Protein AF-A0A4D9DVD3-F1 (afdb_monomer_lite)

Organism: NCBI:txid55544

Secondary structure (DSSP, 8-state):
-PPPPHHHHHT-EEEEEE----BTTTTT-TTTTTHHHHHHHHHHHHHHHTT-SEEEE-S-SBSSSS--HHHHHHHHHHHHHHHBSSSPP--EE-S-HHHHHTTSSS-S-GGG-TT--BSS-EEE---SSS--BTTTTB-HHHHHHHTTS-EE------SS-EEE--EEEEETTEEEEEEEE----HHHHHHHHHTT-EEE---SS-TTTSEEEEEE-S--S-SSSSSS--GGGS-TT-SEEEE-S--S-EEEEEEPTTT--EEEE---SS--S-SGGGGSPPEEEEEEEETTEEEEEEEE-SSSPPEEEEEEEGGG-TTT--TT-TTHHHHHHHHHHHHHHHHHHHHHHHHHH-TTS-SS-EEEEEEE-TTT-----HHHHHHHHTTT-S-GGGSEEEE---------SS---HHHHT---TT------HHHHHHHHHHHS-TTTS-SSS-HHHHHHHHHHHHHS--TTHHHHHHHHHHHHHHHHHHHHT--S-HHHHHHHHHHHHHHHHH-HHHHHHHHHHHHHHHHHHHHHHHHHTT-----------------------------------------------------------------------------------S-TTS-------------------------------------------------------------------------------------------------HHHHHHHHHHS--------HHHHHHHHHHHHHHHHHHHHHHHHHHHHHHH-GGG-SHHHHHHHHHHHHHHHHHHHTHHHHHHHHHHSS--SHHHHHHHHHHHHHHHHHHHHHHHHHHHHHHHHHHH-TTSPPPPHHHHHHHHHHHHHHHHHHHHHHHHTEEEEEEEEETTEEEEEEEE-PPSSHHHHHHHHHHHHHIIIIIHHHHHHHHHHHHHHHHHHHTTSS----HHHHHHHHHHHHHHHHHHHHHHHHHHHHHHHHHHHHHHHHTT-S---HHHHHHHHHHHHHHHHHHHHHHHHH-HHHHHHHHHHHHHTS-PPPPP-------------S---------------------------------------

Structure (mmCIF, N/CA/C/O backbone):
data_AF-A0A4D9DVD3-F1
#
_entry.id   AF-A0A4D9DVD3-F1
#
loop_
_atom_site.group_PDB
_atom_site.id
_atom_site.type_symbol
_atom_site.label_atom_id
_atom_site.label_alt_id
_atom_site.label_comp_id
_atom_site.label_asym_id
_atom_site.label_entity_id
_atom_site.label_seq_id
_atom_site.pdbx_PDB_ins_code
_atom_site.Cartn_x
_atom_site.Cartn_y
_atom_site.Cartn_z
_atom_site.occupancy
_atom_site.B_iso_or_equiv
_atom_site.auth_seq_id
_atom_site.auth_comp_id
_atom_site.auth_asym_id
_atom_site.auth_atom_id
_atom_site.pdbx_PDB_model_num
ATOM 1 N N . MET A 1 1 ? -18.225 -0.131 46.230 1.00 34.81 1 MET A N 1
ATOM 2 C CA . MET A 1 1 ? -19.579 0.162 45.700 1.00 34.81 1 MET A CA 1
ATOM 3 C C . MET A 1 1 ? -20.496 -1.024 45.983 1.00 34.81 1 MET A C 1
ATOM 5 O O . MET A 1 1 ? -20.026 -1.999 46.560 1.00 34.81 1 MET A O 1
ATOM 9 N N . SER A 1 2 ? -21.792 -0.905 45.693 1.00 34.25 2 SER A N 1
ATOM 10 C CA . SER A 1 2 ? -22.817 -1.918 45.984 1.00 34.25 2 SER A CA 1
ATOM 11 C C . SER A 1 2 ? -22.519 -3.276 45.342 1.00 34.25 2 SER A C 1
ATOM 13 O O . SER A 1 2 ? -22.059 -3.328 44.204 1.00 34.25 2 SER A O 1
ATOM 15 N N . ARG A 1 3 ? -22.850 -4.369 46.045 1.00 33.22 3 ARG A N 1
ATOM 16 C CA . ARG A 1 3 ? -22.986 -5.690 45.416 1.00 33.22 3 ARG A CA 1
ATOM 17 C C . ARG A 1 3 ? -24.113 -5.613 44.385 1.00 33.22 3 ARG A C 1
ATOM 19 O O . ARG A 1 3 ? -25.241 -5.298 44.757 1.00 33.22 3 ARG A O 1
ATOM 26 N N . ILE A 1 4 ? -23.795 -5.877 43.124 1.00 37.59 4 ILE A N 1
ATOM 27 C CA . ILE A 1 4 ? -24.787 -6.195 42.093 1.00 37.59 4 ILE A CA 1
ATOM 28 C C . ILE A 1 4 ? -25.322 -7.605 42.409 1.00 37.59 4 ILE A C 1
ATOM 30 O O . ILE A 1 4 ? -24.587 -8.428 42.962 1.00 37.59 4 ILE A O 1
ATOM 34 N N . ASN A 1 5 ? -26.603 -7.876 42.143 1.00 40.97 5 ASN A N 1
ATOM 35 C CA . ASN A 1 5 ? -27.156 -9.223 42.323 1.00 40.97 5 ASN A CA 1
ATOM 36 C C . ASN A 1 5 ? -26.512 -10.183 41.314 1.00 40.97 5 ASN A C 1
ATOM 38 O O . ASN A 1 5 ? -26.332 -9.814 40.159 1.00 40.97 5 ASN A O 1
ATOM 42 N N . SER A 1 6 ? -26.215 -11.425 41.705 1.00 49.19 6 SER A N 1
ATOM 43 C CA . SER A 1 6 ? -25.571 -12.397 40.802 1.00 49.19 6 SER A CA 1
ATOM 44 C C . SER A 1 6 ? -26.369 -12.631 39.511 1.00 49.19 6 SER A C 1
ATOM 46 O O . SER A 1 6 ? -25.794 -12.634 38.428 1.00 49.19 6 SER A O 1
ATOM 48 N N . GLY A 1 7 ? -27.701 -12.694 39.609 1.00 52.88 7 GLY A N 1
ATOM 49 C CA . GLY A 1 7 ? -28.594 -12.823 38.451 1.00 52.88 7 GLY A CA 1
ATOM 50 C C . GLY A 1 7 ? -28.648 -11.602 37.517 1.00 52.88 7 GLY A C 1
ATOM 51 O O . GLY A 1 7 ? -29.248 -11.691 36.453 1.00 52.88 7 GLY A O 1
ATOM 52 N N . ASP A 1 8 ? -28.035 -10.460 37.861 1.00 65.00 8 ASP A N 1
ATOM 53 C CA . ASP A 1 8 ? -27.917 -9.345 36.910 1.00 65.00 8 ASP A CA 1
ATOM 54 C C . ASP A 1 8 ? -26.782 -9.559 35.891 1.00 65.00 8 ASP A C 1
ATOM 56 O O . ASP A 1 8 ? -26.890 -9.069 34.761 1.00 65.00 8 ASP A O 1
ATOM 60 N N . GLU A 1 9 ? -25.728 -10.299 36.262 1.00 77.56 9 GLU A N 1
ATOM 61 C CA . GLU A 1 9 ? -24.559 -10.559 35.406 1.00 77.56 9 GLU A CA 1
ATOM 62 C C . GLU A 1 9 ? -24.768 -11.720 34.423 1.00 77.56 9 GLU A C 1
ATOM 64 O O . GLU A 1 9 ? -24.217 -11.685 33.323 1.00 77.56 9 GLU A O 1
ATOM 69 N N . GLU A 1 10 ? -25.599 -12.708 34.774 1.00 86.12 10 GLU A N 1
ATOM 70 C CA . GLU A 1 10 ? -25.973 -13.830 33.893 1.00 86.12 10 GLU A CA 1
ATOM 71 C C . GLU A 1 10 ? -26.637 -13.340 32.591 1.00 86.12 10 GLU A C 1
ATOM 73 O O . GLU A 1 10 ? -26.386 -13.884 31.522 1.00 86.12 10 GLU A O 1
ATOM 78 N N . ASP A 1 11 ? -27.401 -12.248 32.662 1.00 93.12 11 ASP A N 1
ATOM 79 C CA . ASP A 1 11 ? -28.028 -11.566 31.519 1.00 93.12 11 ASP A CA 1
ATOM 80 C C . ASP A 1 11 ? -27.108 -10.584 30.768 1.00 93.12 11 ASP A C 1
ATOM 82 O O . ASP A 1 11 ? -27.521 -10.021 29.752 1.00 93.12 11 ASP A O 1
ATOM 86 N N . THR A 1 12 ? -25.913 -10.279 31.283 1.00 95.44 12 THR A N 1
ATOM 87 C CA . THR A 1 12 ? -25.084 -9.172 30.777 1.00 95.44 12 THR A CA 1
ATOM 88 C C . THR A 1 12 ? -23.885 -9.700 29.999 1.00 95.44 12 THR A C 1
ATOM 90 O O . THR A 1 12 ? -23.028 -10.378 30.563 1.00 95.44 12 THR A O 1
ATOM 93 N N . PHE A 1 13 ? -23.767 -9.338 28.721 1.00 97.56 13 PHE A N 1
ATOM 94 C CA . PHE A 1 13 ? -22.533 -9.553 27.963 1.00 97.56 13 PHE A CA 1
ATOM 95 C C . PHE A 1 13 ? -21.447 -8.580 28.435 1.00 97.56 13 PHE A C 1
ATOM 97 O O . PHE A 1 13 ? -21.657 -7.366 28.400 1.00 97.56 13 PHE A O 1
ATOM 104 N N . LYS A 1 14 ? -20.284 -9.107 28.827 1.00 97.75 14 LYS A N 1
ATOM 105 C CA . LYS A 1 14 ? -19.035 -8.382 29.097 1.00 97.75 14 LYS A CA 1
ATOM 106 C C . LYS A 1 14 ? -18.097 -8.587 27.905 1.00 97.75 14 LYS A C 1
ATOM 108 O O . LYS A 1 14 ? -17.609 -9.693 27.703 1.00 97.75 14 LYS A O 1
ATOM 113 N N . ILE A 1 15 ? -17.844 -7.552 27.108 1.00 98.50 15 ILE A N 1
ATOM 114 C CA . ILE A 1 15 ? -17.040 -7.640 25.877 1.00 98.50 15 ILE A CA 1
ATOM 115 C C . ILE A 1 15 ? -15.819 -6.730 26.001 1.00 98.50 15 ILE A C 1
ATOM 117 O O . ILE A 1 15 ? -15.973 -5.535 26.255 1.00 98.50 15 ILE A O 1
ATOM 121 N N . LEU A 1 16 ? -14.612 -7.254 25.771 1.00 98.69 16 LEU A N 1
ATOM 122 C CA . LEU A 1 16 ? -13.420 -6.408 25.652 1.00 98.69 16 LEU A CA 1
ATOM 123 C C . LEU A 1 16 ? -13.231 -5.959 24.197 1.00 98.69 16 LEU A C 1
ATOM 125 O O . LEU A 1 16 ? -13.081 -6.794 23.312 1.00 98.69 16 LEU A O 1
ATOM 129 N N . VAL A 1 17 ? -13.208 -4.653 23.952 1.00 98.62 17 VAL A N 1
ATOM 130 C CA . VAL A 1 17 ? -13.101 -4.040 22.622 1.00 98.62 17 VAL A CA 1
ATOM 131 C C . VAL A 1 17 ? -11.722 -3.405 22.438 1.00 98.62 17 VAL A C 1
ATOM 133 O O . VAL A 1 17 ? -11.321 -2.536 23.218 1.00 98.62 17 VAL A O 1
ATOM 136 N N . ALA A 1 18 ? -11.016 -3.810 21.381 1.00 98.44 18 ALA A N 1
ATOM 137 C CA . ALA A 1 18 ? -9.727 -3.254 20.964 1.00 98.44 18 ALA A CA 1
ATOM 138 C C . ALA A 1 18 ? -9.608 -3.217 19.426 1.00 98.44 18 ALA A C 1
ATOM 140 O O . ALA A 1 18 ? -10.423 -3.800 18.713 1.00 98.44 18 ALA A O 1
ATOM 141 N N . THR A 1 19 ? -8.608 -2.516 18.895 1.00 98.12 19 THR A N 1
ATOM 142 C CA . THR A 1 19 ? -8.372 -2.383 17.447 1.00 98.12 19 THR A CA 1
ATOM 143 C C . THR A 1 19 ? -6.929 -1.961 17.169 1.00 98.12 19 THR A C 1
ATOM 145 O O . THR A 1 19 ? -6.244 -1.508 18.090 1.00 98.12 19 THR A O 1
ATOM 148 N N . ASP A 1 20 ? -6.472 -2.119 15.922 1.00 97.94 20 ASP A N 1
ATOM 149 C CA . ASP A 1 20 ? -5.212 -1.564 15.408 1.00 97.94 20 ASP A CA 1
ATOM 150 C C . ASP A 1 20 ? -4.025 -1.861 16.349 1.00 97.94 20 ASP A C 1
ATOM 152 O O . ASP A 1 20 ? -3.318 -0.977 16.846 1.00 97.94 20 ASP A O 1
ATOM 156 N N . ILE A 1 21 ? -3.854 -3.148 16.661 1.00 98.25 21 ILE A N 1
ATOM 157 C CA . ILE A 1 21 ? -2.839 -3.650 17.601 1.00 98.25 21 ILE A CA 1
ATOM 158 C C . ILE A 1 21 ? -1.464 -3.721 16.915 1.00 98.25 21 ILE A C 1
ATOM 160 O O . ILE A 1 21 ? -0.425 -3.593 17.570 1.00 98.25 21 ILE A O 1
ATOM 164 N N . HIS A 1 22 ? -1.449 -3.877 15.583 1.00 98.12 22 HIS A N 1
ATOM 165 C CA . HIS A 1 22 ? -0.258 -3.812 14.730 1.00 98.12 22 HIS A CA 1
ATOM 166 C C . HIS A 1 22 ? 0.893 -4.710 15.222 1.00 98.12 22 HIS A C 1
ATOM 168 O O . HIS A 1 22 ? 2.061 -4.306 15.240 1.00 98.12 22 HIS A O 1
ATOM 174 N N . LEU A 1 23 ? 0.599 -5.959 15.614 1.00 98.25 23 LEU A N 1
ATOM 175 C CA . LEU A 1 23 ? 1.617 -6.915 16.063 1.00 98.25 23 LEU A CA 1
ATOM 176 C C . LEU A 1 23 ? 2.750 -7.024 15.034 1.00 98.25 23 LEU A C 1
ATOM 178 O O . LEU A 1 23 ? 2.527 -7.236 13.839 1.00 98.25 23 LEU A O 1
ATOM 182 N N . GLY A 1 24 ? 3.986 -6.880 15.517 1.00 95.94 24 GLY A N 1
ATOM 183 C CA . GLY A 1 24 ? 5.189 -6.849 14.683 1.00 95.94 24 GLY A CA 1
ATOM 184 C C . GLY A 1 24 ? 5.603 -5.467 14.158 1.00 95.94 24 GLY A C 1
ATOM 185 O O . GLY A 1 24 ? 6.679 -5.367 13.561 1.00 95.94 24 GLY A O 1
ATOM 186 N N . TYR A 1 25 ? 4.831 -4.397 14.396 1.00 97.44 25 TYR A N 1
ATOM 187 C CA . TYR A 1 25 ? 5.268 -3.030 14.084 1.00 97.44 25 TYR A CA 1
ATOM 188 C C . TYR A 1 25 ? 6.632 -2.738 14.728 1.00 97.44 25 TYR A C 1
ATOM 190 O O . TYR A 1 25 ? 6.832 -2.942 15.925 1.00 97.44 25 TYR A O 1
ATOM 198 N N . LEU A 1 26 ? 7.586 -2.308 13.895 1.00 95.44 26 LEU A N 1
ATOM 199 C CA . LEU A 1 26 ? 8.993 -2.085 14.245 1.00 95.44 26 LEU A CA 1
ATOM 200 C C . LEU A 1 26 ? 9.694 -3.244 14.992 1.00 95.44 26 LEU A C 1
ATOM 202 O O . LEU A 1 26 ? 10.673 -2.992 15.684 1.00 95.44 26 LEU A O 1
ATOM 206 N N . GLU A 1 27 ? 9.306 -4.515 14.790 1.00 93.69 27 GLU A N 1
ATOM 207 C CA . GLU A 1 27 ? 9.896 -5.712 15.452 1.00 93.69 27 GLU A CA 1
ATOM 208 C C . GLU A 1 27 ? 11.444 -5.761 15.460 1.00 93.69 27 GLU A C 1
ATOM 210 O O . GLU A 1 27 ? 12.055 -6.382 16.331 1.00 93.69 27 GLU A O 1
ATOM 215 N N . LYS A 1 28 ? 12.081 -5.115 14.476 1.00 93.75 28 LYS A N 1
ATOM 216 C CA . LYS A 1 28 ? 13.535 -5.080 14.246 1.00 93.75 28 LYS A CA 1
ATOM 217 C C . LYS A 1 28 ? 14.248 -3.900 14.934 1.00 93.75 28 LYS A C 1
ATOM 219 O O . LYS A 1 28 ? 15.470 -3.807 14.838 1.00 93.75 28 LYS A O 1
ATOM 224 N N . ASP A 1 29 ? 13.516 -2.988 15.571 1.00 93.94 29 ASP A N 1
ATOM 225 C CA . ASP A 1 29 ? 14.074 -1.841 16.292 1.00 93.94 29 ASP A CA 1
ATOM 226 C C . ASP A 1 29 ? 14.528 -2.242 17.713 1.00 93.94 29 ASP A C 1
ATOM 228 O O . ASP A 1 29 ? 13.766 -2.896 18.429 1.00 93.94 29 ASP A O 1
ATOM 232 N N . PRO A 1 30 ? 15.742 -1.863 18.158 1.00 92.25 30 PRO A N 1
ATOM 233 C CA . PRO A 1 30 ? 16.287 -2.306 19.443 1.00 92.25 30 PRO A CA 1
ATOM 234 C C . PRO A 1 30 ? 15.630 -1.655 20.670 1.00 92.25 30 PRO A C 1
ATOM 236 O O . PRO A 1 30 ? 15.851 -2.136 21.778 1.00 92.25 30 PRO A O 1
ATOM 239 N N . VAL A 1 31 ? 14.860 -0.574 20.501 1.00 94.19 31 VAL A N 1
ATOM 240 C CA . VAL A 1 31 ? 14.149 0.116 21.591 1.00 94.19 31 VAL A CA 1
ATOM 241 C C . VAL A 1 31 ? 12.657 -0.208 21.564 1.00 94.19 31 VAL A C 1
ATOM 243 O O . VAL A 1 31 ? 12.070 -0.386 22.629 1.00 94.19 31 VAL A O 1
ATOM 246 N N . ARG A 1 32 ? 12.051 -0.277 20.368 1.00 95.44 32 ARG A N 1
ATOM 247 C CA . ARG A 1 32 ? 10.593 -0.388 20.156 1.00 95.44 32 ARG A CA 1
ATOM 248 C C . ARG A 1 32 ? 10.100 -1.779 19.739 1.00 95.44 32 ARG A C 1
ATOM 250 O O . ARG A 1 32 ? 8.902 -2.040 19.785 1.00 95.44 32 ARG A O 1
ATOM 257 N N . GLY A 1 33 ? 10.988 -2.694 19.340 1.00 93.69 33 GLY A N 1
ATOM 258 C CA . GLY A 1 33 ? 10.632 -3.965 18.684 1.00 93.69 33 GLY A CA 1
ATOM 259 C C . GLY A 1 33 ? 9.935 -5.033 19.538 1.00 93.69 33 GLY A C 1
ATOM 260 O O . GLY A 1 33 ? 9.739 -6.157 19.061 1.00 93.69 33 GLY A O 1
ATOM 261 N N . ASN A 1 34 ? 9.560 -4.697 20.776 1.00 96.31 34 ASN A N 1
ATOM 262 C CA . ASN A 1 34 ? 8.696 -5.507 21.636 1.00 96.31 34 ASN A CA 1
ATOM 263 C C . ASN A 1 34 ? 7.409 -4.785 22.099 1.00 96.31 34 ASN A C 1
ATOM 265 O O . ASN A 1 34 ? 6.558 -5.456 22.680 1.00 96.31 34 ASN A O 1
ATOM 269 N N . ASP A 1 35 ? 7.233 -3.481 21.827 1.00 97.56 35 ASP A N 1
ATOM 270 C CA . ASP A 1 35 ? 6.142 -2.644 22.372 1.00 97.56 35 ASP A CA 1
ATOM 271 C C . ASP A 1 35 ? 4.752 -3.280 22.158 1.00 97.56 35 ASP A C 1
ATOM 273 O O . ASP A 1 35 ? 3.951 -3.401 23.088 1.00 97.56 35 ASP A O 1
ATOM 277 N N . THR A 1 36 ? 4.491 -3.756 20.936 1.00 98.12 36 THR A N 1
ATOM 278 C CA . THR A 1 36 ? 3.196 -4.332 20.535 1.00 98.12 36 THR A CA 1
ATOM 279 C C . THR A 1 36 ? 2.895 -5.674 21.196 1.00 98.12 36 THR A C 1
ATOM 281 O O . THR A 1 36 ? 1.745 -5.937 21.533 1.00 98.12 36 THR A O 1
ATOM 284 N N . PHE A 1 37 ? 3.906 -6.508 21.462 1.00 98.12 37 PHE A N 1
ATOM 285 C CA . PHE A 1 37 ? 3.704 -7.780 22.169 1.00 98.12 37 PHE A CA 1
ATOM 286 C C . PHE A 1 37 ? 3.411 -7.570 23.657 1.00 98.12 37 PHE A C 1
ATOM 288 O O . PHE A 1 37 ? 2.595 -8.293 24.219 1.00 98.12 37 PHE A O 1
ATOM 295 N N . VAL A 1 38 ? 4.049 -6.576 24.286 1.00 98.06 38 VAL A N 1
ATOM 296 C CA . VAL A 1 38 ? 3.808 -6.242 25.700 1.00 98.06 38 VAL A CA 1
ATOM 297 C C . VAL A 1 38 ? 2.413 -5.638 25.877 1.00 98.06 38 VAL A C 1
ATOM 299 O O . VAL A 1 38 ? 1.693 -6.040 26.788 1.00 98.06 38 VAL A O 1
ATOM 302 N N . THR A 1 39 ? 1.992 -4.758 24.963 1.00 98.38 39 THR A N 1
ATOM 303 C CA . THR A 1 39 ? 0.641 -4.175 25.009 1.00 98.38 39 THR A CA 1
ATOM 304 C C . THR A 1 39 ? -0.441 -5.209 24.690 1.00 98.38 39 THR A C 1
ATOM 306 O O . THR A 1 39 ? -1.494 -5.210 25.318 1.00 98.38 39 THR A O 1
ATOM 309 N N . PHE A 1 40 ? -0.194 -6.162 23.786 1.00 98.50 40 PHE A N 1
ATOM 310 C CA . PHE A 1 40 ? -1.149 -7.248 23.546 1.00 98.50 40 PHE A CA 1
ATOM 311 C C . PHE A 1 40 ? -1.250 -8.230 24.730 1.00 98.50 40 PHE A C 1
ATOM 313 O O . PHE A 1 40 ? -2.352 -8.669 25.054 1.00 98.50 40 PHE A O 1
ATOM 320 N N . ASP A 1 41 ? -0.145 -8.518 25.433 1.00 98.56 41 ASP A N 1
ATOM 321 C CA . ASP A 1 41 ? -0.176 -9.258 26.709 1.00 98.56 41 ASP A CA 1
ATOM 322 C C . ASP A 1 41 ? -1.004 -8.511 27.773 1.00 98.56 41 ASP A C 1
ATOM 324 O O . ASP A 1 41 ? -1.789 -9.140 28.475 1.00 98.56 41 ASP A O 1
ATOM 328 N N . GLU A 1 42 ? -0.909 -7.178 27.849 1.00 98.50 42 GLU A N 1
ATOM 329 C CA . GLU A 1 42 ? -1.754 -6.340 28.715 1.00 98.50 42 GLU A CA 1
ATOM 330 C C . GLU A 1 42 ? -3.248 -6.408 28.345 1.00 98.50 42 GLU A C 1
ATOM 332 O O . GLU A 1 42 ? -4.077 -6.649 29.223 1.00 98.50 42 GLU A O 1
ATOM 337 N N . ILE A 1 43 ? -3.603 -6.271 27.062 1.00 98.56 43 ILE A N 1
ATOM 338 C CA . ILE A 1 43 ? -4.997 -6.346 26.584 1.00 98.56 43 ILE A CA 1
ATOM 339 C C . ILE A 1 43 ? -5.624 -7.703 26.939 1.00 98.56 43 ILE A C 1
ATOM 341 O O . ILE A 1 43 ? -6.704 -7.758 27.531 1.00 98.56 43 ILE A O 1
ATOM 345 N N . LEU A 1 44 ? -4.937 -8.807 26.633 1.00 98.50 44 LEU A N 1
ATOM 346 C CA . LEU A 1 44 ? -5.431 -10.153 26.937 1.00 98.50 44 LEU A CA 1
ATOM 347 C C . LEU A 1 44 ? -5.468 -10.440 28.447 1.00 98.50 44 LEU A C 1
ATOM 349 O O . LEU A 1 44 ? -6.379 -11.111 28.934 1.00 98.50 44 LEU A O 1
ATOM 353 N N . ARG A 1 45 ? -4.527 -9.882 29.218 1.00 98.00 45 ARG A N 1
ATOM 354 C CA . ARG A 1 45 ? -4.548 -9.953 30.683 1.00 98.00 45 ARG A CA 1
ATOM 355 C C . ARG A 1 45 ? -5.746 -9.201 31.266 1.00 98.00 45 ARG A C 1
ATOM 357 O O . ARG A 1 45 ? -6.351 -9.707 32.206 1.00 98.00 45 ARG A O 1
ATOM 364 N N . HIS A 1 46 ? -6.129 -8.050 30.710 1.00 98.00 46 HIS A N 1
ATOM 365 C CA . HIS A 1 46 ? -7.354 -7.352 31.111 1.00 98.00 46 HIS A CA 1
ATOM 366 C C . HIS A 1 46 ? -8.617 -8.158 30.786 1.00 98.00 46 HIS A C 1
ATOM 368 O O . HIS A 1 46 ? -9.517 -8.187 31.623 1.00 98.00 46 HIS A O 1
ATOM 374 N N . ALA A 1 47 ? -8.672 -8.858 29.645 1.00 97.44 47 ALA A N 1
ATOM 375 C CA . ALA A 1 47 ? -9.785 -9.757 29.315 1.00 97.44 47 ALA A CA 1
ATOM 376 C C . ALA A 1 47 ? -9.984 -10.828 30.400 1.00 97.44 47 ALA A C 1
ATOM 378 O O . ALA A 1 47 ? -11.083 -10.992 30.929 1.00 97.44 47 ALA A O 1
ATOM 379 N N . GLN A 1 48 ? -8.893 -11.496 30.786 1.00 96.50 48 GLN A N 1
ATOM 380 C CA . GLN A 1 48 ? -8.898 -12.519 31.831 1.00 96.50 48 GLN A CA 1
ATOM 381 C C . GLN A 1 48 ? -9.220 -11.936 33.220 1.00 96.50 48 GLN A C 1
ATOM 383 O O . GLN A 1 48 ? -10.032 -12.498 33.944 1.00 96.50 48 GLN A O 1
ATOM 388 N N . GLN A 1 49 ? -8.642 -10.787 33.590 1.00 96.25 49 GLN A N 1
ATOM 389 C CA . GLN A 1 49 ? -8.864 -10.145 34.898 1.00 96.25 49 GLN A CA 1
ATOM 390 C C . GLN A 1 49 ? -10.264 -9.543 35.088 1.00 96.25 49 GLN A C 1
ATOM 392 O O . GLN A 1 49 ? -10.676 -9.324 36.226 1.00 96.25 49 GLN A O 1
ATOM 397 N N . LYS A 1 50 ? -10.969 -9.221 33.999 1.00 95.75 50 LYS A N 1
ATOM 398 C CA . LYS A 1 50 ? -12.348 -8.707 34.016 1.00 95.75 50 LYS A CA 1
ATOM 399 C C . LYS A 1 50 ? -13.400 -9.800 33.785 1.00 95.75 50 LYS A C 1
ATOM 401 O O . LYS A 1 50 ? -14.584 -9.471 33.803 1.00 95.75 50 LYS A O 1
ATOM 406 N N . GLU A 1 51 ? -12.974 -11.050 33.570 1.00 95.25 51 GLU A N 1
ATOM 407 C CA . GLU A 1 51 ? -13.833 -12.205 33.261 1.00 95.25 51 GLU A CA 1
ATOM 408 C C . GLU A 1 51 ? -14.833 -11.883 32.132 1.00 95.25 51 GLU A C 1
ATOM 410 O O . GLU A 1 51 ? -16.052 -11.961 32.295 1.00 95.25 51 GLU A O 1
ATOM 415 N N . VAL A 1 52 ? -14.300 -11.430 30.990 1.00 96.94 52 VAL A N 1
ATOM 416 C CA . VAL A 1 52 ? -15.111 -11.060 29.817 1.00 96.94 52 VAL A CA 1
ATOM 417 C C . VAL A 1 52 ? -15.611 -12.299 29.073 1.00 96.94 52 VAL A C 1
ATOM 419 O O . VAL A 1 52 ? -14.878 -13.275 28.929 1.00 96.94 52 VAL A O 1
ATOM 422 N N . ASP A 1 53 ? -16.836 -12.236 28.549 1.00 97.56 53 ASP A N 1
ATOM 423 C CA . ASP A 1 53 ? -17.433 -13.309 27.750 1.00 97.56 53 ASP A CA 1
ATOM 424 C C . ASP A 1 53 ? -16.653 -13.536 26.451 1.00 97.56 53 ASP A C 1
ATOM 426 O O . ASP A 1 53 ? -16.427 -14.677 26.064 1.00 97.56 53 ASP A O 1
ATOM 430 N N . PHE A 1 54 ? -16.243 -12.461 25.767 1.00 98.25 54 PHE A N 1
ATOM 431 C CA . PHE A 1 54 ? -15.384 -12.530 24.584 1.00 98.25 54 PHE A CA 1
ATOM 432 C C . PHE A 1 54 ? -14.607 -11.228 24.334 1.00 98.25 54 PHE A C 1
ATOM 434 O O . PHE A 1 54 ? -14.926 -10.160 24.865 1.00 98.25 54 PHE A O 1
ATOM 441 N N . ILE A 1 55 ? -13.578 -11.319 23.490 1.00 98.69 55 ILE A N 1
ATOM 442 C CA . ILE A 1 55 ? -12.817 -10.176 22.968 1.00 98.69 55 ILE A CA 1
ATOM 443 C C . ILE A 1 55 ? -13.291 -9.871 21.541 1.00 98.69 55 ILE A C 1
ATOM 445 O O . ILE A 1 55 ? -13.466 -10.785 20.735 1.00 98.69 55 ILE A O 1
ATOM 449 N N . LEU A 1 56 ? -13.465 -8.591 21.216 1.00 98.69 56 LEU A N 1
ATOM 450 C CA . LEU A 1 56 ? -13.885 -8.089 19.910 1.00 98.69 56 LEU A CA 1
ATOM 451 C C . LEU A 1 56 ? -12.822 -7.147 19.329 1.00 98.69 56 LEU A C 1
ATOM 453 O O . LEU A 1 56 ? -12.474 -6.136 19.942 1.00 98.69 56 LEU A O 1
ATOM 457 N N . LEU A 1 57 ? -12.311 -7.485 18.144 1.00 98.62 57 LEU A N 1
ATOM 458 C CA . LEU A 1 57 ? -11.207 -6.791 17.481 1.00 98.62 57 LEU A CA 1
ATOM 459 C C . LEU A 1 57 ? -11.650 -6.098 16.181 1.00 98.62 57 LEU A C 1
ATOM 461 O O . LEU A 1 57 ? -12.244 -6.720 15.296 1.00 98.62 57 LEU A O 1
ATOM 465 N N . GLY A 1 58 ? -11.320 -4.807 16.067 1.00 97.12 58 GLY A N 1
ATOM 466 C CA . GLY A 1 58 ? -11.682 -3.924 14.947 1.00 97.12 58 GLY A CA 1
ATOM 467 C C . GLY A 1 58 ? -10.860 -4.071 13.658 1.00 97.12 58 GLY A C 1
ATOM 468 O O . GLY A 1 58 ? -11.116 -3.345 12.701 1.00 97.12 58 GLY A O 1
ATOM 469 N N . GLY A 1 59 ? -9.909 -5.007 13.606 1.00 95.75 59 GLY A N 1
ATOM 470 C CA . GLY A 1 59 ? -8.959 -5.180 12.500 1.00 95.75 59 GLY A CA 1
ATOM 471 C C . GLY A 1 59 ? -7.525 -4.794 12.876 1.00 95.75 59 GLY A C 1
ATOM 472 O O . GLY A 1 59 ? -7.253 -4.427 14.021 1.00 95.75 59 GLY A O 1
ATOM 473 N N . ASP A 1 60 ? -6.610 -4.946 11.913 1.00 97.75 60 ASP A N 1
ATOM 474 C CA . ASP A 1 60 ? -5.166 -4.699 12.038 1.00 97.75 60 ASP A CA 1
ATOM 475 C C . ASP A 1 60 ? -4.548 -5.283 13.322 1.00 97.75 60 ASP A C 1
ATOM 477 O O . ASP A 1 60 ? -3.834 -4.629 14.092 1.00 97.75 60 ASP A O 1
ATOM 481 N N . LEU A 1 61 ? -4.794 -6.580 13.538 1.00 98.25 61 LEU A N 1
ATOM 482 C CA . LEU A 1 61 ? -4.108 -7.349 14.574 1.00 98.25 61 LEU A CA 1
ATOM 483 C C . LEU A 1 61 ? -2.616 -7.481 14.239 1.00 98.25 61 LEU A C 1
ATOM 485 O O . LEU A 1 61 ? -1.786 -7.448 15.145 1.00 98.25 61 LEU A O 1
ATOM 489 N N . PHE A 1 62 ? -2.259 -7.590 12.955 1.00 98.25 62 PHE A N 1
ATOM 490 C CA . PHE A 1 62 ? -0.872 -7.664 12.482 1.00 98.25 62 PHE A CA 1
ATOM 491 C C . PHE A 1 62 ? -0.492 -6.477 11.592 1.00 98.25 62 PHE A C 1
ATOM 493 O O . PHE A 1 62 ? -1.252 -6.079 10.719 1.00 98.25 62 PHE A O 1
ATOM 500 N N . HIS A 1 63 ? 0.738 -5.971 11.742 1.00 96.75 63 HIS A N 1
ATOM 501 C CA . HIS A 1 63 ? 1.236 -4.848 10.933 1.00 96.75 63 HIS A CA 1
ATOM 502 C C . HIS A 1 63 ? 1.703 -5.239 9.512 1.00 96.75 63 HIS A C 1
ATOM 504 O O . HIS A 1 63 ? 1.846 -4.386 8.635 1.00 96.75 63 HIS A O 1
ATOM 510 N N . GLU A 1 64 ? 1.977 -6.523 9.269 1.00 93.00 64 GLU A N 1
ATOM 511 C CA . GLU A 1 64 ? 2.323 -7.062 7.947 1.00 93.00 64 GLU A CA 1
ATOM 512 C C . GLU A 1 64 ? 1.381 -8.239 7.627 1.00 93.00 64 GLU A C 1
ATOM 514 O O . GLU A 1 64 ? 1.334 -9.193 8.403 1.00 93.00 64 GLU A O 1
ATOM 519 N N . ASN A 1 65 ? 0.724 -8.246 6.454 1.00 91.44 65 ASN A N 1
ATOM 520 C CA . ASN A 1 65 ? -0.174 -9.334 6.002 1.00 91.44 65 ASN A CA 1
ATOM 521 C C . ASN A 1 65 ? 0.488 -10.721 5.893 1.00 91.44 65 ASN A C 1
ATOM 523 O O . ASN A 1 65 ? -0.176 -11.735 5.676 1.00 91.44 65 ASN A O 1
ATOM 527 N N . LYS A 1 66 ? 1.815 -10.775 6.030 1.00 93.62 66 LYS A N 1
ATOM 528 C CA . LYS A 1 66 ? 2.626 -11.991 6.136 1.00 93.62 66 LYS A CA 1
ATOM 529 C C . LYS A 1 66 ? 3.506 -11.857 7.380 1.00 93.62 66 LYS A C 1
ATOM 531 O O . LYS A 1 66 ? 4.698 -11.581 7.234 1.00 93.62 66 LYS A O 1
ATOM 536 N N . PRO A 1 67 ? 2.931 -11.999 8.589 1.00 93.94 67 PRO A N 1
ATOM 537 C CA . PRO A 1 67 ? 3.629 -11.686 9.826 1.00 93.94 67 PRO A CA 1
ATOM 538 C C . PRO A 1 67 ? 4.899 -12.526 9.988 1.00 93.94 67 PRO A C 1
ATOM 540 O O . PRO A 1 67 ? 4.975 -13.693 9.592 1.00 93.94 67 PRO A O 1
ATOM 543 N N . SER A 1 68 ? 5.908 -11.913 10.605 1.00 96.44 68 SER A N 1
ATOM 544 C CA . SER A 1 68 ? 7.161 -12.566 10.983 1.00 96.44 68 SER A CA 1
ATOM 545 C C . SER A 1 68 ? 6.912 -13.826 11.817 1.00 96.44 68 SER A C 1
ATOM 547 O O . SER A 1 68 ? 5.948 -13.913 12.577 1.00 96.44 68 SER A O 1
ATOM 549 N N . ARG A 1 69 ? 7.820 -14.809 11.726 1.00 96.69 69 ARG A N 1
ATOM 550 C CA . ARG A 1 69 ? 7.734 -16.026 12.552 1.00 96.69 69 ARG A CA 1
ATOM 551 C C . ARG A 1 69 ? 7.790 -15.719 14.051 1.00 96.69 69 ARG A C 1
ATOM 553 O O . ARG A 1 69 ? 7.152 -16.447 14.796 1.00 96.69 69 ARG A O 1
ATOM 560 N N . LYS A 1 70 ? 8.503 -14.665 14.484 1.00 94.94 70 LYS A N 1
ATOM 561 C CA . LYS A 1 70 ? 8.459 -14.190 15.881 1.00 94.94 70 LYS A CA 1
ATOM 562 C C . LYS A 1 70 ? 7.076 -13.594 16.163 1.00 94.94 70 LYS A C 1
ATOM 564 O O . LYS A 1 70 ? 6.402 -14.084 17.059 1.00 94.94 70 LYS A O 1
ATOM 569 N N . THR A 1 71 ? 6.617 -12.632 15.358 1.00 97.75 71 THR A N 1
ATOM 570 C CA . THR A 1 71 ? 5.276 -12.036 15.489 1.00 97.75 71 THR A CA 1
ATOM 571 C C . THR A 1 71 ? 4.151 -13.062 15.636 1.00 97.75 71 THR A C 1
ATOM 573 O O . THR A 1 71 ? 3.356 -12.969 16.570 1.00 97.75 71 THR A O 1
ATOM 576 N N . LEU A 1 72 ? 4.081 -14.044 14.735 1.00 97.31 72 LEU A N 1
ATOM 577 C CA . LEU A 1 72 ? 3.018 -15.049 14.726 1.00 97.31 72 LEU A CA 1
ATOM 578 C C . LEU A 1 72 ? 3.137 -16.032 15.904 1.00 97.31 72 LEU A C 1
ATOM 580 O O . LEU A 1 72 ? 2.120 -16.385 16.492 1.00 97.31 72 LEU A O 1
ATOM 584 N N . HIS A 1 73 ? 4.357 -16.436 16.281 1.00 97.62 73 HIS A N 1
ATOM 585 C CA . HIS A 1 73 ? 4.594 -17.308 17.438 1.00 97.62 73 HIS A CA 1
ATOM 586 C C . HIS A 1 73 ? 4.176 -16.623 18.743 1.00 97.62 73 HIS A C 1
ATOM 588 O O . HIS A 1 73 ? 3.350 -17.166 19.471 1.00 97.62 73 HIS A O 1
ATOM 594 N N . ASN A 1 74 ? 4.639 -15.389 18.969 1.00 97.50 74 ASN A N 1
ATOM 595 C CA . ASN A 1 74 ? 4.267 -14.582 20.130 1.00 97.50 74 ASN A CA 1
ATOM 596 C C . ASN A 1 74 ? 2.741 -14.389 20.219 1.00 97.50 74 ASN A C 1
ATOM 598 O O . ASN A 1 74 ? 2.166 -14.498 21.296 1.00 97.50 74 ASN A O 1
ATOM 602 N N . CYS A 1 75 ? 2.070 -14.117 19.092 1.00 98.25 75 CYS A N 1
ATOM 603 C CA . CYS A 1 75 ? 0.611 -13.980 19.043 1.00 98.25 75 CYS A CA 1
ATOM 604 C C . CYS A 1 75 ? -0.101 -15.274 19.481 1.00 98.25 75 CYS A C 1
ATOM 606 O O . CYS A 1 75 ? -0.992 -15.233 20.328 1.00 98.25 75 CYS A O 1
ATOM 608 N N . ILE A 1 76 ? 0.339 -16.422 18.954 1.00 98.19 76 ILE A N 1
ATOM 609 C CA . ILE A 1 76 ? -0.187 -17.750 19.296 1.00 98.19 76 ILE A CA 1
ATOM 610 C C . ILE A 1 76 ? 0.051 -18.080 20.777 1.00 98.19 76 ILE A C 1
ATOM 612 O O . ILE A 1 76 ? -0.866 -18.558 21.441 1.00 98.19 76 ILE A O 1
ATOM 616 N N . GLU A 1 77 ? 1.240 -17.803 21.317 1.00 98.06 77 GLU A N 1
ATOM 617 C CA . GLU A 1 77 ? 1.558 -18.014 22.737 1.00 98.06 77 GLU A CA 1
ATOM 618 C C . GLU A 1 77 ? 0.681 -17.161 23.658 1.00 98.06 77 GLU A C 1
ATOM 620 O O . GLU A 1 77 ? 0.132 -17.678 24.630 1.00 98.06 77 GLU A O 1
ATOM 625 N N . LEU A 1 78 ? 0.512 -15.874 23.341 1.00 98.31 78 LEU A N 1
ATOM 626 C CA . LEU A 1 78 ? -0.283 -14.941 24.140 1.00 98.31 78 LEU A CA 1
ATOM 627 C C . LEU A 1 78 ? -1.778 -15.286 24.110 1.00 98.31 78 LEU A C 1
ATOM 629 O O . LEU A 1 78 ? -2.399 -15.375 25.169 1.00 98.31 78 LEU A O 1
ATOM 633 N N . LEU A 1 79 ? -2.342 -15.569 22.931 1.00 98.12 79 LEU A N 1
ATOM 634 C CA . LEU A 1 79 ? -3.724 -16.045 22.814 1.00 98.12 79 LEU A CA 1
ATOM 635 C C . LEU A 1 79 ? -3.923 -17.345 23.604 1.00 98.12 79 LEU A C 1
ATOM 637 O O . LEU A 1 79 ? -4.843 -17.438 24.412 1.00 98.12 79 LEU A O 1
ATOM 641 N N . ARG A 1 80 ? -3.019 -18.321 23.456 1.00 97.50 80 ARG A N 1
ATOM 642 C CA . ARG A 1 80 ? -3.110 -19.608 24.161 1.00 97.50 80 ARG A CA 1
ATOM 643 C C . ARG A 1 80 ? -3.001 -19.478 25.685 1.00 97.50 80 ARG A C 1
ATOM 645 O O . ARG A 1 80 ? -3.643 -20.240 26.397 1.00 97.50 80 ARG A O 1
ATOM 652 N N . LYS A 1 81 ? -2.202 -18.528 26.177 1.00 97.44 81 LYS A N 1
ATOM 653 C CA . LYS A 1 81 ? -1.972 -18.249 27.606 1.00 97.44 81 LYS A CA 1
ATOM 654 C C . LYS A 1 81 ? -3.189 -17.643 28.316 1.00 97.44 81 LYS A C 1
ATOM 656 O O . LYS A 1 81 ? -3.357 -17.877 29.509 1.00 97.44 81 LYS A O 1
ATOM 661 N N . TYR A 1 82 ? -3.995 -16.848 27.610 1.00 98.12 82 TYR A N 1
ATOM 662 C CA . TYR A 1 82 ? -5.085 -16.067 28.212 1.00 98.12 82 TYR A CA 1
ATOM 663 C C . TYR A 1 82 ? -6.496 -16.506 27.799 1.00 98.12 82 TYR A C 1
ATOM 665 O O . TYR A 1 82 ? -7.427 -16.319 28.578 1.00 98.12 82 TYR A O 1
ATOM 673 N N . CYS A 1 83 ? -6.657 -17.090 26.606 1.00 97.19 83 CYS A N 1
ATOM 674 C CA . CYS A 1 83 ? -7.962 -17.409 26.011 1.00 97.19 83 CYS A CA 1
ATOM 675 C C . CYS A 1 83 ? -8.360 -18.893 26.138 1.00 97.19 83 CYS A C 1
ATOM 677 O O . CYS A 1 83 ? -9.481 -19.259 25.786 1.00 97.19 83 CYS A O 1
ATOM 679 N N . MET A 1 84 ? -7.449 -19.753 26.614 1.00 96.38 84 MET A N 1
ATOM 680 C CA . MET A 1 84 ? -7.731 -21.150 26.962 1.00 96.38 84 MET A CA 1
ATOM 681 C C . MET A 1 84 ? -7.805 -21.316 28.482 1.00 96.38 84 MET A C 1
ATOM 683 O O . MET A 1 84 ? -7.032 -20.695 29.213 1.00 96.38 84 MET A O 1
ATOM 687 N N . GLY A 1 85 ? -8.700 -22.180 28.956 1.00 93.44 85 GLY A N 1
ATOM 688 C CA . GLY A 1 85 ? -8.895 -22.452 30.380 1.00 93.44 85 GLY A CA 1
ATOM 689 C C . GLY A 1 85 ? -10.218 -23.163 30.652 1.00 93.44 85 GLY A C 1
ATOM 690 O O . GLY A 1 85 ? -10.999 -23.391 29.735 1.00 93.44 85 GLY A O 1
ATOM 691 N N . ASP A 1 86 ? -10.470 -23.490 31.919 1.00 90.69 86 ASP A N 1
ATOM 692 C CA . ASP A 1 86 ? -11.581 -24.373 32.314 1.00 90.69 86 ASP A CA 1
ATOM 693 C C . ASP A 1 86 ? -12.903 -23.649 32.626 1.00 90.69 86 ASP A C 1
ATOM 695 O O . ASP A 1 86 ? -13.887 -24.285 33.001 1.00 90.69 86 ASP A O 1
ATOM 699 N N . HIS A 1 87 ? -12.950 -22.323 32.459 1.00 89.38 87 HIS A N 1
ATOM 700 C CA . HIS A 1 87 ? -14.183 -21.543 32.576 1.00 89.38 87 HIS A CA 1
ATOM 701 C C . HIS A 1 87 ? -15.025 -21.711 31.298 1.00 89.38 87 HIS A C 1
ATOM 703 O O . HIS A 1 87 ? -14.557 -21.313 30.231 1.00 89.38 87 HIS A O 1
ATOM 709 N N . PRO A 1 88 ? -16.248 -22.272 31.368 1.00 91.38 88 PRO A N 1
ATOM 710 C CA . PRO A 1 88 ? -17.072 -22.487 30.185 1.00 91.38 88 PRO A CA 1
ATOM 711 C C . PRO A 1 88 ? -17.672 -21.174 29.668 1.00 91.38 88 PRO A C 1
ATOM 713 O O . PRO A 1 88 ? -18.138 -20.340 30.447 1.00 91.38 88 PRO A O 1
ATOM 716 N N . VAL A 1 89 ? -17.720 -21.024 28.344 1.00 94.44 89 VAL A N 1
ATOM 717 C CA . VAL A 1 89 ? -18.333 -19.873 27.665 1.00 94.44 89 VAL A CA 1
ATOM 718 C C . VAL A 1 89 ? -19.836 -19.816 27.964 1.00 94.44 89 VAL A C 1
ATOM 720 O O . VAL A 1 89 ? -20.554 -20.788 27.745 1.00 94.44 89 VAL A O 1
ATOM 723 N N . GLN A 1 90 ? -20.315 -18.672 28.464 1.00 92.38 90 GLN A N 1
ATOM 724 C CA . GLN A 1 90 ? -21.686 -18.506 28.978 1.00 92.38 90 GLN A CA 1
ATOM 725 C C . GLN A 1 90 ? -22.731 -18.122 27.912 1.00 92.38 90 GLN A C 1
ATOM 727 O O . GLN A 1 90 ? -23.884 -17.872 28.256 1.00 92.38 90 GLN A O 1
ATOM 732 N N . PHE A 1 91 ? -22.351 -18.050 26.633 1.00 94.69 91 PHE A N 1
ATOM 733 C CA . PHE A 1 91 ? -23.232 -17.640 25.537 1.00 94.69 91 PHE A CA 1
ATOM 734 C C . PHE A 1 91 ? -23.238 -18.646 24.378 1.00 94.69 91 PHE A C 1
ATOM 736 O O . PHE A 1 91 ? -22.240 -19.311 24.078 1.00 94.69 91 PHE A O 1
ATOM 743 N N . GLU A 1 92 ? -24.369 -18.719 23.685 1.00 93.56 92 GLU A N 1
ATOM 744 C CA . GLU A 1 92 ? -24.580 -19.581 22.522 1.00 93.56 92 GLU A CA 1
ATOM 745 C C . GLU A 1 92 ? -24.680 -18.780 21.215 1.00 93.56 92 GLU A C 1
ATOM 747 O O . GLU A 1 92 ? -24.825 -17.553 21.219 1.00 93.56 92 GLU A O 1
ATOM 752 N N . ILE A 1 93 ? -24.596 -19.491 20.085 1.00 93.12 93 ILE A N 1
ATOM 753 C CA . ILE A 1 93 ? -24.734 -18.923 18.741 1.00 93.12 93 ILE A CA 1
ATOM 754 C C . ILE A 1 93 ? -25.904 -19.593 18.030 1.00 93.12 93 ILE A C 1
ATOM 756 O O . ILE A 1 93 ? -25.892 -20.803 17.808 1.00 93.12 93 ILE A O 1
ATOM 760 N N . LEU A 1 94 ? -26.889 -18.778 17.652 1.00 89.75 94 LEU A N 1
ATOM 761 C CA . LEU A 1 94 ? -28.155 -19.207 17.050 1.00 89.75 94 LEU A CA 1
ATOM 762 C C . LEU A 1 94 ? -28.139 -19.160 15.509 1.00 89.75 94 LEU A C 1
ATOM 764 O O . LEU A 1 94 ? -28.996 -19.747 14.855 1.00 89.75 94 LEU A O 1
ATOM 768 N N . SER A 1 95 ? -27.168 -18.464 14.911 1.00 87.06 95 SER A N 1
ATOM 769 C CA . SER A 1 95 ? -26.957 -18.402 13.457 1.00 87.06 95 SER A CA 1
ATOM 770 C C . SER A 1 95 ? -26.233 -19.640 12.920 1.00 87.06 95 SER A C 1
ATOM 772 O O . SER A 1 95 ? -25.315 -20.143 13.568 1.00 87.06 95 SER A O 1
ATOM 774 N N . ASP A 1 96 ? -26.551 -20.063 11.689 1.00 84.12 96 ASP A N 1
ATOM 775 C CA . ASP A 1 96 ? -25.750 -21.052 10.953 1.00 84.12 96 ASP A CA 1
ATOM 776 C C . ASP A 1 96 ? -24.319 -20.532 10.744 1.00 84.12 96 ASP A C 1
ATOM 778 O O . ASP A 1 96 ? -24.035 -19.641 9.939 1.00 84.12 96 ASP A O 1
ATOM 782 N N . GLN A 1 97 ? -23.412 -21.138 11.504 1.00 87.00 97 GLN A N 1
ATOM 783 C CA . GLN A 1 97 ? -22.003 -20.784 11.595 1.00 87.00 97 GLN A CA 1
ATOM 784 C C . GLN A 1 97 ? -21.275 -20.953 10.249 1.00 87.00 97 GLN A C 1
ATOM 786 O O . GLN A 1 97 ? -20.285 -20.263 9.993 1.00 87.00 97 GLN A O 1
ATOM 791 N N . SER A 1 98 ? -21.792 -21.783 9.335 1.00 85.19 98 SER A N 1
ATOM 792 C CA . SER A 1 98 ? -21.166 -22.019 8.033 1.00 85.19 98 SER A CA 1
ATOM 793 C C . SER A 1 98 ? -21.228 -20.816 7.084 1.00 85.19 98 SER A C 1
ATOM 795 O O . SER A 1 98 ? -20.366 -20.698 6.213 1.00 85.19 98 SER A O 1
ATOM 797 N N . VAL A 1 99 ? -22.158 -19.871 7.273 1.00 84.31 99 VAL A N 1
ATOM 798 C CA . VAL A 1 99 ? -22.183 -18.620 6.490 1.00 84.31 99 VAL A CA 1
ATOM 799 C C . VAL A 1 99 ? -21.106 -17.638 6.952 1.00 84.31 99 VAL A C 1
ATOM 801 O O . VAL A 1 99 ? -20.441 -17.027 6.115 1.00 84.31 99 VAL A O 1
ATOM 804 N N . ASN A 1 100 ? -20.877 -17.513 8.261 1.00 84.44 100 ASN A N 1
ATOM 805 C CA . ASN A 1 100 ? -19.887 -16.578 8.802 1.00 84.44 100 ASN A CA 1
ATOM 806 C C . ASN A 1 100 ? -18.457 -17.146 8.822 1.00 84.44 100 ASN A C 1
ATOM 808 O O . ASN A 1 100 ? -17.516 -16.369 8.681 1.00 84.44 100 ASN A O 1
ATOM 812 N N . PHE A 1 101 ? -18.290 -18.471 8.939 1.00 87.25 101 PHE A N 1
ATOM 813 C CA . PHE A 1 101 ? -16.986 -19.141 9.081 1.00 87.25 101 PHE A CA 1
ATOM 814 C C . PHE A 1 101 ? -16.644 -20.120 7.941 1.00 87.25 101 PHE A C 1
ATOM 816 O O . PHE A 1 101 ? -15.584 -20.743 7.964 1.00 87.25 101 PHE A O 1
ATOM 823 N N . GLY A 1 102 ? -17.484 -20.249 6.906 1.00 78.06 102 GLY A N 1
ATOM 824 C CA . GLY A 1 102 ? -17.339 -21.237 5.819 1.00 78.06 102 GLY A CA 1
ATOM 825 C C . GLY A 1 102 ? -16.127 -21.094 4.887 1.00 78.06 102 GLY A C 1
ATOM 826 O O . GLY A 1 102 ? -15.970 -21.895 3.967 1.00 78.06 102 GLY A O 1
ATOM 827 N N . PHE A 1 103 ? -15.262 -20.098 5.098 1.00 76.62 103 PHE A N 1
ATOM 828 C CA . PHE A 1 103 ? -13.933 -20.036 4.473 1.00 76.62 103 PHE A CA 1
ATOM 829 C C . PHE A 1 103 ? -12.880 -20.862 5.243 1.00 76.62 103 PHE A C 1
ATOM 831 O O . PHE A 1 103 ? -11.836 -21.202 4.683 1.00 76.62 103 PHE A O 1
ATOM 838 N N . SER A 1 104 ? -13.152 -21.207 6.506 1.00 80.19 104 SER A N 1
ATOM 839 C CA . SER A 1 104 ? -12.364 -22.140 7.311 1.00 80.19 104 SER A CA 1
ATOM 840 C C . SER A 1 104 ? -12.690 -23.595 6.953 1.00 80.19 104 SER A C 1
ATOM 842 O O . SER A 1 104 ? -13.771 -23.919 6.462 1.00 80.19 104 SER A O 1
ATOM 844 N N . LYS A 1 105 ? -11.761 -24.511 7.254 1.00 82.75 105 LYS A N 1
ATOM 845 C CA . LYS A 1 105 ? -12.035 -25.964 7.245 1.00 82.75 105 LYS A CA 1
ATOM 846 C C . LYS A 1 105 ? -12.805 -26.432 8.482 1.00 82.75 105 LYS A C 1
ATOM 848 O O . LYS A 1 105 ? -13.324 -27.545 8.475 1.00 82.75 105 LYS A O 1
ATOM 853 N N . PHE A 1 106 ? -12.877 -25.581 9.499 1.00 87.00 106 PHE A N 1
ATOM 854 C CA . PHE A 1 106 ? -13.680 -25.737 10.703 1.00 87.00 106 PHE A CA 1
ATOM 855 C C . PHE A 1 106 ? -14.757 -24.637 10.659 1.00 87.00 106 PHE A C 1
ATOM 857 O O . PHE A 1 106 ? -14.500 -23.523 11.111 1.00 87.00 106 PHE A O 1
ATOM 864 N N . PRO A 1 107 ? -15.918 -24.876 10.015 1.00 85.25 107 PRO A N 1
ATOM 865 C CA . PRO A 1 107 ? -16.976 -23.875 9.822 1.00 85.25 107 PRO A CA 1
ATOM 866 C C . PRO A 1 107 ? -17.844 -23.670 11.083 1.00 85.25 107 PRO A C 1
ATOM 868 O O . PRO A 1 107 ? -19.050 -23.453 10.982 1.00 85.25 107 PRO A O 1
ATOM 871 N N . TRP A 1 108 ? -17.234 -23.778 12.264 1.00 87.38 108 TRP A N 1
ATOM 872 C CA . TRP A 1 108 ? -17.845 -23.598 13.580 1.00 87.38 108 TRP A CA 1
ATOM 873 C C . TRP A 1 108 ? -16.932 -22.748 14.470 1.00 87.38 108 TRP A C 1
ATOM 875 O O . TRP A 1 108 ? -15.730 -22.644 14.215 1.00 87.38 108 TRP A O 1
ATOM 885 N N . VAL A 1 109 ? -17.488 -22.131 15.513 1.00 91.81 109 VAL A N 1
ATOM 886 C CA . VAL A 1 109 ? -16.710 -21.308 16.449 1.00 91.81 109 VAL A CA 1
ATOM 887 C C . VAL A 1 109 ? -15.790 -22.142 17.328 1.00 91.81 109 VAL A C 1
ATOM 889 O O . VAL A 1 109 ? -16.128 -23.242 17.765 1.00 91.81 109 VAL A O 1
ATOM 892 N N . ASN A 1 110 ? -14.619 -21.585 17.625 1.00 92.62 110 ASN A N 1
ATOM 893 C CA . ASN A 1 110 ? -13.524 -22.312 18.258 1.00 92.62 110 ASN A CA 1
ATOM 894 C C . ASN A 1 110 ? -13.860 -22.950 19.618 1.00 92.62 110 ASN A C 1
ATOM 896 O O . ASN A 1 110 ? -13.337 -24.015 19.925 1.00 92.62 110 ASN A O 1
ATOM 900 N N . TYR A 1 111 ? -14.747 -22.341 20.409 1.00 92.38 111 TYR A N 1
ATOM 901 C CA . TYR A 1 111 ? -15.160 -22.858 21.718 1.00 92.38 111 TYR A CA 1
ATOM 902 C C . TYR A 1 111 ? -16.185 -24.005 21.664 1.00 92.38 111 TYR A C 1
ATOM 904 O O . TYR A 1 111 ? -16.527 -24.570 22.699 1.00 92.38 111 TYR A O 1
ATOM 912 N N . GLN A 1 112 ? -16.666 -24.366 20.470 1.00 92.12 112 GLN A N 1
ATOM 913 C CA . GLN A 1 112 ? -17.478 -25.567 20.240 1.00 92.12 112 GLN A CA 1
ATOM 914 C C . GLN A 1 112 ? -16.642 -26.741 19.693 1.00 92.12 112 GLN A C 1
ATOM 916 O O . GLN A 1 112 ? -17.183 -27.820 19.444 1.00 92.12 112 GLN A O 1
ATOM 921 N N . ASP A 1 113 ? -15.326 -26.570 19.519 1.00 89.75 113 ASP A N 1
ATOM 922 C CA . ASP A 1 113 ? -14.442 -27.658 19.110 1.00 89.75 113 ASP A CA 1
ATOM 923 C C . ASP A 1 113 ? -14.104 -28.574 20.297 1.00 89.75 113 ASP A C 1
ATOM 925 O O . ASP A 1 113 ? -13.401 -28.186 21.229 1.00 89.75 113 ASP A O 1
ATOM 929 N N . GLY A 1 114 ? -14.558 -29.829 20.242 1.00 87.88 114 GLY A N 1
ATOM 930 C CA . GLY A 1 114 ? -14.345 -30.822 21.304 1.00 87.88 114 GLY A CA 1
ATOM 931 C C . GLY A 1 114 ? -12.881 -31.198 21.591 1.00 87.88 114 GLY A C 1
ATOM 932 O O . GLY A 1 114 ? -12.640 -32.022 22.470 1.00 87.88 114 GLY A O 1
ATOM 933 N N . ASN A 1 115 ? -11.908 -30.632 20.867 1.00 92.75 115 ASN A N 1
ATOM 934 C CA . ASN A 1 115 ? -10.474 -30.807 21.104 1.00 92.75 115 ASN A CA 1
ATOM 935 C C . ASN A 1 115 ? -9.821 -29.597 21.811 1.00 92.75 115 ASN A C 1
ATOM 937 O O . ASN A 1 115 ? -8.629 -29.665 22.127 1.00 92.75 115 ASN A O 1
ATOM 941 N N . LEU A 1 116 ? -10.543 -28.487 22.034 1.00 92.38 116 LEU A N 1
ATOM 942 C CA . LEU A 1 116 ? -9.988 -27.212 22.510 1.00 92.38 116 LEU A CA 1
ATOM 943 C C . LEU A 1 116 ? -10.833 -26.586 23.632 1.00 92.38 116 LEU A C 1
ATOM 945 O O . LEU A 1 116 ? -11.935 -26.106 23.392 1.00 92.38 116 LEU A O 1
ATOM 949 N N . ASN A 1 117 ? -10.280 -26.497 24.847 1.00 94.88 117 ASN A N 1
ATOM 950 C CA . ASN A 1 117 ? -10.937 -25.785 25.950 1.00 94.88 117 ASN A CA 1
ATOM 951 C C . ASN A 1 117 ? -10.674 -24.268 25.845 1.00 94.88 117 ASN A C 1
ATOM 953 O O . ASN A 1 117 ? -9.650 -23.767 26.321 1.00 94.88 117 ASN A O 1
ATOM 957 N N . ILE A 1 118 ? -11.555 -23.556 25.138 1.00 96.56 118 ILE A N 1
ATOM 958 C CA . ILE A 1 118 ? -11.524 -22.094 24.975 1.00 96.56 118 ILE A CA 1
ATOM 959 C C . ILE A 1 118 ? -12.417 -21.462 26.045 1.00 96.56 118 ILE A C 1
ATOM 961 O O . ILE A 1 118 ? -13.618 -21.717 26.063 1.00 96.56 118 ILE A O 1
ATOM 965 N N . SER A 1 119 ? -11.844 -20.601 26.885 1.00 95.50 119 SER A N 1
ATOM 966 C CA . SER A 1 119 ? -12.572 -19.875 27.933 1.00 95.50 119 SER A CA 1
ATOM 967 C C . SER A 1 119 ? -12.981 -18.463 27.516 1.00 95.50 119 SER A C 1
ATOM 969 O O . SER A 1 119 ? -14.027 -17.985 27.940 1.00 95.50 119 SER A O 1
ATOM 971 N N . ILE A 1 120 ? -12.183 -17.800 26.668 1.00 97.81 120 ILE A N 1
ATOM 972 C CA . ILE A 1 120 ? -12.470 -16.453 26.151 1.00 97.81 120 ILE A CA 1
ATOM 973 C C . ILE A 1 120 ? -12.335 -16.473 24.621 1.00 97.81 120 ILE A C 1
ATOM 975 O O . ILE A 1 120 ? -11.224 -16.374 24.096 1.00 97.81 120 ILE A O 1
ATOM 979 N N . PRO A 1 121 ? -13.437 -16.615 23.867 1.00 97.69 121 PRO A N 1
ATOM 980 C CA . PRO A 1 121 ? -13.426 -16.479 22.418 1.00 97.69 121 PRO A CA 1
ATOM 981 C C . PRO A 1 121 ? -12.924 -15.098 21.974 1.00 97.69 121 PRO A C 1
ATOM 983 O O . PRO A 1 121 ? -13.200 -14.079 22.607 1.00 97.69 121 PRO A O 1
ATOM 986 N N . VAL A 1 122 ? -12.229 -15.053 20.838 1.00 98.31 122 VAL A N 1
ATOM 987 C CA . VAL A 1 122 ? -11.800 -13.803 20.192 1.00 98.31 122 VAL A CA 1
ATOM 988 C C . VAL A 1 122 ? -12.492 -13.702 18.843 1.00 98.31 122 VAL A C 1
ATOM 990 O O . VAL A 1 122 ? -12.339 -14.601 18.021 1.00 98.31 122 VAL A O 1
ATOM 993 N N . PHE A 1 123 ? -13.232 -12.626 18.596 1.00 98.06 123 PHE A N 1
ATOM 994 C CA . PHE A 1 123 ? -13.845 -12.321 17.305 1.00 98.06 123 PHE A CA 1
ATOM 995 C C . PHE A 1 123 ? -13.103 -11.156 16.652 1.00 98.06 123 PHE A C 1
ATOM 997 O O . PHE A 1 123 ? -12.915 -10.118 17.281 1.00 98.06 123 PHE A O 1
ATOM 1004 N N . SER A 1 124 ? -12.694 -11.304 15.392 1.00 98.00 124 SER A N 1
ATOM 1005 C CA . SER A 1 124 ? -11.996 -10.244 14.649 1.00 98.00 124 SER A CA 1
ATOM 1006 C C . SER A 1 124 ? -12.488 -10.154 13.215 1.00 98.00 124 SER A C 1
ATOM 1008 O O . SER A 1 124 ? -12.621 -11.176 12.539 1.00 98.00 124 SER A O 1
ATOM 1010 N N . ILE A 1 125 ? -12.672 -8.930 12.727 1.00 97.38 125 ILE A N 1
ATOM 1011 C CA . ILE A 1 125 ? -12.589 -8.652 11.289 1.00 97.38 125 ILE A CA 1
ATOM 1012 C C . ILE A 1 125 ? -11.112 -8.502 10.886 1.00 97.38 125 ILE A C 1
ATOM 1014 O O . ILE A 1 125 ? -10.258 -8.341 11.759 1.00 97.38 125 ILE A O 1
ATOM 1018 N N . HIS A 1 126 ? -10.798 -8.560 9.589 1.00 96.06 126 HIS A N 1
ATOM 1019 C CA . HIS A 1 126 ? -9.485 -8.140 9.081 1.00 96.06 126 HIS A CA 1
ATOM 1020 C C . HIS A 1 126 ? -9.474 -6.635 8.784 1.00 96.06 126 HIS A C 1
ATOM 1022 O O . HIS A 1 126 ? -10.483 -6.074 8.340 1.00 96.06 126 HIS A O 1
ATOM 1028 N N . GLY A 1 127 ? -8.327 -5.996 8.986 1.00 94.88 127 GLY A N 1
ATOM 1029 C CA . GLY A 1 127 ? -8.090 -4.619 8.580 1.00 94.88 127 GLY A CA 1
ATOM 1030 C C . GLY A 1 127 ? -7.446 -4.520 7.197 1.00 94.88 127 GLY A C 1
ATOM 1031 O O . GLY A 1 127 ? -7.696 -5.367 6.327 1.00 94.88 127 GLY A O 1
ATOM 1032 N N . ASN A 1 128 ? -6.665 -3.461 6.974 1.00 93.81 128 ASN A N 1
ATOM 1033 C CA . ASN A 1 128 ? -5.941 -3.217 5.723 1.00 93.81 128 ASN A CA 1
ATOM 1034 C C . ASN A 1 128 ? -4.442 -3.571 5.781 1.00 93.81 128 ASN A C 1
ATOM 1036 O O . ASN A 1 128 ? -3.812 -3.629 4.722 1.00 93.81 128 ASN A O 1
ATOM 1040 N N . HIS A 1 129 ? -3.854 -3.781 6.963 1.00 90.06 129 HIS A N 1
ATOM 1041 C CA . HIS A 1 129 ? -2.500 -4.325 7.119 1.00 90.06 129 HIS A CA 1
ATOM 1042 C C . HIS A 1 129 ? -2.484 -5.854 7.181 1.00 90.06 129 HIS A C 1
ATOM 1044 O O . HIS A 1 129 ? -1.498 -6.448 6.741 1.00 90.06 129 HIS A O 1
ATOM 1050 N N . ASP A 1 130 ? -3.553 -6.499 7.663 1.00 90.88 130 ASP A N 1
ATOM 1051 C CA . ASP A 1 130 ? -3.705 -7.962 7.687 1.00 90.88 130 ASP A CA 1
ATOM 1052 C C . ASP A 1 130 ? -4.677 -8.513 6.623 1.00 90.88 130 ASP A C 1
ATOM 1054 O O . ASP A 1 130 ? -5.389 -9.490 6.847 1.00 90.88 130 ASP A O 1
ATOM 1058 N N . ASP A 1 131 ? -4.650 -7.926 5.421 1.00 88.69 131 ASP A N 1
ATOM 1059 C CA . ASP A 1 131 ? -5.559 -8.229 4.307 1.00 88.69 131 ASP A CA 1
ATOM 1060 C C . ASP A 1 131 ? -5.437 -9.661 3.705 1.00 88.69 131 ASP A C 1
ATOM 1062 O O . ASP A 1 131 ? -4.369 -10.288 3.749 1.00 88.69 131 ASP A O 1
ATOM 1066 N N . PRO A 1 132 ? -6.513 -10.207 3.090 1.00 86.50 132 PRO A N 1
ATOM 1067 C CA . PRO A 1 132 ? -6.482 -11.510 2.417 1.00 86.50 132 PRO A CA 1
ATOM 1068 C C . PRO A 1 132 ? -5.570 -11.534 1.178 1.00 86.50 132 PRO A C 1
ATOM 1070 O O . PRO A 1 132 ? -5.864 -10.944 0.138 1.00 86.50 132 PRO A O 1
ATOM 1073 N N . THR A 1 133 ? -4.475 -12.292 1.252 1.00 77.00 133 THR A N 1
ATOM 1074 C CA . THR A 1 133 ? -3.347 -12.197 0.316 1.00 77.00 133 THR A CA 1
ATOM 1075 C C . THR A 1 133 ? -2.860 -13.570 -0.188 1.00 77.00 133 THR A C 1
ATOM 1077 O O . THR A 1 133 ? -3.264 -14.632 0.285 1.00 77.00 133 THR A O 1
ATOM 1080 N N . GLY A 1 134 ? -1.962 -13.580 -1.178 1.00 68.19 134 GLY A N 1
ATOM 1081 C CA . GLY A 1 134 ? -1.357 -14.810 -1.714 1.00 68.19 134 GLY A CA 1
ATOM 1082 C C . GLY A 1 134 ? -2.185 -15.533 -2.787 1.00 68.19 134 GLY A C 1
ATOM 1083 O O . GLY A 1 134 ? -3.036 -14.937 -3.439 1.00 68.19 134 GLY A O 1
ATOM 1084 N N . ALA A 1 135 ? -1.868 -16.810 -3.032 1.00 67.81 135 ALA A N 1
ATOM 1085 C CA . ALA A 1 135 ? -2.479 -17.605 -4.107 1.00 67.81 135 ALA A CA 1
ATOM 1086 C C . ALA A 1 135 ? -3.897 -18.088 -3.763 1.00 67.81 135 ALA A C 1
ATOM 1088 O O . ALA A 1 135 ? -4.764 -18.101 -4.632 1.00 67.81 135 ALA A O 1
ATOM 1089 N N . ASP A 1 136 ? -4.115 -18.434 -2.494 1.00 73.50 136 ASP A N 1
ATOM 1090 C CA . ASP A 1 136 ? -5.385 -18.931 -1.954 1.00 73.50 136 ASP A CA 1
ATOM 1091 C C . ASP A 1 136 ? -6.229 -17.807 -1.311 1.00 73.50 136 ASP A C 1
ATOM 1093 O O . ASP A 1 136 ? -7.282 -18.072 -0.740 1.00 73.50 136 ASP A O 1
ATOM 1097 N N . ALA A 1 137 ? -5.763 -16.551 -1.409 1.00 83.25 137 ALA A N 1
ATOM 1098 C CA . ALA A 1 137 ? -6.358 -15.351 -0.812 1.00 83.25 137 ALA A CA 1
ATOM 1099 C C . ALA A 1 137 ? -6.689 -15.519 0.686 1.00 83.25 137 ALA A C 1
ATOM 1101 O O . ALA A 1 137 ? -7.840 -15.381 1.094 1.00 83.25 137 ALA A O 1
ATOM 1102 N N . LEU A 1 138 ? -5.684 -15.823 1.510 1.00 86.38 138 LEU A N 1
ATOM 1103 C CA . LEU A 1 138 ? -5.831 -15.991 2.961 1.00 86.38 138 LEU A CA 1
ATOM 1104 C C . LEU A 1 138 ? -5.200 -14.812 3.707 1.00 86.38 138 LEU A C 1
ATOM 1106 O O . LEU A 1 138 ? -4.162 -14.299 3.283 1.00 86.38 138 LEU A O 1
ATOM 1110 N N . CYS A 1 139 ? -5.809 -14.386 4.809 1.00 90.81 139 CYS A N 1
ATOM 1111 C CA . CYS A 1 139 ? -5.234 -13.383 5.709 1.00 90.81 139 CYS A CA 1
ATOM 1112 C C . CYS A 1 139 ? -4.439 -14.037 6.852 1.00 90.81 139 CYS A C 1
ATOM 1114 O O . CYS A 1 139 ? -4.445 -15.257 7.031 1.00 90.81 139 CYS A O 1
ATOM 1116 N N . ALA A 1 140 ? -3.769 -13.224 7.673 1.00 92.81 140 ALA A N 1
ATOM 1117 C CA . ALA A 1 140 ? -3.089 -13.718 8.872 1.00 92.81 140 ALA A CA 1
ATOM 1118 C C . ALA A 1 140 ? -4.072 -14.302 9.913 1.00 92.81 140 ALA A C 1
ATOM 1120 O O . ALA A 1 140 ? -3.738 -15.267 10.604 1.00 92.81 140 ALA A O 1
ATOM 1121 N N . LEU A 1 141 ? -5.301 -13.773 9.982 1.00 94.56 141 LEU A N 1
ATOM 1122 C CA . LEU A 1 141 ? -6.355 -14.256 10.884 1.00 94.56 141 LEU A CA 1
ATOM 1123 C C . LEU A 1 141 ? -6.839 -15.669 10.526 1.00 94.56 141 LEU A C 1
ATOM 1125 O O . LEU A 1 141 ? -7.127 -16.454 11.427 1.00 94.56 141 LEU A O 1
ATOM 1129 N N . ASP A 1 142 ? -6.844 -16.040 9.239 1.00 93.38 142 ASP A N 1
ATOM 1130 C CA . ASP A 1 142 ? -7.201 -17.394 8.788 1.00 93.38 142 ASP A CA 1
ATOM 1131 C C . ASP A 1 142 ? -6.249 -18.461 9.373 1.00 93.38 142 ASP A C 1
ATOM 1133 O O . ASP A 1 142 ? -6.648 -19.610 9.584 1.00 93.38 142 ASP A O 1
ATOM 1137 N N . ILE A 1 143 ? -5.001 -18.089 9.695 1.00 93.69 143 ILE A N 1
ATOM 1138 C CA . ILE A 1 143 ? -4.016 -18.968 10.349 1.00 93.69 143 ILE A CA 1
ATOM 1139 C C . ILE A 1 143 ? -4.360 -19.163 11.832 1.00 93.69 143 ILE A C 1
ATOM 1141 O O . ILE A 1 143 ? -4.346 -20.294 12.316 1.00 93.69 143 ILE A O 1
ATOM 1145 N N . LEU A 1 144 ? -4.706 -18.085 12.546 1.00 95.19 144 LEU A N 1
ATOM 1146 C CA . LEU A 1 144 ? -5.136 -18.150 13.951 1.00 95.19 144 LEU A CA 1
ATOM 1147 C C . LEU A 1 144 ? -6.463 -18.908 14.101 1.00 95.19 144 LEU A C 1
ATOM 1149 O O . LEU A 1 144 ? -6.633 -19.680 15.045 1.00 95.19 144 LEU A O 1
ATOM 1153 N N . SER A 1 145 ? -7.372 -18.742 13.138 1.00 94.19 145 SER A N 1
ATOM 1154 C CA . SER A 1 145 ? -8.642 -19.467 13.080 1.00 94.19 145 SER A CA 1
ATOM 1155 C C . SER A 1 145 ? -8.447 -20.951 12.761 1.00 94.19 145 SER A C 1
ATOM 1157 O O . SER A 1 145 ? -9.001 -21.805 13.448 1.00 94.19 145 SER A O 1
ATOM 1159 N N . SER A 1 146 ? -7.538 -21.286 11.838 1.00 91.94 146 SER A N 1
ATOM 1160 C CA . SER A 1 146 ? -7.119 -22.678 11.590 1.00 91.94 146 SER A CA 1
ATOM 1161 C C . SER A 1 146 ? -6.418 -23.339 12.789 1.00 91.94 146 SER A C 1
ATOM 1163 O O . SER A 1 146 ? -6.298 -24.562 12.817 1.00 91.94 146 SER A O 1
ATOM 1165 N N . ALA A 1 147 ? -5.945 -22.551 13.761 1.00 93.00 147 ALA A N 1
ATOM 1166 C CA . ALA A 1 147 ? -5.381 -23.014 15.029 1.00 93.00 147 ALA A CA 1
ATOM 1167 C C . ALA A 1 147 ? -6.397 -23.008 16.194 1.00 93.00 147 ALA A C 1
ATOM 1169 O O . ALA A 1 147 ? -6.023 -23.340 17.317 1.00 93.00 147 ALA A O 1
ATOM 1170 N N . GLY A 1 148 ? -7.654 -22.611 15.950 1.00 94.12 148 GLY A N 1
ATOM 1171 C CA . GLY A 1 148 ? -8.707 -22.528 16.967 1.00 94.12 148 GLY A CA 1
ATOM 1172 C C . GLY A 1 148 ? -8.528 -21.404 17.995 1.00 94.12 148 GLY A C 1
ATOM 1173 O O . GLY A 1 148 ? -9.150 -21.434 19.052 1.00 94.12 148 GLY A O 1
ATOM 1174 N N . LEU A 1 149 ? -7.694 -20.398 17.718 1.00 95.50 149 LEU A N 1
ATOM 1175 C CA . LEU A 1 149 ? -7.415 -19.298 18.656 1.00 95.50 149 LEU A CA 1
ATOM 1176 C C . LEU A 1 149 ? -8.223 -18.022 18.373 1.00 95.50 149 LEU A C 1
ATOM 1178 O O . LEU A 1 149 ? -8.205 -17.107 19.192 1.00 95.50 149 LEU A O 1
ATOM 1182 N N . LEU A 1 150 ? -8.907 -17.936 17.226 1.00 95.56 150 LEU A N 1
ATOM 1183 C CA . LEU A 1 150 ? -9.643 -16.740 16.805 1.00 95.56 150 LEU A CA 1
ATOM 1184 C C . LEU A 1 150 ? -10.784 -17.077 15.826 1.00 95.56 150 LEU A C 1
ATOM 1186 O O . LEU A 1 150 ? -10.614 -17.855 14.889 1.00 95.56 150 LEU A O 1
ATOM 1190 N N . ASN A 1 151 ? -11.935 -16.436 16.003 1.00 96.06 151 ASN A N 1
ATOM 1191 C CA . ASN A 1 151 ? -13.092 -16.493 15.114 1.00 96.06 151 ASN A CA 1
ATOM 1192 C C . ASN A 1 151 ? -13.031 -15.296 14.149 1.00 96.06 151 ASN A C 1
ATOM 1194 O O . ASN A 1 151 ? -13.413 -14.174 14.490 1.00 96.06 151 ASN A O 1
ATOM 1198 N N . HIS A 1 152 ? -12.499 -15.515 12.946 1.00 95.44 152 HIS A N 1
ATOM 1199 C CA . HIS A 1 152 ? -12.451 -14.489 11.901 1.00 95.44 152 HIS A CA 1
ATOM 1200 C C . HIS A 1 152 ? -13.857 -14.332 11.297 1.00 95.44 152 HIS A C 1
ATOM 1202 O O . HIS A 1 152 ? -14.506 -15.331 11.001 1.00 95.44 152 HIS A O 1
ATOM 1208 N N . PHE A 1 153 ? -14.354 -13.105 11.130 1.00 94.50 153 PHE A N 1
ATOM 1209 C CA . PHE A 1 153 ? -15.683 -12.841 10.562 1.00 94.50 153 PHE A CA 1
ATOM 1210 C C . PHE A 1 153 ? -15.704 -11.563 9.704 1.00 94.50 153 PHE A C 1
ATOM 1212 O O . PHE A 1 153 ? -14.686 -10.903 9.518 1.00 94.50 153 PHE A O 1
ATOM 1219 N N . GLY A 1 154 ? -16.860 -11.233 9.116 1.00 90.31 154 GLY A N 1
ATOM 1220 C CA . GLY A 1 154 ? -17.061 -9.999 8.336 1.00 90.31 154 GLY A CA 1
ATOM 1221 C C . GLY A 1 154 ? -16.337 -9.931 6.982 1.00 90.31 154 GLY A C 1
ATOM 1222 O O . GLY A 1 154 ? -16.356 -8.899 6.312 1.00 90.31 154 GLY A O 1
ATOM 1223 N N . ARG A 1 155 ? -15.695 -11.023 6.557 1.00 89.06 155 ARG A N 1
ATOM 1224 C CA . ARG A 1 155 ? -14.973 -11.131 5.285 1.00 89.06 155 ARG A CA 1
ATOM 1225 C C . ARG A 1 155 ? -15.938 -11.132 4.091 1.00 89.06 155 ARG A C 1
ATOM 1227 O O . ARG A 1 155 ? -16.700 -12.079 3.904 1.00 89.06 155 ARG A O 1
ATOM 1234 N N . SER A 1 156 ? -15.854 -10.120 3.226 1.00 82.19 156 SER A N 1
ATOM 1235 C CA . SER A 1 156 ? -16.638 -10.086 1.980 1.00 82.19 156 SER A CA 1
ATOM 1236 C C . SER A 1 156 ? -16.036 -10.988 0.887 1.00 82.19 156 SER A C 1
ATOM 1238 O O . SER A 1 156 ? -14.821 -11.051 0.701 1.00 82.19 156 SER A O 1
ATOM 1240 N N . SER A 1 157 ? -16.893 -11.707 0.152 1.00 74.69 157 SER A N 1
ATOM 1241 C CA . SER A 1 157 ? -16.497 -12.650 -0.915 1.00 74.69 157 SER A CA 1
ATOM 1242 C C . SER A 1 157 ? -16.917 -12.213 -2.325 1.00 74.69 157 SER A C 1
ATOM 1244 O O . SER A 1 157 ? -16.356 -12.678 -3.317 1.00 74.69 157 SER A O 1
ATOM 1246 N N . SER A 1 158 ? -17.898 -11.315 -2.424 1.00 75.50 158 SER A N 1
ATOM 1247 C CA . SER A 1 158 ? -18.496 -10.857 -3.679 1.00 75.50 158 SER A CA 1
ATOM 1248 C C . SER A 1 158 ? -17.884 -9.533 -4.159 1.00 75.50 158 SER A C 1
ATOM 1250 O O . SER A 1 158 ? -17.524 -8.648 -3.377 1.00 75.50 158 SER A O 1
ATOM 1252 N N . VAL A 1 159 ? -17.751 -9.393 -5.482 1.00 72.69 159 VAL A N 1
ATOM 1253 C CA . VAL A 1 159 ? -17.152 -8.206 -6.113 1.00 72.69 159 VAL A CA 1
ATOM 1254 C C . VAL A 1 159 ? -18.199 -7.118 -6.387 1.00 72.69 159 VAL A C 1
ATOM 1256 O O . VAL A 1 159 ? -17.913 -5.937 -6.188 1.00 72.69 159 VAL A O 1
ATOM 1259 N N . GLU A 1 160 ? -19.404 -7.514 -6.804 1.00 76.19 160 GLU A N 1
ATOM 1260 C CA . GLU A 1 160 ? -20.442 -6.624 -7.356 1.00 76.19 160 GLU A CA 1
ATOM 1261 C C . GLU A 1 160 ? -21.431 -6.094 -6.308 1.00 76.19 160 GLU A C 1
ATOM 1263 O O . GLU A 1 160 ? -21.986 -5.011 -6.478 1.00 76.19 160 GLU A O 1
ATOM 1268 N N . LYS A 1 161 ? -21.647 -6.847 -5.225 1.00 88.69 161 LYS A N 1
ATOM 1269 C CA . LYS A 1 161 ? -22.557 -6.512 -4.116 1.00 88.69 161 LYS A CA 1
ATOM 1270 C C . LYS A 1 161 ? -22.038 -7.068 -2.788 1.00 88.69 161 LYS A C 1
ATOM 1272 O O . LYS A 1 161 ? -21.311 -8.062 -2.805 1.00 88.69 161 LYS A O 1
ATOM 1277 N N . ILE A 1 162 ? -22.396 -6.457 -1.665 1.00 91.00 162 ILE A N 1
ATOM 1278 C CA . ILE A 1 162 ? -22.005 -6.874 -0.312 1.00 91.00 162 ILE A CA 1
ATOM 1279 C C . ILE A 1 162 ? -23.278 -7.157 0.491 1.00 91.00 162 ILE A C 1
ATOM 1281 O O . ILE A 1 162 ? -24.086 -6.257 0.709 1.00 91.00 162 ILE A O 1
ATOM 1285 N N . ASP A 1 163 ? -23.423 -8.402 0.942 1.00 91.38 163 ASP A N 1
ATOM 1286 C CA . ASP A 1 163 ? -24.515 -8.852 1.809 1.00 91.38 163 ASP A CA 1
ATOM 1287 C C . ASP A 1 163 ? -23.900 -9.145 3.187 1.00 91.38 163 ASP A C 1
ATOM 1289 O O . ASP A 1 163 ? -23.145 -10.110 3.334 1.00 91.38 163 ASP A O 1
ATOM 1293 N N . ILE A 1 164 ? -24.159 -8.300 4.185 1.00 93.62 164 ILE A N 1
ATOM 1294 C CA . ILE A 1 164 ? -23.582 -8.434 5.531 1.00 93.62 164 ILE A CA 1
ATOM 1295 C C . ILE A 1 164 ? -24.513 -9.305 6.379 1.00 93.62 164 ILE A C 1
ATOM 1297 O O . ILE A 1 164 ? -25.655 -8.929 6.633 1.00 93.62 164 ILE A O 1
ATOM 1301 N N . SER A 1 165 ? -24.023 -10.470 6.809 1.00 92.06 165 SER A N 1
ATOM 1302 C CA . SER A 1 165 ? -24.784 -11.449 7.602 1.00 92.06 165 SER A CA 1
ATOM 1303 C C . SER A 1 165 ? -24.341 -11.420 9.074 1.00 92.06 165 SER A C 1
ATOM 1305 O O . SER A 1 165 ? -23.147 -11.618 9.324 1.00 92.06 165 SER A O 1
ATOM 1307 N N . PRO A 1 166 ? -25.243 -11.188 10.045 1.00 94.69 166 PRO A N 1
ATOM 1308 C CA . PRO A 1 166 ? -24.888 -11.124 11.459 1.00 94.69 166 PRO A CA 1
ATOM 1309 C C . PRO A 1 166 ? -24.641 -12.509 12.060 1.00 94.69 166 PRO A C 1
ATOM 1311 O O . PRO A 1 166 ? -25.352 -13.467 11.758 1.00 94.69 166 PRO A O 1
ATOM 1314 N N . ILE A 1 167 ? -23.688 -12.579 12.987 1.00 95.00 167 ILE A N 1
ATOM 1315 C CA . ILE A 1 167 ? -23.587 -13.679 13.949 1.00 95.00 167 ILE A CA 1
ATOM 1316 C C . ILE A 1 167 ? -24.599 -13.391 15.065 1.00 95.00 167 ILE A C 1
ATOM 1318 O O . ILE A 1 167 ? -24.600 -12.296 15.629 1.00 95.00 167 ILE A O 1
ATOM 1322 N N . LEU A 1 168 ? -25.464 -14.353 15.381 1.00 94.88 168 LEU A N 1
ATOM 1323 C CA . LEU A 1 168 ? -26.523 -14.185 16.381 1.00 94.88 168 LEU A CA 1
ATOM 1324 C C . LEU A 1 168 ? -26.090 -14.793 17.716 1.00 94.88 168 LEU A C 1
ATOM 1326 O O . LEU A 1 168 ? -26.055 -16.016 17.841 1.00 94.88 168 LEU A O 1
ATOM 1330 N N . LEU A 1 169 ? -25.759 -13.943 18.690 1.00 95.06 169 LEU A N 1
ATOM 1331 C CA . LEU A 1 169 ? -25.311 -14.328 20.032 1.00 95.06 169 LEU A CA 1
ATOM 1332 C C . LEU A 1 169 ? -26.467 -14.243 21.037 1.00 95.06 169 LEU A C 1
ATOM 1334 O O . LEU A 1 169 ? -27.258 -13.295 20.996 1.00 95.06 169 LEU A O 1
ATOM 1338 N N . HIS A 1 170 ? -26.524 -15.182 21.980 1.00 94.38 170 HIS A N 1
ATOM 1339 C CA . HIS A 1 170 ? -27.538 -15.216 23.036 1.00 94.38 170 HIS A CA 1
ATOM 1340 C C . HIS A 1 170 ? -26.922 -15.574 24.397 1.00 94.38 170 HIS A C 1
ATOM 1342 O O . HIS A 1 170 ? -26.142 -16.523 24.492 1.00 94.38 170 HIS A O 1
ATOM 1348 N N . LYS A 1 171 ? -27.253 -14.800 25.440 1.00 94.94 171 LYS A N 1
ATOM 1349 C CA . LYS A 1 171 ? -26.800 -14.999 26.828 1.00 94.94 171 LYS A CA 1
ATOM 1350 C C . LYS A 1 171 ? -27.899 -14.566 27.802 1.00 94.94 171 LYS A C 1
ATOM 1352 O O . LYS A 1 171 ? -28.303 -13.403 27.784 1.00 94.94 171 LYS A O 1
ATOM 1357 N N . GLY A 1 172 ? -28.364 -15.481 28.654 1.00 91.75 172 GLY A N 1
ATOM 1358 C CA . GLY A 1 172 ? -29.470 -15.220 29.583 1.00 91.75 172 GLY A CA 1
ATOM 1359 C C . GLY A 1 172 ? -30.738 -14.812 28.827 1.00 91.75 172 GLY A C 1
ATOM 1360 O O . GLY A 1 172 ? -31.281 -15.601 28.060 1.00 91.75 172 GLY A O 1
ATOM 1361 N N . SER A 1 173 ? -31.186 -13.571 29.020 1.00 91.56 173 SER A N 1
ATOM 1362 C CA . SER A 1 173 ? -32.265 -12.924 28.258 1.00 91.56 173 SER A CA 1
ATOM 1363 C C . SER A 1 173 ? -31.791 -11.949 27.162 1.00 91.56 173 SER A C 1
ATOM 1365 O O . SER A 1 173 ? -32.618 -11.396 26.434 1.00 91.56 173 SER A O 1
ATOM 1367 N N . THR A 1 174 ? -30.481 -11.719 27.013 1.00 95.38 174 THR A N 1
ATOM 1368 C CA . THR A 1 174 ? -29.913 -10.738 26.070 1.00 95.38 174 THR A CA 1
ATOM 1369 C C . THR A 1 174 ? -29.547 -11.369 24.723 1.00 95.38 174 THR A C 1
ATOM 1371 O O . THR A 1 174 ? -28.891 -12.410 24.653 1.00 95.38 174 THR A O 1
ATOM 1374 N N . LYS A 1 175 ? -29.922 -10.685 23.634 1.00 95.50 175 LYS A N 1
ATOM 1375 C CA . LYS A 1 175 ? -29.681 -11.076 22.236 1.00 95.50 175 LYS A CA 1
ATOM 1376 C C . LYS A 1 175 ? -28.840 -10.015 21.512 1.00 95.50 175 LYS A C 1
ATOM 1378 O O . LYS A 1 175 ? -29.233 -8.849 21.478 1.00 95.50 175 LYS A O 1
ATOM 1383 N N . ILE A 1 176 ? -27.718 -10.407 20.902 1.00 96.81 176 ILE A N 1
ATOM 1384 C CA . ILE A 1 176 ? -26.851 -9.517 20.103 1.00 96.81 176 ILE A CA 1
ATOM 1385 C C . ILE A 1 176 ? -26.776 -10.023 18.661 1.00 96.81 176 ILE A C 1
ATOM 1387 O O . ILE A 1 176 ? -26.445 -11.182 18.419 1.00 96.81 176 ILE A O 1
ATOM 1391 N N . ALA A 1 177 ? -27.033 -9.137 17.700 1.00 96.44 177 ALA A N 1
ATOM 1392 C CA . ALA A 1 177 ? -26.734 -9.353 16.291 1.00 96.44 177 ALA A CA 1
ATOM 1393 C C . ALA A 1 177 ? -25.396 -8.668 15.968 1.00 96.44 177 ALA A C 1
ATOM 1395 O O . ALA A 1 177 ? -25.321 -7.441 15.881 1.00 96.44 177 ALA A O 1
ATOM 1396 N N . LEU A 1 178 ? -24.332 -9.465 15.841 1.00 97.38 178 LEU A N 1
ATOM 1397 C CA . LEU A 1 178 ? -22.970 -9.003 15.576 1.00 97.38 178 LEU A CA 1
ATOM 1398 C C . LEU A 1 178 ? -22.693 -8.995 14.066 1.00 97.38 178 LEU A C 1
ATOM 1400 O O . LEU A 1 178 ? -22.426 -10.032 13.455 1.00 97.38 178 LEU A O 1
ATOM 1404 N N . TYR A 1 179 ? -22.736 -7.809 13.472 1.00 97.19 179 TYR A N 1
ATOM 1405 C CA . TYR A 1 179 ? -22.363 -7.543 12.086 1.00 97.19 179 TYR A CA 1
ATOM 1406 C C . TYR A 1 179 ? -20.875 -7.167 12.011 1.00 97.19 179 TYR A C 1
ATOM 1408 O O . TYR A 1 179 ? -20.326 -6.535 12.916 1.00 97.19 179 TYR A O 1
ATOM 1416 N N . GLY A 1 180 ? -20.213 -7.490 10.902 1.00 96.12 180 GLY A N 1
ATOM 1417 C CA . GLY A 1 180 ? -18.826 -7.089 10.668 1.00 96.12 180 GLY A CA 1
ATOM 1418 C C . GLY A 1 180 ? -18.531 -6.883 9.191 1.00 96.12 180 GLY A C 1
ATOM 1419 O O . GLY A 1 180 ? -19.077 -7.596 8.349 1.00 96.12 180 GLY A O 1
ATOM 1420 N N . LEU A 1 181 ? -17.652 -5.931 8.886 1.00 95.69 181 LEU A N 1
ATOM 1421 C CA . LEU A 1 181 ? -17.127 -5.697 7.544 1.00 95.69 181 LEU A CA 1
ATOM 1422 C C . LEU A 1 181 ? -15.608 -5.503 7.612 1.00 95.69 181 LEU A C 1
ATOM 1424 O O . LEU A 1 181 ? -15.124 -4.436 7.994 1.00 95.69 181 LEU A O 1
ATOM 1428 N N . GLY A 1 182 ? -14.868 -6.548 7.231 1.00 94.12 182 GLY A N 1
ATOM 1429 C CA . GLY A 1 182 ? -13.418 -6.476 7.047 1.00 94.12 182 GLY A CA 1
ATOM 1430 C C . GLY A 1 182 ? -13.042 -5.484 5.948 1.00 94.12 182 GLY A C 1
ATOM 1431 O O . GLY A 1 182 ? -13.844 -5.224 5.047 1.00 94.12 182 GLY A O 1
ATOM 1432 N N . SER A 1 183 ? -11.843 -4.905 6.035 1.00 94.69 183 SER A N 1
ATOM 1433 C CA . SER A 1 183 ? -11.490 -3.715 5.252 1.00 94.69 183 SER A CA 1
ATOM 1434 C C . SER A 1 183 ? -11.621 -3.898 3.734 1.00 94.69 183 SER A C 1
ATOM 1436 O O . SER A 1 183 ? -11.173 -4.882 3.140 1.00 94.69 183 SER A O 1
ATOM 1438 N N . ILE A 1 184 ? -12.222 -2.898 3.092 1.00 90.56 184 ILE A N 1
ATOM 1439 C CA . ILE A 1 184 ? -12.368 -2.764 1.640 1.00 90.56 184 ILE A CA 1
ATOM 1440 C C . ILE A 1 184 ? -11.777 -1.396 1.258 1.00 90.56 184 ILE A C 1
ATOM 1442 O O . ILE A 1 184 ? -11.940 -0.456 2.024 1.00 90.56 184 ILE A O 1
ATOM 1446 N N . PRO A 1 185 ? -11.119 -1.214 0.098 1.00 90.44 185 PRO A N 1
ATOM 1447 C CA . PRO A 1 185 ? -10.649 0.113 -0.304 1.00 90.44 185 PRO A CA 1
ATOM 1448 C C . PRO A 1 185 ? -11.798 1.134 -0.336 1.00 90.44 185 PRO A C 1
ATOM 1450 O O . PRO A 1 185 ? -12.793 0.905 -1.030 1.00 90.44 185 PRO A O 1
ATOM 1453 N N . ASP A 1 186 ? -11.659 2.249 0.383 1.00 89.00 186 ASP A N 1
ATOM 1454 C CA . ASP A 1 186 ? -12.775 3.136 0.746 1.00 89.00 186 ASP A CA 1
ATOM 1455 C C . ASP A 1 186 ? -13.522 3.668 -0.483 1.00 89.00 186 ASP A C 1
ATOM 1457 O O . ASP A 1 186 ? -14.747 3.605 -0.533 1.00 89.00 186 ASP A O 1
ATOM 1461 N N . GLU A 1 187 ? -12.810 4.069 -1.546 1.00 84.56 187 GLU A N 1
ATOM 1462 C CA . GLU A 1 187 ? -13.435 4.548 -2.792 1.00 84.56 187 GLU A CA 1
ATOM 1463 C C . GLU A 1 187 ? -14.352 3.493 -3.449 1.00 84.56 187 GLU A C 1
ATOM 1465 O O . GLU A 1 187 ? -15.355 3.827 -4.091 1.00 84.56 187 GLU A O 1
ATOM 1470 N N . ARG A 1 188 ? -14.028 2.199 -3.290 1.00 86.38 188 ARG A N 1
ATOM 1471 C CA . ARG A 1 188 ? -14.884 1.098 -3.753 1.00 86.38 188 ARG A CA 1
ATOM 1472 C C . ARG A 1 188 ? -16.113 0.983 -2.860 1.00 86.38 188 ARG A C 1
ATOM 1474 O O . ARG A 1 188 ? -17.210 0.882 -3.407 1.00 86.38 188 ARG A O 1
ATOM 1481 N N . LEU A 1 189 ? -15.948 0.977 -1.537 1.00 90.50 189 LEU A N 1
ATOM 1482 C CA . LEU A 1 189 ? -17.072 0.800 -0.617 1.00 90.50 189 LEU A CA 1
ATOM 1483 C C . LEU A 1 189 ? -18.026 2.006 -0.655 1.00 90.50 189 LEU A C 1
ATOM 1485 O O . LEU A 1 189 ? -19.231 1.807 -0.777 1.00 90.50 189 LEU A O 1
ATOM 1489 N N . TYR A 1 190 ? -17.500 3.233 -0.693 1.00 91.56 190 TYR A N 1
ATOM 1490 C CA . TYR A 1 190 ? -18.261 4.469 -0.898 1.00 91.56 190 TYR A CA 1
ATOM 1491 C C . TYR A 1 190 ? -19.149 4.379 -2.144 1.00 91.56 190 TYR A C 1
ATOM 1493 O O . TYR A 1 190 ? -20.358 4.599 -2.075 1.00 91.56 190 TYR A O 1
ATOM 1501 N N . ARG A 1 191 ? -18.575 3.978 -3.290 1.00 88.75 191 ARG A N 1
ATOM 1502 C CA . ARG A 1 191 ? -19.343 3.786 -4.530 1.00 88.75 191 ARG A CA 1
ATOM 1503 C C . ARG A 1 191 ? -20.393 2.679 -4.393 1.00 88.75 191 ARG A C 1
ATOM 1505 O O . ARG A 1 191 ? -21.474 2.814 -4.953 1.00 88.75 191 ARG A O 1
ATOM 1512 N N . MET A 1 192 ? -20.107 1.603 -3.661 1.00 88.56 192 MET A N 1
ATOM 1513 C CA . MET A 1 192 ? -21.079 0.527 -3.439 1.00 88.56 192 MET A CA 1
ATOM 1514 C C . MET A 1 192 ? -22.236 0.964 -2.528 1.00 88.56 192 MET A C 1
ATOM 1516 O O . MET A 1 192 ? -23.367 0.570 -2.798 1.00 88.56 192 MET A O 1
ATOM 1520 N N . PHE A 1 193 ? -22.011 1.821 -1.528 1.00 91.25 193 PHE A N 1
ATOM 1521 C CA . PHE A 1 193 ? -23.095 2.451 -0.762 1.00 91.25 193 PHE A CA 1
ATOM 1522 C C . PHE A 1 193 ? -23.944 3.386 -1.637 1.00 91.25 193 PHE A C 1
ATOM 1524 O O . PHE A 1 193 ? -25.161 3.222 -1.691 1.00 91.25 193 PHE A O 1
ATOM 1531 N N . VAL A 1 194 ? -23.317 4.295 -2.398 1.00 90.44 194 VAL A N 1
ATOM 1532 C CA . VAL A 1 194 ? -24.018 5.205 -3.332 1.00 90.44 194 VAL A CA 1
ATOM 1533 C C . VAL A 1 194 ? -24.874 4.432 -4.345 1.00 90.44 194 VAL A C 1
ATOM 153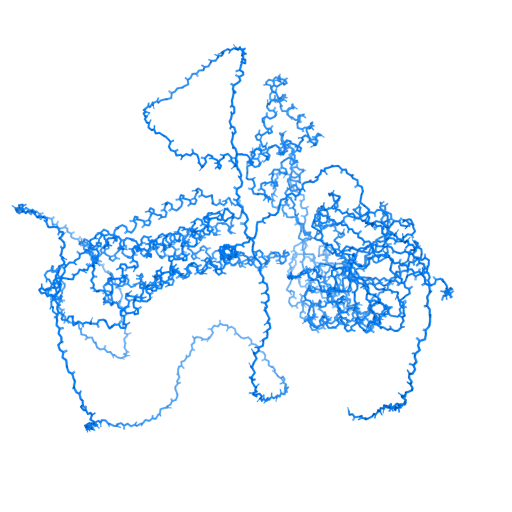5 O O . VAL A 1 194 ? -26.027 4.785 -4.582 1.00 90.44 194 VAL A O 1
ATOM 1538 N N . ASN A 1 195 ? -24.352 3.327 -4.882 1.00 90.31 195 ASN A N 1
ATOM 1539 C CA . ASN A 1 195 ? -25.063 2.452 -5.816 1.00 90.31 195 ASN A CA 1
ATOM 1540 C C . ASN A 1 195 ? -26.127 1.544 -5.155 1.00 90.31 195 ASN A C 1
ATOM 1542 O O . ASN A 1 195 ? -26.744 0.740 -5.855 1.00 90.31 195 ASN A O 1
ATOM 1546 N N . LYS A 1 196 ? -26.312 1.599 -3.826 1.00 90.19 196 LYS A N 1
ATOM 1547 C CA . LYS A 1 196 ? -27.166 0.680 -3.039 1.00 90.19 196 LYS A CA 1
ATOM 1548 C C . LYS A 1 196 ? -26.819 -0.807 -3.249 1.00 90.19 196 LYS A C 1
ATOM 1550 O O . LYS A 1 196 ? -27.684 -1.678 -3.305 1.00 90.19 196 LYS A O 1
ATOM 1555 N N . GLN A 1 197 ? -25.521 -1.087 -3.380 1.00 91.00 197 GLN A N 1
ATOM 1556 C CA . GLN A 1 197 ? -24.919 -2.417 -3.550 1.00 91.00 197 GLN A CA 1
ATOM 1557 C C . GLN A 1 197 ? -24.400 -3.022 -2.232 1.00 91.00 197 GLN A C 1
ATOM 1559 O O . GLN A 1 197 ? -23.873 -4.135 -2.250 1.00 91.00 197 GLN A O 1
ATOM 1564 N N . VAL A 1 198 ? -24.532 -2.316 -1.106 1.00 93.06 198 VAL A N 1
ATOM 1565 C CA . VAL A 1 198 ? -24.321 -2.841 0.254 1.00 93.06 198 VAL A CA 1
ATOM 1566 C C . VAL A 1 198 ? -25.692 -3.062 0.892 1.00 93.06 198 VAL A C 1
ATOM 1568 O O . VAL A 1 198 ? -26.564 -2.206 0.766 1.00 93.06 198 VAL A O 1
ATOM 1571 N N . THR A 1 199 ? -25.893 -4.203 1.551 1.00 91.69 199 THR A N 1
ATOM 1572 C CA . THR A 1 199 ? -27.128 -4.534 2.284 1.00 91.69 199 THR A CA 1
ATOM 1573 C C . THR A 1 199 ? -26.797 -5.303 3.561 1.00 91.69 199 THR A C 1
ATOM 1575 O O . THR A 1 199 ? -25.937 -6.185 3.533 1.00 91.69 199 THR A O 1
ATOM 1578 N N . MET A 1 200 ? -27.475 -5.003 4.671 1.00 92.44 200 MET A N 1
ATOM 1579 C CA . MET A 1 200 ? -27.371 -5.776 5.916 1.00 92.44 200 MET A CA 1
ATOM 1580 C C . MET A 1 200 ? -28.587 -6.694 6.082 1.00 92.44 200 MET A C 1
ATOM 1582 O O . MET A 1 200 ? -29.729 -6.276 5.890 1.00 92.44 200 MET A O 1
ATOM 1586 N N . LEU A 1 201 ? -28.350 -7.967 6.404 1.00 90.81 201 LEU A N 1
ATOM 1587 C CA . LEU A 1 201 ? -29.403 -8.974 6.543 1.00 90.81 201 LEU A CA 1
ATOM 1588 C C . LEU A 1 201 ? -29.887 -9.031 7.996 1.00 90.81 201 LEU A C 1
ATOM 1590 O O . LEU A 1 201 ? -29.174 -9.524 8.865 1.00 90.81 201 LEU A O 1
ATOM 1594 N N . ARG A 1 202 ? -31.102 -8.544 8.263 1.00 88.94 202 ARG A N 1
ATOM 1595 C CA . ARG A 1 202 ? -31.675 -8.519 9.621 1.00 88.94 202 ARG A CA 1
ATOM 1596 C C . ARG A 1 202 ? -32.213 -9.905 10.049 1.00 88.94 202 ARG A C 1
ATOM 1598 O O . ARG A 1 202 ? -32.590 -10.703 9.181 1.00 88.94 202 ARG A O 1
ATOM 1605 N N . PRO A 1 203 ? -32.243 -10.230 11.359 1.00 86.94 203 PRO A N 1
ATOM 1606 C CA . PRO A 1 203 ? -32.800 -11.490 11.865 1.00 86.94 203 PRO A CA 1
ATOM 1607 C C . PRO A 1 203 ? -34.315 -11.551 11.631 1.00 86.94 203 PRO A C 1
ATOM 1609 O O . PRO A 1 203 ? -34.982 -10.531 11.724 1.00 86.94 203 PRO A O 1
ATOM 1612 N N . LYS A 1 204 ? -34.883 -12.735 11.362 1.00 73.12 204 LYS A N 1
ATOM 1613 C CA . LYS A 1 204 ? -36.340 -12.871 11.134 1.00 73.12 204 LYS A CA 1
ATOM 1614 C C . LYS A 1 204 ? -37.185 -12.814 12.405 1.00 73.12 204 LYS A C 1
ATOM 1616 O O . LYS A 1 204 ? -38.339 -12.401 12.360 1.00 73.12 204 LYS A O 1
ATOM 1621 N N . GLU A 1 205 ? -36.658 -13.357 13.496 1.00 70.88 205 GLU A N 1
ATOM 1622 C CA . GLU A 1 205 ? -37.380 -13.477 14.759 1.00 70.88 205 GLU A CA 1
ATOM 1623 C C . GLU A 1 205 ? -37.090 -12.254 15.615 1.00 70.88 205 GLU A C 1
ATOM 1625 O O . GLU A 1 205 ? -35.925 -11.931 15.835 1.00 70.88 205 GLU A O 1
ATOM 1630 N N . GLU A 1 206 ? -38.143 -11.601 16.112 1.00 67.81 206 GLU A N 1
ATOM 1631 C CA . GLU A 1 206 ? -38.042 -10.484 17.058 1.00 67.81 206 GLU A CA 1
ATOM 1632 C C . GLU A 1 206 ? -37.047 -9.390 16.616 1.00 67.81 206 GLU A C 1
ATOM 1634 O O . GLU A 1 206 ? -36.161 -9.017 17.382 1.00 67.81 206 GLU A O 1
ATOM 1639 N N . GLU A 1 207 ? -37.182 -8.870 15.387 1.00 69.06 207 GLU A N 1
ATOM 1640 C CA . GLU A 1 207 ? -36.313 -7.818 14.814 1.00 69.06 207 GLU A CA 1
ATOM 1641 C C . GLU A 1 207 ? -35.978 -6.678 15.798 1.00 69.06 207 GLU A C 1
ATOM 1643 O O . GLU A 1 207 ? -34.842 -6.202 15.843 1.00 69.06 207 GLU A O 1
ATOM 1648 N N . ASP A 1 208 ? -36.951 -6.277 16.619 1.00 76.50 208 ASP A N 1
ATOM 1649 C CA . ASP A 1 208 ? -36.818 -5.194 17.591 1.00 76.50 208 ASP A CA 1
ATOM 1650 C C . ASP A 1 208 ? -36.169 -5.597 18.925 1.00 76.50 208 ASP A C 1
ATOM 1652 O O . ASP A 1 208 ? -35.878 -4.705 19.717 1.00 76.50 208 ASP A O 1
ATOM 1656 N N . ASN A 1 209 ? -35.891 -6.879 19.191 1.00 89.00 209 ASN A N 1
ATOM 1657 C CA . ASN A 1 209 ? -35.301 -7.366 20.450 1.00 89.00 209 ASN A CA 1
ATOM 1658 C C . ASN A 1 209 ? -33.762 -7.508 20.398 1.00 89.00 209 ASN A C 1
ATOM 1660 O O . ASN A 1 209 ? -33.096 -7.470 21.430 1.00 89.00 209 ASN A O 1
ATOM 1664 N N . TRP A 1 210 ? -33.171 -7.621 19.204 1.00 93.38 210 TRP A N 1
ATOM 1665 C CA . TRP A 1 210 ? -31.715 -7.725 19.028 1.00 93.38 210 TRP A CA 1
ATOM 1666 C C . TRP A 1 210 ? -31.012 -6.386 19.248 1.00 93.38 210 TRP A C 1
ATOM 1668 O O . TRP A 1 210 ? -31.407 -5.386 18.648 1.00 93.38 210 TRP A O 1
ATOM 1678 N N . PHE A 1 211 ? -29.936 -6.378 20.037 1.00 96.56 211 PHE A N 1
ATOM 1679 C CA . PHE A 1 211 ? -28.958 -5.287 20.035 1.00 96.56 211 PHE A CA 1
ATOM 1680 C C . PHE A 1 211 ? -28.021 -5.443 18.828 1.00 96.56 211 PHE A C 1
ATOM 1682 O O . PHE A 1 211 ? -27.348 -6.466 18.684 1.00 96.56 211 PHE A O 1
ATOM 1689 N N . ASN A 1 212 ? -27.985 -4.447 17.949 1.00 96.62 212 ASN A N 1
ATOM 1690 C CA . ASN A 1 212 ? -27.284 -4.489 16.670 1.00 96.62 212 ASN A CA 1
ATOM 1691 C C . ASN A 1 212 ? -25.902 -3.840 16.812 1.00 96.62 212 ASN A C 1
ATOM 1693 O O . ASN A 1 212 ? -25.776 -2.617 16.897 1.00 96.62 212 ASN A O 1
ATOM 1697 N N . LEU A 1 213 ? -24.864 -4.675 16.839 1.00 97.94 213 LEU A N 1
ATOM 1698 C CA . LEU A 1 213 ? -23.469 -4.272 17.003 1.00 97.94 213 LEU A CA 1
ATOM 1699 C C . LEU A 1 213 ? -22.734 -4.442 15.671 1.00 97.94 213 LEU A C 1
ATOM 1701 O O . LEU A 1 213 ? -22.668 -5.555 15.154 1.00 97.94 213 LEU A O 1
ATOM 1705 N N . PHE A 1 214 ? -22.175 -3.366 15.116 1.00 98.25 214 PHE A N 1
ATOM 1706 C CA . PHE A 1 214 ? -21.463 -3.393 13.834 1.00 98.25 214 PHE A CA 1
ATOM 1707 C C . PHE A 1 214 ? -19.985 -3.031 14.000 1.00 98.25 214 PHE A C 1
ATOM 1709 O O . PHE A 1 214 ? -19.660 -2.044 14.653 1.00 98.25 214 PHE A O 1
ATOM 1716 N N . VAL A 1 215 ? -19.081 -3.808 13.399 1.00 98.38 215 VAL A N 1
ATOM 1717 C CA . VAL A 1 215 ? -17.627 -3.565 13.434 1.00 98.38 215 VAL A CA 1
ATOM 1718 C C . VAL A 1 215 ? -17.103 -3.290 12.025 1.00 98.38 215 VAL A C 1
ATOM 1720 O O . VAL A 1 215 ? -17.304 -4.118 11.131 1.00 98.38 215 VAL A O 1
ATOM 1723 N N . ILE A 1 216 ? -16.420 -2.156 11.822 1.00 97.69 216 ILE A N 1
ATOM 1724 C CA . ILE A 1 216 ? -15.874 -1.751 10.513 1.00 97.69 216 ILE A CA 1
ATOM 1725 C C . ILE A 1 216 ? -14.447 -1.203 10.589 1.00 97.69 216 ILE A C 1
ATOM 1727 O O . ILE A 1 216 ? -14.086 -0.494 11.526 1.00 97.69 216 ILE A O 1
ATOM 1731 N N . HIS A 1 217 ? -13.667 -1.468 9.538 1.00 97.50 217 HIS A N 1
ATOM 1732 C CA . HIS A 1 217 ? -12.284 -1.008 9.379 1.00 97.50 217 HIS A CA 1
ATOM 1733 C C . HIS A 1 217 ? -12.147 -0.126 8.121 1.00 97.50 217 HIS A C 1
ATOM 1735 O O . HIS A 1 217 ? -11.763 -0.610 7.052 1.00 97.50 217 HIS A O 1
ATOM 1741 N N . GLN A 1 218 ? -12.544 1.149 8.222 1.00 95.69 218 GLN A N 1
ATOM 1742 C CA . GLN A 1 218 ? -12.625 2.137 7.126 1.00 95.69 218 GLN A CA 1
ATOM 1743 C C . GLN A 1 218 ? -12.214 3.542 7.601 1.00 95.69 218 GLN A C 1
ATOM 1745 O O . GLN A 1 218 ? -12.325 3.844 8.788 1.00 95.69 218 GLN A O 1
ATOM 1750 N N . ASN A 1 219 ? -11.829 4.435 6.689 1.00 95.25 219 ASN A N 1
ATOM 1751 C CA . ASN A 1 219 ? -11.582 5.849 6.994 1.00 95.25 219 ASN A CA 1
ATOM 1752 C C . ASN A 1 219 ? -12.883 6.554 7.423 1.00 95.25 219 ASN A C 1
ATOM 1754 O O . ASN A 1 219 ? -13.903 6.460 6.736 1.00 95.25 219 ASN A O 1
ATOM 1758 N N . ARG A 1 220 ? -12.848 7.275 8.551 1.00 93.44 220 ARG A N 1
ATOM 1759 C CA . ARG A 1 220 ? -13.964 8.084 9.084 1.00 93.44 220 ARG A CA 1
ATOM 1760 C C . ARG A 1 220 ? -13.783 9.555 8.725 1.00 93.44 220 ARG A C 1
ATOM 1762 O O . ARG A 1 220 ? -14.739 10.251 8.384 1.00 93.44 220 ARG A O 1
ATOM 1769 N N . SER A 1 221 ? -12.547 10.035 8.831 1.00 86.69 221 SER A N 1
ATOM 1770 C CA . SER A 1 221 ? -12.160 11.416 8.583 1.00 86.69 221 SER A CA 1
ATOM 1771 C C . SER A 1 221 ? -11.970 11.692 7.087 1.00 86.69 221 SER A C 1
ATOM 1773 O O . SER A 1 221 ? -11.660 10.813 6.282 1.00 86.69 221 SER A O 1
ATOM 1775 N N . LYS A 1 222 ? -12.233 12.935 6.671 1.00 80.75 222 LYS A N 1
ATOM 1776 C CA . LYS A 1 222 ? -12.375 13.279 5.252 1.00 80.75 222 LYS A CA 1
ATOM 1777 C C . LYS A 1 222 ? -11.023 13.471 4.554 1.00 80.75 222 LYS A C 1
ATOM 1779 O O . LYS A 1 222 ? -10.552 14.594 4.411 1.00 80.75 222 LYS A O 1
ATOM 1784 N N . HIS A 1 223 ? -10.455 12.390 4.020 1.00 68.62 223 HIS A N 1
ATOM 1785 C CA . HIS A 1 223 ? -9.232 12.411 3.197 1.00 68.62 223 HIS A CA 1
ATOM 1786 C C . HIS A 1 223 ? -9.473 12.611 1.681 1.00 68.62 223 HIS A C 1
ATOM 1788 O O . HIS A 1 223 ? -8.592 12.346 0.853 1.00 68.62 223 HIS A O 1
ATOM 1794 N N . GLY A 1 224 ? -10.667 13.065 1.284 1.00 72.19 224 GLY A N 1
ATOM 1795 C CA . GLY A 1 224 ? -11.018 13.367 -0.106 1.00 72.19 224 GLY A CA 1
ATOM 1796 C C . GLY A 1 224 ? -12.524 13.503 -0.337 1.00 72.19 224 GLY A C 1
ATOM 1797 O O . GLY A 1 224 ? -13.293 13.677 0.605 1.00 72.19 224 GLY A O 1
ATOM 1798 N N . ALA A 1 225 ? -12.969 13.399 -1.593 1.00 73.88 225 ALA A N 1
ATOM 1799 C CA . ALA A 1 225 ? -14.399 13.347 -1.925 1.00 73.88 225 ALA A CA 1
ATOM 1800 C C . ALA A 1 225 ? -15.052 12.009 -1.519 1.00 73.88 225 ALA A C 1
ATOM 1802 O O . ALA A 1 225 ? -16.150 11.996 -0.974 1.00 73.88 225 ALA A O 1
ATOM 1803 N N . THR A 1 226 ? -14.339 10.905 -1.760 1.00 83.19 226 THR A N 1
ATOM 1804 C CA . THR A 1 226 ? -14.832 9.513 -1.727 1.00 83.19 226 THR A CA 1
ATOM 1805 C C . THR A 1 226 ? -13.945 8.563 -0.909 1.00 83.19 226 THR A C 1
ATOM 1807 O O . THR A 1 226 ? -14.213 7.369 -0.843 1.00 83.19 226 THR A O 1
ATOM 1810 N N . ASN A 1 227 ? -12.861 9.074 -0.314 1.00 86.88 227 ASN A N 1
ATOM 1811 C CA . ASN A 1 227 ? -11.842 8.292 0.401 1.00 86.88 227 ASN A CA 1
ATOM 1812 C C . ASN A 1 227 ? -12.070 8.324 1.926 1.00 86.88 227 ASN A C 1
ATOM 1814 O O . ASN A 1 227 ? -11.164 8.625 2.696 1.00 86.88 227 ASN A O 1
ATOM 1818 N N . TYR A 1 228 ? -13.329 8.121 2.317 1.00 91.62 228 TYR A N 1
ATOM 1819 C CA . TYR A 1 228 ? -13.841 7.953 3.681 1.00 91.62 228 TYR A CA 1
ATOM 1820 C C . TYR A 1 228 ? -15.280 7.434 3.586 1.00 91.62 228 TYR A C 1
ATOM 1822 O O . TYR A 1 228 ? -15.921 7.635 2.553 1.00 91.62 228 TYR A O 1
ATOM 1830 N N . ILE A 1 229 ? -15.811 6.811 4.636 1.00 94.00 229 ILE A N 1
ATOM 1831 C CA . ILE A 1 229 ? -17.219 6.397 4.702 1.00 94.00 229 ILE A CA 1
ATOM 1832 C C . ILE A 1 229 ? -17.987 7.368 5.611 1.00 94.00 229 ILE A C 1
ATOM 1834 O O . ILE A 1 229 ? -17.710 7.420 6.809 1.00 94.00 229 ILE A O 1
ATOM 1838 N N . PRO A 1 230 ? -18.950 8.149 5.082 1.00 93.56 230 PRO A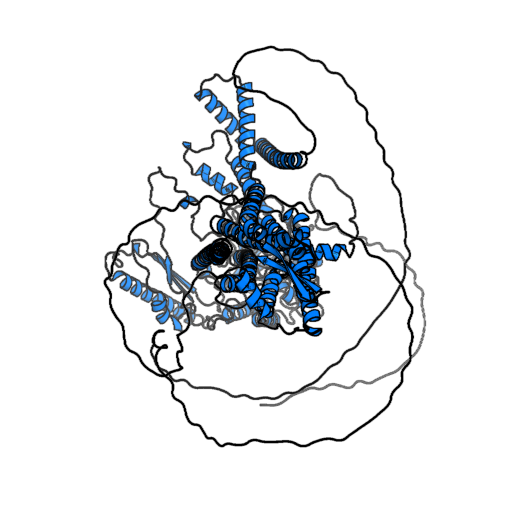 N 1
ATOM 1839 C CA . PRO A 1 230 ? -19.849 8.953 5.904 1.00 93.56 230 PRO A CA 1
ATOM 1840 C C . PRO A 1 230 ? -20.681 8.063 6.832 1.00 93.56 230 PRO A C 1
ATOM 1842 O O . PRO A 1 230 ? -21.224 7.051 6.394 1.00 93.56 230 PRO A O 1
ATOM 1845 N N . GLU A 1 231 ? -20.857 8.468 8.090 1.00 93.62 231 GLU A N 1
ATOM 1846 C CA . GLU A 1 231 ? -21.688 7.732 9.059 1.00 93.62 231 GLU A CA 1
ATOM 1847 C C . GLU A 1 231 ? -23.144 7.581 8.569 1.00 93.62 231 GLU A C 1
ATOM 1849 O O . GLU A 1 231 ? -23.798 6.583 8.849 1.00 93.62 231 GLU A O 1
ATOM 1854 N N . GLN A 1 232 ? -23.618 8.524 7.748 1.00 92.00 232 GLN A N 1
ATOM 1855 C CA . GLN A 1 232 ? -24.932 8.519 7.093 1.00 92.00 232 GLN A CA 1
ATOM 1856 C C . GLN A 1 232 ? -25.141 7.375 6.085 1.00 92.00 232 GLN A C 1
ATOM 1858 O O . GLN A 1 232 ? -26.264 7.165 5.638 1.00 92.00 232 GLN A O 1
ATOM 1863 N N . PHE A 1 233 ? -24.082 6.676 5.664 1.00 92.62 233 PHE A N 1
ATOM 1864 C CA . PHE A 1 233 ? -24.195 5.523 4.761 1.00 92.62 233 PHE A CA 1
ATOM 1865 C C . PHE A 1 233 ? -24.508 4.218 5.507 1.00 92.62 233 PHE A C 1
ATOM 1867 O O . PHE A 1 233 ? -24.796 3.211 4.864 1.00 92.62 233 PHE A O 1
ATOM 1874 N N . LEU A 1 234 ? -24.432 4.221 6.840 1.00 93.69 234 LEU A N 1
ATOM 1875 C CA . LEU A 1 234 ? -24.753 3.064 7.669 1.00 93.69 234 LEU A CA 1
ATOM 1876 C C . LEU A 1 234 ? -26.246 3.072 8.022 1.00 93.69 234 LEU A C 1
ATOM 1878 O O . LEU A 1 234 ? -26.822 4.136 8.258 1.00 93.69 234 LEU A O 1
ATOM 1882 N N . ASP A 1 235 ? -26.858 1.888 8.056 1.00 91.19 235 ASP A N 1
ATOM 1883 C CA . ASP A 1 235 ? -28.285 1.733 8.344 1.00 91.19 235 ASP A CA 1
ATOM 1884 C C . ASP A 1 235 ? -28.638 2.201 9.774 1.00 91.19 235 ASP A C 1
ATOM 1886 O O . ASP A 1 235 ? -27.860 2.048 10.717 1.00 91.19 235 ASP A O 1
ATOM 1890 N N . ASP A 1 236 ? -29.833 2.767 9.938 1.00 91.44 236 ASP A N 1
ATOM 1891 C CA . ASP A 1 236 ? -30.319 3.405 11.172 1.00 91.44 236 ASP A CA 1
ATOM 1892 C C . ASP A 1 236 ? -30.746 2.419 12.275 1.00 91.44 236 ASP A C 1
ATOM 1894 O O . ASP A 1 236 ? -30.812 2.790 13.445 1.00 91.44 236 ASP A O 1
ATOM 1898 N N . PHE A 1 237 ? -30.995 1.150 11.933 1.00 92.81 237 PHE A N 1
ATOM 1899 C CA . PHE A 1 237 ? -31.354 0.103 12.902 1.00 92.81 237 PHE A CA 1
ATOM 1900 C C . PHE A 1 237 ? -30.180 -0.361 13.790 1.00 92.81 237 PHE A C 1
ATOM 1902 O O . PHE A 1 237 ? -30.384 -1.165 14.703 1.00 92.81 237 PHE A O 1
ATOM 1909 N N . ILE A 1 238 ? -28.952 0.083 13.506 1.00 95.62 238 ILE A N 1
ATOM 1910 C CA . ILE A 1 238 ? -27.749 -0.264 14.270 1.00 95.62 238 ILE A CA 1
ATOM 1911 C C . ILE A 1 238 ? -27.800 0.435 15.638 1.00 95.62 238 ILE A C 1
ATOM 1913 O O . ILE A 1 238 ? -28.148 1.605 15.724 1.00 95.62 238 ILE A O 1
ATOM 1917 N N . ASP A 1 239 ? -27.423 -0.243 16.724 1.00 96.19 239 ASP A N 1
ATOM 1918 C CA . ASP A 1 239 ? -27.397 0.364 18.062 1.00 96.19 239 ASP A CA 1
ATOM 1919 C C . ASP A 1 239 ? -26.001 0.950 18.386 1.00 96.19 239 ASP A C 1
ATOM 1921 O O . ASP A 1 239 ? -25.883 2.050 18.940 1.00 96.19 239 ASP A O 1
ATOM 1925 N N . LEU A 1 240 ? -24.927 0.238 18.012 1.00 97.88 240 LEU A N 1
ATOM 1926 C CA . LEU A 1 240 ? -23.531 0.635 18.250 1.00 97.88 240 LEU A CA 1
ATOM 1927 C C . LEU A 1 240 ? -22.604 0.222 17.092 1.00 97.88 240 LEU A C 1
ATOM 1929 O O . LEU A 1 240 ? -22.564 -0.941 16.693 1.00 97.88 240 LEU A O 1
ATOM 1933 N N . VAL A 1 241 ? -21.798 1.171 16.614 1.00 98.31 241 VAL A N 1
ATOM 1934 C CA . VAL A 1 241 ? -20.714 0.978 15.641 1.00 98.31 241 VAL A CA 1
ATOM 1935 C C . VAL A 1 241 ? -19.361 1.036 16.355 1.00 98.31 241 VAL A C 1
ATOM 1937 O O . VAL A 1 241 ? -19.054 2.013 17.041 1.00 98.31 241 VAL A O 1
ATOM 1940 N N . ILE A 1 242 ? -18.529 0.014 16.157 1.00 98.31 242 ILE A N 1
ATOM 1941 C CA . ILE A 1 242 ? -17.106 0.004 16.510 1.00 98.31 242 ILE A CA 1
ATOM 1942 C C . ILE A 1 242 ? -16.304 0.365 15.257 1.00 98.31 242 ILE A C 1
ATOM 1944 O O . ILE A 1 242 ? -16.290 -0.384 14.277 1.00 98.31 242 ILE A O 1
ATOM 1948 N N . TRP A 1 243 ? -15.644 1.521 15.294 1.00 98.19 243 TRP A N 1
ATOM 1949 C CA . TRP A 1 243 ? -14.878 2.074 14.180 1.00 98.19 243 TRP A CA 1
ATOM 1950 C C . TRP A 1 243 ? -13.379 1.845 14.407 1.00 98.19 243 TRP A C 1
ATOM 1952 O O . TRP A 1 243 ? -12.778 2.460 15.288 1.00 98.19 243 TRP A O 1
ATOM 1962 N N . GLY A 1 244 ? -12.790 0.926 13.641 1.00 94.88 244 GLY A N 1
ATOM 1963 C CA . GLY A 1 244 ? -11.521 0.274 13.979 1.00 94.88 244 GLY A CA 1
ATOM 1964 C C . GLY A 1 244 ? -10.384 0.442 12.974 1.00 94.88 244 GLY A C 1
ATOM 1965 O O . GLY A 1 244 ? -9.675 -0.520 12.757 1.00 94.88 244 GLY A O 1
ATOM 1966 N N . HIS A 1 245 ? -10.257 1.603 12.325 1.00 94.94 245 HIS A N 1
ATOM 1967 C CA . HIS A 1 245 ? -9.111 1.962 11.455 1.00 94.94 245 HIS A CA 1
ATOM 1968 C C . HIS A 1 245 ? -8.470 3.307 11.854 1.00 94.94 245 HIS A C 1
ATOM 1970 O O . HIS A 1 245 ? -7.319 3.610 11.553 1.00 94.94 245 HIS A O 1
ATOM 1976 N N . GLU A 1 246 ? -9.230 4.162 12.541 1.00 94.19 246 GLU A N 1
ATOM 1977 C CA . GLU A 1 246 ? -8.793 5.495 12.947 1.00 94.19 246 GLU A CA 1
ATOM 1978 C C . GLU A 1 246 ? -8.013 5.398 14.264 1.00 94.19 246 GLU A C 1
ATOM 1980 O O . GLU A 1 246 ? -8.597 5.262 15.341 1.00 94.19 246 GLU A O 1
ATOM 1985 N N . HIS A 1 247 ? -6.681 5.489 14.191 1.00 96.25 247 HIS A N 1
ATOM 1986 C CA . HIS A 1 247 ? -5.775 5.292 15.331 1.00 96.25 247 HIS A CA 1
ATOM 1987 C C . HIS A 1 247 ? -5.965 6.276 16.510 1.00 96.25 247 HIS A C 1
ATOM 1989 O O . HIS A 1 247 ? -5.405 6.058 17.593 1.00 96.25 247 HIS A O 1
ATOM 1995 N N . GLU A 1 248 ? -6.712 7.365 16.320 1.00 96.12 248 GLU A N 1
ATOM 1996 C CA . GLU A 1 248 ? -7.051 8.341 17.358 1.00 96.12 248 GLU A CA 1
ATOM 1997 C C . GLU A 1 248 ? -8.022 7.742 18.393 1.00 96.12 248 GLU A C 1
ATOM 1999 O O . GLU A 1 248 ? -9.091 7.242 18.047 1.00 96.12 248 GLU A O 1
ATOM 2004 N N . CYS A 1 249 ? -7.673 7.820 19.680 1.00 97.19 249 CYS A N 1
ATOM 2005 C CA . CYS A 1 249 ? -8.461 7.227 20.763 1.00 97.19 249 CYS A CA 1
ATOM 2006 C C . CYS A 1 249 ? -9.710 8.069 21.107 1.00 97.19 249 CYS A C 1
ATOM 2008 O O . CYS A 1 249 ? -9.666 8.977 21.940 1.00 97.19 249 CYS A O 1
ATOM 2010 N N . LYS A 1 250 ? -10.854 7.711 20.513 1.00 96.44 250 LYS A N 1
ATOM 2011 C CA . LYS A 1 250 ? -12.201 8.281 20.731 1.00 96.44 250 LYS A CA 1
ATOM 2012 C C . LYS A 1 250 ? -13.177 7.198 21.219 1.00 96.44 250 LYS A C 1
ATOM 2014 O O . LYS A 1 250 ? -14.256 6.977 20.671 1.00 96.44 250 LYS A O 1
ATOM 2019 N N . ILE A 1 251 ? -12.756 6.482 22.262 1.00 95.81 251 ILE A N 1
ATOM 2020 C CA . ILE A 1 251 ? -13.399 5.241 22.721 1.00 95.81 251 ILE A CA 1
ATOM 2021 C C . ILE A 1 251 ? -14.756 5.434 23.417 1.00 95.81 251 ILE A C 1
ATOM 2023 O O . ILE A 1 251 ? -15.599 4.537 23.390 1.00 95.81 251 ILE A O 1
ATOM 2027 N N . ALA A 1 252 ? -14.988 6.599 24.028 1.00 96.00 252 ALA A N 1
ATOM 2028 C CA . ALA A 1 252 ? -16.264 6.929 24.657 1.00 96.00 252 ALA A CA 1
ATOM 2029 C C . ALA A 1 252 ? -17.358 7.054 23.572 1.00 96.00 252 ALA A C 1
ATOM 2031 O O . ALA A 1 252 ? -17.193 7.893 22.686 1.00 96.00 252 ALA A O 1
ATOM 2032 N N . PRO A 1 253 ? -18.451 6.261 23.605 1.00 96.12 253 PRO A N 1
ATOM 2033 C CA . PRO A 1 253 ? -19.404 6.222 22.499 1.00 96.12 253 PRO A CA 1
ATOM 2034 C C . PRO A 1 253 ? -20.108 7.568 22.268 1.00 96.12 253 PRO A C 1
ATOM 2036 O O . PRO A 1 253 ? -20.867 8.044 23.114 1.00 96.12 253 PRO A O 1
ATOM 2039 N N . THR A 1 254 ? -19.886 8.170 21.101 1.00 95.31 254 THR A N 1
ATOM 2040 C CA . THR A 1 254 ? -20.539 9.412 20.662 1.00 95.31 254 THR A CA 1
ATOM 2041 C C . THR A 1 254 ? -21.795 9.085 19.866 1.00 95.31 254 THR A C 1
ATOM 2043 O O . THR A 1 254 ? -21.723 8.280 18.941 1.00 95.31 254 THR A O 1
ATOM 2046 N N . ARG A 1 255 ? -22.939 9.700 20.183 1.00 94.62 255 ARG A N 1
ATOM 2047 C CA . ARG A 1 255 ? -24.181 9.490 19.424 1.00 94.62 255 ARG A CA 1
ATOM 2048 C C . ARG A 1 255 ? -24.167 10.292 18.118 1.00 94.62 255 ARG A C 1
ATOM 2050 O O . ARG A 1 255 ? -23.860 11.481 18.151 1.00 94.62 255 ARG A O 1
ATOM 2057 N N . ASN A 1 256 ? -24.531 9.667 17.003 1.00 91.88 256 ASN A N 1
ATOM 2058 C CA . ASN A 1 256 ? -24.776 10.355 15.738 1.00 91.88 256 ASN A CA 1
ATOM 2059 C C . ASN A 1 256 ? -26.138 11.078 15.789 1.00 91.88 256 ASN A C 1
ATOM 2061 O O . ASN A 1 256 ? -27.132 10.500 16.227 1.00 91.88 256 ASN A O 1
ATOM 2065 N N . GLU A 1 257 ? -26.203 12.338 15.354 1.00 89.75 257 GLU A N 1
ATOM 2066 C CA . GLU A 1 257 ? -27.437 13.143 15.427 1.00 89.75 257 GLU A CA 1
ATOM 2067 C C . GLU A 1 257 ? -28.499 12.755 14.384 1.00 89.75 257 GLU A C 1
ATOM 2069 O O . GLU A 1 257 ? -29.679 13.027 14.590 1.00 89.75 257 GLU A O 1
ATOM 2074 N N . GLN A 1 258 ? -28.094 12.130 13.274 1.00 84.38 258 GLN A N 1
ATOM 2075 C CA . GLN A 1 258 ? -28.964 11.808 12.138 1.00 84.38 258 GLN A CA 1
ATOM 2076 C C . GLN A 1 258 ? -29.437 10.352 12.185 1.00 84.38 258 GLN A C 1
ATOM 2078 O O . GLN A 1 258 ? -30.638 10.106 12.219 1.00 84.38 258 GLN A O 1
ATOM 2083 N N . GLN A 1 259 ? -28.500 9.401 12.266 1.00 86.50 259 GLN A N 1
ATOM 2084 C CA . GLN A 1 259 ? -28.792 7.961 12.317 1.00 86.50 259 GLN A CA 1
ATOM 2085 C C . GLN A 1 259 ? -29.025 7.438 13.745 1.00 86.50 259 GLN A C 1
ATOM 2087 O O . GLN A 1 259 ? -29.272 6.254 13.932 1.00 86.50 259 GLN A O 1
ATOM 2092 N N . LEU A 1 260 ? -28.934 8.303 14.767 1.00 91.00 260 LEU A N 1
ATOM 2093 C CA . LEU A 1 260 ? -29.252 8.043 16.182 1.00 91.00 260 LEU A CA 1
ATOM 2094 C C . LEU A 1 260 ? -28.437 6.954 16.912 1.00 91.00 260 LEU A C 1
ATOM 2096 O O . LEU A 1 260 ? -28.512 6.901 18.147 1.00 91.00 260 LEU A O 1
ATOM 2100 N N . PHE A 1 261 ? -27.649 6.146 16.203 1.00 94.94 261 PHE A N 1
ATOM 2101 C CA . PHE A 1 261 ? -26.743 5.139 16.751 1.00 94.94 261 PHE A CA 1
ATOM 2102 C C . PHE A 1 261 ? -25.536 5.747 17.473 1.00 94.94 261 PHE A C 1
ATOM 2104 O O . PHE A 1 261 ? -25.228 6.936 17.342 1.00 94.94 261 PHE A O 1
ATOM 2111 N N . TYR A 1 262 ? -24.817 4.923 18.232 1.00 97.31 262 TYR A N 1
ATOM 2112 C CA . TYR A 1 262 ? -23.559 5.312 18.867 1.00 97.31 262 TYR A CA 1
ATOM 2113 C C . TYR A 1 262 ? -22.352 4.864 18.038 1.00 97.31 262 TYR A C 1
ATOM 2115 O O . TYR A 1 262 ? -22.349 3.768 17.490 1.00 97.31 262 TYR A O 1
ATOM 2123 N N . VAL A 1 263 ? -21.296 5.676 17.997 1.00 97.50 263 VAL A N 1
ATOM 2124 C CA . VAL A 1 263 ? -19.992 5.328 17.416 1.00 97.50 263 VAL A CA 1
ATOM 2125 C C . VAL A 1 263 ? -18.937 5.337 18.516 1.00 97.50 263 VAL A C 1
ATOM 2127 O O . VAL A 1 263 ? -18.742 6.354 19.181 1.00 97.50 263 VAL A O 1
ATOM 2130 N N . SER A 1 264 ? -18.237 4.219 18.693 1.00 98.06 264 SER A N 1
ATOM 2131 C CA . SER A 1 264 ? -17.027 4.108 19.512 1.00 98.06 264 SER A CA 1
ATOM 2132 C C . SER A 1 264 ? -15.831 3.857 18.599 1.00 98.06 264 SER A C 1
ATOM 2134 O O . SER A 1 264 ? -15.878 2.987 17.733 1.00 98.06 264 SER A O 1
ATOM 2136 N N . GLN A 1 265 ? -14.758 4.621 18.782 1.00 97.75 265 GLN A N 1
ATOM 2137 C CA . GLN A 1 265 ? -13.533 4.528 17.990 1.00 97.75 265 GLN A CA 1
ATOM 2138 C C . GLN A 1 265 ? -12.365 4.292 18.959 1.00 97.75 265 GLN A C 1
ATOM 2140 O O . GLN A 1 265 ? -11.833 5.263 19.501 1.00 97.75 265 GLN A O 1
ATOM 2145 N N . PRO A 1 266 ? -11.992 3.036 19.274 1.00 95.88 266 PRO A N 1
ATOM 2146 C CA . PRO A 1 266 ? -11.073 2.772 20.383 1.00 95.88 266 PRO A CA 1
ATOM 2147 C C . PRO A 1 266 ? -9.669 3.357 20.167 1.00 95.88 266 PRO A C 1
ATOM 2149 O O . PRO A 1 266 ? -9.044 3.817 21.121 1.00 95.88 266 PRO A O 1
ATOM 2152 N N . GLY A 1 267 ? -9.220 3.421 18.909 1.00 94.38 267 GLY A N 1
ATOM 2153 C CA . GLY A 1 267 ? -7.870 3.835 18.532 1.00 94.38 267 GLY A CA 1
ATOM 2154 C C . GLY A 1 267 ? -6.834 2.722 18.721 1.00 94.38 267 GLY A C 1
ATOM 2155 O O . GLY A 1 267 ? -7.094 1.703 19.357 1.00 94.38 267 GLY A O 1
ATOM 2156 N N . SER A 1 268 ? -5.642 2.923 18.157 1.00 97.31 268 SER A N 1
ATOM 2157 C CA . SER A 1 268 ? -4.602 1.887 18.105 1.00 97.31 268 SER A CA 1
ATOM 2158 C C . SER A 1 268 ? -3.899 1.658 19.435 1.00 97.31 268 SER A C 1
ATOM 2160 O O . SER A 1 268 ? -3.593 2.613 20.153 1.00 97.31 268 SER A O 1
ATOM 2162 N N . SER A 1 269 ? -3.518 0.409 19.720 1.00 97.44 269 SER A N 1
ATOM 2163 C CA . SER A 1 269 ? -2.732 0.078 20.919 1.00 97.44 269 SER A CA 1
ATOM 2164 C C . SER A 1 269 ? -1.236 0.411 20.790 1.00 97.44 269 SER A C 1
ATOM 2166 O O . SER A 1 269 ? -0.451 0.082 21.674 1.00 97.44 269 SER A O 1
ATOM 2168 N N . VAL A 1 270 ? -0.801 1.035 19.692 1.00 97.50 270 VAL A N 1
ATOM 2169 C CA . VAL A 1 270 ? 0.589 1.467 19.478 1.00 97.50 270 VAL A CA 1
ATOM 2170 C C . VAL A 1 270 ? 0.655 2.723 18.608 1.00 97.50 270 VAL A C 1
ATOM 2172 O O . VAL A 1 270 ? -0.163 2.918 17.710 1.00 97.50 270 VAL A O 1
ATOM 2175 N N . VAL A 1 271 ? 1.655 3.572 18.860 1.00 96.50 271 VAL A N 1
ATOM 2176 C CA . VAL A 1 271 ? 1.952 4.747 18.026 1.00 96.50 271 VAL A CA 1
ATOM 2177 C C . VAL A 1 271 ? 2.699 4.313 16.759 1.00 96.50 271 VAL A C 1
ATOM 2179 O O . VAL A 1 271 ? 3.915 4.080 16.787 1.00 96.50 271 VAL A O 1
ATOM 2182 N N . THR A 1 272 ? 1.971 4.200 15.652 1.00 94.88 272 THR A N 1
ATOM 2183 C CA . THR A 1 272 ? 2.496 3.892 14.316 1.00 94.88 272 THR A CA 1
ATOM 2184 C C . THR A 1 272 ? 2.972 5.145 13.573 1.00 94.88 272 THR A C 1
ATOM 2186 O O . THR A 1 272 ? 3.975 5.079 12.852 1.00 94.88 272 THR A O 1
ATOM 2189 N N . SER A 1 273 ? 2.309 6.290 13.791 1.00 93.31 273 SER A N 1
ATOM 2190 C CA . SER A 1 273 ? 2.618 7.582 13.170 1.00 93.31 273 SER A CA 1
ATOM 2191 C C . SER A 1 273 ? 2.803 8.687 14.215 1.00 93.31 273 SER A C 1
ATOM 2193 O O . SER A 1 273 ? 2.130 8.727 15.241 1.00 93.31 273 SER A O 1
ATOM 2195 N N . LEU A 1 274 ? 3.725 9.621 13.960 1.00 93.44 274 LEU A N 1
ATOM 2196 C CA . LEU A 1 274 ? 3.980 10.759 14.854 1.00 93.44 274 LEU A CA 1
ATOM 2197 C C . LEU A 1 274 ? 3.012 11.918 14.545 1.00 93.44 274 LEU A C 1
ATOM 2199 O O . LEU A 1 274 ? 3.437 12.992 14.108 1.00 93.44 274 LEU A O 1
ATOM 2203 N N . SER A 1 275 ? 1.714 11.662 14.725 1.00 91.81 275 SER A N 1
ATOM 2204 C CA . SER A 1 275 ? 0.595 12.565 14.419 1.00 91.81 275 SER A CA 1
ATOM 2205 C C . SER A 1 275 ? -0.176 12.994 15.684 1.00 91.81 275 SER A C 1
ATOM 2207 O O . SER A 1 275 ? -0.153 12.269 16.678 1.00 91.81 275 SER A O 1
ATOM 2209 N N . PRO A 1 276 ? -0.887 14.144 15.683 1.00 90.50 276 PRO A N 1
ATOM 2210 C CA . PRO A 1 276 ? -1.613 14.618 16.868 1.00 90.50 276 PRO A CA 1
ATOM 2211 C C . PRO A 1 276 ? -2.668 13.641 17.406 1.00 90.50 276 PRO A C 1
ATOM 2213 O O . PRO A 1 276 ? -2.784 13.485 18.617 1.00 90.50 276 PRO A O 1
ATOM 2216 N N . GLY A 1 277 ? -3.395 12.939 16.528 1.00 89.94 277 GLY A N 1
ATOM 2217 C CA . GLY A 1 277 ? -4.405 11.958 16.945 1.00 89.94 277 GLY A CA 1
ATOM 2218 C C . GLY A 1 277 ? -3.810 10.732 17.648 1.00 89.94 277 GLY A C 1
ATOM 2219 O O . GLY A 1 277 ? -4.416 10.190 18.571 1.00 89.94 277 GLY A O 1
ATOM 2220 N N . GLU A 1 278 ? -2.594 10.318 17.278 1.00 94.25 278 GLU A N 1
ATOM 2221 C CA . GLU A 1 278 ? -1.906 9.197 17.932 1.00 94.25 278 GLU A CA 1
ATOM 2222 C C . GLU A 1 278 ? -1.221 9.569 19.256 1.00 94.25 278 GLU A C 1
ATOM 2224 O O . GLU A 1 278 ? -0.852 8.663 20.001 1.00 94.25 278 GLU A O 1
ATOM 2229 N N . ALA A 1 279 ? -1.100 10.861 19.583 1.00 93.88 279 ALA A N 1
ATOM 2230 C CA . ALA A 1 279 ? -0.609 11.334 20.882 1.00 93.88 279 ALA A CA 1
ATOM 2231 C C . ALA A 1 279 ? -1.680 11.315 21.993 1.00 93.88 279 ALA A C 1
ATOM 2233 O O . ALA A 1 279 ? -1.361 11.524 23.161 1.00 93.88 279 ALA A O 1
ATOM 2234 N N . ILE A 1 280 ? -2.951 11.052 21.665 1.00 94.88 280 ILE A N 1
ATOM 2235 C CA . ILE A 1 280 ? -3.997 10.841 22.676 1.00 94.88 280 ILE A CA 1
ATOM 2236 C C . ILE A 1 280 ? -3.738 9.510 23.396 1.00 94.88 280 ILE A C 1
ATOM 2238 O O . ILE A 1 280 ? -3.541 8.484 22.746 1.00 94.88 280 ILE A O 1
ATOM 2242 N N . ASN A 1 281 ? -3.789 9.513 24.734 1.00 94.62 281 ASN A N 1
ATOM 2243 C CA . ASN A 1 281 ? -3.598 8.318 25.564 1.00 94.62 281 ASN A CA 1
ATOM 2244 C C . ASN A 1 281 ? -4.508 7.161 25.123 1.00 94.62 281 ASN A C 1
ATOM 2246 O O . ASN A 1 281 ? -5.730 7.312 25.041 1.00 94.62 281 ASN A O 1
ATOM 2250 N N . LYS A 1 282 ? -3.909 5.994 24.867 1.00 97.38 282 LYS A N 1
ATOM 2251 C CA . LYS A 1 282 ? -4.594 4.819 24.314 1.00 97.38 282 LYS A CA 1
ATOM 2252 C C . LYS A 1 282 ? -5.371 4.059 25.389 1.00 97.38 282 LYS A C 1
ATOM 2254 O O . LYS A 1 282 ? -4.926 3.946 26.531 1.00 97.38 282 LYS A O 1
ATOM 2259 N N . HIS A 1 283 ? -6.543 3.560 25.014 1.00 97.94 283 HIS A N 1
ATOM 2260 C CA . HIS A 1 283 ? -7.465 2.853 25.898 1.00 97.94 283 HIS A CA 1
ATOM 2261 C C . HIS A 1 283 ? -8.034 1.616 25.186 1.00 97.94 283 HIS A C 1
ATOM 2263 O O . HIS A 1 283 ? -8.105 1.578 23.961 1.00 97.94 283 HIS A O 1
ATOM 2269 N N . ILE A 1 284 ? -8.511 0.650 25.966 1.00 98.25 284 ILE A N 1
ATOM 2270 C CA . ILE A 1 284 ? -9.418 -0.418 25.527 1.00 98.25 284 ILE A CA 1
ATOM 2271 C C . ILE A 1 284 ? -10.781 -0.262 26.201 1.00 98.25 284 ILE A C 1
ATOM 2273 O O . ILE A 1 284 ? -10.913 0.411 27.227 1.00 98.25 284 ILE A O 1
ATOM 2277 N N . GLY A 1 285 ? -11.811 -0.833 25.585 1.00 97.81 285 GLY A N 1
ATOM 2278 C CA . GLY A 1 285 ? -13.193 -0.697 26.028 1.00 97.81 285 GLY A CA 1
ATOM 2279 C C . GLY A 1 285 ? -13.660 -1.964 26.720 1.00 97.81 285 GLY A C 1
ATOM 2280 O O . GLY A 1 285 ? -13.467 -3.050 26.187 1.00 97.81 285 GLY A O 1
ATOM 2281 N N . LEU A 1 286 ? -14.298 -1.840 27.875 1.00 98.25 286 LEU A N 1
ATOM 2282 C CA . LEU A 1 286 ? -15.102 -2.901 28.464 1.00 98.25 286 LEU A CA 1
ATOM 2283 C C . LEU A 1 286 ? -16.575 -2.533 28.258 1.00 98.25 286 LEU A C 1
ATOM 2285 O O . LEU A 1 286 ? -17.130 -1.657 28.924 1.00 98.25 286 LEU A O 1
ATOM 2289 N N . LEU A 1 287 ? -17.168 -3.179 27.261 1.00 98.12 287 LEU A N 1
ATOM 2290 C CA . LEU A 1 287 ? -18.527 -2.972 26.790 1.00 98.12 287 LEU A CA 1
ATOM 2291 C C . LEU A 1 287 ? -19.467 -3.936 27.521 1.00 98.12 287 LEU A C 1
ATOM 2293 O O . LEU A 1 287 ? -19.352 -5.152 27.384 1.00 98.12 287 LEU A O 1
ATOM 2297 N N . HIS A 1 288 ? -20.407 -3.382 28.280 1.00 97.50 288 HIS A N 1
ATOM 2298 C CA . HIS A 1 288 ? -21.493 -4.117 28.922 1.00 97.50 288 HIS A CA 1
ATOM 2299 C C . HIS A 1 288 ? -22.779 -3.952 28.108 1.00 97.50 288 HIS A C 1
ATOM 2301 O O . HIS A 1 288 ? -23.178 -2.817 27.847 1.00 97.50 288 HIS A O 1
ATOM 2307 N N . ILE A 1 289 ? -23.441 -5.051 27.731 1.00 97.25 289 ILE A N 1
ATOM 2308 C CA . ILE A 1 289 ? -24.740 -5.037 27.030 1.00 97.25 289 ILE A CA 1
ATOM 2309 C C . ILE A 1 289 ? -25.749 -5.894 27.803 1.00 97.25 289 ILE A C 1
ATOM 2311 O O . ILE A 1 289 ? -25.474 -7.060 28.085 1.00 97.25 289 ILE A O 1
ATOM 2315 N N . LYS A 1 290 ? -26.923 -5.326 28.113 1.00 95.25 290 LYS A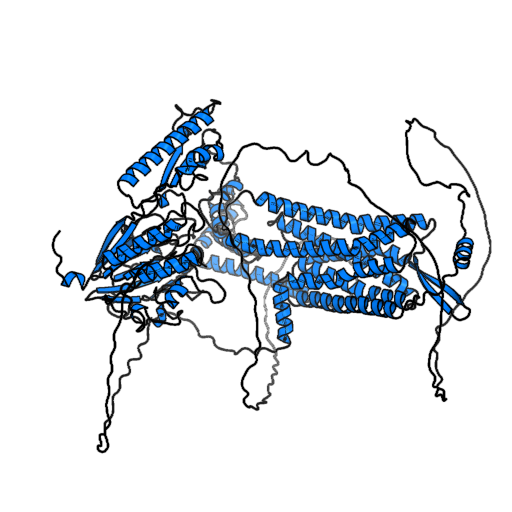 N 1
ATOM 2316 C CA . LYS A 1 290 ? -28.070 -6.027 28.720 1.00 95.25 290 LYS A CA 1
ATOM 2317 C C . LYS A 1 290 ? -29.372 -5.601 28.036 1.00 95.25 290 LYS A C 1
ATOM 2319 O O . LYS A 1 290 ? -29.715 -4.413 28.015 1.00 95.25 290 LYS A O 1
ATOM 2324 N N . GLY A 1 291 ? -30.096 -6.559 27.457 1.00 92.19 291 GLY A N 1
ATOM 2325 C CA . GLY A 1 291 ? -31.152 -6.281 26.479 1.00 92.19 291 GLY A CA 1
ATOM 2326 C C . GLY A 1 291 ? -30.617 -5.370 25.367 1.00 92.19 291 GLY A C 1
ATOM 2327 O O . GLY A 1 291 ? -29.534 -5.608 24.840 1.00 92.19 291 GLY A O 1
ATOM 2328 N N . LYS A 1 292 ? -31.320 -4.267 25.077 1.00 91.12 292 LYS A N 1
ATOM 2329 C CA . LYS A 1 292 ? -30.860 -3.235 24.124 1.00 91.12 292 LYS A CA 1
ATOM 2330 C C . LYS A 1 292 ? -30.055 -2.081 24.741 1.00 91.12 292 LYS A C 1
ATOM 2332 O O . LYS A 1 292 ? -29.851 -1.061 24.090 1.00 91.12 292 LYS A O 1
ATOM 2337 N N . LYS A 1 293 ? -29.650 -2.168 26.012 1.00 93.25 293 LYS A N 1
ATOM 2338 C CA . LYS A 1 293 ? -28.890 -1.098 26.682 1.00 93.25 293 LYS A CA 1
ATOM 2339 C C . LYS A 1 293 ? -27.413 -1.455 26.725 1.00 93.25 293 LYS A C 1
ATOM 2341 O O . LYS A 1 293 ? -27.067 -2.566 27.117 1.00 93.25 293 LYS A O 1
ATOM 2346 N N . MET A 1 294 ? -26.562 -0.488 26.386 1.00 94.75 294 MET A N 1
ATOM 2347 C CA . MET A 1 294 ? -25.108 -0.623 26.456 1.00 94.75 294 MET A CA 1
ATOM 2348 C C . MET A 1 294 ? -24.468 0.388 27.414 1.00 94.75 294 MET A C 1
ATOM 2350 O O . MET A 1 294 ? -25.026 1.453 27.693 1.00 94.75 294 MET A O 1
ATOM 2354 N N . ASN A 1 295 ? -23.282 0.049 27.910 1.00 96.31 295 ASN A N 1
ATOM 2355 C CA . ASN A 1 295 ? -22.385 0.932 28.645 1.00 96.31 295 ASN A CA 1
ATOM 2356 C C . ASN A 1 295 ? -20.932 0.598 28.271 1.00 96.31 295 ASN A C 1
ATOM 2358 O O . ASN A 1 295 ? -20.614 -0.570 28.072 1.00 96.31 295 ASN A O 1
ATOM 2362 N N . MET A 1 296 ? -20.057 1.600 28.176 1.00 96.75 296 MET A N 1
ATOM 2363 C CA . MET A 1 296 ? -18.647 1.420 27.811 1.00 96.75 296 MET A CA 1
ATOM 2364 C C . MET A 1 296 ? -17.749 1.992 28.914 1.00 96.75 296 MET A C 1
ATOM 2366 O O . MET A 1 296 ? -17.573 3.209 29.011 1.00 96.75 296 MET A O 1
ATOM 2370 N N . GLU A 1 297 ? -17.161 1.120 29.731 1.00 96.69 297 GLU A N 1
ATOM 2371 C CA . GLU A 1 297 ? -16.067 1.481 30.635 1.00 96.69 297 GLU A CA 1
ATOM 2372 C C . GLU A 1 297 ? -14.779 1.606 29.805 1.00 96.69 297 GLU A C 1
ATOM 2374 O O . GLU A 1 297 ? -14.417 0.689 29.072 1.00 96.69 297 GLU A O 1
ATOM 2379 N N . LYS A 1 298 ? -14.066 2.734 29.904 1.00 96.94 298 LYS A N 1
ATOM 2380 C CA . LYS A 1 298 ? -12.753 2.891 29.258 1.00 96.94 298 LYS A CA 1
ATOM 2381 C C . LYS A 1 298 ? -11.630 2.510 30.224 1.00 96.94 298 LYS A C 1
ATOM 2383 O O . LYS A 1 298 ? -11.584 3.014 31.345 1.00 96.94 298 LYS A O 1
ATOM 2388 N N . ILE A 1 299 ? -10.699 1.683 29.765 1.00 97.38 299 ILE A N 1
ATOM 2389 C CA . ILE A 1 299 ? -9.536 1.214 30.525 1.00 97.38 299 ILE A CA 1
ATOM 2390 C C . ILE A 1 299 ? -8.278 1.765 29.833 1.00 97.38 299 ILE A C 1
ATOM 2392 O O . ILE A 1 299 ? -8.076 1.462 28.657 1.00 97.38 299 ILE A O 1
ATOM 2396 N N . PRO A 1 300 ? -7.456 2.608 30.484 1.00 97.00 300 PRO A N 1
ATOM 2397 C CA . PRO A 1 300 ? -6.200 3.082 29.902 1.00 97.00 300 PRO A CA 1
ATOM 2398 C C . PRO A 1 300 ? -5.171 1.944 29.838 1.00 97.00 300 PRO A C 1
ATOM 2400 O O . PRO A 1 300 ? -5.141 1.096 30.725 1.00 97.00 300 PRO A O 1
ATOM 2403 N N . LEU A 1 301 ? -4.318 1.943 28.813 1.00 97.38 301 LEU A N 1
ATOM 2404 C CA . LEU A 1 301 ? -3.224 0.973 28.683 1.00 97.38 301 LEU A CA 1
ATOM 2405 C C . LEU A 1 301 ? -1.955 1.502 29.366 1.00 97.38 301 LEU A C 1
ATOM 2407 O O . LEU A 1 301 ? -1.465 2.579 29.018 1.00 97.38 301 LEU A O 1
ATOM 2411 N N . GLU A 1 302 ? -1.405 0.755 30.324 1.00 96.00 302 GLU A N 1
ATOM 2412 C CA . GLU A 1 302 ? -0.246 1.173 31.119 1.00 96.00 302 GLU A CA 1
ATOM 2413 C C . GLU A 1 302 ? 1.083 0.901 30.394 1.00 96.00 302 GLU A C 1
ATOM 2415 O O . GLU A 1 302 ? 2.076 1.586 30.645 1.00 96.00 302 GLU A O 1
ATOM 2420 N N . THR A 1 303 ? 1.132 -0.072 29.481 1.00 97.56 303 THR A N 1
ATOM 2421 C CA . THR A 1 303 ? 2.377 -0.472 28.794 1.00 97.56 303 THR A CA 1
ATOM 2422 C C . THR A 1 303 ? 2.679 0.323 27.520 1.00 97.56 303 THR A C 1
ATOM 2424 O O . THR A 1 303 ? 3.776 0.210 26.964 1.00 97.56 303 THR A O 1
ATOM 2427 N N . VAL A 1 304 ? 1.750 1.163 27.053 1.00 97.44 304 VAL A N 1
ATOM 2428 C CA . VAL A 1 304 ? 1.936 1.954 25.828 1.00 97.44 304 VAL A CA 1
ATOM 2429 C C . VAL A 1 304 ? 2.993 3.034 26.051 1.00 97.44 304 VAL A C 1
ATOM 2431 O O . VAL A 1 304 ? 2.876 3.881 26.938 1.00 97.44 304 VAL A O 1
ATOM 2434 N N . ARG A 1 305 ? 4.034 3.020 25.209 1.00 96.56 305 ARG A N 1
ATOM 2435 C CA . ARG A 1 305 ? 5.107 4.023 25.201 1.00 96.56 305 ARG A CA 1
ATOM 2436 C C . ARG A 1 305 ? 4.530 5.425 25.007 1.00 96.56 305 ARG A C 1
ATOM 2438 O O . ARG A 1 305 ? 3.887 5.688 23.992 1.00 96.56 305 ARG A O 1
ATOM 2445 N N . SER A 1 306 ? 4.811 6.318 25.952 1.00 94.88 306 SER A N 1
ATOM 2446 C CA . SER A 1 306 ? 4.335 7.701 25.921 1.00 94.88 306 SER A CA 1
ATOM 2447 C C . SER A 1 306 ? 4.847 8.459 24.692 1.00 94.88 306 SER A C 1
ATOM 2449 O O . SER A 1 306 ? 5.980 8.264 24.233 1.00 94.88 306 SER A O 1
ATOM 2451 N N . PHE A 1 307 ? 3.985 9.318 24.148 1.00 96.94 307 PHE A N 1
ATOM 2452 C CA . PHE A 1 307 ? 4.246 10.105 22.951 1.00 96.94 307 PHE A CA 1
ATOM 2453 C C . PHE A 1 307 ? 3.756 11.539 23.144 1.00 96.94 307 PHE A C 1
ATOM 2455 O O . PHE A 1 307 ? 2.562 11.775 23.291 1.00 96.94 307 PHE A O 1
ATOM 2462 N N . TYR A 1 308 ? 4.689 12.489 23.097 1.00 95.88 308 TYR A N 1
ATOM 2463 C CA . TYR A 1 308 ? 4.398 13.915 23.199 1.00 95.88 308 TYR A CA 1
ATOM 2464 C C . TYR A 1 308 ? 4.690 14.608 21.870 1.00 95.88 308 TYR A C 1
ATOM 2466 O O . TYR A 1 308 ? 5.748 14.411 21.259 1.00 95.88 308 TYR A O 1
ATOM 2474 N N . ILE A 1 309 ? 3.747 15.440 21.439 1.00 95.00 309 ILE A N 1
ATOM 2475 C CA . ILE A 1 309 ? 3.839 16.262 20.236 1.00 95.00 309 ILE A CA 1
ATOM 2476 C C . ILE A 1 309 ? 3.501 17.709 20.588 1.00 95.00 309 ILE A C 1
ATOM 2478 O O . ILE A 1 309 ? 2.529 17.964 21.294 1.00 95.00 309 ILE A O 1
ATOM 2482 N N . GLU A 1 310 ? 4.309 18.648 20.106 1.00 95.25 310 GLU A N 1
ATOM 2483 C CA . GLU A 1 310 ? 4.100 20.080 20.327 1.00 95.25 310 GLU A CA 1
ATOM 2484 C C . GLU A 1 310 ? 4.366 20.849 19.026 1.00 95.25 310 GLU A C 1
ATOM 2486 O O . GLU A 1 310 ? 5.376 20.634 18.346 1.00 95.25 310 GLU A O 1
ATOM 2491 N N . ASP A 1 311 ? 3.438 21.737 18.675 1.00 93.94 311 ASP A N 1
ATOM 2492 C CA . ASP A 1 311 ? 3.549 22.633 17.527 1.00 93.94 311 ASP A CA 1
ATOM 2493 C C . ASP A 1 311 ? 4.155 23.967 17.991 1.00 93.94 311 ASP A C 1
ATOM 2495 O O . ASP A 1 311 ? 3.709 24.556 18.973 1.00 93.94 311 ASP A O 1
ATOM 2499 N N . ILE A 1 312 ? 5.173 24.450 17.279 1.00 92.75 312 ILE A N 1
ATOM 2500 C CA . ILE A 1 312 ? 5.877 25.707 17.553 1.00 92.75 312 ILE A CA 1
ATOM 2501 C C . ILE A 1 312 ? 5.794 26.577 16.302 1.00 92.75 312 ILE A C 1
ATOM 2503 O O . ILE A 1 312 ? 6.333 26.207 15.258 1.00 92.75 312 ILE A O 1
ATOM 2507 N N . VAL A 1 313 ? 5.171 27.749 16.405 1.00 92.94 313 VAL A N 1
ATOM 2508 C CA . VAL A 1 313 ? 5.119 28.744 15.326 1.00 92.94 313 VAL A CA 1
ATOM 2509 C C . VAL A 1 313 ? 6.144 29.834 15.618 1.00 92.94 313 VAL A C 1
ATOM 2511 O O . VAL A 1 313 ? 6.042 30.539 16.617 1.00 92.94 313 VAL A O 1
ATOM 2514 N N . LEU A 1 314 ? 7.161 29.981 14.762 1.00 90.31 314 LEU A N 1
ATOM 2515 C CA . LEU A 1 314 ? 8.232 30.959 15.006 1.00 90.31 314 LEU A CA 1
ATOM 2516 C C . LEU A 1 314 ? 7.767 32.413 14.820 1.00 90.31 314 LEU A C 1
ATOM 2518 O O . LEU A 1 314 ? 8.330 33.316 15.432 1.00 90.31 314 LEU A O 1
ATOM 2522 N N . ALA A 1 315 ? 6.728 32.635 14.010 1.00 86.75 315 ALA A N 1
ATOM 2523 C CA . ALA A 1 315 ? 6.137 33.953 13.779 1.00 86.75 315 ALA A CA 1
ATOM 2524 C C . ALA A 1 315 ? 5.370 34.512 14.997 1.00 86.75 315 ALA A C 1
ATOM 2526 O O . ALA A 1 315 ? 5.262 35.729 15.126 1.00 86.75 315 ALA A O 1
ATOM 2527 N N . ASP A 1 316 ? 4.899 33.653 15.908 1.00 87.69 316 ASP A N 1
ATOM 2528 C CA . ASP A 1 316 ? 4.097 34.046 17.080 1.00 87.69 316 ASP A CA 1
ATOM 2529 C C . ASP A 1 316 ? 4.963 34.594 18.236 1.00 87.69 316 ASP A C 1
ATOM 2531 O O . ASP A 1 316 ? 4.449 35.044 19.263 1.00 87.69 316 ASP A O 1
ATOM 2535 N N . HIS A 1 317 ? 6.293 34.562 18.086 1.00 85.25 317 HIS A N 1
ATOM 2536 C CA . HIS A 1 317 ? 7.266 34.993 19.094 1.00 85.25 317 HIS A CA 1
ATOM 2537 C C . HIS A 1 317 ? 8.307 35.983 18.521 1.00 85.25 317 HIS A C 1
ATOM 2539 O O . HIS A 1 317 ? 9.513 35.725 18.613 1.00 85.25 317 HIS A O 1
ATOM 2545 N N . PRO A 1 318 ? 7.885 37.128 17.942 1.00 79.38 318 PRO A N 1
ATOM 2546 C CA . PRO A 1 318 ? 8.789 38.084 17.289 1.00 79.38 318 PRO A CA 1
ATOM 2547 C C . PRO A 1 318 ? 9.819 38.701 18.250 1.00 79.38 318 PRO A C 1
ATOM 2549 O O . PRO A 1 318 ? 10.939 39.000 17.837 1.00 79.38 318 PRO A O 1
ATOM 2552 N N . ASP A 1 319 ? 9.480 38.824 19.538 1.00 80.25 319 ASP A N 1
ATOM 2553 C CA . ASP A 1 319 ? 10.380 39.317 20.591 1.00 80.25 319 ASP A CA 1
ATOM 2554 C C . ASP A 1 319 ? 11.560 38.364 20.870 1.00 80.25 319 ASP A C 1
ATOM 2556 O O . ASP A 1 319 ? 12.593 38.779 21.398 1.00 80.25 319 ASP A O 1
ATOM 2560 N N . ILE A 1 320 ? 11.414 37.082 20.513 1.00 80.75 320 ILE A N 1
ATOM 2561 C CA . ILE A 1 320 ? 12.408 36.019 20.730 1.00 80.75 320 ILE A CA 1
ATOM 2562 C C . ILE A 1 320 ? 13.125 35.675 19.413 1.00 80.75 320 ILE A C 1
ATOM 2564 O O . ILE A 1 320 ? 14.337 35.439 19.400 1.00 80.75 320 ILE A O 1
ATOM 2568 N N . PHE A 1 321 ? 12.397 35.667 18.291 1.00 87.62 321 PHE A N 1
ATOM 2569 C CA . PHE A 1 321 ? 12.897 35.251 16.981 1.00 87.62 321 PHE A CA 1
ATOM 2570 C C . PHE A 1 321 ? 12.742 36.365 15.935 1.00 87.62 321 PHE A C 1
ATOM 2572 O O . PHE A 1 321 ? 11.734 36.466 15.244 1.00 87.62 321 PHE A O 1
ATOM 2579 N N . ASN A 1 322 ? 13.792 37.170 15.761 1.00 84.38 322 ASN A N 1
ATOM 2580 C CA . ASN A 1 322 ? 13.875 38.161 14.686 1.00 84.38 322 ASN A CA 1
ATOM 2581 C C . ASN A 1 322 ? 14.553 37.550 13.431 1.00 84.38 322 ASN A C 1
ATOM 2583 O O . ASN A 1 322 ? 15.726 37.177 13.536 1.00 84.38 322 ASN A O 1
ATOM 2587 N N . PRO A 1 323 ? 13.883 37.466 12.259 1.00 80.62 323 PRO A N 1
ATOM 2588 C CA . PRO A 1 323 ? 14.458 36.920 11.022 1.00 80.62 323 PRO A CA 1
ATOM 2589 C C . PRO A 1 323 ? 15.749 37.604 10.542 1.00 80.62 323 PRO A C 1
ATOM 2591 O O . PRO A 1 323 ? 16.630 36.926 10.017 1.00 80.62 323 PRO A O 1
ATOM 2594 N N . ASP A 1 324 ? 15.898 38.916 10.755 1.00 81.62 324 ASP A N 1
ATOM 2595 C CA . ASP A 1 324 ? 17.052 39.701 10.286 1.00 81.62 324 ASP A CA 1
ATOM 2596 C C . ASP A 1 324 ? 18.321 39.468 11.131 1.00 81.62 324 ASP A C 1
ATOM 2598 O O . ASP A 1 324 ? 19.416 39.920 10.785 1.00 81.62 324 ASP A O 1
ATOM 2602 N N . ASN A 1 325 ? 18.206 38.768 12.265 1.00 85.38 325 ASN A N 1
ATOM 2603 C CA . ASN A 1 325 ? 19.326 38.489 13.155 1.00 85.38 325 ASN A CA 1
ATOM 2604 C C . ASN A 1 325 ? 20.092 37.230 12.694 1.00 85.38 325 ASN A C 1
ATOM 2606 O O . ASN A 1 325 ? 19.569 36.124 12.834 1.00 85.38 325 ASN A O 1
ATOM 2610 N N . PRO A 1 326 ? 21.374 37.316 12.277 1.00 80.19 326 PRO A N 1
ATOM 2611 C CA . PRO A 1 326 ? 22.145 36.156 11.809 1.00 80.19 326 PRO A CA 1
ATOM 2612 C C . PRO A 1 326 ? 22.432 35.094 12.892 1.00 80.19 326 PRO A C 1
ATOM 2614 O O . PRO A 1 326 ? 23.009 34.050 12.591 1.00 80.19 326 PRO A O 1
ATOM 2617 N N . LYS A 1 327 ? 22.047 35.330 14.155 1.00 86.31 327 LYS A N 1
ATOM 2618 C CA . LYS A 1 327 ? 22.068 34.331 15.238 1.00 86.31 327 LYS A CA 1
ATOM 2619 C C . LYS A 1 327 ? 20.705 33.677 15.508 1.00 86.31 327 LYS A C 1
ATOM 2621 O O . LYS A 1 327 ? 20.647 32.780 16.350 1.00 86.31 327 LYS A O 1
ATOM 2626 N N . VAL A 1 328 ? 19.626 34.066 14.819 1.00 88.62 328 VAL A N 1
ATOM 2627 C CA . VAL A 1 328 ? 18.261 33.576 15.102 1.00 88.62 328 VAL A CA 1
ATOM 2628 C C . VAL A 1 328 ? 18.160 32.055 15.016 1.00 88.62 328 VAL A C 1
ATOM 2630 O O . VAL A 1 328 ? 17.622 31.430 15.922 1.00 88.62 328 VAL A O 1
ATOM 2633 N N . THR A 1 329 ? 18.798 31.428 14.027 1.00 87.88 329 THR A N 1
ATOM 2634 C CA . THR A 1 329 ? 18.832 29.965 13.866 1.00 87.88 329 THR A CA 1
ATOM 2635 C C . THR A 1 329 ? 19.449 29.249 15.077 1.00 87.88 329 THR A C 1
ATOM 2637 O O . THR A 1 329 ? 19.049 28.133 15.408 1.00 87.88 329 THR A O 1
ATOM 2640 N N . GLN A 1 330 ? 20.386 29.891 15.787 1.00 89.56 330 GLN A N 1
ATOM 2641 C CA . GLN A 1 330 ? 20.976 29.360 17.020 1.00 89.56 330 GLN A CA 1
ATOM 2642 C C . GLN A 1 330 ? 20.050 29.555 18.234 1.00 89.56 330 GLN A C 1
ATOM 2644 O O . GLN A 1 330 ? 19.983 28.667 19.083 1.00 89.56 330 GLN A O 1
ATOM 2649 N N . ALA A 1 331 ? 19.307 30.666 18.299 1.00 90.12 331 ALA A N 1
ATOM 2650 C CA . ALA A 1 331 ? 18.292 30.908 19.329 1.00 90.12 331 ALA A CA 1
ATOM 2651 C C . ALA A 1 331 ? 17.096 29.948 19.185 1.00 90.12 331 ALA A C 1
ATOM 2653 O O . ALA A 1 331 ? 16.720 29.284 20.149 1.00 90.12 331 ALA A O 1
ATOM 2654 N N . VAL A 1 332 ? 16.579 29.774 17.964 1.00 91.69 332 VAL A N 1
ATOM 2655 C CA . VAL A 1 332 ? 15.541 28.785 17.630 1.00 91.69 332 VAL A CA 1
ATOM 2656 C C . VAL A 1 332 ? 16.012 27.368 17.974 1.00 91.69 332 VAL A C 1
ATOM 2658 O O . VAL A 1 332 ? 15.257 26.597 18.565 1.00 91.69 332 VAL A O 1
ATOM 2661 N N . GLN A 1 333 ? 17.273 27.015 17.684 1.00 93.06 333 GLN A N 1
ATOM 2662 C CA . GLN A 1 333 ? 17.824 25.716 18.083 1.00 93.06 333 GLN A CA 1
ATOM 2663 C C . GLN A 1 333 ? 17.904 25.547 19.611 1.00 93.06 333 GLN A C 1
ATOM 2665 O O . GLN A 1 333 ? 17.663 24.443 20.099 1.00 93.06 333 GLN A O 1
ATOM 2670 N N . ALA A 1 334 ? 18.232 26.603 20.364 1.00 92.19 334 ALA A N 1
ATOM 2671 C CA . ALA A 1 334 ? 18.260 26.569 21.828 1.00 92.19 334 ALA A CA 1
ATOM 2672 C C . ALA A 1 334 ? 16.854 26.378 22.422 1.00 92.19 334 ALA A C 1
ATOM 2674 O O . ALA A 1 334 ? 16.660 25.464 23.220 1.00 92.19 334 ALA A O 1
ATOM 2675 N N . PHE A 1 335 ? 15.864 27.139 21.951 1.00 93.00 335 PHE A N 1
ATOM 2676 C CA . PHE A 1 335 ? 14.462 26.996 22.359 1.00 93.00 335 PHE A CA 1
ATOM 2677 C C . PHE A 1 335 ? 13.899 25.601 22.037 1.00 93.00 335 PHE A C 1
ATOM 2679 O O . PHE A 1 335 ? 13.243 24.979 22.867 1.00 93.00 335 PHE A O 1
ATOM 2686 N N . CYS A 1 336 ? 14.228 25.043 20.866 1.00 94.00 336 CYS A N 1
ATOM 2687 C CA . CYS A 1 336 ? 13.850 23.668 20.526 1.00 94.00 336 CYS A CA 1
ATOM 2688 C C . CYS A 1 336 ? 14.484 22.623 21.463 1.00 94.00 336 CYS A C 1
ATOM 2690 O O . CYS A 1 336 ? 13.899 21.562 21.662 1.00 94.00 336 CYS A O 1
ATOM 2692 N N . ILE A 1 337 ? 15.672 22.882 22.029 1.00 94.69 337 ILE A N 1
ATOM 2693 C CA . ILE A 1 337 ? 16.275 22.002 23.044 1.00 94.69 337 ILE A CA 1
ATOM 2694 C C . ILE A 1 337 ? 15.485 22.107 24.349 1.00 94.69 337 ILE A C 1
ATOM 2696 O O . ILE A 1 337 ? 15.052 21.083 24.859 1.00 94.69 337 ILE A O 1
ATOM 2700 N N . GLU A 1 338 ? 15.251 23.322 24.845 1.00 94.81 338 GLU A N 1
ATOM 2701 C CA . GLU A 1 338 ? 14.495 23.597 26.078 1.00 94.81 338 GLU A CA 1
ATOM 2702 C C . GLU A 1 338 ? 13.084 22.985 26.052 1.00 94.81 338 GLU A C 1
ATOM 2704 O O . GLU A 1 338 ? 12.649 22.364 27.024 1.00 94.81 338 GLU A O 1
ATOM 2709 N N . LYS A 1 339 ? 12.399 23.060 24.905 1.00 94.75 339 LYS A N 1
ATOM 2710 C CA . LYS A 1 339 ? 11.111 22.392 24.685 1.00 94.75 339 LYS A CA 1
ATOM 2711 C C . LYS A 1 339 ? 11.213 20.865 24.737 1.00 94.75 339 LYS A C 1
ATOM 2713 O O . LYS A 1 339 ? 10.418 20.241 25.432 1.00 94.75 339 LYS A O 1
ATOM 2718 N N . VAL A 1 340 ? 12.207 20.244 24.089 1.00 95.44 340 VAL A N 1
ATOM 2719 C CA . VAL A 1 340 ? 12.408 18.783 24.201 1.00 95.44 340 VAL A CA 1
ATOM 2720 C C . VAL A 1 340 ? 12.743 18.366 25.634 1.00 95.44 340 VAL A C 1
ATOM 2722 O O . VAL A 1 340 ? 12.201 17.366 26.091 1.00 95.44 340 VAL A O 1
ATOM 2725 N N . GLU A 1 341 ? 13.574 19.120 26.356 1.00 96.19 341 GLU A N 1
ATOM 2726 C CA . GLU A 1 341 ? 13.855 18.859 27.777 1.00 96.19 341 GLU A CA 1
ATOM 2727 C C . GLU A 1 341 ? 12.569 18.933 28.619 1.00 96.19 341 GLU A C 1
ATOM 2729 O O . GLU A 1 341 ? 12.256 17.991 29.339 1.00 96.19 341 GLU A O 1
ATOM 2734 N N . THR A 1 342 ? 11.746 19.971 28.430 1.00 96.62 342 THR A N 1
ATOM 2735 C CA . THR A 1 342 ? 10.452 20.123 29.126 1.00 96.62 342 THR A CA 1
ATOM 2736 C C . THR A 1 342 ? 9.510 18.935 28.876 1.00 96.62 342 THR A C 1
ATOM 2738 O O . THR A 1 342 ? 8.857 18.447 29.800 1.00 96.62 342 THR A O 1
ATOM 2741 N N . LEU A 1 343 ? 9.441 18.436 27.636 1.00 95.31 343 LEU A N 1
ATOM 2742 C CA . LEU A 1 343 ? 8.631 17.261 27.294 1.00 95.31 343 LEU A CA 1
ATOM 2743 C C . LEU A 1 343 ? 9.216 15.956 2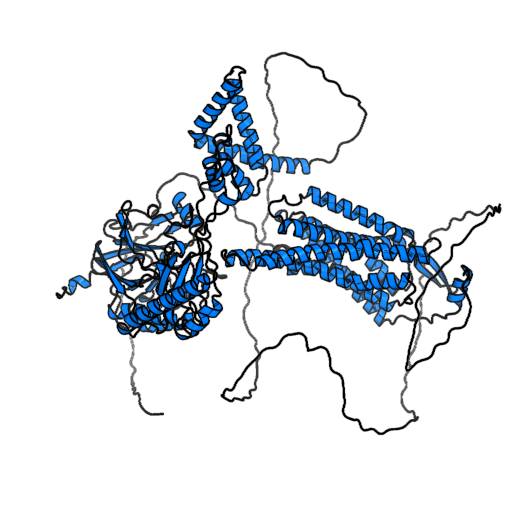7.867 1.00 95.31 343 LEU A C 1
ATOM 2745 O O . LEU A 1 343 ? 8.450 15.076 28.258 1.00 95.31 343 LEU A O 1
ATOM 2749 N N . LEU A 1 344 ? 10.544 15.829 27.967 1.00 95.38 344 LEU A N 1
ATOM 2750 C CA . LEU A 1 344 ? 11.202 14.690 28.620 1.00 95.38 344 LEU A CA 1
ATOM 2751 C C . LEU A 1 344 ? 10.967 14.682 30.139 1.00 95.38 344 LEU A C 1
ATOM 2753 O O . LEU A 1 344 ? 10.668 13.625 30.692 1.00 95.38 344 LEU A O 1
ATOM 2757 N N . ASP A 1 345 ? 11.020 15.839 30.799 1.00 94.94 345 ASP A N 1
ATOM 2758 C CA . ASP A 1 345 ? 10.753 15.974 32.238 1.00 94.94 345 ASP A CA 1
ATOM 2759 C C . ASP A 1 345 ? 9.280 15.683 32.578 1.00 94.94 345 ASP A C 1
ATOM 2761 O O . ASP A 1 345 ? 8.972 15.106 33.624 1.00 94.94 345 ASP A O 1
ATOM 2765 N N . ASN A 1 346 ? 8.351 16.046 31.686 1.00 93.38 346 ASN A N 1
ATOM 2766 C CA . ASN A 1 346 ? 6.942 15.662 31.800 1.00 93.38 346 ASN A CA 1
ATOM 2767 C C . ASN A 1 346 ? 6.761 14.145 31.609 1.00 93.38 346 ASN A C 1
ATOM 2769 O O . ASN A 1 346 ? 6.106 13.507 32.432 1.00 93.38 346 ASN A O 1
ATOM 2773 N N . ALA A 1 347 ? 7.408 13.556 30.596 1.00 93.31 347 ALA A N 1
ATOM 2774 C CA . ALA A 1 347 ? 7.385 12.114 30.355 1.00 93.31 347 ALA A CA 1
ATOM 2775 C C . ALA A 1 347 ? 7.923 11.302 31.542 1.00 93.31 347 ALA A C 1
ATOM 2777 O O . ALA A 1 347 ? 7.351 10.277 31.908 1.00 93.31 347 ALA A O 1
ATOM 2778 N N . GLU A 1 348 ? 9.007 11.767 32.165 1.00 92.00 348 GLU A N 1
ATOM 2779 C CA . GLU A 1 348 ? 9.573 11.153 33.364 1.00 92.00 348 GLU A CA 1
ATOM 2780 C C . GLU A 1 348 ? 8.621 11.268 34.564 1.00 92.00 348 GLU A C 1
ATOM 2782 O O . GLU A 1 348 ? 8.410 10.282 35.272 1.00 92.00 348 GLU A O 1
ATOM 2787 N N . ARG A 1 349 ? 7.976 12.427 34.754 1.00 92.19 349 ARG A N 1
ATOM 2788 C CA . ARG A 1 349 ? 6.993 12.646 35.829 1.00 92.19 349 ARG A CA 1
ATOM 2789 C C . ARG A 1 349 ? 5.775 11.728 35.715 1.00 92.19 349 ARG A C 1
ATOM 2791 O O . ARG A 1 349 ? 5.318 11.216 36.733 1.00 92.19 349 ARG A O 1
ATOM 2798 N N . GLU A 1 350 ? 5.271 11.492 34.505 1.00 89.81 350 GLU A N 1
ATOM 2799 C CA . GLU A 1 350 ? 4.172 10.545 34.270 1.00 89.81 350 GLU A CA 1
ATOM 2800 C C . GLU A 1 350 ? 4.631 9.088 34.459 1.00 89.81 350 GLU A C 1
ATOM 2802 O O . GLU A 1 350 ? 3.954 8.309 35.135 1.00 89.81 350 GLU A O 1
ATOM 2807 N N . ARG A 1 351 ? 5.838 8.736 33.990 1.00 91.31 351 ARG A N 1
ATOM 2808 C CA . ARG A 1 351 ? 6.446 7.408 34.203 1.00 91.31 351 ARG A CA 1
ATOM 2809 C C . ARG A 1 351 ? 6.691 7.088 35.685 1.00 91.31 351 ARG A C 1
ATOM 2811 O O . ARG A 1 351 ? 6.604 5.927 36.074 1.00 91.31 351 ARG A O 1
ATOM 2818 N N . LEU A 1 352 ? 6.937 8.086 36.543 1.00 90.31 352 LEU A N 1
ATOM 2819 C CA . LEU A 1 352 ? 6.999 7.885 38.001 1.00 90.31 352 LEU A CA 1
ATOM 2820 C C . LEU A 1 352 ? 5.668 7.380 38.593 1.00 90.31 352 LEU A C 1
ATOM 2822 O O . LEU A 1 352 ? 5.687 6.681 39.605 1.00 90.31 352 LEU A O 1
ATOM 2826 N N . GLY A 1 353 ? 4.530 7.704 37.972 1.00 88.19 353 GLY A N 1
ATOM 2827 C CA . GLY A 1 353 ? 3.216 7.165 38.336 1.00 88.19 353 GLY A CA 1
ATOM 2828 C C . GLY A 1 353 ? 2.908 5.794 37.721 1.00 88.19 353 GLY A C 1
ATOM 2829 O O . GLY A 1 353 ? 2.041 5.085 38.226 1.00 88.19 353 GLY A O 1
ATOM 2830 N N . ASN A 1 354 ? 3.619 5.402 36.659 1.00 91.19 354 ASN A N 1
ATOM 2831 C CA . ASN A 1 354 ? 3.391 4.166 35.914 1.00 91.19 354 ASN A CA 1
ATOM 2832 C C . ASN A 1 354 ? 4.720 3.447 35.567 1.00 91.19 354 ASN A C 1
ATOM 2834 O O . ASN A 1 354 ? 5.292 3.670 34.494 1.00 91.19 354 ASN A O 1
ATOM 2838 N N . PRO A 1 355 ? 5.188 2.514 36.419 1.00 89.00 355 PRO A N 1
ATOM 2839 C CA . PRO A 1 355 ? 6.439 1.786 36.204 1.00 89.00 355 PRO A CA 1
ATOM 2840 C C . PRO A 1 355 ? 6.359 0.686 35.127 1.00 89.00 355 PRO A C 1
ATOM 2842 O O . PRO A 1 355 ? 7.359 0.011 34.889 1.00 89.00 355 PRO A O 1
ATOM 2845 N N . ARG A 1 356 ? 5.198 0.465 34.487 1.00 92.19 356 ARG A N 1
ATOM 2846 C CA . ARG A 1 356 ? 5.064 -0.454 33.338 1.00 92.19 356 ARG A CA 1
ATOM 2847 C C . ARG A 1 356 ? 5.337 0.231 31.997 1.00 92.19 356 ARG A C 1
ATOM 2849 O O . ARG A 1 356 ? 5.546 -0.463 31.003 1.00 92.19 356 ARG A O 1
ATOM 2856 N N . GLN A 1 357 ? 5.352 1.564 31.962 1.00 93.62 357 GLN A N 1
ATOM 2857 C CA . GLN A 1 357 ? 5.554 2.320 30.733 1.00 93.62 357 GLN A CA 1
ATOM 2858 C C . GLN A 1 357 ? 7.033 2.293 30.281 1.00 93.62 357 GLN A C 1
ATOM 2860 O O . GLN A 1 357 ? 7.925 2.561 31.091 1.00 93.62 357 GLN A O 1
ATOM 2865 N N . PRO A 1 358 ? 7.329 2.014 28.993 1.00 95.06 358 PRO A N 1
ATOM 2866 C CA . PRO A 1 358 ? 8.697 1.966 28.474 1.00 95.06 358 PRO A CA 1
ATOM 2867 C C . PRO A 1 358 ? 9.504 3.258 28.692 1.00 95.06 358 PRO A C 1
ATOM 2869 O O . PRO A 1 358 ? 9.064 4.343 28.324 1.00 95.06 358 PRO A O 1
ATOM 2872 N N . GLU A 1 359 ? 10.731 3.118 29.208 1.00 92.56 359 GLU A N 1
ATOM 2873 C CA . GLU A 1 359 ? 11.578 4.213 29.727 1.00 92.56 359 GLU A CA 1
ATOM 2874 C C . GLU A 1 359 ? 11.765 5.421 28.797 1.00 92.56 359 GLU A C 1
ATOM 2876 O O . GLU A 1 359 ? 11.743 6.563 29.257 1.00 92.56 359 GLU A O 1
ATOM 2881 N N . LYS A 1 360 ? 11.999 5.159 27.502 1.00 95.44 360 LYS A N 1
ATOM 2882 C CA . LYS A 1 360 ? 12.337 6.168 26.487 1.00 95.44 360 LYS A CA 1
ATOM 2883 C C . LYS A 1 360 ? 11.064 6.620 25.745 1.00 95.44 360 LYS A C 1
ATOM 2885 O O . LYS A 1 360 ? 10.549 5.821 24.952 1.00 95.44 360 LYS A O 1
ATOM 2890 N N . PRO A 1 361 ? 10.569 7.857 25.933 1.00 96.69 361 PRO A N 1
ATOM 2891 C CA . PRO A 1 361 ? 9.379 8.355 25.242 1.00 96.69 361 PRO A CA 1
ATOM 2892 C C . PRO A 1 361 ? 9.622 8.611 23.748 1.00 96.69 361 PRO A C 1
ATOM 2894 O O . PRO A 1 361 ? 10.760 8.681 23.266 1.00 96.69 361 PRO A O 1
ATOM 2897 N N . LEU A 1 362 ? 8.525 8.789 23.015 1.00 96.94 362 LEU A N 1
ATOM 2898 C CA . LEU A 1 362 ? 8.501 9.386 21.681 1.00 96.94 362 LEU A CA 1
ATOM 2899 C C . LEU A 1 362 ? 8.273 10.897 21.822 1.00 96.94 362 LEU A C 1
ATOM 2901 O O . LEU A 1 362 ? 7.359 11.318 22.526 1.00 96.94 362 LEU A O 1
ATOM 2905 N N . ILE A 1 363 ? 9.081 11.716 21.147 1.00 96.44 363 ILE A N 1
ATOM 2906 C CA . ILE A 1 363 ? 8.976 13.186 21.190 1.00 96.44 363 ILE A CA 1
ATOM 2907 C C . ILE A 1 363 ? 8.914 13.731 19.761 1.00 96.44 363 ILE A C 1
ATOM 2909 O O . ILE A 1 363 ? 9.697 13.300 18.914 1.00 96.44 363 ILE A O 1
ATOM 2913 N N . ARG A 1 364 ? 8.015 14.679 19.474 1.00 95.44 364 ARG A N 1
ATOM 2914 C CA . ARG A 1 364 ? 7.892 15.324 18.155 1.00 95.44 364 ARG A CA 1
ATOM 2915 C C . ARG A 1 364 ? 7.606 16.822 18.290 1.00 95.44 364 ARG A C 1
ATOM 2917 O O . ARG A 1 364 ? 6.482 17.210 18.572 1.00 95.44 364 ARG A O 1
ATOM 2924 N N . LEU A 1 365 ? 8.587 17.673 18.003 1.00 95.56 365 LEU A N 1
ATOM 2925 C CA . LEU A 1 365 ? 8.344 19.097 17.763 1.00 95.56 365 LEU A CA 1
ATOM 2926 C C . LEU A 1 365 ? 8.040 19.331 16.280 1.00 95.56 365 LEU A C 1
ATOM 2928 O O . LEU A 1 365 ? 8.816 18.933 15.402 1.00 95.56 365 LEU A O 1
ATOM 2932 N N . ARG A 1 366 ? 6.932 20.009 15.989 1.00 94.62 366 ARG A N 1
ATOM 2933 C CA . ARG A 1 366 ? 6.588 20.498 14.649 1.00 94.62 366 ARG A CA 1
ATOM 2934 C C . ARG A 1 366 ? 6.832 22.002 14.605 1.00 94.62 366 ARG A C 1
ATOM 2936 O O . ARG A 1 366 ? 6.089 22.760 15.211 1.00 94.62 366 ARG A O 1
ATOM 2943 N N . VAL A 1 367 ? 7.861 22.435 13.882 1.00 94.00 367 VAL A N 1
ATOM 2944 C CA . VAL A 1 367 ? 8.280 23.844 13.831 1.00 94.00 367 VAL A CA 1
ATOM 2945 C C . VAL A 1 367 ? 7.811 24.481 12.523 1.00 94.00 367 VAL A C 1
ATOM 2947 O O . VAL A 1 367 ? 8.298 24.105 11.452 1.00 94.00 367 VAL A O 1
ATOM 2950 N N . ASP A 1 368 ? 6.887 25.438 12.605 1.00 93.50 368 ASP A N 1
ATOM 2951 C CA . ASP A 1 368 ? 6.510 26.299 11.483 1.00 93.50 368 ASP A CA 1
ATOM 2952 C C . ASP A 1 368 ? 7.509 27.454 11.350 1.00 93.50 368 ASP A C 1
ATOM 2954 O O . ASP A 1 368 ? 7.588 28.330 12.212 1.00 93.50 368 ASP A O 1
ATOM 2958 N N . TYR A 1 369 ? 8.273 27.448 10.255 1.00 91.31 369 TYR A N 1
ATOM 2959 C CA . TYR A 1 369 ? 9.298 28.453 9.947 1.00 91.31 369 TYR A CA 1
ATOM 2960 C C . TYR A 1 369 ? 8.820 29.539 8.961 1.00 91.31 369 TYR A C 1
ATOM 2962 O O . TYR A 1 369 ? 9.618 30.211 8.297 1.00 91.31 369 TYR A O 1
ATOM 2970 N N . SER A 1 370 ? 7.502 29.738 8.863 1.00 87.19 370 SER A N 1
ATOM 2971 C CA . SER A 1 370 ? 6.899 30.928 8.242 1.00 87.19 370 SER A CA 1
ATOM 2972 C C . SER A 1 370 ? 7.453 32.226 8.850 1.00 87.19 370 SER A C 1
ATOM 2974 O O . SER A 1 370 ? 7.847 32.254 10.010 1.00 87.19 370 SER A O 1
ATOM 2976 N N . GLY A 1 371 ? 7.518 33.301 8.058 1.00 80.75 371 GLY A N 1
ATOM 2977 C CA . GLY A 1 371 ? 8.126 34.578 8.471 1.00 80.75 371 GLY A CA 1
ATOM 2978 C C . GLY A 1 371 ? 9.590 34.789 8.048 1.00 80.75 371 GLY A C 1
ATOM 2979 O O . GLY A 1 371 ? 10.085 35.901 8.167 1.00 80.75 371 GLY A O 1
ATOM 2980 N N . GLY A 1 372 ? 10.262 33.779 7.477 1.00 82.19 372 GLY A N 1
ATOM 2981 C CA . GLY A 1 372 ? 11.588 33.942 6.846 1.00 82.19 372 GLY A CA 1
ATOM 2982 C C . GLY A 1 372 ? 12.756 33.230 7.535 1.00 82.19 372 GLY A C 1
ATOM 2983 O O . GLY A 1 372 ? 13.895 33.398 7.114 1.00 82.19 372 GLY A O 1
ATOM 2984 N N . PHE A 1 373 ? 12.491 32.416 8.556 1.00 87.06 373 PHE A N 1
ATOM 2985 C CA . PHE A 1 373 ? 13.514 31.646 9.269 1.00 87.06 373 PHE A CA 1
ATOM 2986 C C . PHE A 1 373 ? 14.073 30.478 8.431 1.00 87.06 373 PHE A C 1
ATOM 2988 O O . PHE A 1 373 ? 13.396 29.947 7.549 1.00 87.06 373 PHE A O 1
ATOM 2995 N N . GLU A 1 374 ? 15.292 30.024 8.745 1.00 86.56 374 GLU A N 1
ATOM 2996 C CA . GLU A 1 374 ? 15.915 28.849 8.112 1.00 86.56 374 GLU A CA 1
ATOM 2997 C C . GLU A 1 374 ? 15.929 27.611 9.037 1.00 86.56 374 GLU A C 1
ATOM 2999 O O . GLU A 1 374 ? 16.213 27.734 10.233 1.00 86.56 374 GLU A O 1
ATOM 3004 N N . PRO A 1 375 ? 15.679 26.392 8.513 1.00 90.31 375 PRO A N 1
ATOM 3005 C CA . PRO A 1 375 ? 15.733 25.155 9.293 1.00 90.31 375 PRO A CA 1
ATOM 3006 C C . PRO A 1 375 ? 17.176 24.701 9.577 1.00 90.31 375 PRO A C 1
ATOM 3008 O O . PRO A 1 375 ? 18.049 24.748 8.710 1.00 90.31 375 PRO A O 1
ATOM 3011 N N . PHE A 1 376 ? 17.429 24.177 10.782 1.00 89.44 376 PHE A N 1
ATOM 3012 C CA . PHE A 1 376 ? 18.755 23.693 11.194 1.00 89.44 376 PHE A CA 1
ATOM 3013 C C . PHE A 1 376 ? 18.959 22.177 10.999 1.00 89.44 376 PHE A C 1
ATOM 3015 O O . PHE A 1 376 ? 18.033 21.401 10.765 1.00 89.44 376 PHE A O 1
ATOM 3022 N N . SER A 1 377 ? 20.212 21.720 11.122 1.00 88.62 377 SER A N 1
ATOM 3023 C CA . SER A 1 377 ? 20.584 20.312 10.917 1.00 88.62 377 SER A CA 1
ATOM 3024 C C . SER A 1 377 ? 20.049 19.386 12.020 1.00 88.62 377 SER A C 1
ATOM 3026 O O . SER A 1 377 ? 20.641 19.277 13.099 1.00 88.62 377 SER A O 1
ATOM 3028 N N . ILE A 1 378 ? 18.978 18.647 11.706 1.00 89.00 378 ILE A N 1
ATOM 3029 C CA . ILE A 1 378 ? 18.346 17.651 12.592 1.00 89.00 378 ILE A CA 1
ATOM 3030 C C . ILE A 1 378 ? 19.367 16.622 13.105 1.00 89.00 378 ILE A C 1
ATOM 3032 O O . ILE A 1 378 ? 19.320 16.249 14.272 1.00 89.00 378 ILE A O 1
ATOM 3036 N N . HIS A 1 379 ? 20.364 16.219 12.307 1.00 85.12 379 HIS A N 1
ATOM 3037 C CA . HIS A 1 379 ? 21.392 15.272 12.761 1.00 85.12 379 HIS A CA 1
ATOM 3038 C C . HIS A 1 379 ? 22.176 15.766 13.989 1.00 85.12 379 HIS A C 1
ATOM 3040 O O . HIS A 1 379 ? 22.348 15.005 14.941 1.00 85.12 379 HIS A O 1
ATOM 3046 N N . ARG A 1 380 ? 22.588 17.042 14.031 1.00 86.31 380 ARG A N 1
ATOM 3047 C CA . ARG A 1 380 ? 23.288 17.608 15.205 1.00 86.31 380 ARG A CA 1
ATOM 3048 C C . ARG A 1 380 ? 22.374 17.757 16.424 1.00 86.31 380 ARG A C 1
ATOM 3050 O O . ARG A 1 380 ? 22.857 17.737 17.551 1.00 86.31 380 ARG A O 1
ATOM 3057 N N . PHE A 1 381 ? 21.068 17.896 16.204 1.00 90.06 381 PHE A N 1
ATOM 3058 C CA . PHE A 1 381 ? 20.059 17.918 17.263 1.00 90.06 381 PHE A CA 1
ATOM 3059 C C . PHE A 1 381 ? 19.829 16.504 17.834 1.00 90.06 381 PHE A C 1
ATOM 3061 O O . PHE A 1 381 ? 19.967 16.287 19.036 1.00 90.06 381 PHE A O 1
ATOM 3068 N N . SER A 1 382 ? 19.604 15.516 16.959 1.00 88.69 382 SER A N 1
ATOM 3069 C CA . SER A 1 382 ? 19.348 14.107 17.305 1.00 88.69 382 SER A CA 1
ATOM 3070 C C . SER A 1 382 ? 20.429 13.458 18.174 1.00 88.69 382 SER A C 1
ATOM 3072 O O . SER A 1 382 ? 20.124 12.600 18.997 1.00 88.69 382 SER A O 1
ATOM 3074 N N . GLN A 1 383 ? 21.688 13.889 18.036 1.00 89.44 383 GLN A N 1
ATOM 3075 C CA . GLN A 1 383 ? 22.812 13.358 18.812 1.00 89.44 383 GLN A CA 1
ATOM 3076 C C . GLN A 1 383 ? 22.716 13.661 20.314 1.00 89.44 383 GLN A C 1
ATOM 3078 O O . GLN A 1 383 ? 23.202 12.862 21.107 1.00 89.44 383 GLN A O 1
ATOM 3083 N N . LYS A 1 384 ? 22.049 14.752 20.716 1.00 91.00 384 LYS A N 1
ATOM 3084 C CA . LYS A 1 384 ? 21.717 15.017 22.129 1.00 91.00 384 LYS A CA 1
ATOM 3085 C C . LYS A 1 384 ? 20.611 14.077 22.630 1.00 91.00 384 LYS A C 1
ATOM 3087 O O . LYS A 1 384 ? 20.650 13.600 23.756 1.00 91.00 384 LYS A O 1
ATOM 3092 N N . PHE A 1 385 ? 19.655 13.802 21.742 1.00 93.44 385 PHE A N 1
ATOM 3093 C CA . PHE A 1 385 ? 18.450 12.981 21.924 1.00 93.44 385 PHE A CA 1
ATOM 3094 C C . PHE A 1 385 ? 18.682 11.473 22.132 1.00 93.44 385 PHE A C 1
ATOM 3096 O O . PHE A 1 385 ? 17.796 10.766 22.618 1.00 93.44 385 PHE A O 1
ATOM 3103 N N . MET A 1 386 ? 19.839 10.963 21.690 1.00 88.19 386 MET A N 1
ATOM 3104 C CA . MET A 1 386 ? 19.984 9.570 21.240 1.00 88.19 386 MET A CA 1
ATOM 3105 C C . MET A 1 386 ? 19.686 8.513 22.308 1.00 88.19 386 MET A C 1
ATOM 3107 O O . MET A 1 386 ? 19.048 7.512 21.996 1.00 88.19 386 MET A O 1
ATOM 3111 N N . GLU A 1 387 ? 20.087 8.747 23.559 1.00 90.44 387 GLU A N 1
ATOM 3112 C CA . GLU A 1 387 ? 19.835 7.797 24.649 1.00 90.44 387 GLU A CA 1
ATOM 3113 C C . GLU A 1 387 ? 18.575 8.093 25.473 1.00 90.44 387 GLU A C 1
ATOM 3115 O O . GLU A 1 387 ? 18.150 7.227 26.229 1.00 90.44 387 GLU A O 1
ATOM 3120 N N . ARG A 1 388 ? 17.930 9.255 25.300 1.00 93.25 388 ARG A N 1
ATOM 3121 C CA . ARG A 1 388 ? 16.737 9.659 26.078 1.00 93.25 388 ARG A CA 1
ATOM 3122 C C . ARG A 1 388 ? 15.414 9.545 25.313 1.00 93.25 388 ARG A C 1
ATOM 3124 O O . ARG A 1 388 ? 14.360 9.664 25.920 1.00 93.25 388 ARG A O 1
ATOM 3131 N N . THR A 1 389 ? 15.445 9.284 24.006 1.00 94.62 389 THR A N 1
ATOM 3132 C CA . THR A 1 389 ? 14.244 9.167 23.153 1.00 94.62 389 THR A CA 1
ATOM 3133 C C . THR A 1 389 ? 14.213 7.847 22.387 1.00 94.62 389 THR A C 1
ATOM 3135 O O . THR A 1 389 ? 15.257 7.268 22.084 1.00 94.62 389 THR A O 1
ATOM 3138 N N . ALA A 1 390 ? 13.015 7.369 22.044 1.00 95.69 390 ALA A N 1
ATOM 3139 C CA . ALA A 1 390 ? 12.819 6.182 21.206 1.00 95.69 390 ALA A CA 1
ATOM 3140 C C . ALA A 1 390 ? 12.764 6.491 19.694 1.00 95.69 390 ALA A C 1
ATOM 3142 O O . ALA A 1 390 ? 12.776 5.574 18.876 1.00 95.69 390 ALA A O 1
ATOM 3143 N N . ASN A 1 391 ? 12.722 7.770 19.304 1.00 94.81 391 ASN A N 1
ATOM 3144 C CA . ASN A 1 391 ? 12.677 8.230 17.910 1.00 94.81 391 ASN A CA 1
ATOM 3145 C C . ASN A 1 391 ? 13.728 9.317 17.575 1.00 94.81 391 ASN A C 1
ATOM 3147 O O . ASN A 1 391 ? 13.386 10.301 16.918 1.00 94.81 391 ASN A O 1
ATOM 3151 N N . PRO A 1 392 ? 15.017 9.185 17.959 1.00 90.56 392 PRO A N 1
ATOM 3152 C CA . PRO A 1 392 ? 15.972 10.298 17.924 1.00 90.56 392 PRO A CA 1
ATOM 3153 C C . PRO A 1 392 ? 16.176 10.942 16.544 1.00 90.56 392 PRO A C 1
ATOM 3155 O O . PRO A 1 392 ? 16.485 12.128 16.459 1.00 90.56 392 PRO A O 1
ATOM 3158 N N . LYS A 1 393 ? 15.977 10.189 15.454 1.00 88.94 393 LYS A N 1
ATOM 3159 C CA . LYS A 1 393 ? 16.073 10.682 14.067 1.00 88.94 393 LYS A CA 1
ATOM 3160 C C . LYS A 1 393 ? 14.951 11.657 13.685 1.00 88.94 393 LYS A C 1
ATOM 3162 O O . LYS A 1 393 ? 15.151 12.475 12.795 1.00 88.94 393 LYS A O 1
ATOM 3167 N N . ASP A 1 394 ? 13.816 11.577 14.375 1.00 91.12 394 ASP A N 1
ATOM 3168 C CA . ASP A 1 394 ? 12.530 12.160 13.990 1.00 91.12 394 ASP A CA 1
ATOM 3169 C C . ASP A 1 394 ? 11.960 13.115 15.054 1.00 91.12 394 ASP A C 1
ATOM 3171 O O . ASP A 1 394 ? 10.774 13.445 15.016 1.00 91.12 394 ASP A O 1
ATOM 3175 N N . ILE A 1 395 ? 12.793 13.593 15.990 1.00 92.94 395 ILE A N 1
ATOM 3176 C CA . ILE A 1 395 ? 12.350 14.502 17.063 1.00 92.94 395 ILE A CA 1
ATOM 3177 C C . ILE A 1 395 ? 11.808 15.830 16.508 1.00 92.94 395 ILE A C 1
ATOM 3179 O O . ILE A 1 395 ? 10.888 16.391 17.090 1.00 92.94 395 ILE A O 1
ATOM 3183 N N . ILE A 1 396 ? 12.340 16.343 15.392 1.00 93.06 396 ILE A N 1
ATOM 3184 C CA . ILE A 1 396 ? 11.927 17.637 14.819 1.00 93.06 396 ILE A CA 1
ATOM 3185 C C . ILE A 1 396 ? 11.421 17.481 13.388 1.00 93.06 396 ILE A C 1
ATOM 3187 O O . ILE A 1 396 ? 12.035 16.798 12.570 1.00 93.06 396 ILE A O 1
ATOM 3191 N N . HIS A 1 397 ? 10.333 18.185 13.081 1.00 92.75 397 HIS A N 1
ATOM 3192 C CA . HIS A 1 397 ? 9.779 18.329 11.742 1.00 92.75 397 HIS A CA 1
ATOM 3193 C C . HIS A 1 397 ? 9.555 19.805 11.395 1.00 92.75 397 HIS A C 1
ATOM 3195 O O . HIS A 1 397 ? 8.662 20.452 11.942 1.00 92.75 397 HIS A O 1
ATOM 3201 N N . PHE A 1 398 ? 10.344 20.327 10.457 1.00 92.25 398 PHE A N 1
ATOM 3202 C CA . PHE A 1 398 ? 10.167 21.677 9.924 1.00 92.25 398 PHE A CA 1
ATOM 3203 C C . PHE A 1 398 ? 9.092 21.687 8.835 1.00 92.25 398 PHE A C 1
ATOM 3205 O O . PHE A 1 398 ? 9.169 20.919 7.875 1.00 92.25 398 PHE A O 1
ATOM 3212 N N . PHE A 1 399 ? 8.114 22.579 8.954 1.00 90.25 399 PHE A N 1
ATOM 3213 C CA . PHE A 1 399 ? 7.089 22.820 7.940 1.00 90.25 399 PHE A CA 1
ATOM 3214 C C . PHE A 1 399 ? 6.868 24.325 7.755 1.00 90.25 399 PHE A C 1
ATOM 3216 O O . PHE A 1 399 ? 7.386 25.126 8.525 1.00 90.25 399 PHE A O 1
ATOM 3223 N N . ARG A 1 400 ? 6.151 24.728 6.703 1.00 85.19 400 ARG A N 1
ATOM 3224 C CA . ARG A 1 400 ? 5.829 26.138 6.464 1.00 85.19 400 ARG A CA 1
ATOM 3225 C C . ARG A 1 400 ? 4.362 26.284 6.092 1.00 85.19 400 ARG A C 1
ATOM 3227 O O . ARG A 1 400 ? 3.946 25.727 5.070 1.00 85.19 400 ARG A O 1
ATOM 3234 N N . HIS A 1 401 ? 3.598 27.059 6.858 1.00 71.94 401 HIS A N 1
ATOM 3235 C CA . HIS A 1 401 ? 2.281 27.496 6.410 1.00 71.94 401 HIS A CA 1
ATOM 3236 C C . HIS A 1 401 ? 2.406 28.356 5.148 1.00 71.94 401 HIS A C 1
ATOM 3238 O O . HIS A 1 401 ? 3.174 29.315 5.046 1.00 71.94 401 HIS A O 1
ATOM 3244 N N . ARG A 1 402 ? 1.654 27.969 4.119 1.00 55.22 402 ARG A N 1
ATOM 3245 C CA . ARG A 1 402 ? 1.656 28.666 2.839 1.00 55.22 402 ARG A CA 1
ATOM 3246 C C . ARG A 1 402 ? 0.631 29.786 2.907 1.00 55.22 402 ARG A C 1
ATOM 3248 O O . ARG A 1 402 ? -0.540 29.532 2.639 1.00 55.22 402 ARG A O 1
ATOM 3255 N N . GLU A 1 403 ? 1.098 30.988 3.252 1.00 46.53 403 GLU A N 1
ATOM 3256 C CA . GLU A 1 403 ? 0.330 32.238 3.194 1.00 46.53 403 GLU A CA 1
ATOM 3257 C C . GLU A 1 403 ? -0.649 32.219 2.013 1.00 46.53 403 GLU A C 1
ATOM 3259 O O . GLU A 1 403 ? -0.246 32.121 0.843 1.00 46.53 403 GLU A O 1
ATOM 3264 N N . GLN A 1 404 ? -1.944 32.323 2.313 1.00 39.19 404 GLN A N 1
ATOM 3265 C CA . GLN A 1 404 ? -2.920 32.676 1.297 1.00 39.19 404 GLN A CA 1
ATOM 3266 C C . GLN A 1 404 ? -2.716 34.153 0.973 1.00 39.19 404 GLN A C 1
ATOM 3268 O O . GLN A 1 404 ? -3.406 35.014 1.504 1.00 39.19 404 GLN A O 1
ATOM 3273 N N . LYS A 1 405 ? -1.757 34.447 0.086 1.00 34.69 405 LYS A N 1
ATOM 3274 C CA . LYS A 1 405 ? -1.768 35.731 -0.606 1.00 34.69 405 LYS A CA 1
ATOM 3275 C C . LYS A 1 405 ? -3.122 35.877 -1.286 1.00 34.69 405 LYS A C 1
ATOM 3277 O O . LYS A 1 405 ? -3.402 35.151 -2.249 1.00 34.69 405 LYS A O 1
ATOM 3282 N N . GLU A 1 406 ? -3.894 36.845 -0.808 1.00 39.22 406 GLU A N 1
ATOM 3283 C CA . GLU A 1 406 ? -4.783 37.618 -1.661 1.00 39.22 406 GLU A CA 1
ATOM 3284 C C . GLU A 1 406 ? -3.981 37.986 -2.910 1.00 39.22 406 GLU A C 1
ATOM 3286 O O . GLU A 1 406 ? -2.850 38.482 -2.851 1.00 39.22 406 GLU A O 1
ATOM 3291 N N . LYS A 1 407 ? -4.513 37.579 -4.053 1.00 33.44 407 LYS A N 1
ATOM 3292 C CA . LYS A 1 407 ? -3.865 37.699 -5.349 1.00 33.44 407 LYS A CA 1
ATOM 3293 C C . LYS A 1 407 ? -4.882 38.399 -6.227 1.00 33.44 407 LYS A C 1
ATOM 3295 O O . LYS A 1 407 ? -6.011 37.921 -6.293 1.00 33.44 407 LYS A O 1
ATOM 3300 N N . ASN A 1 408 ? -4.467 39.479 -6.885 1.00 30.92 408 ASN A N 1
ATOM 3301 C CA . ASN A 1 408 ? -5.248 40.127 -7.936 1.00 30.92 408 ASN A CA 1
ATOM 3302 C C . ASN A 1 408 ? -5.819 39.055 -8.876 1.00 30.92 408 ASN A C 1
ATOM 3304 O O . ASN A 1 408 ? -5.132 38.073 -9.185 1.00 30.92 408 ASN A O 1
ATOM 3308 N N . GLU A 1 409 ? -7.076 39.231 -9.265 1.00 39.28 409 GLU A N 1
ATOM 3309 C CA . GLU A 1 409 ? -7.928 38.149 -9.768 1.00 39.28 409 GLU A CA 1
ATOM 3310 C C . GLU A 1 409 ? -7.513 37.650 -11.170 1.00 39.28 409 GLU A C 1
ATOM 3312 O O . GLU A 1 409 ? -7.821 36.522 -11.546 1.00 39.28 409 GLU A O 1
ATOM 3317 N N . ASP A 1 410 ? -6.725 38.445 -11.899 1.00 38.06 410 ASP A N 1
ATOM 3318 C CA . ASP A 1 410 ? -6.514 38.365 -13.352 1.00 38.06 410 ASP A CA 1
ATOM 3319 C C . ASP A 1 410 ? -5.579 37.245 -13.875 1.00 38.06 410 ASP A C 1
ATOM 3321 O O . ASP A 1 410 ? -5.158 37.298 -15.031 1.00 38.06 410 ASP A O 1
ATOM 3325 N N . GLU A 1 411 ? -5.194 36.231 -13.081 1.00 39.91 411 GLU A N 1
ATOM 3326 C CA . GLU A 1 411 ? -4.314 35.156 -13.592 1.00 39.91 411 GLU A CA 1
ATOM 3327 C C . GLU A 1 411 ? -4.560 33.754 -12.986 1.00 39.91 411 GLU A C 1
ATOM 3329 O O . GLU A 1 411 ? -4.031 33.381 -11.927 1.00 39.91 411 GLU A O 1
ATOM 3334 N N . ILE A 1 412 ? -5.313 32.922 -13.722 1.00 43.69 412 ILE A N 1
ATOM 3335 C CA . ILE A 1 412 ? -5.635 31.526 -13.372 1.00 43.69 412 ILE A CA 1
ATOM 3336 C C . ILE A 1 412 ? -4.392 30.627 -13.502 1.00 43.69 412 ILE A C 1
ATOM 3338 O O . ILE A 1 412 ? -4.113 30.000 -14.526 1.00 43.69 412 ILE A O 1
ATOM 3342 N N . ASN A 1 413 ? -3.630 30.524 -12.416 1.00 43.69 413 ASN A N 1
ATOM 3343 C CA . ASN A 1 413 ? -2.423 29.707 -12.376 1.00 43.69 413 ASN A CA 1
ATOM 3344 C C . ASN A 1 413 ? -2.753 28.207 -12.192 1.00 43.69 413 ASN A C 1
ATOM 3346 O O . ASN A 1 413 ? -2.935 27.733 -11.066 1.00 43.69 413 ASN A O 1
ATOM 3350 N N . PHE A 1 414 ? -2.779 27.443 -13.294 1.00 40.16 414 PHE A N 1
ATOM 3351 C CA . PHE A 1 414 ? -3.054 25.989 -13.334 1.00 40.16 414 PHE A CA 1
ATOM 3352 C C . PHE A 1 414 ? -2.292 25.159 -12.277 1.00 40.16 414 PHE A C 1
ATOM 3354 O O . PHE A 1 414 ? -2.811 24.166 -11.764 1.00 40.16 414 PHE A O 1
ATOM 3361 N N . GLY A 1 415 ? -1.082 25.582 -11.890 1.00 42.53 415 GLY A N 1
ATOM 3362 C CA . GLY A 1 415 ? -0.277 24.929 -10.852 1.00 42.53 415 GLY A CA 1
ATOM 3363 C C . GLY A 1 415 ? -0.829 25.037 -9.421 1.00 42.53 415 GLY A C 1
ATOM 3364 O O . GLY A 1 415 ? -0.238 24.451 -8.512 1.00 42.53 415 GLY A O 1
ATOM 3365 N N . LYS A 1 416 ? -1.925 25.781 -9.198 1.00 41.88 416 LYS A N 1
ATOM 3366 C CA . LYS A 1 416 ? -2.613 25.907 -7.900 1.00 41.88 416 LYS A CA 1
ATOM 3367 C C . LYS A 1 416 ? -3.771 24.905 -7.757 1.00 41.88 416 LYS A C 1
ATOM 3369 O O . LYS A 1 416 ? -3.906 24.328 -6.684 1.00 41.88 416 LYS A O 1
ATOM 3374 N N . LEU A 1 417 ? -4.529 24.630 -8.828 1.00 41.84 417 LEU A N 1
ATOM 3375 C CA . LEU A 1 417 ? -5.655 23.674 -8.814 1.00 41.84 417 LEU A CA 1
ATOM 3376 C C . LEU A 1 417 ? -5.180 22.235 -8.531 1.00 41.84 417 LEU A C 1
ATOM 3378 O O . LEU A 1 417 ? -5.768 21.522 -7.729 1.00 41.84 417 LEU A O 1
ATOM 3382 N N . ILE A 1 418 ? -4.045 21.853 -9.127 1.00 45.44 418 ILE A N 1
ATOM 3383 C CA . ILE A 1 418 ? -3.417 20.524 -8.996 1.00 45.44 418 ILE A CA 1
ATOM 3384 C C . ILE A 1 418 ? -2.653 20.370 -7.655 1.00 45.44 418 ILE A C 1
ATOM 3386 O O . ILE A 1 418 ? -2.107 19.310 -7.363 1.00 45.44 418 ILE A O 1
ATOM 3390 N N . ARG A 1 419 ? -2.561 21.424 -6.823 1.00 37.84 419 ARG A N 1
ATOM 3391 C CA . ARG A 1 419 ? -1.612 21.487 -5.693 1.00 37.84 419 ARG A CA 1
ATOM 3392 C C . ARG A 1 419 ? -2.237 21.948 -4.370 1.00 37.84 419 ARG A C 1
ATOM 3394 O O . ARG A 1 419 ? -1.743 22.885 -3.733 1.00 37.84 419 ARG A O 1
ATOM 3401 N N . ARG A 1 420 ? -3.281 21.227 -3.943 1.00 36.25 420 ARG A N 1
ATOM 3402 C CA . ARG A 1 420 ? -3.653 21.070 -2.520 1.00 36.25 420 ARG A CA 1
ATOM 3403 C C . ARG A 1 420 ? -2.550 20.297 -1.749 1.00 36.25 420 ARG A C 1
ATOM 3405 O O . ARG A 1 420 ? -1.658 19.733 -2.392 1.00 36.25 420 ARG A O 1
ATOM 3412 N N . PRO A 1 421 ? -2.505 20.364 -0.403 1.00 32.06 421 PRO A N 1
ATOM 3413 C CA . PRO A 1 421 ? -1.429 19.760 0.392 1.00 32.06 421 PRO A CA 1
ATOM 3414 C C . PRO A 1 421 ? -1.455 18.223 0.370 1.00 32.06 421 PRO A C 1
ATOM 3416 O O . PRO A 1 421 ? -2.493 17.607 0.169 1.00 32.06 421 PRO A O 1
ATOM 3419 N N . ALA A 1 422 ? -0.299 17.601 0.621 1.00 34.53 422 ALA A N 1
ATOM 3420 C CA . ALA A 1 422 ? -0.109 16.145 0.589 1.00 34.53 422 ALA A CA 1
ATOM 3421 C C . ALA A 1 422 ? -0.602 15.416 1.864 1.00 34.53 422 ALA A C 1
ATOM 3423 O O . ALA A 1 422 ? -0.002 14.433 2.285 1.00 34.53 422 ALA A O 1
ATOM 3424 N N . SER A 1 423 ? -1.663 15.927 2.493 1.00 35.16 423 SER A N 1
ATOM 3425 C CA . SER A 1 423 ? -2.309 15.378 3.699 1.00 35.16 423 SER A CA 1
ATOM 3426 C C . SER A 1 423 ? -3.612 14.621 3.401 1.00 35.16 423 SER A C 1
ATOM 3428 O O . SER A 1 423 ? -4.236 14.084 4.309 1.00 35.16 423 SER A O 1
ATOM 3430 N N . GLU A 1 424 ? -4.036 14.590 2.137 1.00 38.25 424 GLU A N 1
ATOM 3431 C CA . GLU A 1 424 ? -5.268 13.950 1.672 1.00 38.25 424 GLU A CA 1
ATOM 3432 C C . GLU A 1 424 ? -4.917 12.962 0.551 1.00 38.25 424 GLU A C 1
ATOM 3434 O O . GLU A 1 424 ? -4.412 13.350 -0.505 1.00 38.25 424 GLU A O 1
ATOM 3439 N N . GLY A 1 425 ? -5.149 11.668 0.785 1.00 39.44 425 GLY A N 1
ATOM 3440 C CA . GLY A 1 425 ? -4.778 10.570 -0.120 1.00 39.44 425 GLY A CA 1
ATOM 3441 C C . GLY A 1 425 ? -5.687 10.415 -1.344 1.00 39.44 425 GLY A C 1
ATOM 3442 O O . GLY A 1 425 ? -5.917 9.297 -1.794 1.00 39.44 425 GLY A O 1
ATOM 3443 N N . THR A 1 426 ? -6.259 11.506 -1.858 1.00 38.88 426 THR A N 1
ATOM 3444 C CA . THR A 1 426 ? -7.397 11.446 -2.781 1.00 38.88 426 THR A CA 1
ATOM 3445 C C . THR A 1 426 ? -7.023 10.935 -4.178 1.00 38.88 426 THR A C 1
ATOM 3447 O O . THR A 1 426 ? -6.287 11.586 -4.926 1.00 38.88 426 THR A O 1
ATOM 3450 N N . THR A 1 427 ? -7.655 9.838 -4.600 1.00 43.25 427 THR A N 1
ATOM 3451 C CA . THR A 1 427 ? -7.879 9.509 -6.018 1.00 43.25 427 THR A CA 1
ATOM 3452 C C . THR A 1 427 ? -8.860 10.510 -6.638 1.00 43.25 427 THR A C 1
ATOM 3454 O O . THR A 1 427 ? -10.048 10.244 -6.792 1.00 43.25 427 THR A O 1
ATOM 3457 N N . LEU A 1 428 ? -8.370 11.712 -6.955 1.00 49.06 428 LEU A N 1
ATOM 3458 C CA . LEU A 1 428 ? -9.171 12.756 -7.598 1.00 49.06 428 LEU A CA 1
ATOM 3459 C C . LEU A 1 428 ? -9.668 12.277 -8.965 1.00 49.06 428 LEU A C 1
ATOM 3461 O O . LEU A 1 428 ? -8.861 11.986 -9.853 1.00 49.06 428 LEU A O 1
ATOM 3465 N N . ARG A 1 429 ? -10.990 12.220 -9.137 1.00 53.72 429 ARG A N 1
ATOM 3466 C CA . ARG A 1 429 ? -11.602 11.831 -10.404 1.00 53.72 429 ARG A CA 1
ATOM 3467 C C . ARG A 1 429 ? -11.661 12.995 -11.385 1.00 53.72 429 ARG A C 1
ATOM 3469 O O . ARG A 1 429 ? -11.626 14.170 -11.020 1.00 53.72 429 ARG A O 1
ATOM 3476 N N . VAL A 1 430 ? -11.766 12.638 -12.660 1.00 59.53 430 VAL A N 1
ATOM 3477 C CA . VAL A 1 430 ? -11.832 13.587 -13.775 1.00 59.53 430 VAL A CA 1
ATOM 3478 C C . VAL A 1 430 ? -13.103 14.439 -13.707 1.00 59.53 430 VAL A C 1
ATOM 3480 O O . VAL A 1 430 ? -13.021 15.653 -13.873 1.00 59.53 430 VAL A O 1
ATOM 3483 N N . GLU A 1 431 ? -14.242 13.820 -13.385 1.00 60.88 431 GLU A N 1
ATOM 3484 C CA . GLU A 1 431 ? -15.538 14.480 -13.164 1.00 60.88 431 GLU A CA 1
ATOM 3485 C C . GLU A 1 431 ? -15.448 15.617 -12.125 1.00 60.88 431 GLU A C 1
ATOM 3487 O O . GLU A 1 431 ? -15.828 16.754 -12.414 1.00 60.88 431 GLU A O 1
ATOM 3492 N N . ASP A 1 432 ? -14.836 15.352 -10.965 1.00 62.62 432 ASP A N 1
ATOM 3493 C CA . ASP A 1 432 ? -14.639 16.340 -9.897 1.00 62.62 432 ASP A CA 1
ATOM 3494 C C . ASP A 1 432 ? -13.711 17.483 -10.327 1.00 62.62 432 ASP A C 1
ATOM 3496 O O . ASP A 1 432 ? -13.979 18.644 -10.018 1.00 62.62 432 ASP A O 1
ATOM 3500 N N . LEU A 1 433 ? -12.632 17.185 -11.066 1.00 66.19 433 LEU A N 1
ATOM 3501 C CA . LEU A 1 433 ? -11.718 18.211 -11.582 1.00 66.19 433 LEU A CA 1
ATOM 3502 C C . LEU A 1 433 ? -12.395 19.131 -12.598 1.00 66.19 433 LEU A C 1
ATOM 3504 O O . LEU A 1 433 ? -12.177 20.340 -12.550 1.00 66.19 433 LEU A O 1
ATOM 3508 N N . VAL A 1 434 ? -13.191 18.575 -13.514 1.00 68.25 434 VAL A N 1
ATOM 3509 C CA . VAL A 1 434 ? -13.908 19.345 -14.541 1.00 68.25 434 VAL A CA 1
ATOM 3510 C C . VAL A 1 434 ? -14.956 20.247 -13.889 1.00 68.25 434 VAL A C 1
ATOM 3512 O O . VAL A 1 434 ? -14.998 21.446 -14.170 1.00 68.25 434 VAL A O 1
ATOM 3515 N N . LYS A 1 435 ? -15.730 19.705 -12.944 1.00 67.19 435 LYS A N 1
ATOM 3516 C CA . LYS A 1 435 ? -16.722 20.455 -12.168 1.00 67.19 435 LYS A CA 1
ATOM 3517 C C . LYS A 1 435 ? -16.075 21.551 -11.316 1.00 67.19 435 LYS A C 1
ATOM 3519 O O . LYS A 1 435 ? -16.463 22.712 -11.409 1.00 67.19 435 LYS A O 1
ATOM 3524 N N . GLN A 1 436 ? -15.024 21.228 -10.557 1.00 65.94 436 GLN A N 1
ATOM 3525 C CA . GLN A 1 436 ? -14.289 22.219 -9.766 1.00 65.94 436 GLN A CA 1
ATOM 3526 C C . GLN A 1 436 ? -13.643 23.295 -10.656 1.00 65.94 436 GLN A C 1
ATOM 3528 O O . GLN A 1 436 ? -13.610 24.461 -10.262 1.00 65.94 436 GLN A O 1
ATOM 3533 N N . TYR A 1 437 ? -13.151 22.945 -11.849 1.00 71.00 437 TYR A N 1
ATOM 3534 C CA . TYR A 1 437 ? -12.589 23.907 -12.799 1.00 71.00 437 TYR A CA 1
ATOM 3535 C C . TYR A 1 437 ? -13.635 24.934 -13.249 1.00 71.00 437 TYR A C 1
ATOM 3537 O O . TYR A 1 437 ? -13.414 26.126 -13.047 1.00 71.00 437 TYR A O 1
ATOM 3545 N N . PHE A 1 438 ? -14.787 24.504 -13.774 1.00 68.19 438 PHE A N 1
ATOM 3546 C CA . PHE A 1 438 ? -15.816 25.435 -14.262 1.00 68.19 438 PHE A CA 1
ATOM 3547 C C . PHE A 1 438 ? -16.509 26.236 -13.149 1.00 68.19 438 PHE A C 1
ATOM 3549 O O . PHE A 1 438 ? -16.901 27.379 -13.381 1.00 68.19 438 PHE A O 1
ATOM 3556 N N . GLN A 1 439 ? -16.555 25.704 -11.924 1.00 63.69 439 GLN A N 1
ATOM 3557 C CA . GLN A 1 439 ? -17.033 26.433 -10.741 1.00 63.69 439 GLN A CA 1
ATOM 3558 C C . GLN A 1 439 ? -16.017 27.440 -10.174 1.00 63.69 439 GLN A C 1
ATOM 3560 O O . GLN A 1 439 ? -16.414 28.376 -9.485 1.00 63.69 439 GLN A O 1
ATOM 3565 N N . THR A 1 440 ? -14.717 27.267 -10.449 1.00 61.22 440 THR A N 1
ATOM 3566 C CA . THR A 1 440 ? -13.647 28.189 -10.001 1.00 61.22 440 THR A CA 1
ATOM 3567 C C . THR A 1 440 ? -13.242 29.195 -11.088 1.00 61.22 440 THR A C 1
ATOM 3569 O O . THR A 1 440 ? -12.594 30.196 -10.791 1.00 61.22 440 THR A O 1
ATOM 3572 N N . ALA A 1 441 ? -13.578 28.938 -12.354 1.00 61.38 441 ALA A N 1
ATOM 3573 C CA . ALA A 1 441 ? -13.255 29.816 -13.472 1.00 61.38 441 ALA A CA 1
ATOM 3574 C C . ALA A 1 441 ? -14.185 31.045 -13.540 1.00 61.38 441 ALA A C 1
ATOM 3576 O O . ALA A 1 441 ? -15.330 31.014 -13.088 1.00 61.38 441 ALA A O 1
ATOM 3577 N N . GLU A 1 442 ? -13.697 32.135 -14.142 1.00 55.47 442 GLU A N 1
ATOM 3578 C CA . GLU A 1 442 ? -14.493 33.343 -14.390 1.00 55.47 442 GLU A CA 1
ATOM 3579 C C . GLU A 1 442 ? -15.794 33.046 -15.154 1.00 55.47 442 GLU A C 1
ATOM 3581 O O . GLU A 1 442 ? -15.834 32.182 -16.031 1.00 55.47 442 GLU A O 1
ATOM 3586 N N . LYS A 1 443 ? -16.817 33.894 -14.961 1.00 58.53 443 LYS A N 1
ATOM 3587 C CA . LYS A 1 443 ? -18.053 33.893 -15.771 1.00 58.53 443 LYS A CA 1
ATOM 3588 C C . LYS A 1 443 ? -17.809 33.943 -17.291 1.00 58.53 443 LYS A C 1
ATOM 3590 O O . LYS A 1 443 ? -18.665 33.499 -18.043 1.00 58.53 443 LYS A O 1
ATOM 3595 N N . LYS A 1 444 ? -16.652 34.450 -17.746 1.00 52.50 444 LYS A N 1
ATOM 3596 C CA . LYS A 1 444 ? -16.237 34.485 -19.164 1.00 52.50 444 LYS A CA 1
ATOM 3597 C C . LYS A 1 444 ? -15.754 33.136 -19.723 1.00 52.50 444 LYS A C 1
ATOM 3599 O O . LYS A 1 444 ? -15.617 33.006 -20.932 1.00 52.50 444 LYS A O 1
ATOM 3604 N N . VAL A 1 445 ? -15.446 32.165 -18.861 1.00 59.09 445 VAL A N 1
ATOM 3605 C CA . VAL A 1 445 ? -14.866 30.851 -19.218 1.00 59.09 445 VAL A CA 1
ATOM 3606 C C . VAL A 1 445 ? -15.872 29.711 -18.966 1.00 59.09 445 VAL A C 1
ATOM 3608 O O . VAL A 1 445 ? -15.589 28.541 -19.218 1.00 59.09 445 VAL A O 1
ATOM 3611 N N . GLN A 1 446 ? -17.080 30.039 -18.497 1.00 65.19 446 GLN A N 1
ATOM 3612 C CA . GLN A 1 446 ? -18.174 29.081 -18.354 1.00 65.19 446 GLN A CA 1
ATOM 3613 C C . GLN A 1 446 ? -18.689 28.631 -19.729 1.00 65.19 446 GLN A C 1
ATOM 3615 O O . GLN A 1 446 ? -18.858 29.435 -20.644 1.00 65.19 446 GLN A O 1
ATOM 3620 N N . LEU A 1 447 ? -18.959 27.332 -19.864 1.00 72.69 447 LEU A N 1
ATOM 3621 C CA . LEU A 1 447 ? -19.402 26.710 -21.113 1.00 72.69 447 LEU A CA 1
ATOM 3622 C C . LEU A 1 447 ? -20.785 27.239 -21.532 1.00 72.69 447 LEU A C 1
ATOM 3624 O O . LEU A 1 447 ? -21.790 26.908 -20.908 1.00 72.69 447 LEU A O 1
ATOM 3628 N N . SER A 1 448 ? -20.864 28.054 -22.587 1.00 72.25 448 SER A N 1
ATOM 3629 C CA . SER A 1 448 ? -22.131 28.629 -23.079 1.00 72.25 448 SER A CA 1
ATOM 3630 C C . SER A 1 448 ? -23.077 27.585 -23.683 1.00 72.25 448 SER A C 1
ATOM 3632 O O . SER A 1 448 ? -24.281 27.655 -23.458 1.00 72.25 448 SER A O 1
ATOM 3634 N N . LEU A 1 449 ? -22.522 26.607 -24.406 1.00 77.94 449 LEU A N 1
ATOM 3635 C CA . LEU A 1 449 ? -23.252 25.555 -25.127 1.00 77.94 449 LEU A CA 1
ATOM 3636 C C . LEU A 1 449 ? -23.320 24.218 -24.367 1.00 77.94 449 LEU A C 1
ATOM 3638 O O . LEU A 1 449 ? -24.313 23.501 -24.454 1.00 77.94 449 LEU A O 1
ATOM 3642 N N . LEU A 1 450 ? -22.245 23.860 -23.661 1.00 82.50 450 LEU A N 1
ATOM 3643 C CA . LEU A 1 450 ? -22.077 22.556 -23.013 1.00 82.50 450 LEU A CA 1
ATOM 3644 C C . LEU A 1 450 ? -22.400 22.625 -21.517 1.00 82.50 450 LEU A C 1
ATOM 3646 O O . LEU A 1 450 ? -22.232 23.659 -20.873 1.00 82.50 450 LEU A O 1
ATOM 3650 N N . THR A 1 451 ? -22.811 21.499 -20.947 1.00 82.19 451 THR A N 1
ATOM 3651 C CA . THR A 1 451 ? -23.007 21.318 -19.506 1.00 82.19 451 THR A CA 1
ATOM 3652 C C . THR A 1 451 ? -21.700 20.915 -18.812 1.00 82.19 451 THR A C 1
ATOM 3654 O O . THR A 1 451 ? -20.852 20.230 -19.388 1.00 82.19 451 THR A O 1
ATOM 3657 N N . GLU A 1 452 ? -21.534 21.302 -17.538 1.00 78.44 452 GLU A N 1
ATOM 3658 C CA . GLU A 1 452 ? -20.398 20.856 -16.705 1.00 78.44 452 GLU A CA 1
ATOM 3659 C C . GLU A 1 452 ? -20.350 19.324 -16.593 1.00 78.44 452 GLU A C 1
ATOM 3661 O O . GLU A 1 452 ? -19.270 18.731 -16.602 1.00 78.44 452 GLU A O 1
ATOM 3666 N N . ARG A 1 453 ? -21.529 18.692 -16.500 1.00 76.50 453 ARG A N 1
ATOM 3667 C CA . ARG A 1 453 ? -21.697 17.250 -16.314 1.00 76.50 453 ARG A CA 1
ATOM 3668 C C . ARG A 1 453 ? -21.323 16.468 -17.572 1.00 76.50 453 ARG A C 1
ATOM 3670 O O . ARG A 1 453 ? -20.377 15.686 -17.509 1.00 76.50 453 ARG A O 1
ATOM 3677 N N . GLY A 1 454 ? -21.996 16.702 -18.700 1.00 80.44 454 GLY A N 1
ATOM 3678 C CA . GLY A 1 454 ? -21.667 16.037 -19.964 1.00 80.44 454 GLY A CA 1
ATOM 3679 C C . GLY A 1 454 ? -20.196 16.205 -20.365 1.00 80.44 454 GLY A C 1
ATOM 3680 O O . GLY A 1 454 ? -19.562 15.245 -20.802 1.00 80.44 454 GLY A O 1
ATOM 3681 N N . MET A 1 455 ? -19.604 17.383 -20.124 1.00 84.00 455 MET A N 1
ATOM 3682 C CA . MET A 1 455 ? -18.164 17.585 -20.320 1.00 84.00 455 MET A CA 1
ATOM 3683 C C . MET A 1 455 ? -17.317 16.731 -19.358 1.00 84.00 455 MET A C 1
ATOM 3685 O O . MET A 1 455 ? -16.326 16.140 -19.781 1.00 84.00 455 MET A O 1
ATOM 3689 N N . GLY A 1 456 ? -17.699 16.620 -18.082 1.00 79.69 456 GLY A N 1
ATOM 3690 C CA . GLY A 1 456 ? -17.041 15.742 -17.108 1.00 79.69 456 GLY A CA 1
ATOM 3691 C C . GLY A 1 456 ? -17.044 14.272 -17.535 1.00 79.69 456 GLY A C 1
ATOM 3692 O O . GLY A 1 456 ? -15.989 13.635 -17.543 1.00 79.69 456 GLY A O 1
ATOM 3693 N N . GLU A 1 457 ? -18.198 13.761 -17.968 1.00 79.00 457 GLU A N 1
ATOM 3694 C CA . GLU A 1 457 ? -18.360 12.382 -18.449 1.00 79.00 457 GLU A CA 1
ATOM 3695 C C . GLU A 1 457 ? -17.569 12.122 -19.747 1.00 79.00 457 GLU A C 1
ATOM 3697 O O . GLU A 1 457 ? -16.907 11.090 -19.873 1.00 79.00 457 GLU A O 1
ATOM 3702 N N . ALA A 1 458 ? -17.530 13.081 -20.681 1.00 81.62 458 ALA A N 1
ATOM 3703 C CA . ALA A 1 458 ? -16.735 12.971 -21.908 1.00 81.62 458 ALA A CA 1
ATOM 3704 C C . ALA A 1 458 ? -15.220 12.958 -21.655 1.00 81.62 458 ALA A C 1
ATOM 3706 O O . ALA A 1 458 ? -14.495 12.167 -22.267 1.00 81.62 458 ALA A O 1
ATOM 3707 N N . VAL A 1 459 ? -14.719 13.797 -20.739 1.00 80.38 459 VAL A N 1
ATOM 3708 C CA . VAL A 1 459 ? -13.297 13.762 -20.358 1.00 80.38 459 VAL A CA 1
ATOM 3709 C C . VAL A 1 459 ? -12.995 12.493 -19.544 1.00 80.38 459 VAL A C 1
ATOM 3711 O O . VAL A 1 459 ? -11.893 11.955 -19.660 1.00 80.38 459 VAL A O 1
ATOM 3714 N N . GLN A 1 460 ? -13.954 11.942 -18.788 1.00 74.31 460 GLN A N 1
ATOM 3715 C CA . GLN A 1 460 ? -13.777 10.642 -18.134 1.00 74.31 460 GLN A CA 1
ATOM 3716 C C . GLN A 1 460 ? -13.669 9.492 -19.149 1.00 74.31 460 GLN A C 1
ATOM 3718 O O . GLN A 1 460 ? -12.736 8.699 -19.061 1.00 74.31 460 GLN A O 1
ATOM 3723 N N . GLU A 1 461 ? -14.560 9.403 -20.138 1.00 75.62 461 GLU A N 1
ATOM 3724 C CA . GLU A 1 461 ? -14.478 8.414 -21.230 1.00 75.62 461 GLU A CA 1
ATOM 3725 C C . GLU A 1 461 ? -13.134 8.501 -21.984 1.00 75.62 461 GLU A C 1
ATOM 3727 O O . GLU A 1 461 ? -12.482 7.482 -22.243 1.00 75.62 461 GLU A O 1
ATOM 3732 N N . PHE A 1 462 ? -12.659 9.724 -22.231 1.00 76.56 462 PHE A N 1
ATOM 3733 C CA . PHE A 1 462 ? -11.352 9.998 -22.831 1.00 76.56 462 PHE A CA 1
ATOM 3734 C C . PHE A 1 462 ? -10.166 9.500 -21.982 1.00 76.56 462 PHE A C 1
ATOM 3736 O O . PHE A 1 462 ? -9.203 8.954 -22.529 1.00 76.56 462 PHE A O 1
ATOM 3743 N N . VAL A 1 463 ? -10.210 9.682 -20.656 1.00 68.50 463 VAL A N 1
ATOM 3744 C CA . VAL A 1 463 ? -9.105 9.344 -19.737 1.00 68.50 463 VAL A CA 1
ATOM 3745 C C . VAL A 1 463 ? -9.151 7.886 -19.271 1.00 68.50 463 VAL A C 1
ATOM 3747 O O . VAL A 1 463 ? -8.156 7.172 -19.413 1.00 68.50 463 VAL A O 1
ATOM 3750 N N . ASP A 1 464 ? -10.283 7.432 -18.734 1.00 65.69 464 ASP A N 1
ATOM 3751 C CA . ASP A 1 464 ? -10.420 6.127 -18.073 1.00 65.69 464 ASP A CA 1
ATOM 3752 C C . ASP A 1 464 ? -10.581 4.976 -19.078 1.00 65.69 464 ASP A C 1
ATOM 3754 O O . ASP A 1 464 ? -10.178 3.844 -18.792 1.00 65.69 464 ASP A O 1
ATOM 3758 N N . LYS A 1 465 ? -11.161 5.244 -20.260 1.00 68.69 465 LYS A N 1
ATOM 3759 C CA . LYS A 1 465 ? -11.468 4.220 -21.282 1.00 68.69 465 LYS A CA 1
ATOM 3760 C C . LYS A 1 465 ? -10.639 4.371 -22.574 1.00 68.69 465 LYS A C 1
ATOM 3762 O O . LYS A 1 465 ? -10.789 3.574 -23.498 1.00 68.69 465 LYS A O 1
ATOM 3767 N N . GLU A 1 466 ? -9.708 5.333 -22.609 1.00 66.31 466 GLU A N 1
ATOM 3768 C CA . GLU A 1 466 ? -8.893 5.736 -23.777 1.00 66.31 466 GLU A CA 1
ATOM 3769 C C . GLU A 1 466 ? -9.733 6.062 -25.050 1.00 66.31 466 GLU A C 1
ATOM 3771 O O . GLU A 1 466 ? -9.228 5.934 -26.174 1.00 66.31 466 GLU A O 1
ATOM 3776 N N . GLU A 1 467 ? -10.999 6.493 -24.907 1.00 75.06 467 GLU A N 1
ATOM 3777 C CA . GLU A 1 467 ? -11.892 6.862 -26.026 1.00 75.06 467 GLU A CA 1
ATOM 3778 C C . GLU A 1 467 ? -11.641 8.308 -26.484 1.00 75.06 467 GLU A C 1
ATOM 3780 O O . GLU A 1 467 ? -12.244 9.266 -26.004 1.00 75.06 467 GLU A O 1
ATOM 3785 N N . LYS A 1 468 ? -10.709 8.477 -27.425 1.00 77.00 468 LYS A N 1
ATOM 3786 C CA . LYS A 1 468 ? -10.179 9.792 -27.838 1.00 77.00 468 LYS A CA 1
ATOM 3787 C C . LYS A 1 468 ? -11.221 10.752 -28.401 1.00 77.00 468 LYS A C 1
ATOM 3789 O O . LYS A 1 468 ? -11.085 11.960 -28.241 1.00 77.00 468 LYS A O 1
ATOM 3794 N N . ASP A 1 469 ? -12.226 10.203 -29.064 1.00 80.00 469 ASP A N 1
ATOM 3795 C CA . ASP A 1 469 ? -13.165 10.966 -29.883 1.00 80.00 469 ASP A CA 1
ATOM 3796 C C . ASP A 1 469 ? -14.397 11.402 -29.060 1.00 80.00 469 ASP A C 1
ATOM 3798 O O . ASP A 1 469 ? -15.206 12.197 -29.524 1.00 80.00 469 ASP A O 1
ATOM 3802 N N . ALA A 1 470 ? -14.497 10.947 -27.799 1.00 80.69 470 ALA A N 1
ATOM 3803 C CA . ALA A 1 470 ? -15.585 11.224 -26.856 1.00 80.69 470 ALA A CA 1
ATOM 3804 C C . ALA A 1 470 ? -15.892 12.722 -26.674 1.00 80.69 470 ALA A C 1
ATOM 3806 O O . ALA A 1 470 ? -17.054 13.125 -26.651 1.00 80.69 470 ALA A O 1
ATOM 3807 N N . ILE A 1 471 ? -14.852 13.555 -26.559 1.00 84.75 471 ILE A N 1
ATOM 3808 C CA . ILE A 1 471 ? -15.002 15.004 -26.360 1.00 84.75 471 ILE A CA 1
ATOM 3809 C C . ILE A 1 471 ? -15.425 15.686 -27.668 1.00 84.75 471 ILE A C 1
ATOM 3811 O O . ILE A 1 471 ? -16.306 16.542 -27.658 1.00 84.75 471 ILE A O 1
ATOM 3815 N N . GLU A 1 472 ? -14.827 15.305 -28.801 1.00 84.38 472 GLU A N 1
ATOM 3816 C CA . GLU A 1 472 ? -15.136 15.905 -30.105 1.00 84.38 472 GLU A CA 1
ATOM 3817 C C . GLU A 1 472 ? -16.555 15.546 -30.570 1.00 84.38 472 GLU A C 1
ATOM 3819 O O . GLU A 1 472 ? -17.286 16.408 -31.056 1.00 84.38 472 GLU A O 1
ATOM 3824 N N . GLU A 1 473 ? -16.971 14.295 -30.372 1.00 85.25 473 GLU A N 1
ATOM 3825 C CA . GLU A 1 473 ? -18.304 13.829 -30.747 1.00 85.25 473 GLU A CA 1
ATOM 3826 C C . GLU A 1 473 ? -19.394 14.414 -29.843 1.00 85.25 473 GLU A C 1
ATOM 3828 O O . GLU A 1 473 ? -20.447 14.798 -30.349 1.00 85.25 473 GLU A O 1
ATOM 3833 N N . LEU A 1 474 ? -19.136 14.594 -28.537 1.00 86.25 474 LEU A N 1
ATOM 3834 C CA . LEU A 1 474 ? -20.053 15.353 -27.681 1.00 86.25 474 LEU A CA 1
ATOM 3835 C C . LEU A 1 474 ? -20.194 16.800 -28.179 1.00 86.25 474 LEU A C 1
ATOM 3837 O O . LEU A 1 474 ? -21.315 17.280 -28.320 1.00 86.25 474 LEU A O 1
ATOM 3841 N N . VAL A 1 475 ? -19.091 17.488 -28.499 1.00 87.75 475 VAL A N 1
ATOM 3842 C CA . VAL A 1 475 ? -19.142 18.861 -29.040 1.00 87.75 475 VAL A CA 1
ATOM 3843 C C . VAL A 1 475 ? -19.987 18.921 -30.319 1.00 87.75 475 VAL A C 1
ATOM 3845 O O . VAL A 1 475 ? -20.853 19.791 -30.424 1.00 87.75 475 VAL A O 1
ATOM 3848 N N . LYS A 1 476 ? -19.794 17.990 -31.264 1.00 86.19 476 LYS A N 1
ATOM 3849 C CA . LYS A 1 476 ? -20.584 17.916 -32.508 1.00 86.19 476 LYS A CA 1
ATOM 3850 C C . LYS A 1 476 ? -22.061 17.651 -32.241 1.00 86.19 476 LYS A C 1
ATOM 3852 O O . LYS A 1 476 ? -22.897 18.419 -32.705 1.00 86.19 476 LYS A O 1
ATOM 3857 N N . PHE A 1 477 ? -22.383 16.616 -31.465 1.00 85.44 477 PHE A N 1
ATOM 3858 C CA . PHE A 1 477 ? -23.757 16.242 -31.118 1.00 85.44 477 PHE A CA 1
ATOM 3859 C C . PHE A 1 477 ? -24.518 17.421 -30.494 1.00 85.44 477 PHE A C 1
ATOM 3861 O O . PHE A 1 477 ? -25.649 17.730 -30.873 1.00 85.44 477 PHE A O 1
ATOM 3868 N N . GLN A 1 478 ? -23.873 18.114 -29.554 1.00 84.75 478 GLN A N 1
ATOM 3869 C CA . GLN A 1 478 ? -24.465 19.231 -28.823 1.00 84.75 478 GLN A CA 1
ATOM 3870 C C . GLN A 1 478 ? -24.621 20.488 -29.690 1.00 84.75 478 GLN A C 1
ATOM 3872 O O . GLN A 1 478 ? -25.622 21.204 -29.574 1.00 84.75 478 GLN A O 1
ATOM 3877 N N . LEU A 1 479 ? -23.690 20.718 -30.620 1.00 85.88 479 LEU A N 1
ATOM 3878 C CA . LEU A 1 479 ? -23.815 21.749 -31.645 1.00 85.88 479 LEU A CA 1
ATOM 3879 C C . LEU A 1 479 ? -24.960 21.431 -32.625 1.00 85.88 479 LEU A C 1
ATOM 3881 O O . LEU A 1 479 ? -25.779 22.308 -32.891 1.00 85.88 479 LEU A O 1
ATOM 3885 N N . GLU A 1 480 ? -25.080 20.189 -33.106 1.00 84.81 480 GLU A N 1
ATOM 3886 C CA . GLU A 1 480 ? -26.168 19.745 -33.993 1.00 84.81 480 GLU A CA 1
ATOM 3887 C C . GLU A 1 480 ? -27.553 19.909 -33.354 1.00 84.81 480 GLU A C 1
ATOM 3889 O O . GLU A 1 480 ? -28.450 20.482 -33.982 1.00 84.81 480 GLU A O 1
ATOM 3894 N N . LYS A 1 481 ? -27.746 19.423 -32.116 1.00 84.12 481 LYS A N 1
ATOM 3895 C CA . LYS A 1 481 ? -29.044 19.501 -31.421 1.00 84.12 481 LYS A CA 1
ATOM 3896 C C . LYS A 1 481 ? -29.454 20.961 -31.204 1.00 84.12 481 LYS A C 1
ATOM 3898 O O . LYS A 1 481 ? -30.589 21.328 -31.503 1.00 84.12 481 LYS A O 1
ATOM 3903 N N . THR A 1 482 ? -28.513 21.812 -30.794 1.00 83.75 482 THR A N 1
ATOM 3904 C CA . THR A 1 482 ? -28.760 23.247 -30.574 1.00 83.75 482 THR A CA 1
ATOM 3905 C C . THR A 1 482 ? -29.019 24.003 -31.883 1.00 83.75 482 THR A C 1
ATOM 3907 O O . THR A 1 482 ? -29.948 24.803 -31.955 1.00 83.75 482 THR A O 1
ATOM 3910 N N . GLN A 1 483 ? -28.275 23.719 -32.959 1.00 83.81 483 GLN A N 1
ATOM 3911 C CA . GLN A 1 483 ? -28.540 24.311 -34.278 1.00 83.81 483 GLN A CA 1
ATOM 3912 C C . GLN A 1 483 ? -29.910 23.912 -34.839 1.00 83.81 483 GLN A C 1
ATOM 3914 O O . GLN A 1 483 ? -30.541 24.711 -35.531 1.00 83.81 483 GLN A O 1
ATOM 3919 N N . ARG A 1 484 ? -30.377 22.688 -34.565 1.00 83.81 484 ARG A N 1
ATOM 3920 C CA . ARG A 1 484 ? -31.706 22.221 -34.982 1.00 83.81 484 ARG A CA 1
ATOM 3921 C C . ARG A 1 484 ? -32.811 22.950 -34.211 1.00 83.81 484 ARG A C 1
ATOM 3923 O O . ARG A 1 484 ? -33.689 23.531 -34.839 1.00 83.81 484 ARG A O 1
ATOM 3930 N N . PHE A 1 485 ? -32.677 23.034 -32.887 1.00 82.94 485 PHE A N 1
ATOM 3931 C CA . PHE A 1 485 ? -33.566 23.793 -32.000 1.00 82.94 485 PHE A CA 1
ATOM 3932 C C . PHE A 1 485 ? -33.701 25.274 -32.408 1.00 82.94 485 PHE A C 1
ATOM 3934 O O . PHE A 1 485 ? -34.812 25.788 -32.521 1.00 82.94 485 PHE A O 1
ATOM 3941 N N . LEU A 1 486 ? -32.587 25.954 -32.713 1.00 81.31 486 LEU A N 1
ATOM 3942 C CA . LEU A 1 486 ? -32.604 27.349 -33.182 1.00 81.31 486 LEU A CA 1
ATOM 3943 C C . LEU A 1 486 ? -33.317 27.515 -34.537 1.00 81.31 486 LEU A C 1
ATOM 3945 O O . LEU A 1 486 ? -34.059 28.479 -34.727 1.00 81.31 486 LEU A O 1
ATOM 3949 N N . LYS A 1 487 ? -33.134 26.570 -35.472 1.00 79.69 487 LYS A N 1
ATOM 3950 C CA . LYS A 1 487 ? -33.831 26.577 -36.772 1.00 79.69 487 LYS A CA 1
ATOM 3951 C C . LYS A 1 487 ? -35.337 26.374 -36.609 1.00 79.69 487 LYS A C 1
ATOM 3953 O O . LYS A 1 487 ? -36.112 27.077 -37.252 1.00 79.69 487 LYS A O 1
ATOM 3958 N N . GLU A 1 488 ? -35.748 25.465 -35.727 1.00 79.81 488 GLU A N 1
ATOM 3959 C CA . GLU A 1 488 ? -37.157 25.190 -35.411 1.00 79.81 488 GLU A CA 1
ATOM 3960 C C . GLU A 1 488 ? -37.858 26.377 -34.728 1.00 79.81 488 GLU A C 1
ATOM 3962 O O . GLU A 1 488 ? -39.052 26.574 -34.943 1.00 79.81 488 GLU A O 1
ATOM 3967 N N . ARG A 1 489 ? -37.131 27.210 -33.963 1.00 73.62 489 ARG A N 1
ATOM 3968 C CA . ARG A 1 489 ? -37.690 28.412 -33.313 1.00 73.62 489 ARG A CA 1
ATOM 3969 C C . ARG A 1 489 ? -37.763 29.671 -34.184 1.00 73.62 489 ARG A C 1
ATOM 3971 O O . ARG A 1 489 ? -38.378 30.638 -33.747 1.00 73.62 489 ARG A O 1
ATOM 3978 N N . HIS A 1 490 ? -37.176 29.659 -35.386 1.00 67.50 490 HIS A N 1
ATOM 3979 C CA . HIS A 1 490 ? -37.145 30.802 -36.318 1.00 67.50 490 HIS A CA 1
ATOM 3980 C C . HIS A 1 490 ? -36.660 32.119 -35.664 1.00 67.50 490 HIS A C 1
ATOM 3982 O O . HIS A 1 490 ? -37.205 33.191 -35.918 1.00 67.50 490 HIS A O 1
ATOM 3988 N N . THR A 1 491 ? -35.642 32.042 -34.800 1.00 63.84 491 THR A N 1
ATOM 3989 C CA . THR A 1 491 ? -35.077 33.209 -34.104 1.00 63.84 491 THR A CA 1
ATOM 3990 C C . THR A 1 491 ? -34.501 34.231 -35.092 1.00 63.84 491 THR A C 1
ATOM 3992 O O . THR A 1 491 ? -33.772 33.852 -36.011 1.00 63.84 491 THR A O 1
ATOM 3995 N N . ASP A 1 492 ? -34.776 35.524 -34.875 1.00 61.97 492 ASP A N 1
ATOM 3996 C CA . ASP A 1 492 ? -34.171 36.622 -35.644 1.00 61.97 492 ASP A CA 1
ATOM 3997 C C . ASP A 1 492 ? -32.635 36.526 -35.657 1.00 61.97 492 ASP A C 1
ATOM 3999 O O . ASP A 1 492 ? -32.014 36.160 -34.656 1.00 61.97 492 ASP A O 1
ATOM 4003 N N . ALA A 1 493 ? -32.008 36.943 -36.760 1.00 60.53 493 ALA A N 1
ATOM 4004 C CA . ALA A 1 493 ? -30.556 36.894 -36.967 1.00 60.53 493 ALA A CA 1
ATOM 4005 C C . ALA A 1 493 ? -29.757 37.967 -36.182 1.00 60.53 493 ALA A C 1
ATOM 4007 O O . ALA A 1 493 ? -28.767 38.502 -36.680 1.00 60.53 493 ALA A O 1
ATOM 4008 N N . GLU A 1 494 ? -30.178 38.292 -34.958 1.00 71.50 494 GLU A N 1
ATOM 4009 C CA . GLU A 1 494 ? -29.453 39.170 -34.035 1.00 71.50 494 GLU A CA 1
ATOM 4010 C C . GLU A 1 494 ? -28.664 38.324 -33.025 1.00 71.50 494 GLU A C 1
ATOM 4012 O O . GLU A 1 494 ? -29.239 37.572 -32.239 1.00 71.50 494 GLU A O 1
ATOM 4017 N N . GLU A 1 495 ? -27.340 38.480 -33.017 1.00 68.44 495 GLU A N 1
ATOM 4018 C CA . GLU A 1 495 ? -26.382 37.695 -32.217 1.00 68.44 495 GLU A CA 1
ATOM 4019 C C . GLU A 1 495 ? -26.791 37.574 -30.733 1.00 68.44 495 GLU A C 1
ATOM 4021 O O . GLU A 1 495 ? -26.880 36.473 -30.191 1.00 68.44 495 GLU A O 1
ATOM 4026 N N . ALA A 1 496 ? -27.193 38.688 -30.111 1.00 69.38 496 ALA A N 1
ATOM 4027 C CA . ALA A 1 496 ? -27.632 38.729 -28.715 1.00 69.38 496 ALA A CA 1
ATOM 4028 C C . ALA A 1 496 ? -28.946 37.966 -28.425 1.00 69.38 496 ALA A C 1
ATOM 4030 O O . ALA A 1 496 ? -29.153 37.522 -27.295 1.00 69.38 496 ALA A O 1
ATOM 4031 N N . LYS A 1 497 ? -29.840 37.791 -29.413 1.00 73.06 497 LYS A N 1
ATOM 4032 C CA . LYS A 1 497 ? -31.040 36.940 -29.270 1.00 73.06 497 LYS A CA 1
ATOM 4033 C C . LYS A 1 497 ? -30.681 35.458 -29.366 1.00 73.06 497 LYS A C 1
ATOM 4035 O O . LYS A 1 497 ? -31.272 34.645 -28.658 1.00 73.06 497 LYS A O 1
ATOM 4040 N N . ILE A 1 498 ? -29.716 35.115 -30.219 1.00 76.88 498 ILE A N 1
ATOM 4041 C CA . ILE A 1 498 ? -29.251 33.738 -30.417 1.00 76.88 498 ILE A CA 1
ATOM 4042 C C . ILE A 1 498 ? -28.547 33.232 -29.151 1.00 76.88 498 ILE A C 1
ATOM 4044 O O . ILE A 1 498 ? -28.929 32.182 -28.635 1.00 76.88 498 ILE A O 1
ATOM 4048 N N . ASP A 1 499 ? -27.599 33.999 -28.602 1.00 76.69 499 ASP A N 1
ATOM 4049 C CA . ASP A 1 499 ? -26.893 33.649 -27.359 1.00 76.69 499 ASP A CA 1
ATOM 4050 C C . ASP A 1 499 ? -27.853 33.442 -26.180 1.00 76.69 499 ASP A C 1
ATOM 4052 O O . ASP A 1 499 ? -27.720 32.486 -25.411 1.00 76.69 499 ASP A O 1
ATOM 4056 N N . GLU A 1 500 ? -28.862 34.306 -26.051 1.00 78.62 500 GLU A N 1
ATOM 4057 C CA . GLU A 1 500 ? -29.869 34.200 -24.998 1.00 78.62 500 GLU A CA 1
ATOM 4058 C C . GLU A 1 500 ? -30.726 32.930 -25.134 1.00 78.62 500 GLU A C 1
ATOM 4060 O O . GLU A 1 500 ? -31.086 32.307 -24.134 1.00 78.62 500 GLU A O 1
ATOM 4065 N N . GLU A 1 501 ? -31.042 32.509 -26.357 1.00 78.75 501 GLU A N 1
ATOM 4066 C CA . GLU A 1 501 ? -31.856 31.319 -26.608 1.00 78.75 501 GLU A CA 1
ATOM 4067 C C . GLU A 1 501 ? -31.051 30.013 -26.460 1.00 78.75 501 GLU A C 1
ATOM 4069 O O . GLU A 1 501 ? -31.557 29.040 -25.892 1.00 78.75 501 GLU A O 1
ATOM 4074 N N . VAL A 1 502 ? -29.766 30.014 -26.844 1.00 82.25 502 VAL A N 1
ATOM 4075 C CA . VAL A 1 502 ? -28.804 28.940 -26.518 1.00 82.25 502 VAL A CA 1
ATOM 4076 C C . VAL A 1 502 ? -28.657 28.792 -25.001 1.00 82.25 502 VAL A C 1
ATOM 4078 O O . VAL A 1 502 ? -28.706 27.678 -24.473 1.00 82.25 502 VAL A O 1
ATOM 4081 N N . ARG A 1 503 ? -28.539 29.912 -24.277 1.00 79.31 503 ARG A N 1
ATOM 4082 C CA . ARG A 1 503 ? -28.411 29.936 -22.814 1.00 79.31 503 ARG A CA 1
ATOM 4083 C C . ARG A 1 503 ? -29.629 29.324 -22.120 1.00 79.31 503 ARG A C 1
ATOM 4085 O O . ARG A 1 503 ? -29.450 28.533 -21.195 1.00 79.31 503 ARG A O 1
ATOM 4092 N N . LYS A 1 504 ? -30.850 29.624 -22.582 1.00 79.62 504 LYS A N 1
ATOM 4093 C CA . LYS A 1 504 ? -32.079 28.971 -22.088 1.00 79.62 504 LYS A CA 1
ATOM 4094 C C . LYS A 1 504 ? -32.079 27.469 -22.371 1.00 79.62 504 LYS A C 1
ATOM 4096 O O . LYS A 1 504 ? -32.349 26.694 -21.461 1.00 79.62 504 LYS A O 1
ATOM 4101 N N . PHE A 1 505 ? -31.723 27.056 -23.591 1.00 80.94 505 PHE A N 1
ATOM 4102 C CA . PHE A 1 505 ? -31.672 25.640 -23.974 1.00 80.94 505 PHE A CA 1
ATOM 4103 C C . PHE A 1 505 ? -30.696 24.829 -23.104 1.00 80.94 505 PHE A C 1
ATOM 4105 O O . PHE A 1 505 ? -31.015 23.708 -22.702 1.00 80.94 505 PHE A O 1
ATOM 4112 N N . ARG A 1 506 ? -29.542 25.412 -22.742 1.00 81.31 506 ARG A N 1
ATOM 4113 C CA . ARG A 1 506 ? -28.591 24.812 -21.792 1.00 81.31 506 ARG A CA 1
ATOM 4114 C C . ARG A 1 506 ? -29.202 24.625 -20.400 1.00 81.31 506 ARG A C 1
ATOM 4116 O O . ARG A 1 506 ? -29.073 23.543 -19.834 1.00 81.31 506 ARG A O 1
ATOM 4123 N N . GLU A 1 507 ? -29.853 25.647 -19.838 1.00 78.19 507 GLU A N 1
ATOM 4124 C CA . GLU A 1 507 ? -30.447 25.535 -18.495 1.00 78.19 507 GLU A CA 1
ATOM 4125 C C . GLU A 1 507 ? -31.609 24.527 -18.459 1.00 78.19 507 GLU A C 1
ATOM 4127 O O . GLU A 1 507 ? -31.628 23.685 -17.567 1.00 78.19 507 GLU A O 1
ATOM 4132 N N . THR A 1 508 ? -32.498 24.508 -19.462 1.00 78.81 508 THR A N 1
ATOM 4133 C CA . THR A 1 508 ? -33.595 23.518 -19.547 1.00 78.81 508 THR A CA 1
ATOM 4134 C C . THR A 1 508 ? -33.086 22.072 -19.522 1.00 78.81 508 THR A C 1
ATOM 4136 O O . THR A 1 508 ? -33.703 21.197 -18.921 1.00 78.81 508 THR A O 1
ATOM 4139 N N . ARG A 1 509 ? -31.936 21.803 -20.148 1.00 77.81 509 ARG A N 1
ATOM 4140 C CA . ARG A 1 509 ? -31.349 20.454 -20.207 1.00 77.81 509 ARG A CA 1
ATOM 4141 C C . ARG A 1 509 ? -30.573 20.080 -18.945 1.00 77.81 509 ARG A C 1
ATOM 4143 O O . ARG A 1 509 ? -30.628 18.936 -18.520 1.00 77.81 509 ARG A O 1
ATOM 4150 N N . LYS A 1 510 ? -29.946 21.064 -18.300 1.00 71.94 510 LYS A N 1
ATOM 4151 C CA . LYS A 1 510 ? -29.352 20.949 -16.958 1.00 71.94 510 LYS A CA 1
ATOM 4152 C C . LYS A 1 510 ? -30.405 20.696 -15.863 1.00 71.94 510 LYS A C 1
ATOM 4154 O O . LYS A 1 510 ? -30.069 20.144 -14.818 1.00 71.94 510 LYS A O 1
ATOM 4159 N N . GLU A 1 511 ? -31.661 21.086 -16.090 1.00 73.56 511 GLU A N 1
ATOM 4160 C CA . GLU A 1 511 ? -32.809 20.688 -15.263 1.00 73.56 511 GLU A CA 1
ATOM 4161 C C . GLU A 1 511 ? -33.301 19.265 -15.609 1.00 73.56 511 GLU A C 1
ATOM 4163 O O . GLU A 1 511 ? -33.608 18.491 -14.700 1.00 73.56 511 GLU A O 1
ATOM 4168 N N . ASN A 1 512 ? -33.321 18.876 -16.893 1.00 77.12 512 ASN A N 1
ATOM 4169 C CA . ASN A 1 512 ? -33.769 17.550 -17.346 1.00 77.12 512 ASN A CA 1
ATOM 4170 C C . ASN A 1 512 ? -32.649 16.484 -17.375 1.00 77.12 512 ASN A C 1
ATOM 4172 O O . ASN A 1 512 ? -32.217 16.022 -18.435 1.00 77.12 512 ASN A O 1
ATOM 4176 N N . ILE A 1 513 ? -32.205 16.070 -16.185 1.00 70.31 513 ILE A N 1
ATOM 4177 C CA . ILE A 1 513 ? -31.065 15.157 -15.969 1.00 70.31 513 ILE A CA 1
ATOM 4178 C C . ILE A 1 513 ? -31.128 13.857 -16.799 1.00 70.31 513 ILE A C 1
ATOM 4180 O O . ILE A 1 513 ? -30.103 13.435 -17.334 1.00 70.31 513 ILE A O 1
ATOM 4184 N N . GLU A 1 514 ? -32.295 13.215 -16.917 1.00 70.75 514 GLU A N 1
ATOM 4185 C CA . GLU A 1 514 ? -32.421 11.929 -17.627 1.00 70.75 514 GLU A CA 1
ATOM 4186 C C . GLU A 1 514 ? -32.210 12.072 -19.146 1.00 70.75 514 GLU A C 1
ATOM 4188 O O . GLU A 1 514 ? -31.640 11.182 -19.779 1.00 70.75 514 GLU A O 1
ATOM 4193 N N . GLU A 1 515 ? -32.601 13.211 -19.730 1.00 74.75 515 GLU A N 1
ATOM 4194 C CA . GLU A 1 515 ? -32.354 13.513 -21.145 1.00 74.75 515 GLU A CA 1
ATOM 4195 C C . GLU A 1 515 ? -30.877 13.852 -21.395 1.00 74.75 515 GLU A C 1
ATOM 4197 O O . GLU A 1 515 ? -30.312 13.389 -22.388 1.00 74.75 515 GLU A O 1
ATOM 4202 N N . GLU A 1 516 ? -30.218 14.585 -20.485 1.00 75.06 516 GLU A N 1
ATOM 4203 C CA . GLU A 1 516 ? -28.773 14.846 -20.585 1.00 75.06 516 GLU A CA 1
ATOM 4204 C C . GLU A 1 516 ? -27.968 13.531 -20.574 1.00 75.06 516 GLU A C 1
ATOM 4206 O O . GLU A 1 516 ? -27.074 13.344 -21.403 1.00 75.06 516 GLU A O 1
ATOM 4211 N N . GLU A 1 517 ? -28.318 12.587 -19.693 1.00 73.38 517 GLU A N 1
ATOM 4212 C CA . GLU A 1 517 ? -27.660 11.277 -19.622 1.00 73.38 517 GLU A CA 1
ATOM 4213 C C . GLU A 1 517 ? -27.862 10.414 -20.875 1.00 73.38 517 GLU A C 1
ATOM 4215 O O . GLU A 1 517 ? -26.946 9.683 -21.260 1.00 73.38 517 GLU A O 1
ATOM 4220 N N . GLU A 1 518 ? -29.034 10.459 -21.515 1.00 78.31 518 GLU A N 1
ATOM 4221 C CA . GLU A 1 518 ? -29.266 9.732 -22.769 1.00 78.31 518 GLU A CA 1
ATOM 4222 C C . GLU A 1 518 ? -28.504 10.380 -23.934 1.00 78.31 518 GLU A C 1
ATOM 4224 O O . GLU A 1 518 ? -27.844 9.685 -24.703 1.00 78.31 518 GLU A O 1
ATOM 4229 N N . GLU A 1 519 ? -28.492 11.713 -24.027 1.00 79.12 519 GLU A N 1
ATOM 4230 C CA . GLU A 1 519 ? -27.737 12.438 -25.057 1.00 79.12 519 GLU A CA 1
ATOM 4231 C C . GLU A 1 519 ? -26.227 12.189 -24.991 1.00 79.12 519 GLU A C 1
ATOM 4233 O O . GLU A 1 519 ? -25.586 11.952 -26.019 1.00 79.12 519 GLU A O 1
ATOM 4238 N N . VAL A 1 520 ? -25.637 12.239 -23.792 1.00 78.75 520 VAL A N 1
ATOM 4239 C CA . VAL A 1 520 ? -24.208 11.944 -23.613 1.00 78.75 520 VAL A CA 1
ATOM 4240 C C . VAL A 1 520 ? -23.932 10.494 -24.019 1.00 78.75 520 VAL A C 1
ATOM 4242 O O . VAL A 1 520 ? -22.953 10.219 -24.713 1.00 78.75 520 VAL A O 1
ATOM 4245 N N . ARG A 1 521 ? -24.825 9.560 -23.681 1.00 78.56 521 ARG A N 1
ATOM 4246 C CA . ARG A 1 521 ? -24.718 8.138 -24.040 1.00 78.56 521 ARG A CA 1
ATOM 4247 C C . ARG A 1 521 ? -24.872 7.886 -25.544 1.00 78.56 521 ARG A C 1
ATOM 4249 O O . ARG A 1 521 ? -24.143 7.047 -26.087 1.00 78.56 521 ARG A O 1
ATOM 4256 N N . GLU A 1 522 ? -25.732 8.631 -26.238 1.00 81.62 522 GLU A N 1
ATOM 4257 C CA . GLU A 1 522 ? -25.788 8.644 -27.704 1.00 81.62 522 GLU A CA 1
ATOM 4258 C C . GLU A 1 522 ? -24.478 9.172 -28.306 1.00 81.62 522 GLU A C 1
ATOM 4260 O O . GLU A 1 522 ? -23.892 8.506 -29.159 1.00 81.62 522 GLU A O 1
ATOM 4265 N N . ALA A 1 523 ? -23.951 10.306 -27.835 1.00 80.25 523 ALA A N 1
ATOM 4266 C CA . ALA A 1 523 ? -22.672 10.838 -28.316 1.00 80.25 523 ALA A CA 1
ATOM 4267 C C . ALA A 1 523 ? -21.513 9.838 -28.104 1.00 80.25 523 ALA A C 1
ATOM 4269 O O . ALA A 1 523 ? -20.742 9.561 -29.027 1.00 80.25 523 ALA A O 1
ATOM 4270 N N . MET A 1 524 ? -21.436 9.192 -26.933 1.00 81.44 524 MET A N 1
ATOM 4271 C CA . MET A 1 524 ? -20.429 8.154 -26.661 1.00 81.44 524 MET A CA 1
ATOM 4272 C C . MET A 1 524 ? -20.614 6.894 -27.515 1.00 81.44 524 MET A C 1
ATOM 4274 O O . MET A 1 524 ? -19.635 6.209 -27.825 1.00 81.44 524 MET A O 1
ATOM 4278 N N . THR A 1 525 ? -21.841 6.549 -27.914 1.00 80.12 525 THR A N 1
ATOM 4279 C CA . THR A 1 525 ? -22.074 5.420 -28.829 1.00 80.12 525 THR A CA 1
ATOM 4280 C C . THR A 1 525 ? -21.795 5.783 -30.287 1.00 80.12 525 THR A C 1
ATOM 4282 O O . THR A 1 525 ? -21.237 4.938 -30.989 1.00 80.12 525 THR A O 1
ATOM 4285 N N . ARG A 1 526 ? -22.020 7.032 -30.724 1.00 80.81 526 ARG A N 1
ATOM 4286 C CA . ARG A 1 526 ? -21.543 7.540 -32.028 1.00 80.81 526 ARG A CA 1
ATOM 4287 C C . ARG A 1 526 ? -20.015 7.534 -32.123 1.00 80.81 526 ARG A C 1
ATOM 4289 O O . ARG A 1 526 ? -19.483 7.004 -33.096 1.00 80.81 526 ARG A O 1
ATOM 4296 N N . ALA A 1 527 ? -19.299 7.990 -31.092 1.00 73.69 527 ALA A N 1
ATOM 4297 C CA . ALA A 1 527 ? -17.831 7.952 -31.058 1.00 73.69 527 ALA A CA 1
ATOM 4298 C C . ALA A 1 527 ? -17.294 6.514 -31.244 1.00 73.69 527 ALA A C 1
ATOM 4300 O O . ALA A 1 527 ? -16.427 6.243 -32.080 1.00 73.69 527 ALA A O 1
ATOM 4301 N N . ARG A 1 528 ? -17.892 5.546 -30.536 1.00 74.69 528 ARG A N 1
ATOM 4302 C CA . ARG A 1 528 ? -17.577 4.110 -30.670 1.00 74.69 528 ARG A CA 1
ATOM 4303 C C . ARG A 1 528 ? -18.011 3.520 -32.026 1.00 74.69 528 ARG A C 1
ATOM 4305 O O . ARG A 1 528 ? -17.376 2.578 -32.514 1.00 74.69 528 ARG A O 1
ATOM 4312 N N . ALA A 1 529 ? -19.051 4.067 -32.659 1.00 73.31 529 ALA A N 1
ATOM 4313 C CA . ALA A 1 529 ? -19.491 3.686 -34.001 1.00 73.31 529 ALA A CA 1
ATOM 4314 C C . ALA A 1 529 ? -18.517 4.175 -35.088 1.00 73.31 529 ALA A C 1
ATOM 4316 O O . ALA A 1 529 ? -18.110 3.381 -35.933 1.00 73.31 529 ALA A O 1
ATOM 4317 N N . HIS A 1 530 ? -18.043 5.425 -35.029 1.00 64.25 530 HIS A N 1
ATOM 4318 C CA . HIS A 1 530 ? -17.020 5.936 -35.953 1.00 64.25 530 HIS A CA 1
ATOM 4319 C C . HIS A 1 530 ? -15.748 5.077 -35.927 1.00 64.25 530 HIS A C 1
ATOM 4321 O O . HIS A 1 530 ? -15.274 4.632 -36.974 1.00 64.25 530 HIS A O 1
ATOM 4327 N N . ARG A 1 531 ? -15.282 4.712 -34.727 1.00 61.22 531 ARG A N 1
ATOM 4328 C CA . ARG A 1 531 ? -14.145 3.801 -34.503 1.00 61.22 531 ARG A CA 1
ATOM 4329 C C . ARG A 1 531 ? -14.317 2.414 -35.141 1.00 61.22 531 ARG A C 1
ATOM 4331 O O . ARG A 1 531 ? -13.332 1.778 -35.519 1.00 61.22 531 ARG A O 1
ATOM 4338 N N . SER A 1 532 ? -15.551 1.920 -35.251 1.00 57.12 532 SER A N 1
ATOM 4339 C CA . SER A 1 532 ? -15.856 0.638 -35.906 1.00 57.12 532 SER A CA 1
ATOM 4340 C C . SER A 1 532 ? -16.132 0.784 -37.409 1.00 57.12 532 SER A C 1
ATOM 4342 O O . SER A 1 532 ? -15.832 -0.143 -38.162 1.00 57.12 532 SER A O 1
ATOM 4344 N N . HIS A 1 533 ? -16.580 1.953 -37.873 1.00 49.69 533 HIS A N 1
ATOM 4345 C CA . HIS A 1 533 ? -16.725 2.253 -39.298 1.00 49.69 533 HIS A CA 1
ATOM 4346 C C . HIS A 1 533 ? -15.373 2.515 -39.988 1.00 49.69 533 HIS A C 1
ATOM 4348 O O . HIS A 1 533 ? -15.164 2.019 -41.098 1.00 49.69 533 HIS A O 1
ATOM 4354 N N . GLU A 1 534 ? -14.420 3.190 -39.330 1.00 50.78 534 GLU A N 1
ATOM 4355 C CA . GLU A 1 534 ? -13.020 3.256 -39.787 1.00 50.78 534 GLU A CA 1
ATOM 4356 C C . GLU A 1 534 ? -12.411 1.853 -39.904 1.00 50.78 534 GLU A C 1
ATOM 4358 O O . GLU A 1 534 ? -11.773 1.527 -40.903 1.00 50.78 534 GLU A O 1
ATOM 4363 N N . ALA A 1 535 ? -12.644 0.991 -38.906 1.00 46.62 535 ALA A N 1
ATOM 4364 C CA . ALA A 1 535 ? -12.141 -0.381 -38.909 1.00 46.62 535 ALA A CA 1
ATOM 4365 C C . ALA A 1 535 ? -12.746 -1.246 -40.033 1.00 46.62 535 ALA A C 1
ATOM 4367 O O . ALA A 1 535 ? -12.082 -2.172 -40.500 1.00 46.62 535 ALA A O 1
ATOM 4368 N N . ALA A 1 536 ? -13.971 -0.944 -40.478 1.00 40.97 536 ALA A N 1
ATOM 4369 C CA . ALA A 1 536 ? -14.592 -1.576 -41.640 1.00 40.97 536 ALA A CA 1
ATOM 4370 C C . ALA A 1 536 ? -14.007 -1.044 -42.961 1.00 40.97 536 ALA A C 1
ATOM 4372 O O . ALA A 1 536 ? -13.607 -1.839 -43.812 1.00 40.97 536 ALA A O 1
ATOM 4373 N N . LEU A 1 537 ? -13.878 0.281 -43.111 1.00 43.16 537 LEU A N 1
ATOM 4374 C CA . LEU A 1 537 ? -13.291 0.919 -44.299 1.00 43.16 537 LEU A CA 1
ATOM 4375 C C . LEU A 1 537 ? -11.832 0.481 -44.518 1.00 43.16 537 LEU A C 1
ATOM 4377 O O . LEU A 1 537 ? -11.457 0.124 -45.632 1.00 43.16 537 LEU A O 1
ATOM 4381 N N . ALA A 1 538 ? -11.048 0.362 -43.443 1.00 44.25 538 ALA A N 1
ATOM 4382 C CA . ALA A 1 538 ? -9.685 -0.179 -43.461 1.00 44.25 538 ALA A CA 1
ATOM 4383 C C . ALA A 1 538 ? -9.588 -1.681 -43.827 1.00 44.25 538 ALA A C 1
ATOM 4385 O O . ALA A 1 538 ? -8.487 -2.230 -43.866 1.00 44.25 538 ALA A O 1
ATOM 4386 N N . SER A 1 539 ? -10.717 -2.354 -44.080 1.00 41.03 539 SER A N 1
ATOM 4387 C CA . SER A 1 539 ? -10.789 -3.742 -44.560 1.00 41.03 539 SER A CA 1
ATOM 4388 C C . SER A 1 539 ? -11.465 -3.896 -45.931 1.00 41.03 539 SER A C 1
ATOM 4390 O O . SER A 1 539 ? -11.605 -5.021 -46.404 1.00 41.03 539 SER A O 1
ATOM 4392 N N . GLY A 1 540 ? -11.880 -2.787 -46.560 1.00 34.69 540 GLY A N 1
ATOM 4393 C CA . GLY A 1 540 ? -12.760 -2.776 -47.736 1.00 34.69 540 GLY A CA 1
ATOM 4394 C C . GLY A 1 540 ? -12.201 -2.111 -48.995 1.00 34.69 540 GLY A C 1
ATOM 4395 O O . GLY A 1 540 ? -12.990 -1.772 -49.868 1.00 34.69 540 GLY A O 1
ATOM 4396 N N . SER A 1 541 ? -10.883 -1.895 -49.100 1.00 33.41 541 SER A N 1
ATOM 4397 C CA . SER A 1 541 ? -10.242 -1.328 -50.294 1.00 33.41 541 SER A CA 1
ATOM 4398 C C . SER A 1 541 ? -9.273 -2.318 -50.958 1.00 33.41 541 SER A C 1
ATOM 4400 O O . SER A 1 541 ? -8.067 -2.331 -50.689 1.00 33.41 541 SER A O 1
ATOM 4402 N N . SER A 1 542 ? -9.802 -3.148 -51.846 1.00 34.91 542 SER A N 1
ATOM 4403 C CA . SER A 1 542 ? -9.074 -3.845 -52.914 1.00 34.91 542 SER A CA 1
ATOM 4404 C C . SER A 1 542 ? -10.061 -4.047 -54.061 1.00 34.91 542 SER A C 1
ATOM 4406 O O . SER A 1 542 ? -11.229 -4.310 -53.790 1.00 34.91 542 SER A O 1
ATOM 4408 N N . ASP A 1 543 ? -9.570 -3.915 -55.291 1.00 31.69 543 ASP A N 1
ATOM 4409 C CA . ASP A 1 543 ? -10.270 -4.173 -56.555 1.00 31.69 543 ASP A CA 1
ATOM 4410 C C . ASP A 1 543 ? -11.485 -3.253 -56.838 1.00 31.69 543 ASP A C 1
ATOM 4412 O O . ASP A 1 543 ? -12.621 -3.549 -56.478 1.00 31.69 543 ASP A O 1
ATOM 4416 N N . ASP A 1 544 ? -11.250 -2.121 -57.512 1.00 31.17 544 ASP A N 1
ATOM 4417 C CA . ASP A 1 544 ? -11.492 -2.043 -58.968 1.00 31.17 544 ASP A CA 1
ATOM 4418 C C . ASP A 1 544 ? -10.808 -0.799 -59.590 1.00 31.17 544 ASP A C 1
ATOM 4420 O O . ASP A 1 544 ? -10.245 0.029 -58.868 1.00 31.17 544 ASP A O 1
ATOM 4424 N N . ASP A 1 545 ? -10.765 -0.717 -60.926 1.00 30.66 545 ASP A N 1
ATOM 4425 C CA . ASP A 1 545 ? -9.629 -0.119 -61.653 1.00 30.66 545 ASP A CA 1
ATOM 4426 C C . ASP A 1 545 ? -9.952 1.044 -62.636 1.00 30.66 545 ASP A C 1
ATOM 4428 O O . ASP A 1 545 ? -11.037 1.124 -63.208 1.00 30.66 545 ASP A O 1
ATOM 4432 N N . LEU A 1 546 ? -8.915 1.852 -62.913 1.00 28.17 546 LEU A N 1
ATOM 4433 C CA . LEU A 1 546 ? -8.642 2.655 -64.132 1.00 28.17 546 LEU A CA 1
ATOM 4434 C C . LEU A 1 546 ? -9.467 3.911 -64.588 1.00 28.17 546 LEU A C 1
ATOM 4436 O O . LEU A 1 546 ? -10.677 3.893 -64.771 1.00 28.17 546 LEU A O 1
ATOM 4440 N N . MET A 1 547 ? -8.680 4.921 -65.020 1.00 29.25 547 MET A N 1
ATOM 4441 C CA . MET A 1 547 ? -8.865 5.914 -66.120 1.00 29.25 547 MET A CA 1
ATOM 4442 C C . MET A 1 547 ? -9.481 7.336 -65.940 1.00 29.25 547 MET A C 1
ATOM 4444 O O . MET A 1 547 ? -10.690 7.529 -65.900 1.00 29.25 547 MET A O 1
ATOM 4448 N N . ASP A 1 548 ? -8.571 8.312 -66.134 1.00 24.66 548 ASP A N 1
ATOM 4449 C CA . ASP A 1 548 ? -8.635 9.520 -67.005 1.00 24.66 548 ASP A CA 1
ATOM 4450 C C . ASP A 1 548 ? -8.881 10.946 -66.423 1.00 24.66 548 ASP A C 1
ATOM 4452 O O . ASP A 1 548 ? -9.229 11.140 -65.260 1.00 24.66 548 ASP A O 1
ATOM 4456 N N . MET A 1 549 ? -8.520 11.959 -67.232 1.00 27.19 549 MET A N 1
ATOM 4457 C CA . MET A 1 549 ? -8.227 13.361 -66.879 1.00 27.19 549 MET A CA 1
ATOM 4458 C C . MET A 1 549 ? -9.422 14.254 -66.487 1.00 27.19 549 MET A C 1
ATOM 4460 O O . MET A 1 549 ? -10.529 14.128 -67.002 1.00 27.19 549 MET A O 1
ATOM 4464 N N . GLY A 1 550 ? -9.123 15.316 -65.725 1.00 24.14 550 GLY A N 1
ATOM 4465 C CA . GLY A 1 550 ? -9.955 16.522 -65.613 1.00 24.14 550 GLY A CA 1
ATOM 4466 C C . GLY A 1 550 ? -9.206 17.687 -64.949 1.00 24.14 550 GLY A C 1
ATOM 4467 O O . GLY A 1 550 ? -8.453 17.476 -64.001 1.00 24.14 550 GLY A O 1
ATOM 4468 N N . MET A 1 551 ? -9.384 18.916 -65.448 1.00 27.16 551 MET A N 1
ATOM 4469 C CA . MET A 1 551 ? -8.744 20.136 -64.924 1.00 27.16 551 MET A CA 1
ATOM 4470 C C . MET A 1 551 ? -9.729 21.065 -64.194 1.00 27.16 551 MET A C 1
ATOM 4472 O O . MET A 1 551 ? -10.920 21.085 -64.492 1.00 27.16 551 MET A O 1
ATOM 4476 N N . SER A 1 552 ? -9.139 21.971 -63.404 1.00 24.52 552 SER A N 1
ATOM 4477 C CA . SER A 1 552 ? -9.612 23.332 -63.075 1.00 24.52 552 SER A CA 1
ATOM 4478 C C . SER A 1 552 ? -10.791 23.539 -62.112 1.00 24.52 552 SER A C 1
ATOM 4480 O O . SER A 1 552 ? -11.703 22.735 -61.962 1.00 24.52 552 SER A O 1
ATOM 4482 N N . GLU A 1 553 ? -10.714 24.687 -61.440 1.00 30.98 553 GLU A N 1
ATOM 4483 C CA . GLU A 1 553 ? -11.695 25.255 -60.519 1.00 30.98 553 GLU A CA 1
ATOM 4484 C C . GLU A 1 553 ? -12.850 25.918 -61.288 1.00 30.98 553 GLU A C 1
ATOM 4486 O O . GLU A 1 553 ? -12.594 26.578 -62.292 1.00 30.98 553 GLU A O 1
ATOM 4491 N N . GLN A 1 554 ? -14.071 25.918 -60.737 1.00 25.94 554 GLN A N 1
ATOM 4492 C CA . GLN A 1 554 ? -14.826 27.174 -60.594 1.00 25.94 554 GLN A CA 1
ATOM 4493 C C . GLN A 1 554 ? -15.999 27.075 -59.608 1.00 25.94 554 GLN A C 1
ATOM 4495 O O . GLN A 1 554 ? -16.546 26.006 -59.351 1.00 25.94 554 GLN A O 1
ATOM 4500 N N . LYS A 1 555 ? -16.389 28.236 -59.065 1.00 30.59 555 LYS A N 1
ATOM 4501 C CA . LYS A 1 555 ? -17.669 28.445 -58.374 1.00 30.59 555 LYS A CA 1
ATOM 4502 C C . LYS A 1 555 ? -18.783 28.677 -59.397 1.00 30.59 555 LYS A C 1
ATOM 4504 O O . LYS A 1 555 ? -18.542 29.421 -60.345 1.00 30.59 555 LYS A O 1
ATOM 4509 N N . THR A 1 556 ? -20.002 28.247 -59.075 1.00 26.34 556 THR A N 1
ATOM 4510 C CA . THR A 1 556 ? -21.226 29.045 -59.302 1.00 26.34 556 THR A CA 1
ATOM 4511 C C . THR A 1 556 ? -22.338 28.603 -58.348 1.00 26.34 556 THR A C 1
ATOM 4513 O O . THR A 1 556 ? -22.220 27.563 -57.703 1.00 26.34 556 THR A O 1
ATOM 4516 N N . ASN A 1 557 ? -23.360 29.446 -58.210 1.00 27.19 557 ASN A N 1
ATOM 4517 C CA . ASN A 1 557 ? -24.375 29.384 -57.163 1.00 27.19 557 ASN A CA 1
ATOM 4518 C C . ASN A 1 557 ? -25.717 28.751 -57.629 1.00 27.19 557 ASN A C 1
ATOM 4520 O O . ASN A 1 557 ? -25.858 28.362 -58.785 1.00 27.19 557 ASN A O 1
ATOM 4524 N N . ASP A 1 558 ? -26.687 28.831 -56.709 1.00 29.33 558 ASP A N 1
ATOM 4525 C CA . ASP A 1 558 ? -28.121 29.133 -56.886 1.00 29.33 558 ASP A CA 1
ATOM 4526 C C . ASP A 1 558 ? -29.142 28.009 -57.197 1.00 29.33 558 ASP A C 1
ATOM 4528 O O . ASP A 1 558 ? -29.165 27.390 -58.256 1.00 29.33 558 ASP A O 1
ATOM 4532 N N . ASP A 1 559 ? -30.037 27.880 -56.206 1.00 29.50 559 ASP A N 1
ATOM 4533 C CA . ASP A 1 559 ? -31.505 27.819 -56.258 1.00 29.50 559 ASP A CA 1
ATOM 4534 C C . ASP A 1 559 ? -32.314 26.616 -56.789 1.00 29.50 559 ASP A C 1
ATOM 4536 O O . ASP A 1 559 ? -32.220 26.205 -57.939 1.00 29.50 559 ASP A O 1
ATOM 4540 N N . SER A 1 560 ? -33.255 26.228 -55.904 1.00 31.75 560 SER A N 1
ATOM 4541 C CA . SER A 1 560 ? -34.609 25.681 -56.137 1.00 31.75 560 SER A CA 1
ATOM 4542 C C . SER A 1 560 ? -34.751 24.327 -56.881 1.00 31.75 560 SER A C 1
ATOM 4544 O O . SER A 1 560 ? -33.843 23.832 -57.533 1.00 31.75 560 SER A O 1
ATOM 4546 N N . ASP A 1 561 ? -35.846 23.570 -56.739 1.00 29.16 561 ASP A N 1
ATOM 4547 C CA . ASP A 1 561 ? -37.139 23.847 -56.090 1.00 29.16 561 ASP A CA 1
ATOM 4548 C C . ASP A 1 561 ? -37.741 22.573 -55.427 1.00 29.16 561 ASP A C 1
ATOM 4550 O O . ASP A 1 561 ? -37.093 21.529 -55.324 1.00 29.16 561 ASP A O 1
ATOM 4554 N N . ALA A 1 562 ? -38.974 22.656 -54.926 1.00 30.25 562 ALA A N 1
ATOM 4555 C CA . ALA A 1 562 ? -39.639 21.637 -54.113 1.00 30.25 562 ALA A CA 1
ATOM 4556 C C . ALA A 1 562 ? -40.262 20.446 -54.885 1.00 30.25 562 ALA A C 1
ATOM 4558 O O . ALA A 1 562 ? -40.654 20.559 -56.043 1.00 30.25 562 ALA A O 1
ATOM 4559 N N . GLY A 1 563 ? -40.547 19.351 -54.156 1.00 27.72 563 GLY A N 1
ATOM 4560 C CA . GLY A 1 563 ? -41.863 18.699 -54.297 1.00 27.72 563 GLY A CA 1
ATOM 4561 C C . GLY A 1 563 ? -41.964 17.163 -54.378 1.00 27.72 563 GLY A C 1
ATOM 4562 O O . GLY A 1 563 ? -41.697 16.558 -55.405 1.00 27.72 563 GLY A O 1
ATOM 4563 N N . THR A 1 564 ? -42.609 16.583 -53.355 1.00 29.17 564 THR A N 1
ATOM 4564 C CA . THR A 1 564 ? -43.562 15.438 -53.429 1.00 29.17 564 THR A CA 1
ATOM 4565 C C . THR A 1 564 ? -43.125 14.025 -53.888 1.00 29.17 564 THR A C 1
ATOM 4567 O O . THR A 1 564 ? -43.067 13.701 -55.064 1.00 29.17 564 THR A O 1
ATOM 4570 N N . SER A 1 565 ? -43.051 13.124 -52.895 1.00 28.94 565 SER A N 1
ATOM 4571 C CA . SER A 1 565 ? -43.702 11.789 -52.824 1.00 28.94 565 SER A CA 1
ATOM 4572 C C . SER A 1 565 ? -43.744 10.821 -54.029 1.00 28.94 565 SER A C 1
ATOM 4574 O O . SER A 1 565 ? -44.459 11.069 -54.995 1.00 28.94 565 SER A O 1
ATOM 4576 N N . ALA A 1 566 ? -43.273 9.581 -53.812 1.00 26.91 566 ALA A N 1
ATOM 4577 C CA . ALA A 1 566 ? -44.131 8.373 -53.795 1.00 26.91 566 ALA A CA 1
ATOM 4578 C C . ALA A 1 566 ? -43.374 7.120 -53.289 1.00 26.91 566 ALA A C 1
ATOM 4580 O O . ALA A 1 566 ? -42.147 7.083 -53.258 1.00 26.91 566 ALA A O 1
ATOM 4581 N N . SER A 1 567 ? -44.112 6.082 -52.886 1.00 31.34 567 SER A N 1
ATOM 4582 C CA . SER A 1 567 ? -43.602 4.770 -52.448 1.00 31.34 567 SER A CA 1
ATOM 4583 C C . SER A 1 567 ? -43.743 3.700 -53.544 1.00 31.34 567 SER A C 1
ATOM 4585 O O . SER A 1 567 ? -44.605 3.856 -54.399 1.00 31.34 567 SER A O 1
ATOM 4587 N N . PHE A 1 568 ? -42.986 2.584 -53.483 1.00 26.66 568 PHE A N 1
ATOM 4588 C CA . PHE A 1 568 ? -43.553 1.222 -53.652 1.00 26.66 568 PHE A CA 1
ATOM 4589 C C . PHE A 1 568 ? -42.584 0.043 -53.354 1.00 26.66 568 PHE A C 1
ATOM 4591 O O . PHE A 1 568 ? -41.622 -0.205 -54.064 1.00 26.66 568 PHE A O 1
ATOM 4598 N N . SER A 1 569 ? -42.937 -0.724 -52.314 1.00 29.20 569 SER A N 1
ATOM 4599 C CA . SER A 1 569 ? -42.848 -2.188 -52.070 1.00 29.20 569 SER A CA 1
ATOM 4600 C C . SER A 1 569 ? -41.864 -3.165 -52.780 1.00 29.20 569 SER A C 1
ATOM 4602 O O . SER A 1 569 ? -41.712 -3.143 -53.994 1.00 29.20 569 SER A O 1
ATOM 4604 N N . ARG A 1 570 ? -41.537 -4.243 -52.025 1.00 31.62 570 ARG A N 1
ATOM 4605 C CA . ARG A 1 570 ? -41.090 -5.614 -52.431 1.00 31.62 570 ARG A CA 1
ATOM 4606 C C . ARG A 1 570 ? -39.653 -5.746 -52.989 1.00 31.62 570 ARG A C 1
ATOM 4608 O O . ARG A 1 570 ? -39.232 -4.959 -53.812 1.00 31.62 570 ARG A O 1
ATOM 4615 N N . GLY A 1 571 ? -38.854 -6.773 -52.660 1.00 28.83 571 GLY A N 1
ATOM 4616 C CA . GLY A 1 571 ? -38.969 -7.818 -51.625 1.00 28.83 571 GLY A CA 1
ATOM 4617 C C . GLY A 1 571 ? -38.830 -9.264 -52.138 1.00 28.83 571 GLY A C 1
ATOM 4618 O O . GLY A 1 571 ? -39.673 -9.731 -52.902 1.00 28.83 571 GLY A O 1
ATOM 4619 N N . ARG A 1 572 ? -37.819 -10.006 -51.652 1.00 29.61 572 ARG A N 1
ATOM 4620 C CA . ARG A 1 572 ? -37.718 -11.485 -51.701 1.00 29.61 572 ARG A CA 1
ATOM 4621 C C . ARG A 1 572 ? -36.597 -11.983 -50.778 1.00 29.61 572 ARG A C 1
ATOM 4623 O O . ARG A 1 572 ? -35.524 -11.397 -50.762 1.00 29.61 572 ARG A O 1
ATOM 4630 N N . GLY A 1 573 ? -36.828 -13.078 -50.053 1.00 30.77 573 GLY A N 1
ATOM 4631 C CA . GLY A 1 573 ? -35.805 -13.753 -49.240 1.00 30.77 573 GLY A CA 1
ATOM 4632 C C . GLY A 1 573 ? -35.455 -15.148 -49.769 1.00 30.77 573 GLY A C 1
ATOM 4633 O O . GLY A 1 573 ? -36.174 -15.704 -50.600 1.00 30.77 573 GLY A O 1
ATOM 4634 N N . ARG A 1 574 ? -34.373 -15.740 -49.249 1.00 32.22 574 ARG A N 1
ATOM 4635 C CA . ARG A 1 574 ? -34.038 -17.168 -49.403 1.00 32.22 574 ARG A CA 1
ATOM 4636 C C . ARG A 1 574 ? -33.290 -17.664 -48.167 1.00 32.22 574 ARG A C 1
ATOM 4638 O O . ARG A 1 574 ? -32.186 -17.212 -47.898 1.00 32.22 574 ARG A O 1
ATOM 4645 N N . GLY A 1 575 ? -33.879 -18.615 -47.448 1.00 30.88 575 GLY A N 1
ATOM 4646 C CA . GLY A 1 575 ? -33.202 -19.361 -46.388 1.00 30.88 575 GLY A CA 1
ATOM 4647 C C . GLY A 1 575 ? -32.765 -20.747 -46.864 1.00 30.88 575 GLY A C 1
ATOM 4648 O O . GLY A 1 575 ? -33.422 -21.354 -47.711 1.00 30.88 575 GLY A O 1
ATOM 4649 N N . ARG A 1 576 ? -31.683 -21.267 -46.283 1.00 31.33 576 ARG A N 1
ATOM 4650 C CA . ARG A 1 576 ? -31.325 -22.693 -46.259 1.00 31.33 576 ARG A CA 1
ATOM 4651 C C . ARG A 1 576 ? -30.537 -22.966 -44.982 1.00 31.33 576 ARG A C 1
ATOM 4653 O O . ARG A 1 576 ? -29.638 -22.206 -44.646 1.00 31.33 576 ARG A O 1
ATOM 4660 N N . GLY A 1 577 ? -30.853 -24.062 -44.305 1.00 29.95 577 GLY A N 1
ATOM 4661 C CA . GLY A 1 577 ? -30.080 -24.581 -43.182 1.00 29.95 577 GLY A CA 1
ATOM 4662 C C . GLY A 1 577 ? -30.081 -26.105 -43.216 1.00 29.95 577 GLY A C 1
ATOM 4663 O O . GLY A 1 577 ? -30.994 -26.708 -43.782 1.00 29.95 577 GLY A O 1
ATOM 4664 N N . GLN A 1 578 ? -29.065 -26.731 -42.624 1.00 28.86 578 GLN A N 1
ATOM 4665 C CA . GLN A 1 578 ? -29.041 -28.173 -42.382 1.00 28.86 578 GLN A CA 1
ATOM 4666 C C . GLN A 1 578 ? -28.107 -28.507 -41.207 1.00 28.86 578 GLN A C 1
ATOM 4668 O O . GLN A 1 578 ? -27.268 -27.694 -40.827 1.00 28.86 578 GLN A O 1
ATOM 4673 N N . ALA A 1 579 ? -28.293 -29.680 -40.600 1.00 28.14 579 ALA A N 1
ATOM 4674 C CA . ALA A 1 579 ? -27.620 -30.118 -39.373 1.00 28.14 579 ALA A CA 1
ATOM 4675 C C . ALA A 1 579 ? -27.363 -31.644 -39.391 1.00 28.14 579 ALA A C 1
ATOM 4677 O O . ALA A 1 579 ? -27.751 -32.306 -40.356 1.00 28.14 579 ALA A O 1
ATOM 4678 N N . ARG A 1 580 ? -26.824 -32.194 -38.279 1.00 32.91 580 ARG A N 1
ATOM 4679 C CA . ARG A 1 580 ? -26.276 -33.572 -38.071 1.00 32.91 580 ARG A CA 1
ATOM 4680 C C . ARG A 1 580 ? -24.820 -33.710 -38.572 1.00 32.91 580 ARG A C 1
ATOM 4682 O O . ARG A 1 580 ? -24.442 -32.997 -39.488 1.00 32.91 580 ARG A O 1
ATOM 4689 N N . GLY A 1 581 ? -23.952 -34.583 -38.036 1.00 27.23 581 GLY A N 1
ATOM 4690 C CA . GLY A 1 581 ? -24.032 -35.525 -36.892 1.00 27.23 581 GLY A CA 1
ATOM 4691 C C . GLY A 1 581 ? -23.202 -36.807 -37.158 1.00 27.23 581 GLY A C 1
ATOM 4692 O O . GLY A 1 581 ? -23.046 -37.162 -38.317 1.00 27.23 581 GLY A O 1
ATOM 4693 N N . GLY A 1 582 ? -22.655 -37.561 -36.190 1.00 27.58 582 GLY A N 1
ATOM 4694 C CA . GLY A 1 582 ? -22.596 -37.417 -34.723 1.00 27.58 582 GLY A CA 1
ATOM 4695 C C . GLY A 1 582 ? -22.208 -38.744 -34.009 1.00 27.58 582 GLY A C 1
ATOM 4696 O O . GLY A 1 582 ? -22.269 -39.797 -34.633 1.00 27.58 582 GLY A O 1
ATOM 4697 N N . ARG A 1 583 ? -21.911 -38.693 -32.690 1.00 30.45 583 ARG A N 1
ATOM 4698 C CA . ARG A 1 583 ? -21.572 -39.814 -31.752 1.00 30.45 583 ARG A CA 1
ATOM 4699 C C . ARG A 1 583 ? -20.195 -40.507 -31.879 1.00 30.45 583 ARG A C 1
ATOM 4701 O O . ARG A 1 583 ? -19.575 -40.527 -32.930 1.00 30.45 583 ARG A O 1
ATOM 4708 N N . GLY A 1 584 ? -19.764 -41.100 -30.751 1.00 26.84 584 GLY A N 1
ATOM 4709 C CA . GLY A 1 584 ? -18.569 -41.950 -30.603 1.00 26.84 584 GLY A CA 1
ATOM 4710 C C . GLY A 1 584 ? -18.096 -42.088 -29.141 1.00 26.84 584 GLY A C 1
ATOM 4711 O O . GLY A 1 584 ? -17.186 -41.377 -28.731 1.00 26.84 584 GLY A O 1
ATOM 4712 N N . GLN A 1 585 ? -18.713 -42.972 -28.341 1.00 28.72 585 GLN A N 1
ATOM 4713 C CA . GLN A 1 585 ? -18.286 -43.313 -26.966 1.00 28.72 585 GLN A CA 1
ATOM 4714 C C . GLN A 1 585 ? -17.842 -44.780 -26.886 1.00 28.72 585 GLN A C 1
ATOM 4716 O O . GLN A 1 585 ? -18.607 -45.625 -27.338 1.00 28.72 585 GLN A O 1
ATOM 4721 N N . ILE A 1 586 ? -16.731 -45.078 -26.196 1.00 26.98 586 ILE A N 1
ATOM 4722 C CA . ILE A 1 586 ? -16.503 -46.315 -25.410 1.00 26.98 586 ILE A CA 1
ATOM 4723 C C . ILE A 1 586 ? -15.682 -45.939 -24.151 1.00 26.98 586 ILE A C 1
ATOM 4725 O O . ILE A 1 586 ? -14.954 -44.946 -24.151 1.00 26.98 586 ILE A O 1
ATOM 4729 N N . SER A 1 587 ? -15.849 -46.688 -23.059 1.00 25.62 587 SER A N 1
ATOM 4730 C CA . SER A 1 587 ? -15.199 -46.532 -21.745 1.00 25.62 587 SER A CA 1
ATOM 4731 C C . SER A 1 587 ? -14.117 -47.601 -21.488 1.00 25.62 587 SER A C 1
ATOM 4733 O O . SER A 1 587 ? -14.156 -48.633 -22.142 1.00 25.62 587 SER A O 1
ATOM 4735 N N . THR A 1 588 ? -13.192 -47.386 -20.527 1.00 25.69 588 THR A N 1
ATOM 4736 C CA . THR A 1 588 ? -13.017 -48.208 -19.286 1.00 25.69 588 THR A CA 1
ATOM 4737 C C . THR A 1 588 ? -11.672 -48.013 -18.536 1.00 25.69 588 THR A C 1
ATOM 4739 O O . THR A 1 588 ? -10.605 -48.033 -19.132 1.00 25.69 588 THR A O 1
ATOM 4742 N N . SER A 1 589 ? -11.765 -47.969 -17.194 1.00 25.66 589 SER A N 1
ATOM 4743 C CA . SER A 1 589 ? -10.915 -48.637 -16.168 1.00 25.66 589 SER A CA 1
ATOM 4744 C C . SER A 1 589 ? -9.398 -48.380 -15.937 1.00 25.66 589 SER A C 1
ATOM 4746 O O . SER A 1 589 ? -8.565 -48.787 -16.734 1.00 25.66 589 SER A O 1
ATOM 4748 N N . ARG A 1 590 ? -9.107 -48.040 -14.659 1.00 27.20 590 ARG A N 1
ATOM 4749 C CA . ARG A 1 590 ? -8.110 -48.634 -13.710 1.00 27.20 590 ARG A CA 1
ATOM 4750 C C . ARG A 1 590 ? -6.584 -48.418 -13.884 1.00 27.20 590 ARG A C 1
ATOM 4752 O O . ARG A 1 590 ? -6.048 -48.393 -14.978 1.00 27.20 590 ARG A O 1
ATOM 4759 N N . GLY A 1 591 ? -5.895 -48.391 -12.726 1.00 25.89 591 GLY A N 1
ATOM 4760 C CA . GLY A 1 591 ? -4.426 -48.396 -12.557 1.00 25.89 591 GLY A CA 1
ATOM 4761 C C . GLY A 1 591 ? -3.882 -47.128 -11.862 1.00 25.89 591 GLY A C 1
ATOM 4762 O O . GLY A 1 591 ? -4.084 -46.052 -12.403 1.00 25.89 591 GLY A O 1
ATOM 4763 N N . ALA A 1 592 ? -3.187 -47.058 -10.713 1.00 24.22 592 ALA A N 1
ATOM 4764 C CA . ALA A 1 592 ? -2.814 -47.936 -9.583 1.00 24.22 592 ALA A CA 1
ATOM 4765 C C . ALA A 1 592 ? -1.301 -47.842 -9.219 1.00 24.22 592 ALA A C 1
ATOM 4767 O O . ALA A 1 592 ? -0.486 -48.616 -9.698 1.00 24.22 592 ALA A O 1
ATOM 4768 N N . SER A 1 593 ? -0.976 -46.972 -8.249 1.00 27.59 593 SER A N 1
ATOM 4769 C CA . SER A 1 593 ? 0.045 -47.155 -7.183 1.00 27.59 593 SER A CA 1
ATOM 4770 C C . SER A 1 593 ? 1.586 -47.205 -7.429 1.00 27.59 593 SER A C 1
ATOM 4772 O O . SER A 1 593 ? 2.095 -48.094 -8.092 1.00 27.59 593 SER A O 1
ATOM 4774 N N . ARG A 1 594 ? 2.300 -46.403 -6.599 1.00 28.28 594 ARG A N 1
ATOM 4775 C CA . ARG A 1 594 ? 3.498 -46.723 -5.749 1.00 28.28 594 ARG A CA 1
ATOM 4776 C C . ARG A 1 594 ? 4.976 -46.720 -6.266 1.00 28.28 594 ARG A C 1
ATOM 4778 O O . ARG A 1 594 ? 5.412 -47.655 -6.914 1.00 28.28 594 ARG A O 1
ATOM 4785 N N . ARG A 1 595 ? 5.770 -45.863 -5.574 1.00 30.34 595 ARG A N 1
ATOM 4786 C CA . ARG A 1 595 ? 7.048 -46.105 -4.809 1.00 30.34 595 ARG A CA 1
ATOM 4787 C C . ARG A 1 595 ? 8.464 -46.042 -5.450 1.00 30.34 595 ARG A C 1
ATOM 4789 O O . ARG A 1 595 ? 8.695 -46.530 -6.541 1.00 30.34 595 ARG A O 1
ATOM 4796 N N . GLY A 1 596 ? 9.415 -45.583 -4.602 1.00 25.19 596 GLY A N 1
ATOM 4797 C CA . GLY A 1 596 ? 10.897 -45.705 -4.680 1.00 25.19 596 GLY A CA 1
ATOM 4798 C C . GLY A 1 596 ? 11.615 -44.369 -4.964 1.00 25.19 596 GLY A C 1
ATOM 4799 O O . GLY A 1 596 ? 11.344 -43.798 -6.009 1.00 25.19 596 GLY A O 1
ATOM 4800 N N . ARG A 1 597 ? 12.453 -43.713 -4.129 1.00 28.97 597 ARG A N 1
ATOM 4801 C CA . ARG A 1 597 ? 13.117 -43.881 -2.795 1.00 28.97 597 ARG A CA 1
ATOM 4802 C C . ARG A 1 597 ? 14.595 -44.361 -2.754 1.00 28.97 597 ARG A C 1
ATOM 4804 O O . ARG A 1 597 ? 14.863 -45.532 -2.974 1.00 28.97 597 ARG A O 1
ATOM 4811 N N . GLY A 1 598 ? 15.472 -43.458 -2.279 1.00 24.22 598 GLY A N 1
ATOM 4812 C CA . GLY A 1 598 ? 16.893 -43.586 -1.866 1.00 24.22 598 GLY A CA 1
ATOM 4813 C C . GLY A 1 598 ? 17.494 -42.158 -1.818 1.00 24.22 598 GLY A C 1
ATOM 4814 O O . GLY A 1 598 ? 17.257 -41.441 -2.783 1.00 24.22 598 GLY A O 1
ATOM 4815 N N . ASN A 1 599 ? 18.113 -41.555 -0.786 1.00 28.20 599 ASN A N 1
ATOM 4816 C CA . ASN A 1 599 ? 18.716 -41.927 0.518 1.00 28.20 599 ASN A CA 1
ATOM 4817 C C . ASN A 1 599 ? 20.107 -42.613 0.466 1.00 28.20 599 ASN A C 1
ATOM 4819 O O . ASN A 1 599 ? 20.237 -43.585 -0.268 1.00 28.20 599 ASN A O 1
ATOM 4823 N N . THR A 1 600 ? 21.139 -42.209 1.249 1.00 30.02 600 THR A N 1
ATOM 4824 C CA . THR A 1 600 ? 21.235 -41.116 2.278 1.00 30.02 600 THR A CA 1
ATOM 4825 C C . THR A 1 600 ? 22.430 -40.142 2.027 1.00 30.02 600 THR A C 1
ATOM 4827 O O . THR A 1 600 ? 22.436 -39.611 0.923 1.00 30.02 600 THR A O 1
ATOM 4830 N N . THR A 1 601 ? 23.418 -39.752 2.867 1.00 26.89 601 THR A N 1
ATOM 4831 C CA . THR A 1 601 ? 23.909 -40.160 4.218 1.00 26.89 601 THR A CA 1
ATOM 4832 C C . THR A 1 601 ? 24.405 -38.945 5.059 1.00 26.89 601 THR A C 1
ATOM 4834 O O . THR A 1 601 ? 23.586 -38.079 5.355 1.00 26.89 601 THR A O 1
ATOM 4837 N N . GLN A 1 602 ? 25.673 -38.890 5.502 1.00 28.66 602 GLN A N 1
ATOM 4838 C CA . GLN A 1 602 ? 26.282 -38.020 6.550 1.00 28.66 602 GLN A CA 1
ATOM 4839 C C . GLN A 1 602 ? 27.743 -37.651 6.124 1.00 28.66 602 GLN A C 1
ATOM 4841 O O . GLN A 1 602 ? 28.132 -38.075 5.038 1.00 28.66 602 GLN A O 1
ATOM 4846 N N . GLU A 1 603 ? 28.609 -36.866 6.798 1.00 24.53 603 GLU A N 1
ATOM 4847 C CA . GLU A 1 603 ? 28.806 -36.401 8.203 1.00 24.53 603 GLU A CA 1
ATOM 4848 C C . GLU A 1 603 ? 29.228 -34.898 8.245 1.00 24.53 603 GLU A C 1
ATOM 4850 O O . GLU A 1 603 ? 29.781 -34.389 7.276 1.00 24.53 603 GLU A O 1
ATOM 4855 N N . GLN A 1 604 ? 28.783 -34.052 9.191 1.00 25.66 604 GLN A N 1
ATOM 4856 C CA . GLN A 1 604 ? 29.316 -33.743 10.547 1.00 25.66 604 GLN A CA 1
ATOM 4857 C C . GLN A 1 604 ? 30.786 -33.254 10.680 1.00 25.66 604 GLN A C 1
ATOM 4859 O O . GLN A 1 604 ? 31.723 -34.005 10.452 1.00 25.66 604 GLN A O 1
ATOM 4864 N N . SER A 1 605 ? 30.977 -32.031 11.212 1.00 25.53 605 SER A N 1
ATOM 4865 C CA . SER A 1 605 ? 31.971 -31.678 12.263 1.00 25.53 605 SER A CA 1
ATOM 4866 C C . SER A 1 605 ? 31.742 -30.242 12.803 1.00 25.53 605 SER A C 1
ATOM 4868 O O . SER A 1 605 ? 31.001 -29.465 12.203 1.00 25.53 605 SER A O 1
ATOM 4870 N N . ASN A 1 606 ? 32.324 -29.899 13.964 1.00 24.59 606 ASN A N 1
ATOM 4871 C CA . ASN A 1 606 ? 32.063 -28.660 14.729 1.00 24.59 606 ASN A CA 1
ATOM 4872 C C . ASN A 1 606 ? 33.259 -27.684 14.744 1.00 24.59 606 ASN A C 1
ATOM 4874 O O . ASN A 1 606 ? 34.401 -28.126 14.684 1.00 24.59 606 ASN A O 1
ATOM 4878 N N . SER A 1 607 ? 33.019 -26.397 15.044 1.00 26.91 607 SER A N 1
ATOM 4879 C CA . SER A 1 607 ? 33.771 -25.676 16.101 1.00 26.91 607 SER A CA 1
ATOM 4880 C C . SER A 1 607 ? 33.089 -24.357 16.517 1.00 26.91 607 SER A C 1
ATOM 4882 O O . SER A 1 607 ? 32.188 -23.867 15.839 1.00 26.91 607 SER A O 1
ATOM 4884 N N . SER A 1 608 ? 33.491 -23.803 17.666 1.00 24.30 608 SER A N 1
ATOM 4885 C CA . SER A 1 608 ? 32.889 -22.631 18.320 1.00 24.30 608 SER A CA 1
ATOM 4886 C C . SER A 1 608 ? 33.943 -21.776 19.041 1.00 24.30 608 SER A C 1
ATOM 4888 O O . SER A 1 608 ? 34.929 -22.328 19.532 1.00 24.30 608 SER A O 1
ATOM 4890 N N . ARG A 1 609 ? 33.725 -20.451 19.177 1.00 27.89 609 ARG A N 1
ATOM 4891 C CA . ARG A 1 609 ? 34.193 -19.658 20.343 1.00 27.89 609 ARG A CA 1
ATOM 4892 C C . ARG A 1 609 ? 33.620 -18.233 20.436 1.00 27.89 609 ARG A C 1
ATOM 4894 O O . ARG A 1 609 ? 32.917 -17.776 19.541 1.00 27.89 609 ARG A O 1
ATOM 4901 N N . SER A 1 610 ? 33.916 -17.567 21.559 1.00 22.53 610 SER A N 1
ATOM 4902 C CA . SER A 1 610 ? 33.191 -16.407 22.100 1.00 22.53 610 SER A CA 1
ATOM 4903 C C . SER A 1 610 ? 34.067 -15.178 22.413 1.00 22.53 610 SER A C 1
ATOM 4905 O O . SER A 1 610 ? 35.155 -15.323 22.953 1.00 22.53 610 SER A O 1
ATOM 4907 N N . TYR A 1 611 ? 33.482 -13.990 22.186 1.00 27.95 611 TYR A N 1
ATOM 4908 C CA . TYR A 1 611 ? 33.560 -12.740 22.981 1.00 27.95 611 TYR A CA 1
ATOM 4909 C C . TYR A 1 611 ? 34.895 -11.981 23.239 1.00 27.95 611 TYR A C 1
ATOM 4911 O O . TYR A 1 611 ? 35.634 -12.338 24.145 1.00 27.95 611 TYR A O 1
ATOM 4919 N N . LYS A 1 612 ? 34.972 -10.765 22.639 1.00 24.86 612 LYS A N 1
ATOM 4920 C CA . LYS A 1 612 ? 35.322 -9.432 23.240 1.00 24.86 612 LYS A CA 1
ATOM 4921 C C . LYS A 1 612 ? 36.755 -9.208 23.830 1.00 24.86 612 LYS A C 1
ATOM 4923 O O . LYS A 1 612 ? 37.471 -10.181 24.015 1.00 24.86 612 LYS A O 1
ATOM 4928 N N . PRO A 1 613 ? 37.205 -7.955 24.145 1.00 35.47 613 PRO A N 1
ATOM 4929 C CA . PRO A 1 613 ? 36.530 -6.643 24.077 1.00 35.47 613 PRO A CA 1
ATOM 4930 C C . PRO A 1 613 ? 37.246 -5.498 23.295 1.00 35.47 613 PRO A C 1
ATOM 4932 O O . PRO A 1 613 ? 38.325 -5.632 22.735 1.00 35.47 613 PRO A O 1
ATOM 4935 N N . VAL A 1 614 ? 36.554 -4.353 23.304 1.00 28.25 614 VAL A N 1
ATOM 4936 C CA . VAL A 1 614 ? 36.752 -3.009 22.713 1.00 28.25 614 VAL A CA 1
ATOM 4937 C C . VAL A 1 614 ? 38.115 -2.312 22.926 1.00 28.25 614 VAL A C 1
ATOM 4939 O O . VAL A 1 614 ? 38.621 -2.279 24.042 1.00 28.25 614 VAL A O 1
ATOM 4942 N N . SER A 1 615 ? 38.586 -1.567 21.909 1.00 24.55 615 SER A N 1
ATOM 4943 C CA . SER A 1 615 ? 39.157 -0.206 22.069 1.00 24.55 615 SER A CA 1
ATOM 4944 C C . SER A 1 615 ? 39.072 0.621 20.762 1.00 24.55 615 SER A C 1
ATOM 4946 O O . SER A 1 615 ? 38.873 0.071 19.681 1.00 24.55 615 SER A O 1
ATOM 4948 N N . THR A 1 616 ? 39.170 1.953 20.871 1.00 26.89 616 THR A N 1
ATOM 4949 C CA . THR A 1 616 ? 39.082 2.964 19.782 1.00 26.89 616 THR A CA 1
ATOM 4950 C C . THR A 1 616 ? 40.070 4.099 20.107 1.00 26.89 616 THR A C 1
ATOM 4952 O O . THR A 1 616 ? 40.272 4.315 21.306 1.00 26.89 616 THR A O 1
ATOM 4955 N N . PRO A 1 617 ? 40.653 4.857 19.138 1.00 36.94 617 PRO A N 1
ATOM 4956 C CA . PRO A 1 617 ? 39.904 5.988 18.547 1.00 36.94 617 PRO A CA 1
ATOM 4957 C C . PRO A 1 617 ? 40.310 6.542 17.143 1.00 36.94 617 PRO A C 1
ATOM 4959 O O . PRO A 1 617 ? 41.447 6.465 16.694 1.00 36.94 617 PRO A O 1
ATOM 4962 N N . THR A 1 618 ? 39.373 7.318 16.570 1.00 27.11 618 THR A N 1
ATOM 4963 C CA . THR A 1 618 ? 39.542 8.548 15.737 1.00 27.11 618 THR A CA 1
ATOM 4964 C C . THR A 1 618 ? 40.052 8.573 14.274 1.00 27.11 618 THR A C 1
ATOM 4966 O O . THR A 1 618 ? 41.151 8.152 13.953 1.00 27.11 618 THR A O 1
ATOM 4969 N N . LYS A 1 619 ? 39.296 9.377 13.491 1.00 26.58 619 LYS A N 1
ATOM 4970 C CA . LYS A 1 619 ? 39.667 10.297 12.381 1.00 26.58 619 LYS A CA 1
ATOM 4971 C C . LYS A 1 619 ? 39.955 9.764 10.958 1.00 26.58 619 LYS A C 1
ATOM 4973 O O . LYS A 1 619 ? 41.065 9.409 10.600 1.00 26.58 619 LYS A O 1
ATOM 4978 N N . ASN A 1 620 ? 38.922 9.928 10.124 1.00 28.17 620 ASN A N 1
ATOM 4979 C CA . ASN A 1 620 ? 38.892 10.456 8.747 1.00 28.17 620 ASN A CA 1
ATOM 4980 C C . ASN A 1 620 ? 40.223 10.614 7.969 1.00 28.17 620 ASN A C 1
ATOM 4982 O O . ASN A 1 620 ? 41.005 11.498 8.309 1.00 28.17 620 ASN A O 1
ATOM 4986 N N . MET A 1 621 ? 40.294 10.038 6.757 1.00 28.36 621 MET A N 1
ATOM 4987 C CA . MET A 1 621 ? 40.398 10.873 5.543 1.00 28.36 621 MET A CA 1
ATOM 4988 C C . MET A 1 621 ? 39.990 10.179 4.227 1.00 28.36 621 MET A C 1
ATOM 4990 O O . MET A 1 621 ? 40.264 9.010 3.999 1.00 28.36 621 MET A O 1
ATOM 4994 N N . SER A 1 622 ? 39.315 10.979 3.393 1.00 28.56 622 SER A N 1
ATOM 4995 C CA . SER A 1 622 ? 39.420 11.143 1.931 1.00 28.56 622 SER A CA 1
ATOM 4996 C C . SER A 1 622 ? 39.826 9.978 1.006 1.00 28.56 622 SER A C 1
ATOM 4998 O O . SER A 1 622 ? 40.918 9.424 1.091 1.00 28.56 622 SER A O 1
ATOM 5000 N N . ILE A 1 623 ? 39.010 9.751 -0.030 1.00 33.53 623 ILE A N 1
ATOM 5001 C CA . ILE A 1 623 ? 39.398 8.998 -1.234 1.00 33.53 623 ILE A CA 1
ATOM 5002 C C . ILE A 1 623 ? 40.176 9.940 -2.166 1.00 33.53 623 ILE A C 1
ATOM 5004 O O . ILE A 1 623 ? 39.554 10.717 -2.886 1.00 33.53 623 ILE A O 1
ATOM 5008 N N . ILE A 1 624 ? 41.513 9.860 -2.169 1.00 33.91 624 ILE A N 1
ATOM 5009 C CA . ILE A 1 624 ? 42.372 10.412 -3.243 1.00 33.91 624 ILE A CA 1
ATOM 5010 C C . ILE A 1 624 ? 43.775 9.769 -3.279 1.00 33.91 624 ILE A C 1
ATOM 5012 O O . ILE A 1 624 ? 44.293 9.512 -4.364 1.00 33.91 624 ILE A O 1
ATOM 5016 N N . ASP A 1 625 ? 44.359 9.410 -2.131 1.00 31.36 625 ASP A N 1
ATOM 5017 C CA . ASP A 1 625 ? 45.789 9.044 -2.032 1.00 31.36 625 ASP A CA 1
ATOM 5018 C C . ASP A 1 625 ? 46.152 7.587 -2.408 1.00 31.36 625 ASP A C 1
ATOM 5020 O O . ASP A 1 625 ? 47.301 7.170 -2.288 1.00 31.36 625 ASP A O 1
ATOM 5024 N N . ALA A 1 626 ? 45.207 6.794 -2.923 1.00 29.73 626 ALA A N 1
ATOM 5025 C CA . ALA A 1 626 ? 45.421 5.376 -3.253 1.00 29.73 626 ALA A CA 1
ATOM 5026 C C . ALA A 1 626 ? 46.170 5.113 -4.586 1.00 29.73 626 ALA A C 1
ATOM 5028 O O . ALA A 1 626 ? 46.265 3.967 -5.022 1.00 29.73 626 ALA A O 1
ATOM 5029 N N . PHE A 1 627 ? 46.697 6.150 -5.251 1.00 29.97 627 PHE A N 1
ATOM 5030 C CA . PHE A 1 627 ? 47.344 6.060 -6.570 1.00 29.97 627 PHE A CA 1
ATOM 5031 C C . PHE A 1 627 ? 48.733 6.739 -6.610 1.00 29.97 627 PHE A C 1
ATOM 5033 O O . PHE A 1 627 ? 48.934 7.683 -7.373 1.00 29.97 627 PHE A O 1
ATOM 5040 N N . LYS A 1 628 ? 49.704 6.252 -5.809 1.00 27.86 628 LYS A N 1
ATOM 5041 C CA . LYS A 1 628 ? 51.173 6.411 -6.019 1.00 27.86 628 LYS A CA 1
ATOM 5042 C C . LYS A 1 628 ? 52.023 5.692 -4.946 1.00 27.86 628 LYS A C 1
ATOM 5044 O O . LYS A 1 628 ? 52.284 6.254 -3.892 1.00 27.86 628 LYS A O 1
ATOM 5049 N N . ALA A 1 629 ? 52.528 4.494 -5.252 1.00 25.83 629 ALA A N 1
ATOM 5050 C CA . ALA A 1 629 ? 53.759 3.899 -4.693 1.00 25.83 629 ALA A CA 1
ATOM 5051 C C . ALA A 1 629 ? 54.128 2.639 -5.507 1.00 25.83 629 ALA A C 1
ATOM 5053 O O . ALA A 1 629 ? 53.295 2.143 -6.268 1.00 25.83 629 ALA A O 1
ATOM 5054 N N . ALA A 1 630 ? 55.364 2.137 -5.399 1.00 27.11 630 ALA A N 1
ATOM 5055 C CA . ALA A 1 630 ? 55.908 1.135 -6.323 1.00 27.11 630 ALA A CA 1
ATOM 5056 C C . ALA A 1 630 ? 56.409 -0.169 -5.666 1.00 27.11 630 ALA A C 1
ATOM 5058 O O . ALA A 1 630 ? 56.624 -0.256 -4.462 1.00 27.11 630 ALA A O 1
ATOM 5059 N N . ARG A 1 631 ? 56.604 -1.170 -6.537 1.00 27.16 631 ARG A N 1
ATOM 5060 C CA . ARG A 1 631 ? 57.220 -2.496 -6.334 1.00 27.16 631 ARG A CA 1
ATOM 5061 C C . ARG A 1 631 ? 58.404 -2.531 -5.351 1.00 27.16 631 ARG A C 1
ATOM 5063 O O . ARG A 1 631 ? 59.303 -1.706 -5.477 1.00 27.16 631 ARG A O 1
ATOM 5070 N N . GLN A 1 632 ? 58.547 -3.657 -4.642 1.00 26.88 632 GLN A N 1
ATOM 5071 C CA . GLN A 1 632 ? 59.788 -4.457 -4.657 1.00 26.88 632 GLN A CA 1
ATOM 5072 C C . GLN A 1 632 ? 59.519 -5.940 -4.309 1.00 26.88 632 GLN A C 1
ATOM 5074 O O . GLN A 1 632 ? 58.393 -6.299 -3.970 1.00 26.88 632 GLN A O 1
ATOM 5079 N N . GLN A 1 633 ? 60.515 -6.811 -4.519 1.00 26.08 633 GLN A N 1
ATOM 5080 C CA . GLN A 1 633 ? 60.427 -8.285 -4.432 1.00 26.08 633 GLN A CA 1
ATOM 5081 C C . GLN A 1 633 ? 61.106 -8.837 -3.161 1.00 26.08 633 GLN A C 1
ATOM 5083 O O . GLN A 1 633 ? 61.773 -8.086 -2.451 1.00 26.08 633 GLN A O 1
ATOM 5088 N N . PRO A 1 634 ? 61.023 -10.161 -2.923 1.00 27.39 634 PRO A N 1
ATOM 5089 C CA . PRO A 1 634 ? 62.245 -10.931 -2.609 1.00 27.39 634 PRO A CA 1
ATOM 5090 C C . PRO A 1 634 ? 62.683 -11.960 -3.680 1.00 27.39 634 PRO A C 1
ATOM 5092 O O . PRO A 1 634 ? 61.975 -12.240 -4.646 1.00 27.39 634 PRO A O 1
ATOM 5095 N N . SER A 1 635 ? 63.888 -12.511 -3.486 1.00 24.91 635 SER A N 1
ATOM 5096 C CA . SER A 1 635 ? 64.581 -13.557 -4.271 1.00 24.91 635 SER A CA 1
ATOM 5097 C C . SER A 1 635 ? 63.868 -14.929 -4.249 1.00 24.91 635 SER A C 1
ATOM 5099 O O . SER A 1 635 ? 63.098 -15.198 -3.335 1.00 24.91 635 SER A O 1
ATOM 5101 N N . ARG A 1 636 ? 63.983 -15.848 -5.231 1.00 28.39 636 ARG A N 1
ATOM 5102 C CA . ARG A 1 636 ? 65.044 -16.272 -6.194 1.00 28.39 636 ARG A CA 1
ATOM 5103 C C . ARG A 1 636 ? 66.038 -17.309 -5.632 1.00 28.39 636 ARG A C 1
ATOM 5105 O O . ARG A 1 636 ? 66.861 -16.972 -4.792 1.00 28.39 636 ARG A O 1
ATOM 5112 N N . ASN A 1 637 ? 66.038 -18.515 -6.214 1.00 24.53 637 ASN A N 1
ATOM 5113 C CA . ASN A 1 637 ? 67.167 -19.461 -6.242 1.00 24.53 637 ASN A CA 1
ATOM 5114 C C . ASN A 1 637 ? 67.063 -20.368 -7.494 1.00 24.53 637 ASN A C 1
ATOM 5116 O O . ASN A 1 637 ? 66.002 -20.392 -8.118 1.00 24.53 637 ASN A O 1
ATOM 5120 N N . SER A 1 638 ? 68.147 -21.030 -7.932 1.00 25.80 638 SER A N 1
ATOM 5121 C CA . SER A 1 638 ? 68.221 -21.592 -9.304 1.00 25.80 638 SER A CA 1
ATOM 5122 C C . SER A 1 638 ? 69.341 -22.618 -9.558 1.00 25.80 638 SER A C 1
ATOM 5124 O O . SER A 1 638 ? 70.482 -22.342 -9.189 1.00 25.80 638 SER A O 1
ATOM 5126 N N . SER A 1 639 ? 69.068 -23.686 -10.324 1.00 23.70 639 SER A N 1
ATOM 5127 C CA . SER A 1 639 ? 70.064 -24.477 -11.087 1.00 23.70 639 SER A CA 1
ATOM 5128 C C . SER A 1 639 ? 69.402 -25.392 -12.148 1.00 23.70 639 SER A C 1
ATOM 5130 O O . SER A 1 639 ? 68.186 -25.339 -12.317 1.00 23.70 639 SER A O 1
ATOM 5132 N N . ALA A 1 640 ? 70.214 -26.087 -12.966 1.00 26.20 640 ALA A N 1
ATOM 5133 C CA . ALA A 1 640 ? 70.145 -25.999 -14.433 1.00 26.20 640 ALA A CA 1
ATOM 5134 C C . ALA A 1 640 ? 70.678 -27.230 -15.226 1.00 26.20 640 ALA A C 1
ATOM 5136 O O . ALA A 1 640 ? 71.441 -28.008 -14.664 1.00 26.20 640 ALA A O 1
ATOM 5137 N N . LYS A 1 641 ? 70.428 -27.257 -16.561 1.00 26.25 641 LYS A N 1
ATOM 5138 C CA . LYS A 1 641 ? 71.010 -28.146 -17.624 1.00 26.25 641 LYS A CA 1
ATOM 5139 C C . LYS A 1 641 ? 70.512 -29.623 -17.607 1.00 26.25 641 LYS A C 1
ATOM 5141 O O . LYS A 1 641 ? 70.036 -30.053 -16.569 1.00 26.25 641 LYS A O 1
ATOM 5146 N N . ASN A 1 642 ? 70.558 -30.453 -18.674 1.00 23.17 642 ASN A N 1
ATOM 5147 C CA . ASN A 1 642 ? 70.867 -30.291 -20.121 1.00 23.17 642 ASN A CA 1
ATOM 5148 C C . ASN A 1 642 ? 70.279 -31.460 -20.984 1.00 23.17 642 ASN A C 1
ATOM 5150 O O . ASN A 1 642 ? 70.208 -32.572 -20.487 1.00 23.17 642 ASN A O 1
ATOM 5154 N N . TYR A 1 643 ? 69.953 -31.180 -22.261 1.00 24.47 643 TYR A N 1
ATOM 5155 C CA . TYR A 1 643 ? 70.096 -31.960 -23.533 1.00 24.47 643 TYR A CA 1
ATOM 5156 C C . TYR A 1 643 ? 70.116 -33.522 -23.651 1.00 24.47 643 TYR A C 1
ATOM 5158 O O . TYR A 1 643 ? 70.849 -34.182 -22.923 1.00 24.47 643 TYR A O 1
ATOM 5166 N N . SER A 1 644 ? 69.519 -34.016 -24.770 1.00 23.67 644 SER A N 1
ATOM 5167 C CA . SER A 1 644 ? 69.806 -35.251 -25.589 1.00 23.67 644 SER A CA 1
ATOM 5168 C C . SER A 1 644 ? 69.614 -36.673 -24.986 1.00 23.67 644 SER A C 1
ATOM 5170 O O . SER A 1 644 ? 69.804 -36.826 -23.788 1.00 23.67 644 SER A O 1
ATOM 5172 N N . GLU A 1 645 ? 69.332 -37.776 -25.723 1.00 25.23 645 GLU A N 1
ATOM 5173 C CA . GLU A 1 645 ? 68.752 -38.065 -27.077 1.00 25.23 645 GLU A CA 1
ATOM 5174 C C . GLU A 1 645 ? 68.544 -39.615 -27.255 1.00 25.23 645 GLU A C 1
ATOM 5176 O O . GLU A 1 645 ? 69.190 -40.376 -26.539 1.00 25.23 645 GLU A O 1
ATOM 5181 N N . ASP A 1 646 ? 67.686 -40.051 -28.201 1.00 24.72 646 ASP A N 1
ATOM 5182 C CA . ASP A 1 646 ? 67.588 -41.384 -28.880 1.00 24.72 646 ASP A CA 1
ATOM 5183 C C . ASP A 1 646 ? 67.220 -42.744 -28.191 1.00 24.72 646 ASP A C 1
ATOM 5185 O O . ASP A 1 646 ? 67.281 -42.921 -26.977 1.00 24.72 646 ASP A O 1
ATOM 5189 N N . ILE A 1 647 ? 66.899 -43.722 -29.080 1.00 25.17 647 ILE A N 1
ATOM 5190 C CA . ILE A 1 647 ? 66.728 -45.205 -28.956 1.00 25.17 647 ILE A CA 1
ATOM 5191 C C . ILE A 1 647 ? 65.336 -45.741 -28.491 1.00 25.17 647 ILE A C 1
ATOM 5193 O O . ILE A 1 647 ? 64.816 -45.247 -27.496 1.00 25.17 647 ILE A O 1
ATOM 5197 N N . ILE A 1 648 ? 64.739 -46.849 -29.002 1.00 26.31 648 ILE A N 1
ATOM 5198 C CA . ILE A 1 648 ? 64.467 -47.419 -30.366 1.00 26.31 648 ILE A CA 1
ATOM 5199 C C . ILE A 1 648 ? 63.761 -48.814 -30.234 1.00 26.31 648 ILE A C 1
ATOM 5201 O O . ILE A 1 648 ? 64.195 -49.613 -29.412 1.00 26.31 648 ILE A O 1
ATOM 5205 N N . ASP A 1 649 ? 62.723 -49.053 -31.060 1.00 28.39 649 ASP A N 1
ATOM 5206 C CA . ASP A 1 649 ? 62.125 -50.299 -31.642 1.00 28.39 649 ASP A CA 1
ATOM 5207 C C . ASP A 1 649 ? 61.610 -51.550 -30.848 1.00 28.39 649 ASP A C 1
ATOM 5209 O O . ASP A 1 649 ? 61.850 -51.727 -29.655 1.00 28.39 649 ASP A O 1
ATOM 5213 N N . ASP A 1 650 ? 60.870 -52.383 -31.621 1.00 28.72 650 ASP A N 1
ATOM 5214 C CA . ASP A 1 650 ? 60.308 -53.756 -31.468 1.00 28.72 650 ASP A CA 1
ATOM 5215 C C . ASP A 1 650 ? 59.205 -54.038 -30.409 1.00 28.72 650 ASP A C 1
ATOM 5217 O O . ASP A 1 650 ? 59.320 -53.643 -29.251 1.00 28.72 650 ASP A O 1
ATOM 5221 N N . ASP A 1 651 ? 58.114 -54.794 -30.655 1.00 30.89 651 ASP A N 1
ATOM 5222 C CA . ASP A 1 651 ? 57.361 -55.285 -31.854 1.00 30.89 651 ASP A CA 1
ATOM 5223 C C . ASP A 1 651 ? 55.936 -55.726 -31.334 1.00 30.89 651 ASP A C 1
ATOM 5225 O O . ASP A 1 651 ? 55.686 -55.549 -30.136 1.00 30.89 651 ASP A O 1
ATOM 5229 N N . SER A 1 652 ? 54.898 -56.267 -32.005 1.00 29.23 652 SER A N 1
ATOM 5230 C CA . SER A 1 652 ? 54.579 -56.826 -33.347 1.00 29.23 652 SER A CA 1
ATOM 5231 C C . SER A 1 652 ? 53.119 -56.419 -33.758 1.00 29.23 652 SER A C 1
ATOM 5233 O O . SER A 1 652 ? 52.605 -55.447 -33.201 1.00 29.23 652 SER A O 1
ATOM 5235 N N . ASP A 1 653 ? 52.328 -56.979 -34.700 1.00 28.33 653 ASP A N 1
ATOM 5236 C CA . ASP A 1 653 ? 52.300 -58.261 -35.445 1.00 28.33 653 ASP A CA 1
ATOM 5237 C C . ASP A 1 653 ? 51.456 -58.165 -36.762 1.00 28.33 653 ASP A C 1
ATOM 5239 O O . ASP A 1 653 ? 51.045 -57.073 -37.163 1.00 28.33 653 ASP A O 1
ATOM 5243 N N . VAL A 1 654 ? 51.172 -59.294 -37.438 1.00 27.48 654 VAL A N 1
ATOM 5244 C CA . VAL A 1 654 ? 50.592 -59.404 -38.805 1.00 27.48 654 VAL A CA 1
ATOM 5245 C C . VAL A 1 654 ? 49.196 -60.069 -38.861 1.00 27.48 654 VAL A C 1
ATOM 5247 O O . VAL A 1 654 ? 48.996 -61.101 -38.234 1.00 27.48 654 VAL A O 1
ATOM 5250 N N . GLU A 1 655 ? 48.268 -59.568 -39.704 1.00 25.67 655 GLU A N 1
ATOM 5251 C CA . GLU A 1 655 ? 47.543 -60.396 -40.711 1.00 25.67 655 GLU A CA 1
ATOM 5252 C C . GLU A 1 655 ? 46.762 -59.585 -41.778 1.00 25.67 655 GLU A C 1
ATOM 5254 O O . GLU A 1 655 ? 46.476 -58.398 -41.611 1.00 25.67 655 GLU A O 1
ATOM 5259 N N . GLU A 1 656 ? 46.450 -60.233 -42.910 1.00 23.92 656 GLU A N 1
ATOM 5260 C CA . GLU A 1 656 ? 45.971 -59.637 -44.171 1.00 23.92 656 GLU A CA 1
ATOM 5261 C C . GLU A 1 656 ? 44.810 -60.450 -44.782 1.00 23.92 656 GLU A C 1
ATOM 5263 O O . GLU A 1 656 ? 44.916 -61.666 -44.915 1.00 23.92 656 GLU A O 1
ATOM 5268 N N . VAL A 1 657 ? 43.743 -59.790 -45.265 1.00 25.34 657 VAL A N 1
ATOM 5269 C CA . VAL A 1 657 ? 42.784 -60.383 -46.227 1.00 25.34 657 VAL A CA 1
ATOM 5270 C C . VAL A 1 657 ? 42.305 -59.327 -47.233 1.00 25.34 657 VAL A C 1
ATOM 5272 O O . VAL A 1 657 ? 42.013 -58.187 -46.873 1.00 25.34 657 VAL A O 1
ATOM 5275 N N . SER A 1 658 ? 42.165 -59.721 -48.500 1.00 21.14 658 SER A N 1
ATOM 5276 C CA . SER A 1 658 ? 41.624 -58.909 -49.602 1.00 21.14 658 SER A CA 1
ATOM 5277 C C . SER A 1 658 ? 40.457 -59.624 -50.311 1.00 21.14 658 SER A C 1
ATOM 5279 O O . SER A 1 658 ? 40.275 -60.820 -50.108 1.00 21.14 658 SER A O 1
ATOM 5281 N N . PHE A 1 659 ? 39.649 -58.905 -51.114 1.00 22.56 659 PHE A N 1
ATOM 5282 C CA . PHE A 1 659 ? 39.366 -59.205 -52.542 1.00 22.56 659 PHE A CA 1
ATOM 5283 C C . PHE A 1 659 ? 38.224 -58.344 -53.150 1.00 22.56 659 PHE A C 1
ATOM 5285 O O . PHE A 1 659 ? 37.136 -58.216 -52.602 1.00 22.56 659 PHE A O 1
ATOM 5292 N N . THR A 1 660 ? 38.516 -57.784 -54.331 1.00 23.52 660 THR A N 1
ATOM 5293 C CA . THR A 1 660 ? 37.657 -57.419 -55.489 1.00 23.52 660 THR A CA 1
ATOM 5294 C C . THR A 1 660 ? 36.119 -57.317 -55.379 1.00 23.52 660 THR A C 1
ATOM 5296 O O . THR A 1 660 ? 35.453 -58.291 -55.041 1.00 23.52 660 THR A O 1
ATOM 5299 N N . ALA A 1 661 ? 35.535 -56.274 -55.993 1.00 24.03 661 ALA A N 1
ATOM 5300 C CA . ALA A 1 661 ? 34.936 -56.335 -57.351 1.00 24.03 661 ALA A CA 1
ATOM 5301 C C . ALA A 1 661 ? 34.176 -55.032 -57.702 1.00 24.03 661 ALA A C 1
ATOM 5303 O O . ALA A 1 661 ? 33.792 -54.275 -56.815 1.00 24.03 661 ALA A O 1
ATOM 5304 N N . ALA A 1 662 ? 33.946 -54.761 -58.993 1.00 23.67 662 ALA A N 1
ATOM 5305 C CA . ALA A 1 662 ? 33.296 -53.534 -59.475 1.00 23.67 662 ALA A CA 1
ATOM 5306 C C . ALA A 1 662 ? 32.064 -53.811 -60.354 1.00 23.67 662 ALA A C 1
ATOM 5308 O O . ALA A 1 662 ? 31.982 -54.850 -61.007 1.00 23.67 662 ALA A O 1
ATOM 5309 N N . SER A 1 663 ? 31.156 -52.834 -60.457 1.00 23.53 663 SER A N 1
ATOM 5310 C CA . SER A 1 663 ? 30.231 -52.711 -61.594 1.00 23.53 663 SER A CA 1
ATOM 5311 C C . SER A 1 663 ? 29.866 -51.243 -61.866 1.00 23.53 663 SER A C 1
ATOM 5313 O O . SER A 1 663 ? 30.056 -50.382 -61.008 1.00 23.53 663 SER A O 1
ATOM 5315 N N . LYS A 1 664 ? 29.406 -50.944 -63.087 1.00 24.42 664 LYS A N 1
ATOM 5316 C CA . LYS A 1 664 ? 29.240 -49.583 -63.637 1.00 24.42 664 LYS A CA 1
ATOM 5317 C C . LYS A 1 664 ? 27.793 -49.088 -63.577 1.00 24.42 664 LYS A C 1
ATOM 5319 O O . LYS A 1 664 ? 26.895 -49.856 -63.906 1.00 24.42 664 LYS A O 1
ATOM 5324 N N . VAL A 1 665 ? 27.603 -47.777 -63.380 1.00 23.41 665 VAL A N 1
ATOM 5325 C CA . VAL A 1 665 ? 26.444 -47.019 -63.901 1.00 23.41 665 VAL A CA 1
ATOM 5326 C C . VAL A 1 665 ? 26.884 -45.611 -64.350 1.00 23.41 665 VAL A C 1
ATOM 5328 O O . VAL A 1 665 ? 27.303 -44.797 -63.535 1.00 23.41 665 VAL A O 1
ATOM 5331 N N . THR A 1 666 ? 26.773 -45.327 -65.650 1.00 23.75 666 THR A N 1
ATOM 5332 C CA . THR A 1 666 ? 26.565 -43.981 -66.245 1.00 23.75 666 THR A CA 1
ATOM 5333 C C . THR A 1 666 ? 25.050 -43.734 -66.350 1.00 23.75 666 THR A C 1
ATOM 5335 O O . THR A 1 666 ? 24.306 -44.709 -66.374 1.00 23.75 666 THR A O 1
ATOM 5338 N N . GLN A 1 667 ? 24.464 -42.535 -66.429 1.00 24.86 667 GLN A N 1
ATOM 5339 C CA . GLN A 1 667 ? 24.872 -41.150 -66.770 1.00 24.86 667 GLN A CA 1
ATOM 5340 C C . GLN A 1 667 ? 24.062 -40.187 -65.833 1.00 24.86 667 GLN A C 1
ATOM 5342 O O . GLN A 1 667 ? 23.402 -40.689 -64.930 1.00 24.86 667 GLN A O 1
ATOM 5347 N N . SER A 1 668 ? 24.048 -38.847 -65.883 1.00 22.56 668 SER A N 1
ATOM 5348 C CA . SER A 1 668 ? 24.044 -37.880 -67.000 1.00 22.56 668 SER A CA 1
ATOM 5349 C C . SER A 1 668 ? 24.480 -36.464 -66.556 1.00 22.56 668 SER A C 1
ATOM 5351 O O . SER A 1 668 ? 24.475 -36.156 -65.368 1.00 22.56 668 SER A O 1
ATOM 5353 N N . TYR A 1 669 ? 24.794 -35.593 -67.522 1.00 23.42 669 TYR A N 1
ATOM 5354 C CA . TYR A 1 669 ? 24.977 -34.139 -67.349 1.00 23.42 669 TYR A CA 1
ATOM 5355 C C . TYR A 1 669 ? 23.785 -33.369 -67.950 1.00 23.42 669 TYR A C 1
ATOM 5357 O O . TYR A 1 669 ? 23.124 -33.889 -68.847 1.00 23.42 669 TYR A O 1
ATOM 5365 N N . GLU A 1 670 ? 23.584 -32.119 -67.522 1.00 25.22 670 GLU A N 1
ATOM 5366 C CA . GLU A 1 670 ? 22.884 -31.076 -68.289 1.00 25.22 670 GLU A CA 1
ATOM 5367 C C . GLU A 1 670 ? 23.720 -29.783 -68.279 1.00 25.22 670 GLU A C 1
ATOM 5369 O O . GLU A 1 670 ? 24.383 -29.469 -67.287 1.00 25.22 670 GLU A O 1
ATOM 5374 N N . ASP A 1 671 ? 23.704 -29.058 -69.398 1.00 23.98 671 ASP A N 1
ATOM 5375 C CA . ASP A 1 671 ? 24.529 -27.872 -69.652 1.00 23.98 671 ASP A CA 1
ATOM 5376 C C . ASP A 1 671 ? 23.851 -26.551 -69.246 1.00 23.98 671 ASP A C 1
ATOM 5378 O O . ASP A 1 671 ? 22.630 -26.450 -69.127 1.00 23.98 671 ASP A O 1
ATOM 5382 N N . CYS A 1 672 ? 24.642 -25.477 -69.159 1.00 22.62 672 CYS A N 1
ATOM 5383 C CA . CYS A 1 672 ? 24.137 -24.117 -69.356 1.00 22.62 672 CYS A CA 1
ATOM 5384 C C . CYS A 1 672 ? 25.144 -23.298 -70.179 1.00 22.62 672 CYS A C 1
ATOM 5386 O O . CYS A 1 672 ? 26.353 -23.372 -69.958 1.00 22.62 672 CYS A O 1
ATOM 5388 N N . ALA A 1 673 ? 24.644 -22.580 -71.185 1.00 26.80 673 ALA A N 1
ATOM 5389 C CA . ALA A 1 673 ? 25.426 -22.198 -72.359 1.00 26.80 673 ALA A CA 1
ATOM 5390 C C . ALA A 1 673 ? 26.275 -20.921 -72.207 1.00 26.80 673 ALA A C 1
ATOM 5392 O O . ALA A 1 673 ? 26.015 -20.044 -71.383 1.00 26.80 673 ALA A O 1
ATOM 5393 N N . THR A 1 674 ? 27.262 -20.792 -73.097 1.00 25.08 674 THR A N 1
ATOM 5394 C CA . THR A 1 674 ? 27.970 -19.537 -73.377 1.00 25.08 674 THR A CA 1
ATOM 5395 C C . THR A 1 674 ? 27.355 -18.826 -74.586 1.00 25.08 674 THR A C 1
ATOM 5397 O O . THR A 1 674 ? 26.967 -19.466 -75.558 1.00 25.08 674 THR A O 1
ATOM 5400 N N . GLU A 1 675 ? 27.346 -17.491 -74.576 1.00 24.66 675 GLU A N 1
ATOM 5401 C CA . GLU A 1 675 ? 27.288 -16.691 -75.806 1.00 24.66 675 GLU A CA 1
ATOM 5402 C C . GLU A 1 675 ? 28.393 -15.627 -75.751 1.00 24.66 675 GLU A C 1
ATOM 5404 O O . GLU A 1 675 ? 28.689 -15.069 -74.693 1.00 24.66 675 GLU A O 1
ATOM 5409 N N . SER A 1 676 ? 29.050 -15.372 -76.884 1.00 24.27 676 SER A N 1
ATOM 5410 C CA . SER A 1 676 ? 30.213 -14.488 -76.969 1.00 24.27 676 SER A CA 1
ATOM 5411 C C . SER A 1 676 ? 30.154 -13.631 -78.229 1.00 24.27 676 SER A C 1
ATOM 5413 O O . SER A 1 676 ? 29.912 -14.144 -79.322 1.00 24.27 676 SER A O 1
ATOM 5415 N N . LYS A 1 677 ? 30.406 -12.325 -78.090 1.00 25.55 677 LYS A N 1
ATOM 5416 C CA . LYS A 1 677 ? 30.596 -11.384 -79.205 1.00 25.55 677 LYS A CA 1
ATOM 5417 C C . LYS A 1 677 ? 31.851 -10.542 -78.956 1.00 25.55 677 LYS A C 1
ATOM 5419 O O . LYS A 1 677 ? 32.228 -10.291 -77.813 1.00 25.55 677 LYS A O 1
ATOM 5424 N N . ARG A 1 678 ? 32.550 -10.193 -80.038 1.00 24.36 678 ARG A N 1
ATOM 5425 C CA . ARG A 1 678 ? 33.959 -9.756 -80.054 1.00 24.36 678 ARG A CA 1
ATOM 5426 C C . ARG A 1 678 ? 34.127 -8.578 -81.024 1.00 24.36 678 ARG A C 1
ATOM 5428 O O . ARG A 1 678 ? 33.338 -8.471 -81.955 1.00 24.36 678 ARG A O 1
ATOM 5435 N N . GLN A 1 679 ? 35.214 -7.808 -80.866 1.00 26.12 679 GLN A N 1
ATOM 5436 C CA . GLN A 1 679 ? 35.618 -6.664 -81.719 1.00 26.12 679 GLN A CA 1
ATOM 5437 C C . GLN A 1 679 ? 34.704 -5.417 -81.554 1.00 26.12 679 GLN A C 1
ATOM 5439 O O . GLN A 1 679 ? 33.575 -5.536 -81.097 1.00 26.12 679 GLN A O 1
ATOM 5444 N N . LEU A 1 680 ? 35.142 -4.175 -81.815 1.00 25.42 680 LEU A N 1
ATOM 5445 C CA . LEU A 1 680 ? 36.314 -3.691 -82.571 1.00 25.42 680 LEU A CA 1
ATOM 5446 C C . LEU A 1 680 ? 37.359 -2.893 -81.753 1.00 25.42 680 LEU A C 1
ATOM 5448 O O . LEU A 1 680 ? 37.209 -2.662 -80.560 1.00 25.42 680 LEU A O 1
ATOM 5452 N N . VAL A 1 681 ? 38.440 -2.490 -82.437 1.00 27.56 681 VAL A N 1
ATOM 5453 C CA . VAL A 1 681 ? 39.621 -1.775 -81.915 1.00 27.56 681 VAL A CA 1
ATOM 5454 C C . VAL A 1 681 ? 39.781 -0.410 -82.598 1.00 27.56 681 VAL A C 1
ATOM 5456 O O . VAL A 1 681 ? 39.708 -0.358 -83.826 1.00 27.56 681 VAL A O 1
ATOM 5459 N N . LYS A 1 682 ? 40.116 0.650 -81.839 1.00 24.42 682 LYS A N 1
ATOM 5460 C CA . LYS A 1 682 ? 41.048 1.731 -82.250 1.00 24.42 682 LYS A CA 1
ATOM 5461 C C . LYS A 1 682 ? 41.458 2.643 -81.063 1.00 24.42 682 LYS A C 1
ATOM 5463 O O . LYS A 1 682 ? 40.625 2.845 -80.185 1.00 24.42 682 LYS A O 1
ATOM 5468 N N . PRO A 1 683 ? 42.707 3.163 -81.011 1.00 28.91 683 PRO A N 1
ATOM 5469 C CA . PRO A 1 683 ? 43.215 4.010 -79.919 1.00 28.91 683 PRO A CA 1
ATOM 5470 C C . PRO A 1 683 ? 43.404 5.492 -80.380 1.00 28.91 683 PRO A C 1
ATOM 5472 O O . PRO A 1 683 ? 42.688 5.902 -81.294 1.00 28.91 683 PRO A O 1
ATOM 5475 N N . PRO A 1 684 ? 44.239 6.349 -79.747 1.00 46.81 684 PRO A N 1
ATOM 5476 C CA . PRO A 1 684 ? 43.763 7.376 -78.817 1.00 46.81 684 PRO A CA 1
ATOM 5477 C C . PRO A 1 684 ? 44.085 8.821 -79.265 1.00 46.81 684 PRO A C 1
ATOM 5479 O O . PRO A 1 684 ? 44.798 9.038 -80.242 1.00 46.81 684 PRO A O 1
ATOM 5482 N N . ILE A 1 685 ? 43.623 9.815 -78.497 1.00 27.94 685 ILE A N 1
ATOM 5483 C CA . ILE A 1 685 ? 44.154 11.190 -78.531 1.00 27.94 685 ILE A CA 1
ATOM 5484 C C . ILE A 1 685 ? 44.419 11.637 -77.089 1.00 27.94 685 ILE A C 1
ATOM 5486 O O . ILE A 1 685 ? 43.563 11.471 -76.222 1.00 27.94 685 ILE A O 1
ATOM 5490 N N . ASP A 1 686 ? 45.612 12.177 -76.860 1.00 23.88 686 ASP A N 1
ATOM 5491 C CA . ASP A 1 686 ? 46.091 12.743 -75.597 1.00 23.88 686 ASP A CA 1
ATOM 5492 C C . ASP A 1 686 ? 46.111 14.278 -75.691 1.00 23.88 686 ASP A C 1
ATOM 5494 O O . ASP A 1 686 ? 46.369 14.818 -76.767 1.00 23.88 686 ASP A O 1
ATOM 5498 N N . TRP A 1 687 ? 45.862 14.964 -74.572 1.00 26.58 687 TRP A N 1
ATOM 5499 C CA . TRP A 1 687 ? 46.142 16.392 -74.397 1.00 26.58 687 TRP A CA 1
ATOM 5500 C C . TRP A 1 687 ? 46.459 16.702 -72.930 1.00 26.58 687 TRP A C 1
ATOM 5502 O O . TRP A 1 687 ? 45.578 16.885 -72.088 1.00 26.58 687 TRP A O 1
ATOM 5512 N N . THR A 1 688 ? 47.751 16.815 -72.642 1.00 24.81 688 THR A N 1
ATOM 5513 C CA . THR A 1 688 ? 48.290 17.370 -71.395 1.00 24.81 688 THR A CA 1
ATOM 5514 C C . THR A 1 688 ? 48.024 18.874 -71.277 1.00 24.81 688 THR A C 1
ATOM 5516 O O . THR A 1 688 ? 48.116 19.554 -72.291 1.00 24.81 688 THR A O 1
ATOM 5519 N N . HIS A 1 689 ? 47.830 19.402 -70.058 1.00 26.56 689 HIS A N 1
ATOM 5520 C CA . HIS A 1 689 ? 48.333 20.715 -69.583 1.00 26.56 689 HIS A CA 1
ATOM 5521 C C . HIS A 1 689 ? 47.949 20.908 -68.089 1.00 26.56 689 HIS A C 1
ATOM 5523 O O . HIS A 1 689 ? 46.775 21.036 -67.769 1.00 26.56 689 HIS A O 1
ATOM 5529 N N . THR A 1 690 ? 48.834 20.662 -67.108 1.00 24.58 690 THR A N 1
ATOM 5530 C CA . THR A 1 690 ? 49.916 21.514 -66.529 1.00 24.58 690 THR A CA 1
ATOM 5531 C C . THR A 1 690 ? 49.509 22.420 -65.354 1.00 24.58 690 THR A C 1
ATOM 5533 O O . THR A 1 690 ? 48.684 23.307 -65.536 1.00 24.58 690 THR A O 1
ATOM 5536 N N . ASN A 1 691 ? 50.305 22.340 -64.272 1.00 24.78 691 ASN A N 1
ATOM 5537 C CA . ASN A 1 691 ? 50.651 23.428 -63.328 1.00 24.78 691 ASN A CA 1
ATOM 5538 C C . ASN A 1 691 ? 49.528 23.916 -62.362 1.00 24.78 691 ASN A C 1
ATOM 5540 O O . ASN A 1 691 ? 48.352 23.703 -62.616 1.00 24.78 691 ASN A O 1
ATOM 5544 N N . ALA A 1 692 ? 49.804 24.544 -61.204 1.00 24.48 692 ALA A N 1
ATOM 5545 C CA . ALA A 1 692 ? 51.078 24.964 -60.588 1.00 24.48 692 ALA A CA 1
ATOM 5546 C C . ALA A 1 692 ? 50.972 25.136 -59.045 1.00 24.48 692 ALA A C 1
ATOM 5548 O O . ALA A 1 692 ? 49.874 25.321 -58.539 1.00 24.48 692 ALA A O 1
ATOM 5549 N N . PHE A 1 693 ? 52.134 25.193 -58.366 1.00 23.05 693 PHE A N 1
ATOM 5550 C CA . PHE A 1 693 ? 52.441 25.866 -57.076 1.00 23.05 693 PHE A CA 1
ATOM 5551 C C . PHE A 1 693 ? 51.563 25.554 -55.836 1.00 23.05 693 PHE A C 1
ATOM 5553 O O . PHE A 1 693 ? 50.373 25.827 -55.779 1.00 23.05 693 PHE A O 1
ATOM 5560 N N . GLU A 1 694 ? 52.097 24.911 -54.792 1.00 24.89 694 GLU A N 1
ATOM 5561 C CA . GLU A 1 694 ? 53.024 25.457 -53.769 1.00 24.89 694 GLU A CA 1
ATOM 5562 C C . GLU A 1 694 ? 52.462 26.574 -52.865 1.00 24.89 694 GLU A C 1
ATOM 5564 O O . GLU A 1 694 ? 52.256 27.705 -53.303 1.00 24.89 694 GLU A O 1
ATOM 5569 N N . ARG A 1 695 ? 52.477 26.325 -51.542 1.00 25.59 695 ARG A N 1
ATOM 5570 C CA . ARG A 1 695 ? 53.072 27.299 -50.608 1.00 25.59 695 ARG A CA 1
ATOM 5571 C C . ARG A 1 695 ? 53.640 26.682 -49.321 1.00 25.59 695 ARG A C 1
ATOM 5573 O O . ARG A 1 695 ? 52.933 26.096 -48.509 1.00 25.59 695 ARG A O 1
ATOM 5580 N N . SER A 1 696 ? 54.941 26.891 -49.144 1.00 22.61 696 SER A N 1
ATOM 5581 C CA . SER A 1 696 ? 55.689 26.837 -47.876 1.00 22.61 696 SER A CA 1
ATOM 5582 C C . SER A 1 696 ? 55.220 27.933 -46.883 1.00 22.61 696 SER A C 1
ATOM 5584 O O . SER A 1 696 ? 54.604 28.902 -47.318 1.00 22.61 696 SER A O 1
ATOM 5586 N N . ALA A 1 697 ? 55.516 27.915 -45.571 1.00 26.09 697 ALA A N 1
ATOM 5587 C CA . ALA A 1 697 ? 56.170 26.907 -44.716 1.00 26.09 697 ALA A CA 1
ATOM 5588 C C . ALA A 1 697 ? 56.035 27.238 -43.201 1.00 26.09 697 ALA A C 1
ATOM 5590 O O . ALA A 1 697 ? 55.818 28.385 -42.836 1.00 26.09 697 ALA A O 1
ATOM 5591 N N . LYS A 1 698 ? 56.280 26.214 -42.360 1.00 24.84 698 LYS A N 1
ATOM 5592 C CA . LYS A 1 698 ? 56.998 26.203 -41.054 1.00 24.84 698 LYS A CA 1
ATOM 5593 C C . LYS A 1 698 ? 56.846 27.378 -40.059 1.00 24.84 698 LYS A C 1
ATOM 5595 O O . LYS A 1 698 ? 57.295 28.483 -40.328 1.00 24.84 698 LYS A O 1
ATOM 5600 N N . LEU A 1 699 ? 56.606 27.015 -38.793 1.00 23.14 699 LEU A N 1
ATOM 5601 C CA . LEU A 1 699 ? 57.624 27.133 -37.724 1.00 23.14 699 LEU A CA 1
ATOM 5602 C C . LEU A 1 699 ? 57.444 25.984 -36.689 1.00 23.14 699 LEU A C 1
ATOM 5604 O O . LEU A 1 699 ? 56.360 25.399 -36.654 1.00 23.14 699 LEU A O 1
ATOM 5608 N N . PRO A 1 700 ? 58.487 25.571 -35.930 1.00 28.55 700 PRO A N 1
ATOM 5609 C CA . PRO A 1 700 ? 58.514 24.288 -35.207 1.00 28.55 700 PRO A CA 1
ATOM 5610 C C . PRO A 1 700 ? 58.663 24.420 -33.676 1.00 28.55 700 PRO A C 1
ATOM 5612 O O . PRO A 1 700 ? 58.865 25.514 -33.165 1.00 28.55 700 PRO A O 1
ATOM 5615 N N . ILE A 1 701 ? 58.713 23.275 -32.978 1.00 24.23 701 ILE A N 1
ATOM 5616 C CA . ILE A 1 701 ? 59.524 23.042 -31.763 1.00 24.23 701 ILE A CA 1
ATOM 5617 C C . ILE A 1 701 ? 59.919 21.545 -31.715 1.00 24.23 701 ILE A C 1
ATOM 5619 O O . ILE A 1 701 ? 59.131 20.681 -32.095 1.00 24.23 701 ILE A O 1
ATOM 5623 N N . ASN A 1 702 ? 61.159 21.249 -31.303 1.00 23.27 702 ASN A N 1
ATOM 5624 C CA . ASN A 1 702 ? 61.711 19.890 -31.117 1.00 23.27 702 ASN A CA 1
ATOM 5625 C C . ASN A 1 702 ? 61.247 19.297 -29.752 1.00 23.27 702 ASN A C 1
ATOM 5627 O O . ASN A 1 702 ? 60.766 20.039 -28.904 1.00 23.27 702 ASN A O 1
ATOM 5631 N N . ARG A 1 703 ? 61.210 17.976 -29.485 1.00 24.16 703 ARG A N 1
ATOM 5632 C CA . ARG A 1 703 ? 62.317 16.981 -29.428 1.00 24.16 703 ARG A CA 1
ATOM 5633 C C . ARG A 1 703 ? 63.480 17.424 -28.503 1.00 24.16 703 ARG A C 1
ATOM 5635 O O . ARG A 1 703 ? 63.815 18.598 -28.470 1.00 24.16 703 ARG A O 1
ATOM 5642 N N . SER A 1 704 ? 64.159 16.557 -27.750 1.00 24.06 704 SER A N 1
ATOM 5643 C CA . SER A 1 704 ? 63.974 15.122 -27.442 1.00 24.06 704 SER A CA 1
ATOM 5644 C C . SER A 1 704 ? 64.949 14.710 -26.325 1.00 24.06 704 SER A C 1
ATOM 5646 O O . SER A 1 704 ? 66.007 15.319 -26.227 1.00 24.06 704 SER A O 1
ATOM 5648 N N . PHE A 1 705 ? 64.609 13.674 -25.547 1.00 24.25 705 PHE A N 1
ATOM 5649 C CA . PHE A 1 705 ? 65.476 12.579 -25.043 1.00 24.25 705 PHE A CA 1
ATOM 5650 C C . PHE A 1 705 ? 64.542 11.611 -24.259 1.00 24.25 705 PHE A C 1
ATOM 5652 O O . PHE A 1 705 ? 63.662 12.098 -23.553 1.00 24.25 705 PHE A O 1
ATOM 5659 N N . GLU A 1 706 ? 64.493 10.277 -24.401 1.00 24.89 706 GLU A N 1
ATOM 5660 C CA . GLU A 1 706 ? 65.491 9.234 -24.752 1.00 24.89 706 GLU A CA 1
ATOM 5661 C C . GLU A 1 706 ? 66.532 9.023 -23.634 1.00 24.89 706 GLU A C 1
ATOM 5663 O O . GLU A 1 706 ? 66.963 9.991 -23.021 1.00 24.89 706 GLU A O 1
ATOM 5668 N N . ALA A 1 707 ? 66.960 7.813 -23.253 1.00 26.31 707 ALA A N 1
ATOM 5669 C CA . ALA A 1 707 ? 66.523 6.426 -23.526 1.00 26.31 707 ALA A CA 1
ATOM 5670 C C . ALA A 1 707 ? 66.790 5.592 -22.223 1.00 26.31 707 ALA A C 1
ATOM 5672 O O . ALA A 1 707 ? 67.032 6.201 -21.182 1.00 26.31 707 ALA A O 1
ATOM 5673 N N . SER A 1 708 ? 66.710 4.261 -22.077 1.00 26.95 708 SER A N 1
ATOM 5674 C CA . SER A 1 708 ? 66.766 3.078 -22.970 1.00 26.95 708 SER A CA 1
ATOM 5675 C C . SER A 1 708 ? 66.017 1.900 -22.274 1.00 26.95 708 SER A C 1
ATOM 5677 O O . SER A 1 708 ? 65.412 2.121 -21.228 1.00 26.95 708 SER A O 1
ATOM 5679 N N . PHE A 1 709 ? 65.963 0.630 -22.705 1.00 21.83 709 PHE A N 1
ATOM 5680 C CA . PHE A 1 709 ? 66.714 -0.196 -23.673 1.00 21.83 709 PHE A CA 1
ATOM 5681 C C . PHE A 1 709 ? 65.883 -1.475 -23.962 1.00 21.83 709 PHE A C 1
ATOM 5683 O O . PHE A 1 709 ? 65.241 -1.964 -23.034 1.00 21.83 709 PHE A O 1
ATOM 5690 N N . GLU A 1 710 ? 65.883 -2.163 -25.109 1.00 21.91 710 GLU A N 1
ATOM 5691 C CA . GLU A 1 710 ? 65.946 -1.821 -26.548 1.00 21.91 710 GLU A CA 1
ATOM 5692 C C . GLU A 1 710 ? 65.513 -3.086 -27.336 1.00 21.91 710 GLU A C 1
ATOM 5694 O O . GLU A 1 710 ? 65.608 -4.190 -26.800 1.00 21.91 710 GLU A O 1
ATOM 5699 N N . ILE A 1 711 ? 65.066 -2.961 -28.595 1.00 22.62 711 ILE A N 1
ATOM 5700 C CA . ILE A 1 711 ? 65.081 -4.045 -29.608 1.00 22.62 711 ILE A CA 1
ATOM 5701 C C . ILE A 1 711 ? 65.018 -3.407 -31.018 1.00 22.62 711 ILE A C 1
ATOM 5703 O O . ILE A 1 711 ? 64.372 -2.366 -31.167 1.00 22.62 711 ILE A O 1
ATOM 5707 N N . PRO A 1 712 ? 65.743 -3.932 -32.029 1.00 26.03 712 PRO A N 1
ATOM 5708 C CA . PRO A 1 712 ? 66.323 -3.080 -33.073 1.00 26.03 712 PRO A CA 1
ATOM 5709 C C . PRO A 1 712 ? 65.440 -2.801 -34.299 1.00 26.03 712 PRO A C 1
ATOM 5711 O O . PRO A 1 712 ? 64.462 -3.487 -34.590 1.00 26.03 712 PRO A O 1
ATOM 5714 N N . ASN A 1 713 ? 65.863 -1.784 -35.053 1.00 22.30 713 ASN A N 1
ATOM 5715 C CA . ASN A 1 713 ? 65.210 -1.247 -36.244 1.00 22.30 713 ASN A CA 1
ATOM 5716 C C . ASN A 1 713 ? 65.981 -1.639 -37.524 1.00 22.30 713 ASN A C 1
ATOM 5718 O O . ASN A 1 713 ? 67.204 -1.519 -37.559 1.00 22.30 713 ASN A O 1
ATOM 5722 N N . ILE A 1 714 ? 65.279 -2.047 -38.587 1.00 26.55 714 ILE A N 1
ATOM 5723 C CA . ILE A 1 714 ? 65.837 -2.195 -39.943 1.00 26.55 714 ILE A CA 1
ATOM 5724 C C . ILE A 1 714 ? 64.883 -1.505 -40.918 1.00 26.55 714 ILE A C 1
ATOM 5726 O O . ILE A 1 714 ? 63.771 -1.978 -41.151 1.00 26.55 714 ILE A O 1
ATOM 5730 N N . SER A 1 715 ? 65.323 -0.387 -41.496 1.00 25.91 715 SER A N 1
ATOM 5731 C CA . SER A 1 715 ? 64.504 0.446 -42.380 1.00 25.91 715 SER A CA 1
ATOM 5732 C C . SER A 1 715 ? 65.259 0.865 -43.644 1.00 25.91 715 SER A C 1
ATOM 5734 O O . SER A 1 715 ? 65.683 2.013 -43.783 1.00 25.91 715 SER A O 1
ATOM 5736 N N . SER A 1 716 ? 65.391 -0.067 -44.587 1.00 27.72 716 SER A N 1
ATOM 5737 C CA . SER A 1 716 ? 65.738 0.227 -45.980 1.00 27.72 716 SER A CA 1
ATOM 5738 C C . SER A 1 716 ? 65.298 -0.911 -46.907 1.00 27.72 716 SER A C 1
ATOM 5740 O O . SER A 1 716 ? 65.907 -1.971 -46.906 1.00 27.72 716 SER A O 1
ATOM 5742 N N . PHE A 1 717 ? 64.251 -0.684 -47.712 1.00 23.12 717 PHE A N 1
ATOM 5743 C CA . PHE A 1 717 ? 64.274 -0.963 -49.157 1.00 23.12 717 PHE A CA 1
ATOM 5744 C C . PHE A 1 717 ? 63.005 -0.464 -49.880 1.00 23.12 717 PHE A C 1
ATOM 5746 O O . PHE A 1 717 ? 61.890 -0.830 -49.528 1.00 23.12 717 PHE A O 1
ATOM 5753 N N . PHE A 1 718 ? 63.255 0.312 -50.940 1.00 26.48 718 PHE A N 1
ATOM 5754 C CA . PHE A 1 718 ? 62.377 0.767 -52.032 1.00 26.48 718 PHE A CA 1
ATOM 5755 C C . PHE A 1 718 ? 61.208 1.752 -51.760 1.00 26.48 718 PHE A C 1
ATOM 5757 O O . PHE A 1 718 ? 60.493 1.640 -50.766 1.00 26.48 718 PHE A O 1
ATOM 5764 N N . PRO A 1 719 ? 61.014 2.747 -52.661 1.00 26.08 719 PRO A N 1
ATOM 5765 C CA . PRO A 1 719 ? 59.907 3.703 -52.623 1.00 26.08 719 PRO A CA 1
ATOM 5766 C C . PRO A 1 719 ? 58.653 3.178 -53.346 1.00 26.08 719 PRO A C 1
ATOM 5768 O O . PRO A 1 719 ? 58.678 2.154 -54.024 1.00 26.08 719 PRO A O 1
ATOM 5771 N N . TRP A 1 720 ? 57.555 3.923 -53.224 1.00 36.22 720 TRP A N 1
ATOM 5772 C CA . TRP A 1 720 ? 56.272 3.623 -53.864 1.00 36.22 720 TRP A CA 1
ATOM 5773 C C . TRP A 1 720 ? 56.232 4.073 -55.330 1.00 36.22 720 TRP A C 1
ATOM 5775 O O . TRP A 1 720 ? 56.616 5.204 -55.624 1.00 36.22 720 TRP A O 1
ATOM 5785 N N . ASN A 1 721 ? 55.667 3.241 -56.211 1.00 27.64 721 ASN A N 1
ATOM 5786 C CA . ASN A 1 721 ? 54.824 3.678 -57.333 1.00 27.64 721 ASN A CA 1
ATOM 5787 C C . ASN A 1 721 ? 54.060 2.493 -57.954 1.00 27.64 721 ASN A C 1
ATOM 5789 O O . ASN A 1 721 ? 54.581 1.385 -57.999 1.00 27.64 721 ASN A O 1
ATOM 5793 N N . ASN A 1 722 ? 52.840 2.768 -58.429 1.00 36.16 722 ASN A N 1
ATOM 5794 C CA . ASN A 1 722 ? 51.995 1.990 -59.352 1.00 36.16 722 ASN A CA 1
ATOM 5795 C C . ASN A 1 722 ? 52.226 0.465 -59.428 1.00 36.16 722 ASN A C 1
ATOM 5797 O O . ASN A 1 722 ? 52.909 -0.018 -60.329 1.00 36.16 722 ASN A O 1
ATOM 5801 N N . TYR A 1 723 ? 51.546 -0.296 -58.565 1.00 32.19 723 TYR A N 1
ATOM 5802 C CA . TYR A 1 723 ? 51.342 -1.730 -58.792 1.00 32.19 723 TYR A CA 1
ATOM 5803 C C . TYR A 1 723 ? 50.278 -1.955 -59.865 1.00 32.19 723 TYR A C 1
ATOM 5805 O O . TYR A 1 723 ? 49.211 -1.344 -59.830 1.00 32.19 723 TYR A O 1
ATOM 5813 N N . THR A 1 724 ? 50.560 -2.854 -60.800 1.00 38.00 724 THR A N 1
ATOM 5814 C CA . THR A 1 724 ? 49.643 -3.235 -61.878 1.00 38.00 724 THR A CA 1
ATOM 5815 C C . THR A 1 724 ? 48.929 -4.548 -61.558 1.00 38.00 724 THR A C 1
ATOM 5817 O O . THR A 1 724 ? 49.315 -5.297 -60.659 1.00 38.00 724 THR A O 1
ATOM 5820 N N . LEU A 1 725 ? 47.891 -4.879 -62.332 1.00 33.78 725 LEU A N 1
ATOM 5821 C CA . LEU A 1 725 ? 47.129 -6.127 -62.179 1.00 33.78 725 LEU A CA 1
ATOM 5822 C C . LEU A 1 725 ? 48.010 -7.399 -62.252 1.00 33.78 725 LEU A C 1
ATOM 5824 O O . LEU A 1 725 ? 47.689 -8.411 -61.628 1.00 33.78 725 LEU A O 1
ATOM 5828 N N . ALA A 1 726 ? 49.146 -7.333 -62.957 1.00 33.22 726 ALA A N 1
ATOM 5829 C CA . ALA A 1 726 ? 50.116 -8.424 -63.067 1.00 33.22 726 ALA A CA 1
ATOM 5830 C C . ALA A 1 726 ? 50.858 -8.714 -61.745 1.00 33.22 726 ALA A C 1
ATOM 5832 O O . ALA A 1 726 ? 51.172 -9.870 -61.445 1.00 33.22 726 ALA A O 1
ATOM 5833 N N . ASP A 1 727 ? 51.101 -7.694 -60.916 1.00 36.16 727 ASP A N 1
ATOM 5834 C CA . ASP A 1 727 ? 51.828 -7.848 -59.652 1.00 36.16 727 ASP A CA 1
ATOM 5835 C C . ASP A 1 727 ? 51.030 -8.698 -58.655 1.00 36.16 727 ASP A C 1
ATOM 5837 O O . ASP A 1 727 ? 51.588 -9.595 -58.014 1.00 36.16 727 ASP A O 1
ATOM 5841 N N . TRP A 1 728 ? 49.706 -8.509 -58.610 1.00 38.19 728 TRP A N 1
ATOM 5842 C CA . TRP A 1 728 ? 48.782 -9.343 -57.833 1.00 38.19 728 TRP A CA 1
ATOM 5843 C C . TRP A 1 728 ? 48.794 -10.809 -58.277 1.00 38.19 728 TRP A C 1
ATOM 5845 O O . TRP A 1 728 ? 48.861 -11.701 -57.427 1.00 38.19 728 TRP A O 1
ATOM 5855 N N . GLN A 1 729 ? 48.799 -11.078 -59.587 1.00 36.66 729 GLN A N 1
ATOM 5856 C CA . GLN A 1 729 ? 48.930 -12.443 -60.111 1.00 36.66 729 GLN A CA 1
ATOM 5857 C C . GLN A 1 729 ? 50.269 -13.075 -59.686 1.00 36.66 729 GLN A C 1
ATOM 5859 O O . GLN A 1 729 ? 50.299 -14.226 -59.242 1.00 36.66 729 GLN A O 1
ATOM 5864 N N . SER A 1 730 ? 51.367 -12.310 -59.717 1.00 29.22 730 SER A N 1
ATOM 5865 C CA . SER A 1 730 ? 52.685 -12.788 -59.271 1.00 29.22 730 SER A CA 1
ATOM 5866 C C . SER A 1 730 ? 52.743 -13.087 -57.761 1.00 29.22 730 SER A C 1
ATOM 5868 O O . SER A 1 730 ? 53.369 -14.066 -57.341 1.00 29.22 730 SER A O 1
ATOM 5870 N N . PHE A 1 731 ? 52.060 -12.284 -56.936 1.00 35.41 731 PHE A N 1
ATOM 5871 C CA . PHE A 1 731 ? 52.053 -12.432 -55.480 1.00 35.41 731 PHE A CA 1
ATOM 5872 C C . PHE A 1 731 ? 51.200 -13.625 -55.027 1.00 35.41 731 PHE A C 1
ATOM 5874 O O . PHE A 1 731 ? 51.596 -14.352 -54.111 1.00 35.41 731 PHE A O 1
ATOM 5881 N N . VAL A 1 732 ? 50.077 -13.876 -55.712 1.00 40.88 732 VAL A N 1
ATOM 5882 C CA . VAL A 1 732 ? 49.283 -15.106 -55.554 1.00 40.88 732 VAL A CA 1
ATOM 5883 C C . VAL A 1 732 ? 50.100 -16.329 -55.990 1.00 40.88 732 VAL A C 1
ATOM 5885 O O . VAL A 1 732 ? 50.153 -17.313 -55.255 1.00 40.88 732 VAL A O 1
ATOM 5888 N N . GLY A 1 733 ? 50.818 -16.252 -57.117 1.00 30.50 733 GLY A N 1
ATOM 5889 C CA . GLY A 1 733 ? 51.633 -17.360 -57.631 1.00 30.50 733 GLY A CA 1
ATOM 5890 C C . GLY A 1 733 ? 52.842 -17.753 -56.764 1.00 30.50 733 GLY A C 1
ATOM 5891 O O . GLY A 1 733 ? 53.253 -18.913 -56.782 1.00 30.50 733 GLY A O 1
ATOM 5892 N N . ARG A 1 734 ? 53.425 -16.830 -55.981 1.00 28.88 734 ARG A N 1
ATOM 5893 C CA . ARG A 1 734 ? 54.646 -17.107 -55.186 1.00 28.88 734 ARG A CA 1
ATOM 5894 C C . ARG A 1 734 ? 54.420 -17.612 -53.764 1.00 28.88 734 ARG A C 1
ATOM 5896 O O . ARG A 1 734 ? 55.381 -18.064 -53.140 1.00 28.88 734 ARG A O 1
ATOM 5903 N N . ARG A 1 735 ? 53.192 -17.605 -53.238 1.00 29.95 735 ARG A N 1
ATOM 5904 C CA . ARG A 1 735 ? 52.879 -18.340 -52.002 1.00 29.95 735 ARG A CA 1
ATOM 5905 C C . ARG A 1 735 ? 52.139 -19.618 -52.343 1.00 29.95 735 ARG A C 1
ATOM 5907 O O . ARG A 1 735 ? 50.936 -19.594 -52.577 1.00 29.95 735 ARG A O 1
ATOM 5914 N N . ARG A 1 736 ? 52.854 -20.746 -52.259 1.00 37.34 736 ARG A N 1
ATOM 5915 C CA . ARG A 1 736 ? 52.244 -22.074 -52.127 1.00 37.34 736 ARG A CA 1
ATOM 5916 C C . ARG A 1 736 ? 51.349 -22.073 -50.887 1.00 37.34 736 ARG A C 1
ATOM 5918 O O . ARG A 1 736 ? 51.813 -22.339 -49.780 1.00 37.34 736 ARG A O 1
ATOM 5925 N N . TYR A 1 737 ? 50.072 -21.752 -51.075 1.00 36.72 737 TYR A N 1
ATOM 5926 C CA . TYR A 1 737 ? 49.031 -22.021 -50.094 1.00 36.72 737 TYR A CA 1
ATOM 5927 C C . TYR A 1 737 ? 48.873 -23.541 -50.071 1.00 36.72 737 TYR A C 1
ATOM 5929 O O . TYR A 1 737 ? 48.134 -24.117 -50.873 1.00 36.72 737 TYR A O 1
ATOM 5937 N N . GLY A 1 738 ? 49.667 -24.187 -49.210 1.00 31.98 738 GLY A N 1
ATOM 5938 C CA . GLY A 1 738 ? 49.532 -25.609 -48.931 1.00 31.98 738 GLY A CA 1
ATOM 5939 C C . GLY A 1 738 ? 48.076 -25.896 -48.593 1.00 31.98 738 GLY A C 1
ATOM 5940 O O . GLY A 1 738 ? 47.414 -25.076 -47.951 1.00 31.98 738 GLY A O 1
ATOM 5941 N N . ALA A 1 739 ? 47.557 -27.015 -49.088 1.00 37.19 739 ALA A N 1
ATOM 5942 C CA . ALA A 1 739 ? 46.168 -27.360 -48.866 1.00 37.19 739 ALA A CA 1
ATOM 5943 C C . ALA A 1 739 ? 45.944 -27.623 -47.371 1.00 37.19 739 ALA A C 1
ATOM 5945 O O . ALA A 1 739 ? 46.173 -28.731 -46.888 1.00 37.19 739 ALA A O 1
ATOM 5946 N N . GLU A 1 740 ? 45.447 -26.616 -46.646 1.00 39.38 740 GLU A N 1
ATOM 5947 C CA . GLU A 1 740 ? 44.677 -26.857 -45.433 1.00 39.38 740 GLU A CA 1
ATOM 5948 C C . GLU A 1 740 ? 43.454 -27.681 -45.837 1.00 39.38 740 GLU A C 1
ATOM 5950 O O . GLU A 1 740 ? 42.384 -27.157 -46.164 1.00 39.38 740 GLU A O 1
ATOM 5955 N N . SER A 1 741 ? 43.625 -29.001 -45.805 1.00 42.16 741 SER A N 1
ATOM 5956 C CA . SER A 1 741 ? 42.526 -29.929 -45.619 1.00 42.16 741 SER A CA 1
ATOM 5957 C C . SER A 1 741 ? 41.894 -29.572 -44.279 1.00 42.16 741 SER A C 1
ATOM 5959 O O . SER A 1 741 ? 42.348 -29.997 -43.219 1.00 42.16 741 SER A O 1
ATOM 5961 N N . GLN A 1 742 ? 40.908 -28.674 -44.326 1.00 53.06 742 GLN A N 1
ATOM 5962 C CA . GLN A 1 742 ? 40.156 -28.219 -43.165 1.00 53.06 742 GLN A CA 1
ATOM 5963 C C . GLN A 1 742 ? 39.590 -29.456 -42.470 1.00 53.06 742 GLN A C 1
ATOM 5965 O O . GLN A 1 742 ? 38.675 -30.089 -43.005 1.00 53.06 742 GLN A O 1
ATOM 5970 N N . ASN A 1 743 ? 40.196 -29.802 -41.326 1.00 65.81 743 ASN A N 1
ATOM 5971 C CA . ASN A 1 743 ? 39.977 -31.049 -40.596 1.00 65.81 743 ASN A CA 1
ATOM 5972 C C . ASN A 1 743 ? 38.485 -31.388 -40.531 1.00 65.81 743 ASN A C 1
ATOM 5974 O O . ASN A 1 743 ? 37.665 -30.505 -40.265 1.00 65.81 743 ASN A O 1
ATOM 5978 N N . LEU A 1 744 ? 38.130 -32.661 -40.727 1.00 77.56 744 LEU A N 1
ATOM 5979 C CA . LEU A 1 744 ? 36.730 -33.099 -40.775 1.00 77.56 744 LEU A CA 1
ATOM 5980 C C . LEU A 1 744 ? 35.944 -32.628 -39.535 1.00 77.56 744 LEU A C 1
ATOM 5982 O O . LEU A 1 744 ? 34.825 -32.131 -39.656 1.00 77.56 744 LEU A O 1
ATOM 5986 N N . THR A 1 745 ? 36.594 -32.661 -38.368 1.00 78.75 745 THR A N 1
ATOM 5987 C CA . THR A 1 745 ? 36.128 -32.103 -37.090 1.00 78.75 745 THR A CA 1
ATOM 5988 C C . THR A 1 745 ? 35.764 -30.619 -37.172 1.00 78.75 745 THR A C 1
ATOM 5990 O O . THR A 1 745 ? 34.710 -30.222 -36.686 1.00 78.75 745 THR A O 1
ATOM 5993 N N . VAL A 1 746 ? 36.597 -29.788 -37.811 1.00 78.56 746 VAL A N 1
ATOM 5994 C CA . VAL A 1 746 ? 36.317 -28.357 -38.000 1.00 78.56 746 VAL A CA 1
ATOM 5995 C C . VAL A 1 746 ? 35.097 -28.192 -38.898 1.00 78.56 746 VAL A C 1
ATOM 5997 O O . VAL A 1 746 ? 34.159 -27.513 -38.497 1.00 78.56 746 VAL A O 1
ATOM 6000 N N . LYS A 1 747 ? 35.035 -28.868 -40.055 1.00 81.81 747 LYS A N 1
ATOM 6001 C CA . LYS A 1 747 ? 33.859 -28.790 -40.944 1.00 81.81 747 LYS A CA 1
ATOM 6002 C C . LYS A 1 747 ? 32.564 -29.210 -40.241 1.00 81.81 747 LYS A C 1
ATOM 6004 O O . LYS A 1 747 ? 31.557 -28.519 -40.378 1.00 81.81 747 LYS A O 1
ATOM 6009 N N . ALA A 1 748 ? 32.599 -30.277 -39.442 1.00 84.94 748 ALA A N 1
ATOM 6010 C CA . ALA A 1 748 ? 31.462 -30.709 -38.632 1.00 84.94 748 ALA A CA 1
ATOM 6011 C C . ALA A 1 748 ? 31.043 -29.643 -37.600 1.00 84.94 748 ALA A C 1
ATOM 6013 O O . ALA A 1 748 ? 29.860 -29.313 -37.508 1.00 84.94 748 ALA A O 1
ATOM 6014 N N . LEU A 1 749 ? 32.001 -29.045 -36.879 1.00 85.31 749 LEU A N 1
ATOM 6015 C CA . LEU A 1 749 ? 31.741 -27.959 -35.926 1.00 85.31 749 LEU A CA 1
ATOM 6016 C C . LEU A 1 749 ? 31.141 -26.715 -36.606 1.00 85.31 749 LEU A C 1
ATOM 6018 O O . LEU A 1 749 ? 30.181 -26.155 -36.079 1.00 85.31 749 LEU A O 1
ATOM 6022 N N . LEU A 1 750 ? 31.644 -26.314 -37.784 1.00 83.06 750 LEU A N 1
ATOM 6023 C CA . LEU A 1 750 ? 31.085 -25.207 -38.579 1.00 83.06 750 LEU A CA 1
ATOM 6024 C C . LEU A 1 750 ? 29.601 -25.451 -38.901 1.00 83.06 750 LEU A C 1
ATOM 6026 O O . LEU A 1 750 ? 28.766 -24.571 -38.683 1.00 83.06 750 LEU A O 1
ATOM 6030 N N . ILE A 1 751 ? 29.280 -26.654 -39.394 1.00 88.62 751 ILE A N 1
ATOM 6031 C CA . ILE A 1 751 ? 27.920 -27.057 -39.776 1.00 88.62 751 ILE A CA 1
ATOM 6032 C C . ILE A 1 751 ? 26.997 -27.035 -38.557 1.00 88.62 751 ILE A C 1
ATOM 6034 O O . ILE A 1 751 ? 25.997 -26.322 -38.575 1.00 88.62 751 ILE A O 1
ATOM 6038 N N . VAL A 1 752 ? 27.358 -27.722 -37.468 1.00 90.31 752 VAL A N 1
ATOM 6039 C CA . VAL A 1 752 ? 26.547 -27.767 -36.236 1.00 90.31 752 VAL A CA 1
ATOM 6040 C C . VAL A 1 752 ? 26.304 -26.361 -35.672 1.00 90.31 752 VAL A C 1
ATOM 6042 O O . VAL A 1 752 ? 25.165 -26.012 -35.350 1.00 90.31 752 VAL A O 1
ATOM 6045 N N . ALA A 1 753 ? 27.344 -25.525 -35.604 1.00 87.69 753 ALA A N 1
ATOM 6046 C CA . ALA A 1 753 ? 27.270 -24.188 -35.018 1.00 87.69 753 ALA A CA 1
ATOM 6047 C C . ALA A 1 753 ? 26.385 -23.208 -35.814 1.00 87.69 753 ALA A C 1
ATOM 6049 O O . ALA A 1 753 ? 25.779 -22.316 -35.214 1.00 87.69 753 ALA A O 1
ATOM 6050 N N . TYR A 1 754 ? 26.285 -23.363 -37.141 1.00 88.69 754 TYR A N 1
ATOM 6051 C CA . TYR A 1 754 ? 25.412 -22.537 -37.990 1.00 88.69 754 TYR A CA 1
ATOM 6052 C C . TYR A 1 754 ? 24.005 -23.127 -38.114 1.00 88.69 754 TYR A C 1
ATOM 6054 O O . TYR A 1 754 ? 23.037 -22.370 -38.060 1.00 88.69 754 TYR A O 1
ATOM 6062 N N . SER A 1 755 ? 23.860 -24.454 -38.197 1.00 91.19 755 SER A N 1
ATOM 6063 C CA . SER A 1 755 ? 22.552 -25.123 -38.160 1.00 91.19 755 SER A CA 1
ATOM 6064 C C . SER A 1 755 ? 21.781 -24.783 -36.882 1.00 91.19 755 SER A C 1
ATOM 6066 O O . SER A 1 755 ? 20.583 -24.517 -36.954 1.00 91.19 755 SER A O 1
ATOM 6068 N N . PHE A 1 756 ? 22.467 -24.700 -35.735 1.00 91.00 756 PHE A N 1
ATOM 6069 C CA . PHE A 1 756 ? 21.881 -24.220 -34.481 1.00 91.00 756 PHE A CA 1
ATOM 6070 C C . PHE A 1 756 ? 21.299 -22.803 -34.621 1.00 91.00 756 PHE A C 1
ATOM 6072 O O . PHE A 1 756 ? 20.119 -22.597 -34.336 1.00 91.00 756 PHE A O 1
ATOM 6079 N N . ILE A 1 757 ? 22.090 -21.835 -35.108 1.00 91.75 757 ILE A N 1
ATOM 6080 C CA . ILE A 1 757 ? 21.623 -20.449 -35.290 1.00 91.75 757 ILE A CA 1
ATOM 6081 C C . ILE A 1 757 ? 20.428 -20.403 -36.247 1.00 91.75 757 ILE A C 1
ATOM 6083 O O . ILE A 1 757 ? 19.427 -19.770 -35.921 1.00 91.75 757 ILE A O 1
ATOM 6087 N N . ILE A 1 758 ? 20.500 -21.095 -37.390 1.00 92.75 758 ILE A N 1
ATOM 6088 C CA . ILE A 1 758 ? 19.435 -21.098 -38.403 1.00 92.75 758 ILE A CA 1
ATOM 6089 C C . ILE A 1 758 ? 18.121 -21.628 -37.812 1.00 92.75 758 ILE A C 1
ATOM 6091 O O . ILE A 1 758 ? 17.099 -20.950 -37.899 1.00 92.75 758 ILE A O 1
ATOM 6095 N N . VAL A 1 759 ? 18.140 -22.795 -37.158 1.00 92.94 759 VAL A N 1
ATOM 6096 C CA . VAL A 1 759 ? 16.926 -23.406 -36.589 1.00 92.94 759 VAL A CA 1
ATOM 6097 C C . VAL A 1 759 ? 16.318 -22.531 -35.490 1.00 92.94 759 VAL A C 1
ATOM 6099 O O . VAL A 1 759 ? 15.121 -22.239 -35.536 1.00 92.94 759 VAL A O 1
ATOM 6102 N N . PHE A 1 760 ? 17.118 -22.072 -34.522 1.00 91.56 760 PHE A N 1
ATOM 6103 C CA . PHE A 1 760 ? 16.597 -21.300 -33.388 1.00 91.56 760 PHE A CA 1
ATOM 6104 C C . PHE A 1 760 ? 16.200 -19.863 -33.759 1.00 91.56 760 PHE A C 1
ATOM 6106 O O . PHE A 1 760 ? 15.206 -19.365 -33.229 1.00 91.56 760 PHE A O 1
ATOM 6113 N N . SER A 1 761 ? 16.912 -19.212 -34.686 1.00 92.81 761 SER A N 1
ATOM 6114 C CA . SER A 1 761 ? 16.545 -17.881 -35.189 1.00 92.81 761 SER A CA 1
ATOM 6115 C C . SER A 1 761 ? 15.244 -17.921 -35.992 1.00 92.81 761 SER A C 1
ATOM 6117 O O . SER A 1 761 ? 14.329 -17.154 -35.686 1.00 92.81 761 SER A O 1
ATOM 6119 N N . LEU A 1 762 ? 15.101 -18.845 -36.954 1.00 93.44 762 LEU A N 1
ATOM 6120 C CA . LEU A 1 762 ? 13.872 -18.948 -37.751 1.00 93.44 762 LEU A CA 1
ATOM 6121 C C . LEU A 1 762 ? 12.666 -19.298 -36.876 1.00 93.44 762 LEU A C 1
ATOM 6123 O O . LEU A 1 762 ? 11.663 -18.587 -36.913 1.00 93.44 762 LEU A O 1
ATOM 6127 N N . PHE A 1 763 ? 12.769 -20.341 -36.044 1.00 91.44 763 PHE A N 1
ATOM 6128 C CA . PHE A 1 763 ? 11.677 -20.738 -35.151 1.00 91.44 763 PHE A CA 1
ATOM 6129 C C . PHE A 1 763 ? 11.277 -19.601 -34.201 1.00 91.44 763 PHE A C 1
ATOM 6131 O O . PHE A 1 763 ? 10.095 -19.274 -34.081 1.00 91.44 763 PHE A O 1
ATOM 6138 N N . GLY A 1 764 ? 12.257 -18.974 -33.546 1.00 90.19 764 GLY A N 1
ATOM 6139 C CA . GLY A 1 764 ? 12.007 -17.927 -32.565 1.00 90.19 764 GLY A CA 1
ATOM 6140 C C . GLY A 1 764 ? 11.415 -16.654 -33.174 1.00 90.19 764 GLY A C 1
ATOM 6141 O O . GLY A 1 764 ? 10.448 -16.118 -32.633 1.00 90.19 764 GLY A O 1
ATOM 6142 N N . ASN A 1 765 ? 11.945 -16.175 -34.301 1.00 92.56 765 ASN A N 1
ATOM 6143 C CA . ASN A 1 765 ? 11.481 -14.927 -34.912 1.00 92.56 765 ASN A CA 1
ATOM 6144 C C . ASN A 1 765 ? 10.129 -15.094 -35.628 1.00 92.56 765 ASN A C 1
ATOM 6146 O O . ASN A 1 765 ? 9.263 -14.228 -35.489 1.00 92.56 765 ASN A O 1
ATOM 6150 N N . VAL A 1 766 ? 9.861 -16.245 -36.261 1.00 92.31 766 VAL A N 1
ATOM 6151 C CA . VAL A 1 766 ? 8.517 -16.569 -36.786 1.00 92.31 766 VAL A CA 1
ATOM 6152 C C . VAL A 1 766 ? 7.488 -16.660 -35.652 1.00 92.31 766 VAL A C 1
ATOM 6154 O O . VAL A 1 766 ? 6.378 -16.137 -35.782 1.00 92.31 766 VAL A O 1
ATOM 6157 N N . LEU A 1 767 ? 7.851 -17.253 -34.508 1.00 87.88 767 LEU A N 1
ATOM 6158 C CA . LEU A 1 767 ? 6.996 -17.301 -33.318 1.00 87.88 767 LEU A CA 1
ATOM 6159 C C . LEU A 1 767 ? 6.704 -15.898 -32.752 1.00 87.88 767 LEU A C 1
ATOM 6161 O O . LEU A 1 767 ? 5.564 -15.625 -32.371 1.00 87.88 767 LEU A O 1
ATOM 6165 N N . VAL A 1 768 ? 7.694 -14.996 -32.735 1.00 89.00 768 VAL A N 1
ATOM 6166 C CA . VAL A 1 768 ? 7.507 -13.587 -32.336 1.00 89.00 768 VAL A CA 1
ATOM 6167 C C . VAL A 1 768 ? 6.499 -12.884 -33.247 1.00 89.00 768 VAL A C 1
ATOM 6169 O O . VAL A 1 768 ? 5.552 -12.276 -32.740 1.00 89.00 768 VAL A O 1
ATOM 6172 N N . CYS A 1 769 ? 6.635 -13.025 -34.570 1.00 89.56 769 CYS A N 1
ATOM 6173 C CA . CYS A 1 769 ? 5.667 -12.492 -35.531 1.00 89.56 769 CYS A CA 1
ATOM 6174 C C . CYS A 1 769 ? 4.260 -13.070 -35.298 1.00 89.56 769 CYS A C 1
ATOM 6176 O O . CYS A 1 769 ? 3.303 -12.307 -35.155 1.00 89.56 769 CYS A O 1
ATOM 6178 N N . HIS A 1 770 ? 4.124 -14.397 -35.184 1.00 86.75 770 HIS A N 1
ATOM 6179 C CA . HIS A 1 770 ? 2.831 -15.062 -34.990 1.00 86.75 770 HIS A CA 1
ATOM 6180 C C . HIS A 1 770 ? 2.102 -14.586 -33.723 1.00 86.75 770 HIS A C 1
ATOM 6182 O O . HIS A 1 770 ? 0.917 -14.253 -33.778 1.00 86.75 770 HIS A O 1
ATOM 6188 N N . VAL A 1 771 ? 2.799 -14.519 -32.584 1.00 83.62 771 VAL A N 1
ATOM 6189 C CA . VAL A 1 771 ? 2.208 -14.113 -31.296 1.00 83.62 771 VAL A CA 1
ATOM 6190 C C . VAL A 1 771 ? 1.757 -12.645 -31.311 1.00 83.62 771 VAL A C 1
ATOM 6192 O O . VAL A 1 771 ? 0.708 -12.328 -30.747 1.00 83.62 771 VAL A O 1
ATOM 6195 N N . ILE A 1 772 ? 2.501 -11.751 -31.973 1.00 83.31 772 ILE A N 1
ATOM 6196 C CA . ILE A 1 772 ? 2.141 -10.324 -32.060 1.00 83.31 772 ILE A CA 1
ATOM 6197 C C . ILE A 1 772 ? 1.001 -10.085 -33.061 1.00 83.31 772 ILE A C 1
ATOM 6199 O O . ILE A 1 772 ? 0.100 -9.304 -32.762 1.00 83.31 772 ILE A O 1
ATOM 6203 N N . ILE A 1 773 ? 1.001 -10.763 -34.214 1.00 82.56 773 ILE A N 1
ATOM 6204 C CA . ILE A 1 773 ? -0.058 -10.632 -35.232 1.00 82.56 773 ILE A CA 1
ATOM 6205 C C . ILE A 1 773 ? -1.389 -11.195 -34.713 1.00 82.56 773 ILE A C 1
ATOM 6207 O O . ILE A 1 773 ? -2.438 -10.586 -34.908 1.00 82.56 773 ILE A O 1
ATOM 6211 N N . LYS A 1 774 ? -1.361 -12.335 -34.010 1.00 78.81 774 LYS A N 1
ATOM 6212 C CA . LYS A 1 774 ? -2.573 -12.995 -33.503 1.00 78.81 774 LYS A CA 1
ATOM 6213 C C . LYS A 1 774 ? -3.255 -12.226 -32.366 1.00 78.81 774 LYS A C 1
ATOM 6215 O O . LYS A 1 774 ? -4.481 -12.268 -32.251 1.00 78.81 774 LYS A O 1
ATOM 6220 N N . ASN A 1 775 ? -2.495 -11.547 -31.504 1.00 73.56 775 ASN A N 1
ATOM 6221 C CA . ASN A 1 775 ? -3.055 -10.885 -30.328 1.00 73.56 775 ASN A CA 1
ATOM 6222 C C . ASN A 1 775 ? -3.373 -9.401 -30.590 1.00 73.56 775 ASN A C 1
ATOM 6224 O O . ASN A 1 775 ? -2.554 -8.513 -30.336 1.00 73.56 775 ASN A O 1
ATOM 6228 N N . LYS A 1 776 ? -4.626 -9.132 -30.985 1.00 66.19 776 LYS A N 1
ATOM 6229 C CA . LYS A 1 776 ? -5.147 -7.769 -31.201 1.00 66.19 776 LYS A CA 1
ATOM 6230 C C . LYS A 1 776 ? -5.003 -6.829 -29.991 1.00 66.19 776 LYS A C 1
ATOM 6232 O O . LYS A 1 776 ? -4.920 -5.621 -30.185 1.00 66.19 776 LYS A O 1
ATOM 6237 N N . LYS A 1 777 ? -4.920 -7.347 -28.755 1.00 54.22 777 LYS A N 1
ATOM 6238 C CA . LYS A 1 777 ? -4.725 -6.543 -27.529 1.00 54.22 777 LYS A CA 1
ATOM 6239 C C . LYS A 1 777 ? -3.269 -6.100 -27.306 1.00 54.22 777 LYS A C 1
ATOM 6241 O O . LYS A 1 777 ? -3.021 -5.308 -26.403 1.00 54.22 777 LYS A O 1
ATOM 6246 N N . MET A 1 778 ? -2.307 -6.588 -28.097 1.00 59.41 778 MET A N 1
ATOM 6247 C CA . MET A 1 778 ? -0.896 -6.171 -28.022 1.00 59.41 778 MET A CA 1
ATOM 6248 C C . MET A 1 778 ? -0.477 -5.162 -29.107 1.00 59.41 778 MET A C 1
ATOM 6250 O O . MET A 1 778 ? 0.645 -4.649 -29.047 1.00 59.41 778 MET A O 1
ATOM 6254 N N . HIS A 1 779 ? -1.342 -4.859 -30.083 1.00 72.25 779 HIS A N 1
ATOM 6255 C CA . HIS A 1 779 ? -1.019 -3.940 -31.177 1.00 72.25 779 HIS A CA 1
ATOM 6256 C C . HIS A 1 779 ? -0.703 -2.526 -30.664 1.00 72.25 779 HIS A C 1
ATOM 6258 O O . HIS A 1 779 ? -1.536 -1.833 -30.084 1.00 72.25 779 HIS A O 1
ATOM 6264 N N . SER A 1 780 ? 0.540 -2.103 -30.882 1.00 73.69 780 SER A N 1
ATOM 6265 C CA . SER A 1 780 ? 1.093 -0.812 -30.472 1.00 73.69 780 SER A CA 1
ATOM 6266 C C . SER A 1 780 ? 2.294 -0.463 -31.359 1.00 73.69 780 SER A C 1
ATOM 6268 O O . SER A 1 780 ? 2.903 -1.351 -31.954 1.00 73.69 780 SER A O 1
ATOM 6270 N N . ALA A 1 781 ? 2.701 0.809 -31.437 1.00 71.88 781 ALA A N 1
ATOM 6271 C CA . ALA A 1 781 ? 3.868 1.190 -32.247 1.00 71.88 781 ALA A CA 1
ATOM 6272 C C . ALA A 1 781 ? 5.138 0.396 -31.867 1.00 71.88 781 ALA A C 1
ATOM 6274 O O . ALA A 1 781 ? 5.860 -0.085 -32.737 1.00 71.88 781 ALA A O 1
ATOM 6275 N N . THR A 1 782 ? 5.369 0.153 -30.571 1.00 78.12 782 THR A N 1
ATOM 6276 C CA . THR A 1 782 ? 6.496 -0.669 -30.103 1.00 78.12 782 THR A CA 1
ATOM 6277 C C . THR A 1 782 ? 6.378 -2.139 -30.532 1.00 78.12 782 THR A C 1
ATOM 6279 O O . THR A 1 782 ? 7.403 -2.766 -30.791 1.00 78.12 782 THR A O 1
ATOM 6282 N N . SER A 1 783 ? 5.166 -2.705 -30.650 1.00 81.81 783 SER A N 1
ATOM 6283 C CA . SER A 1 783 ? 4.997 -4.080 -31.146 1.00 81.81 783 SER A CA 1
ATOM 6284 C C . SER A 1 783 ? 5.302 -4.194 -32.642 1.00 81.81 783 SER A C 1
ATOM 6286 O O . SER A 1 783 ? 5.882 -5.195 -33.053 1.00 81.81 783 SER A O 1
ATOM 6288 N N . LEU A 1 784 ? 4.978 -3.168 -33.442 1.00 86.25 784 LEU A N 1
ATOM 6289 C CA . LEU A 1 784 ? 5.363 -3.113 -34.859 1.00 86.25 784 LEU A CA 1
ATOM 6290 C C . LEU A 1 784 ? 6.887 -3.105 -35.029 1.00 86.25 784 LEU A C 1
ATOM 6292 O O . LEU A 1 784 ? 7.411 -3.866 -35.835 1.00 86.25 784 LEU A O 1
ATOM 6296 N N . PHE A 1 785 ? 7.612 -2.311 -34.234 1.00 88.75 785 PHE A N 1
ATOM 6297 C CA . PHE A 1 785 ? 9.078 -2.302 -34.288 1.00 88.75 785 PHE A CA 1
ATOM 6298 C C . PHE A 1 785 ? 9.704 -3.641 -33.850 1.00 88.75 785 PHE A C 1
ATOM 6300 O O . PHE A 1 785 ? 10.715 -4.047 -34.414 1.00 88.75 785 PHE A O 1
ATOM 6307 N N . ILE A 1 786 ? 9.096 -4.372 -32.906 1.00 88.75 786 ILE A N 1
ATOM 6308 C CA . ILE A 1 786 ? 9.549 -5.730 -32.540 1.00 88.75 786 ILE A CA 1
ATOM 6309 C C . ILE A 1 786 ? 9.321 -6.724 -33.694 1.00 88.75 786 ILE A C 1
ATOM 6311 O O . ILE A 1 786 ? 10.195 -7.544 -33.966 1.00 88.75 786 ILE A O 1
ATOM 6315 N N . VAL A 1 787 ? 8.198 -6.628 -34.416 1.00 90.38 787 VAL A N 1
ATOM 6316 C CA . VAL A 1 787 ? 7.969 -7.425 -35.637 1.00 90.38 787 VAL A CA 1
ATOM 6317 C C . VAL A 1 787 ? 8.967 -7.047 -36.737 1.00 90.38 787 VAL A C 1
ATOM 6319 O O . VAL A 1 787 ? 9.512 -7.940 -37.377 1.00 90.38 787 VAL A O 1
ATOM 6322 N N . ASN A 1 788 ? 9.275 -5.759 -36.919 1.00 93.06 788 ASN A N 1
ATOM 6323 C CA . ASN A 1 788 ? 10.260 -5.310 -37.908 1.00 93.06 788 ASN A CA 1
ATOM 6324 C C . ASN A 1 788 ? 11.667 -5.873 -37.635 1.00 93.06 788 ASN A C 1
ATOM 6326 O O . ASN A 1 788 ? 12.357 -6.283 -38.566 1.00 93.06 788 ASN A O 1
ATOM 6330 N N . LEU A 1 789 ? 12.067 -5.950 -36.359 1.00 91.50 789 LEU A N 1
ATOM 6331 C CA . LEU A 1 789 ? 13.324 -6.583 -35.951 1.00 91.50 789 LEU A CA 1
ATOM 6332 C C . LEU A 1 789 ? 13.330 -8.088 -36.276 1.00 91.50 789 LEU A C 1
ATOM 6334 O O . LEU A 1 789 ? 14.286 -8.583 -36.862 1.00 91.50 789 LEU A O 1
ATOM 6338 N N . ALA A 1 790 ? 12.238 -8.797 -35.971 1.00 93.25 790 ALA A N 1
ATOM 6339 C CA . ALA A 1 790 ? 12.100 -10.219 -36.292 1.00 93.25 790 ALA A CA 1
ATOM 6340 C C . ALA A 1 790 ? 12.131 -10.493 -37.812 1.00 93.25 790 ALA A C 1
ATOM 6342 O O . ALA A 1 790 ? 12.706 -11.492 -38.239 1.00 93.25 790 ALA A O 1
ATOM 6343 N N . VAL A 1 791 ? 11.578 -9.598 -38.641 1.00 94.75 791 VAL A N 1
ATOM 6344 C CA . VAL A 1 791 ? 11.660 -9.687 -40.113 1.00 94.75 791 VAL A CA 1
ATOM 6345 C C . VAL A 1 791 ? 13.098 -9.489 -40.612 1.00 94.75 791 VAL A C 1
ATOM 6347 O O . VAL A 1 791 ? 13.538 -10.239 -41.484 1.00 94.75 791 VAL A O 1
ATOM 6350 N N . ALA A 1 792 ? 13.859 -8.549 -40.042 1.00 94.44 792 ALA A N 1
ATOM 6351 C CA . ALA A 1 792 ? 15.278 -8.370 -40.371 1.00 94.44 792 ALA A CA 1
ATOM 6352 C C . ALA A 1 792 ? 16.130 -9.587 -39.955 1.00 94.44 792 ALA A C 1
ATOM 6354 O O . ALA A 1 792 ? 16.942 -10.076 -40.745 1.00 94.44 792 ALA A O 1
ATOM 6355 N N . ASP A 1 793 ? 15.894 -10.137 -38.760 1.00 93.94 793 ASP A N 1
ATOM 6356 C CA . ASP A 1 793 ? 16.570 -11.349 -38.281 1.00 93.94 793 ASP A CA 1
ATOM 6357 C C . ASP A 1 793 ? 16.224 -12.582 -39.147 1.00 93.94 793 ASP A C 1
ATOM 6359 O O . ASP A 1 793 ? 17.097 -13.410 -39.422 1.00 93.94 793 ASP A O 1
ATOM 6363 N N . ILE A 1 794 ? 14.992 -12.692 -39.664 1.00 94.69 794 ILE A N 1
ATOM 6364 C CA . ILE A 1 794 ? 14.614 -13.716 -40.657 1.00 94.69 794 ILE A CA 1
ATOM 6365 C C . ILE A 1 794 ? 15.346 -13.488 -41.990 1.00 94.69 794 ILE A C 1
ATOM 6367 O O . ILE A 1 794 ? 15.891 -14.443 -42.547 1.00 94.69 794 ILE A O 1
ATOM 6371 N N . MET A 1 795 ? 15.414 -12.246 -42.489 1.00 94.06 795 MET A N 1
ATOM 6372 C CA . MET A 1 795 ? 16.057 -11.925 -43.771 1.00 94.06 795 MET A CA 1
ATOM 6373 C C . MET A 1 795 ? 17.530 -12.351 -43.800 1.00 94.06 795 MET A C 1
ATOM 6375 O O . MET A 1 795 ? 17.946 -13.040 -44.734 1.00 94.06 795 MET A O 1
ATOM 6379 N N . ILE A 1 796 ? 18.316 -12.018 -42.770 1.00 92.56 796 ILE A N 1
ATOM 6380 C CA . ILE A 1 796 ? 19.729 -12.427 -42.706 1.00 92.56 796 ILE A CA 1
ATOM 6381 C C . ILE A 1 796 ? 19.893 -13.943 -42.523 1.00 92.56 796 ILE A C 1
ATOM 6383 O O . ILE A 1 796 ? 20.784 -14.548 -43.128 1.00 92.56 796 ILE A O 1
ATOM 6387 N N . THR A 1 797 ? 19.000 -14.567 -41.745 1.00 93.00 797 THR A N 1
ATOM 6388 C CA . THR A 1 797 ? 19.038 -16.009 -41.460 1.00 93.00 797 THR A CA 1
ATOM 6389 C C . THR A 1 797 ? 18.688 -16.858 -42.685 1.00 93.00 797 THR A C 1
ATOM 6391 O O . THR A 1 797 ? 19.231 -17.952 -42.824 1.00 93.00 797 THR A O 1
ATOM 6394 N N . LEU A 1 798 ? 17.841 -16.363 -43.593 1.00 92.31 798 LEU A N 1
ATOM 6395 C CA . LEU A 1 798 ? 17.536 -17.029 -44.864 1.00 92.31 798 LEU A CA 1
ATOM 6396 C C . LEU A 1 798 ? 18.550 -16.689 -45.965 1.00 92.31 798 LEU A C 1
ATOM 6398 O O . LEU A 1 798 ? 19.071 -17.592 -46.613 1.00 92.31 798 LEU A O 1
ATOM 6402 N N . LEU A 1 799 ? 18.835 -15.401 -46.190 1.00 91.69 799 LEU A N 1
ATOM 6403 C CA . LEU A 1 799 ? 19.516 -14.940 -47.408 1.00 91.69 799 LEU A CA 1
ATOM 6404 C C . LEU A 1 799 ? 21.042 -14.812 -47.292 1.00 91.69 799 LEU A C 1
ATOM 6406 O O . LEU A 1 799 ? 21.699 -14.667 -48.319 1.00 91.69 799 LEU A O 1
ATOM 6410 N N . ASN A 1 800 ? 21.622 -14.885 -46.087 1.00 90.62 800 ASN A N 1
ATOM 6411 C CA . ASN A 1 800 ? 23.078 -14.807 -45.901 1.00 90.62 800 ASN A CA 1
ATOM 6412 C C . ASN A 1 800 ? 23.676 -16.002 -45.143 1.00 90.62 800 ASN A C 1
ATOM 6414 O O . ASN A 1 800 ? 24.674 -16.578 -45.587 1.00 90.62 800 ASN A O 1
ATOM 6418 N N . THR A 1 801 ? 23.111 -16.372 -43.991 1.00 89.44 801 THR A N 1
ATOM 6419 C CA . THR A 1 801 ? 23.723 -17.357 -43.075 1.00 89.44 801 THR A CA 1
ATOM 6420 C C . THR A 1 801 ? 23.970 -18.746 -43.702 1.00 89.44 801 THR A C 1
ATOM 6422 O O . THR A 1 801 ? 25.076 -19.265 -43.522 1.00 89.44 801 THR A O 1
ATOM 6425 N N . PRO A 1 802 ? 23.050 -19.344 -44.493 1.00 89.81 802 PRO A N 1
ATOM 6426 C CA . PRO A 1 802 ? 23.258 -20.669 -45.090 1.00 89.81 802 PRO A CA 1
ATOM 6427 C C . PRO A 1 802 ? 24.297 -20.642 -46.220 1.00 89.81 802 PRO A C 1
ATOM 6429 O O . PRO A 1 802 ? 25.186 -21.491 -46.281 1.00 89.81 802 PRO A O 1
ATOM 6432 N N . PHE A 1 803 ? 24.240 -19.622 -47.080 1.00 89.06 803 PHE A N 1
ATOM 6433 C CA . PHE A 1 803 ? 25.187 -19.431 -48.184 1.00 89.06 803 PHE A CA 1
ATOM 6434 C C . PHE A 1 803 ? 26.604 -19.146 -47.671 1.00 89.06 803 PHE A C 1
ATOM 6436 O O . PHE A 1 803 ? 27.587 -19.650 -48.217 1.00 89.06 803 PHE A O 1
ATOM 6443 N N . THR A 1 804 ? 26.715 -18.407 -46.563 1.00 84.31 804 THR A N 1
ATOM 6444 C CA . THR A 1 804 ? 27.996 -18.157 -45.895 1.00 84.31 804 THR A CA 1
ATOM 6445 C C . THR A 1 804 ? 28.571 -19.422 -45.255 1.00 84.31 804 THR A C 1
ATOM 6447 O O . THR A 1 804 ? 29.770 -19.664 -45.408 1.00 84.31 804 THR A O 1
ATOM 6450 N N . LEU A 1 805 ? 27.747 -20.263 -44.613 1.00 86.62 805 LEU A N 1
ATOM 6451 C CA . LEU A 1 805 ? 28.173 -21.585 -44.131 1.00 86.62 805 LEU A CA 1
ATOM 6452 C C . LEU A 1 805 ? 28.727 -22.438 -45.280 1.00 86.62 805 LEU A C 1
ATOM 6454 O O . LEU A 1 805 ? 29.852 -22.930 -45.194 1.00 86.62 805 LEU A O 1
ATOM 6458 N N . ALA A 1 806 ? 27.969 -22.582 -46.369 1.00 84.94 806 ALA A N 1
ATOM 6459 C CA . ALA A 1 806 ? 28.377 -23.394 -47.512 1.00 84.94 806 ALA A CA 1
ATOM 6460 C C . ALA A 1 806 ? 29.684 -22.887 -48.154 1.00 84.94 806 ALA A C 1
ATOM 6462 O O . ALA A 1 806 ? 30.565 -23.691 -48.461 1.00 84.94 806 ALA A O 1
ATOM 6463 N N . ARG A 1 807 ? 29.872 -21.560 -48.260 1.00 80.75 807 ARG A N 1
ATOM 6464 C CA . ARG A 1 807 ? 31.139 -20.947 -48.702 1.00 80.75 807 ARG A CA 1
ATOM 6465 C C . ARG A 1 807 ? 32.322 -21.340 -47.808 1.00 80.75 807 ARG A C 1
ATOM 6467 O O . ARG A 1 807 ? 33.411 -21.567 -48.328 1.00 80.75 807 ARG A O 1
ATOM 6474 N N . PHE A 1 808 ? 32.141 -21.419 -46.486 1.00 77.31 808 PHE A N 1
ATOM 6475 C CA . PHE A 1 808 ? 33.198 -21.875 -45.572 1.00 77.31 808 PHE A CA 1
ATOM 6476 C C . PHE A 1 808 ? 33.477 -23.383 -45.724 1.00 77.31 808 PHE A C 1
ATOM 6478 O O . PHE A 1 808 ? 34.626 -23.768 -45.932 1.00 77.31 808 PHE A O 1
ATOM 6485 N N . VAL A 1 809 ? 32.443 -24.233 -45.684 1.00 80.94 809 VAL A N 1
ATOM 6486 C CA . VAL A 1 809 ? 32.577 -25.707 -45.738 1.00 80.94 809 VAL A CA 1
ATOM 6487 C C . VAL A 1 809 ? 33.215 -26.182 -47.049 1.00 80.94 809 VAL A C 1
ATOM 6489 O O . VAL A 1 809 ? 34.101 -27.046 -47.032 1.00 80.94 809 VAL A O 1
ATOM 6492 N N . ASN A 1 810 ? 32.811 -25.585 -48.173 1.00 76.62 810 ASN A N 1
ATOM 6493 C CA . ASN A 1 810 ? 33.301 -25.935 -49.508 1.00 76.62 810 ASN A CA 1
ATOM 6494 C C . ASN A 1 810 ? 34.554 -25.138 -49.908 1.00 76.62 810 ASN A C 1
ATOM 6496 O O . ASN A 1 810 ? 35.205 -25.481 -50.889 1.00 76.62 810 ASN A O 1
ATOM 6500 N N . SER A 1 811 ? 34.898 -24.074 -49.169 1.00 73.62 811 SER A N 1
ATOM 6501 C CA . SER A 1 811 ? 36.006 -23.147 -49.478 1.00 73.62 811 SER A CA 1
ATOM 6502 C C . SER A 1 811 ? 35.932 -22.491 -50.874 1.00 73.62 811 SER A C 1
ATOM 6504 O O . SER A 1 811 ? 36.928 -21.983 -51.383 1.00 73.62 811 SER A O 1
ATOM 6506 N N . THR A 1 812 ? 34.744 -22.474 -51.488 1.00 76.25 812 THR A N 1
ATOM 6507 C CA . THR A 1 812 ? 34.450 -21.896 -52.810 1.00 76.25 812 THR A CA 1
ATOM 6508 C C . THR A 1 812 ? 32.980 -21.458 -52.875 1.00 76.25 812 THR A C 1
ATOM 6510 O O . THR A 1 812 ? 32.138 -21.958 -52.122 1.00 76.25 812 THR A O 1
ATOM 6513 N N . TRP A 1 813 ? 32.655 -20.500 -53.743 1.00 81.38 813 TRP A N 1
ATOM 6514 C CA . TRP A 1 813 ? 31.312 -19.940 -53.909 1.00 81.38 813 TRP A CA 1
ATOM 6515 C C . TRP A 1 813 ? 30.561 -20.583 -55.082 1.00 81.38 813 TRP A C 1
ATOM 6517 O O . TRP A 1 813 ? 30.768 -20.215 -56.235 1.00 81.38 813 TRP A O 1
ATOM 6527 N N . ILE A 1 814 ? 29.652 -21.513 -54.787 1.00 82.12 814 ILE A N 1
ATOM 6528 C CA . ILE A 1 814 ? 28.929 -22.298 -55.808 1.00 82.12 814 ILE A CA 1
ATOM 6529 C C . ILE A 1 814 ? 27.613 -21.667 -56.301 1.00 82.12 814 ILE A C 1
ATOM 6531 O O . ILE A 1 814 ? 27.020 -22.155 -57.252 1.00 82.12 814 ILE A O 1
ATOM 6535 N N . PHE A 1 815 ? 27.137 -20.581 -55.683 1.00 83.50 815 PHE A N 1
ATOM 6536 C CA . PHE A 1 815 ? 25.778 -20.047 -55.907 1.00 83.50 815 PHE A CA 1
ATOM 6537 C C . PHE A 1 815 ? 25.674 -18.993 -57.028 1.00 83.50 815 PHE A C 1
ATOM 6539 O O . PHE A 1 815 ? 24.712 -18.227 -57.087 1.00 83.50 815 PHE A O 1
ATOM 6546 N N . GLY A 1 816 ? 26.685 -18.912 -57.896 1.00 84.62 816 GLY A N 1
ATOM 6547 C CA . GLY A 1 816 ? 26.730 -17.968 -59.014 1.00 84.62 816 GLY A CA 1
ATOM 6548 C C . GLY A 1 816 ? 26.762 -16.485 -58.611 1.00 84.62 816 GLY A C 1
ATOM 6549 O O . GLY A 1 816 ? 26.872 -16.116 -57.436 1.00 84.62 816 GLY A O 1
ATOM 6550 N N . LYS A 1 817 ? 26.693 -15.609 -59.622 1.00 84.50 817 LYS A N 1
ATOM 6551 C CA . LYS A 1 817 ? 26.849 -14.152 -59.461 1.00 84.50 817 LYS A CA 1
ATOM 6552 C C . LYS A 1 817 ? 25.703 -13.509 -58.671 1.00 84.50 817 LYS A C 1
ATOM 6554 O O . LYS A 1 817 ? 25.964 -12.715 -57.774 1.00 84.50 817 LYS A O 1
ATOM 6559 N N . GLY A 1 818 ? 24.449 -13.866 -58.963 1.00 86.50 818 GLY A N 1
ATOM 6560 C CA . GLY A 1 818 ? 23.272 -13.249 -58.333 1.00 86.50 818 GLY A CA 1
ATOM 6561 C C . GLY A 1 818 ? 23.291 -13.353 -56.805 1.00 86.50 818 GLY A C 1
ATOM 6562 O O . GLY A 1 818 ? 23.206 -12.341 -56.110 1.00 86.50 818 GLY A O 1
ATOM 6563 N N . MET A 1 819 ? 23.516 -14.558 -56.272 1.00 87.06 819 MET A N 1
ATOM 6564 C CA . MET A 1 819 ? 23.568 -14.763 -54.822 1.00 87.06 819 MET A CA 1
ATOM 6565 C C . MET A 1 819 ? 24.773 -14.094 -54.148 1.00 87.06 819 MET A C 1
ATOM 6567 O O . MET A 1 819 ? 24.684 -13.771 -52.966 1.00 87.06 819 MET A O 1
ATOM 6571 N N . CYS A 1 820 ? 25.881 -13.858 -54.865 1.00 86.00 820 CYS A N 1
ATOM 6572 C CA . CYS A 1 820 ? 27.038 -13.136 -54.320 1.00 86.00 820 CYS A CA 1
ATOM 6573 C C . CYS A 1 820 ? 26.658 -11.686 -53.954 1.00 86.00 820 CYS A C 1
ATOM 6575 O O . CYS A 1 820 ? 26.956 -11.232 -52.848 1.00 86.00 820 CYS A O 1
ATOM 6577 N N . HIS A 1 821 ? 25.898 -11.006 -54.822 1.00 88.44 821 HIS A N 1
ATOM 6578 C CA . HIS A 1 821 ? 25.319 -9.691 -54.523 1.00 88.44 821 HIS A CA 1
ATOM 6579 C C . HIS A 1 821 ? 24.248 -9.773 -53.412 1.00 88.44 821 HIS A C 1
ATOM 6581 O O . HIS A 1 821 ? 24.295 -9.005 -52.449 1.00 88.44 821 HIS A O 1
ATOM 6587 N N . ILE A 1 822 ? 23.302 -10.721 -53.511 1.00 90.69 822 ILE A N 1
ATOM 6588 C CA . ILE A 1 822 ? 22.150 -10.835 -52.590 1.00 90.69 822 ILE A CA 1
ATOM 6589 C C . ILE A 1 822 ? 22.583 -11.148 -51.150 1.00 90.69 822 ILE A C 1
ATOM 6591 O O . ILE A 1 822 ? 22.097 -10.504 -50.221 1.00 90.69 822 ILE A O 1
ATOM 6595 N N . SER A 1 823 ? 23.521 -12.080 -50.944 1.00 87.88 823 SER A N 1
ATOM 6596 C CA . SER A 1 823 ? 24.017 -12.433 -49.604 1.00 87.88 823 SER A CA 1
ATOM 6597 C C . SER A 1 823 ? 24.661 -11.224 -48.920 1.00 87.88 823 SER A C 1
ATOM 6599 O O . SER A 1 823 ? 24.375 -10.939 -47.755 1.00 87.88 823 SER A O 1
ATOM 6601 N N . ARG A 1 824 ? 25.482 -10.462 -49.658 1.00 86.31 824 ARG A N 1
ATOM 6602 C CA . ARG A 1 824 ? 26.163 -9.270 -49.135 1.00 86.31 824 ARG A CA 1
ATOM 6603 C C . ARG A 1 824 ? 25.187 -8.123 -48.856 1.00 86.31 824 ARG A C 1
ATOM 6605 O O . ARG A 1 824 ? 25.312 -7.471 -47.820 1.00 86.31 824 ARG A O 1
ATOM 6612 N N . PHE A 1 825 ? 24.184 -7.932 -49.718 1.00 91.25 825 PHE A N 1
ATOM 6613 C CA . PHE A 1 825 ? 23.080 -7.000 -49.475 1.00 91.25 825 PHE A CA 1
ATOM 6614 C C . PHE A 1 825 ? 22.317 -7.354 -48.194 1.00 91.25 825 PHE A C 1
ATOM 6616 O O . PHE A 1 825 ? 22.184 -6.512 -47.307 1.00 91.25 825 PHE A O 1
ATOM 6623 N N . ALA A 1 826 ? 21.855 -8.602 -48.067 1.00 91.00 826 ALA A N 1
ATOM 6624 C CA . ALA A 1 826 ? 21.065 -9.057 -46.926 1.00 91.00 826 ALA A CA 1
ATOM 6625 C C . ALA A 1 826 ? 21.828 -8.924 -45.598 1.00 91.00 826 ALA A C 1
ATOM 6627 O O . ALA A 1 826 ? 21.221 -8.592 -44.577 1.00 91.00 826 ALA A O 1
ATOM 6628 N N . GLN A 1 827 ? 23.151 -9.123 -45.612 1.00 88.31 827 GLN A N 1
ATOM 6629 C CA . GLN A 1 827 ? 24.012 -8.942 -44.444 1.00 88.31 827 GLN A CA 1
ATOM 6630 C C . GLN A 1 827 ? 23.982 -7.499 -43.905 1.00 88.31 827 GLN A C 1
ATOM 6632 O O . GLN A 1 827 ? 23.697 -7.305 -42.723 1.00 88.31 827 GLN A O 1
ATOM 6637 N N . TYR A 1 828 ? 24.259 -6.491 -44.744 1.00 88.75 828 TYR A N 1
ATOM 6638 C CA . TYR A 1 828 ? 24.239 -5.085 -44.308 1.00 88.75 828 TYR A CA 1
ATOM 6639 C C . TYR A 1 828 ? 22.816 -4.551 -44.119 1.00 88.75 828 TYR A C 1
ATOM 6641 O O . TYR A 1 828 ? 22.560 -3.849 -43.144 1.00 88.75 828 TYR A O 1
ATOM 6649 N N . CYS A 1 829 ? 21.871 -4.905 -44.995 1.00 92.50 829 CYS A N 1
ATOM 6650 C CA . CYS A 1 829 ? 20.512 -4.368 -44.932 1.00 92.50 829 CYS A CA 1
ATOM 6651 C C . CYS A 1 829 ? 19.827 -4.766 -43.621 1.00 92.50 829 CYS A C 1
ATOM 6653 O O . CYS A 1 829 ? 19.312 -3.901 -42.915 1.00 92.50 829 CYS A O 1
ATOM 6655 N N . SER A 1 830 ? 19.932 -6.037 -43.220 1.00 92.06 830 SER A N 1
ATOM 6656 C CA . SER A 1 830 ? 19.389 -6.503 -41.937 1.00 92.06 830 SER A CA 1
ATOM 6657 C C . SER A 1 830 ? 20.073 -5.823 -40.747 1.00 92.06 830 SER A C 1
ATOM 6659 O O . SER A 1 830 ? 19.392 -5.386 -39.823 1.00 92.06 830 SER A O 1
ATOM 6661 N N . LEU A 1 831 ? 21.403 -5.659 -40.785 1.00 89.44 831 LEU A N 1
ATOM 6662 C CA . LEU A 1 831 ? 22.159 -4.947 -39.747 1.00 89.44 831 LEU A CA 1
ATOM 6663 C C . LEU A 1 831 ? 21.669 -3.498 -39.579 1.00 89.44 831 LEU A C 1
ATOM 6665 O O . LEU A 1 831 ? 21.421 -3.054 -38.456 1.00 89.44 831 LEU A O 1
ATOM 6669 N N . HIS A 1 832 ? 21.494 -2.777 -40.687 1.00 91.44 832 HIS A N 1
ATOM 6670 C CA . HIS A 1 832 ? 21.039 -1.388 -40.690 1.00 91.44 832 HIS A CA 1
ATOM 6671 C C . HIS A 1 832 ? 19.570 -1.261 -40.258 1.00 91.44 832 HIS A C 1
ATOM 6673 O O . HIS A 1 832 ? 19.262 -0.407 -39.424 1.00 91.44 832 HIS A O 1
ATOM 6679 N N . VAL A 1 833 ? 18.671 -2.133 -40.740 1.00 94.00 833 VAL A N 1
ATOM 6680 C CA . VAL A 1 833 ? 17.270 -2.177 -40.279 1.00 94.00 833 VAL A CA 1
ATOM 6681 C C . VAL A 1 833 ? 17.215 -2.430 -38.772 1.00 94.00 833 VAL A C 1
ATOM 6683 O O . VAL A 1 833 ? 16.510 -1.703 -38.068 1.00 94.00 833 VAL A O 1
ATOM 6686 N N . SER A 1 834 ? 17.984 -3.389 -38.249 1.00 92.38 834 SER A N 1
ATOM 6687 C CA . SER A 1 834 ? 18.015 -3.703 -36.817 1.00 92.38 834 SER A CA 1
ATOM 6688 C C . SER A 1 834 ? 18.569 -2.550 -35.971 1.00 92.38 834 SER A C 1
ATOM 6690 O O . SER A 1 834 ? 17.932 -2.167 -34.987 1.00 92.38 834 SER A O 1
ATOM 6692 N N . ALA A 1 835 ? 19.680 -1.923 -36.375 1.00 91.38 835 ALA A N 1
ATOM 6693 C CA . ALA A 1 835 ? 20.245 -0.760 -35.680 1.00 91.38 835 ALA A CA 1
ATOM 6694 C C . ALA A 1 835 ? 19.243 0.406 -35.593 1.00 91.38 835 ALA A C 1
ATOM 6696 O O . ALA A 1 835 ? 18.952 0.909 -34.504 1.00 91.38 835 ALA A O 1
ATOM 6697 N N . LEU A 1 836 ? 18.665 0.795 -36.735 1.00 92.25 836 LEU A N 1
ATOM 6698 C CA . LEU A 1 836 ? 17.715 1.905 -36.837 1.00 92.25 83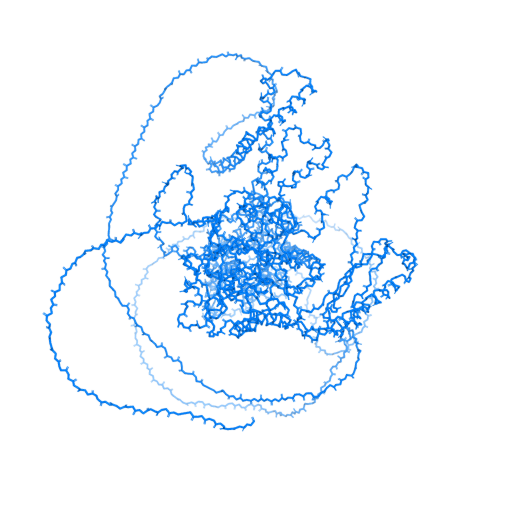6 LEU A CA 1
ATOM 6699 C C . LEU A 1 836 ? 16.393 1.604 -36.107 1.00 92.25 836 LEU A C 1
ATOM 6701 O O . LEU A 1 836 ? 15.830 2.488 -35.458 1.00 92.25 836 LEU A O 1
ATOM 6705 N N . THR A 1 837 ? 15.924 0.352 -36.136 1.00 93.00 837 THR A N 1
ATOM 6706 C CA . THR A 1 837 ? 14.733 -0.093 -35.389 1.00 93.00 837 THR A CA 1
ATOM 6707 C C . THR A 1 837 ? 14.961 -0.016 -33.877 1.00 93.00 837 THR A C 1
ATOM 6709 O O . THR A 1 837 ? 14.095 0.474 -33.149 1.00 93.00 837 THR A O 1
ATOM 6712 N N . LEU A 1 838 ? 16.139 -0.414 -33.384 1.00 90.56 838 LEU A N 1
ATOM 6713 C CA . LEU A 1 838 ? 16.501 -0.257 -31.970 1.00 90.56 838 LEU A CA 1
ATOM 6714 C C . LEU A 1 838 ? 16.601 1.223 -31.561 1.00 90.56 838 LEU A C 1
ATOM 6716 O O . LEU A 1 838 ? 16.184 1.575 -30.453 1.00 90.56 838 LEU A O 1
ATOM 6720 N N . THR A 1 839 ? 17.064 2.109 -32.451 1.00 91.12 839 THR A N 1
ATOM 6721 C CA . THR A 1 839 ? 17.016 3.566 -32.230 1.00 91.12 839 THR A CA 1
ATOM 6722 C C . THR A 1 839 ? 15.580 4.083 -32.151 1.00 91.12 839 THR A C 1
ATOM 6724 O O . THR A 1 839 ? 15.256 4.805 -31.206 1.00 91.12 839 THR A O 1
ATOM 6727 N N . ALA A 1 840 ? 14.696 3.679 -33.068 1.00 89.81 840 ALA A N 1
ATOM 6728 C CA . ALA A 1 840 ? 13.284 4.066 -33.050 1.00 89.81 840 ALA A CA 1
ATOM 6729 C C . ALA A 1 840 ? 12.580 3.622 -31.754 1.00 89.81 840 ALA A C 1
ATOM 6731 O O . ALA A 1 840 ? 11.897 4.427 -31.119 1.00 89.81 840 ALA A O 1
ATOM 6732 N N . ILE A 1 841 ? 12.823 2.386 -31.296 1.00 89.06 841 ILE A N 1
ATOM 6733 C CA . ILE A 1 841 ? 12.321 1.873 -30.010 1.00 89.06 841 ILE A CA 1
ATOM 6734 C C . ILE A 1 841 ? 12.850 2.712 -28.836 1.00 89.06 841 ILE A C 1
ATOM 6736 O O . ILE A 1 841 ? 12.076 3.091 -27.955 1.00 89.06 841 ILE A O 1
ATOM 6740 N N . ALA A 1 842 ? 14.147 3.032 -28.802 1.00 87.00 842 ALA A N 1
ATOM 6741 C CA . ALA A 1 842 ? 14.726 3.836 -27.723 1.00 87.00 842 ALA A CA 1
ATOM 6742 C C . ALA A 1 842 ? 14.139 5.261 -27.674 1.00 87.00 842 ALA A C 1
ATOM 6744 O O . ALA A 1 842 ? 13.875 5.777 -26.585 1.00 87.00 842 ALA A O 1
ATOM 6745 N N . VAL A 1 843 ? 13.880 5.876 -28.834 1.00 86.56 843 VAL A N 1
ATOM 6746 C CA . VAL A 1 843 ? 13.255 7.204 -28.949 1.00 86.56 843 VAL A CA 1
ATOM 6747 C C . VAL A 1 843 ? 11.776 7.175 -28.542 1.00 86.56 843 VAL A C 1
ATOM 6749 O O . VAL A 1 843 ? 11.371 8.009 -27.735 1.00 86.56 843 VAL A O 1
ATOM 6752 N N . ASP A 1 844 ? 10.989 6.198 -29.005 1.00 83.62 844 ASP A N 1
ATOM 6753 C CA . ASP A 1 844 ? 9.593 5.976 -28.579 1.00 83.62 844 ASP A CA 1
ATOM 6754 C C . ASP A 1 844 ? 9.497 5.826 -27.050 1.00 83.62 844 ASP A C 1
ATOM 6756 O O . ASP A 1 844 ? 8.751 6.549 -26.383 1.00 83.62 844 ASP A O 1
ATOM 6760 N N . ARG A 1 845 ? 10.319 4.950 -26.456 1.00 81.94 845 ARG A N 1
ATOM 6761 C CA . ARG A 1 845 ? 10.351 4.775 -24.996 1.00 81.94 845 ARG A CA 1
ATOM 6762 C C . ARG A 1 845 ? 10.809 6.040 -24.268 1.00 81.94 845 ARG A C 1
ATOM 6764 O O . ARG A 1 845 ? 10.253 6.349 -23.217 1.00 81.94 845 ARG A O 1
ATOM 6771 N N . HIS A 1 846 ? 11.769 6.792 -24.808 1.00 82.56 846 HIS A N 1
ATOM 6772 C CA . HIS A 1 846 ? 12.187 8.075 -24.239 1.00 82.56 846 HIS A CA 1
ATOM 6773 C C . HIS A 1 846 ? 11.038 9.095 -24.243 1.00 82.56 846 HIS A C 1
ATOM 6775 O O . HIS A 1 846 ? 10.741 9.673 -23.199 1.00 82.56 846 HIS A O 1
ATOM 6781 N N . GLN A 1 847 ? 10.342 9.269 -25.370 1.00 80.75 847 GLN A N 1
ATOM 6782 C CA . GLN A 1 847 ? 9.205 10.188 -25.486 1.00 80.75 847 GLN A CA 1
ATOM 6783 C C . GLN A 1 847 ? 8.075 9.818 -24.512 1.00 80.75 847 GLN A C 1
ATOM 6785 O O . GLN A 1 847 ? 7.647 10.668 -23.732 1.00 80.75 847 GLN A O 1
ATOM 6790 N N . VAL A 1 848 ? 7.659 8.547 -24.480 1.00 76.62 848 VAL A N 1
ATOM 6791 C CA . VAL A 1 848 ? 6.573 8.058 -23.606 1.00 76.62 848 VAL A CA 1
ATOM 6792 C C . VAL A 1 848 ? 6.915 8.167 -22.111 1.00 76.62 848 VAL A C 1
ATOM 6794 O O . VAL A 1 848 ? 6.022 8.376 -21.291 1.00 76.62 848 VAL A O 1
ATOM 6797 N N . ILE A 1 849 ? 8.192 8.048 -21.725 1.00 72.31 849 ILE A N 1
ATOM 6798 C CA . ILE A 1 849 ? 8.624 8.159 -20.318 1.00 72.31 849 ILE A CA 1
ATOM 6799 C C . ILE A 1 849 ? 8.830 9.621 -19.886 1.00 72.31 849 ILE A C 1
ATOM 6801 O O . ILE A 1 849 ? 8.554 9.956 -18.733 1.00 72.31 849 ILE A O 1
ATOM 6805 N N . MET A 1 850 ? 9.317 10.493 -20.775 1.00 72.69 850 MET A N 1
ATOM 6806 C CA . MET A 1 850 ? 9.599 11.901 -20.454 1.00 72.69 850 MET A CA 1
ATOM 6807 C C . MET A 1 850 ? 8.373 12.815 -20.617 1.00 72.69 850 MET A C 1
ATOM 6809 O O . MET A 1 850 ? 8.261 13.810 -19.902 1.00 72.69 850 MET A O 1
ATOM 6813 N N . HIS A 1 851 ? 7.451 12.481 -21.525 1.00 72.81 851 HIS A N 1
ATOM 6814 C CA . HIS A 1 851 ? 6.277 13.290 -21.866 1.00 72.81 851 HIS A CA 1
ATOM 6815 C C . HIS A 1 851 ? 4.988 12.443 -21.880 1.00 72.81 851 HIS A C 1
ATOM 6817 O O . HIS A 1 851 ? 4.384 12.267 -22.937 1.00 72.81 851 HIS A O 1
ATOM 6823 N N . PRO A 1 852 ? 4.529 11.931 -20.720 1.00 57.41 852 PRO A N 1
ATOM 6824 C CA . PRO A 1 852 ? 3.384 11.013 -20.642 1.00 57.41 852 PRO A CA 1
ATOM 6825 C C . PRO A 1 852 ? 2.045 11.616 -21.104 1.00 57.41 852 PRO A C 1
ATOM 6827 O O . PRO A 1 852 ? 1.118 10.862 -21.373 1.00 57.41 852 PRO A O 1
ATOM 6830 N N . LEU A 1 853 ? 1.951 12.948 -21.204 1.00 54.75 853 LEU A N 1
ATOM 6831 C CA . LEU A 1 853 ? 0.771 13.686 -21.677 1.00 54.75 853 LEU A CA 1
ATOM 6832 C C . LEU A 1 853 ? 0.786 13.979 -23.191 1.00 54.75 853 LEU A C 1
ATOM 6834 O O . LEU A 1 853 ? -0.146 14.595 -23.698 1.00 54.75 853 LEU A O 1
ATOM 6838 N N . LYS A 1 854 ? 1.835 13.586 -23.931 1.00 63.94 854 LYS A N 1
ATOM 6839 C CA . LYS A 1 854 ? 1.847 13.703 -25.400 1.00 63.94 854 LYS A CA 1
ATOM 6840 C C . LYS A 1 854 ? 1.239 12.444 -26.036 1.00 63.94 854 LYS A C 1
ATOM 6842 O O . LYS A 1 854 ? 1.478 11.345 -25.531 1.00 63.94 854 LYS A O 1
ATOM 6847 N N . PRO A 1 855 ? 0.486 12.568 -27.146 1.00 57.22 855 PRO A N 1
ATOM 6848 C CA . PRO A 1 855 ? -0.140 11.422 -27.796 1.00 57.22 855 PRO A CA 1
ATOM 6849 C C . PRO A 1 855 ? 0.911 10.390 -28.228 1.00 57.22 855 PRO A C 1
ATOM 6851 O O . PRO A 1 855 ? 1.923 10.732 -28.844 1.00 57.22 855 PRO A O 1
ATOM 6854 N N . ARG A 1 856 ? 0.658 9.113 -27.905 1.00 69.50 856 ARG A N 1
ATOM 6855 C CA . ARG A 1 856 ? 1.508 7.979 -28.308 1.00 69.50 856 ARG A CA 1
ATOM 6856 C C . ARG A 1 856 ? 1.613 7.919 -29.840 1.00 69.50 856 ARG A C 1
ATOM 6858 O O . ARG A 1 856 ? 0.665 8.276 -30.542 1.00 69.50 856 ARG A O 1
ATOM 6865 N N . ILE A 1 857 ? 2.735 7.417 -30.360 1.00 71.44 857 ILE A N 1
ATOM 6866 C CA . ILE A 1 857 ? 2.924 7.204 -31.805 1.00 71.44 857 ILE A CA 1
ATOM 6867 C C . ILE A 1 857 ? 1.793 6.301 -32.330 1.00 71.44 857 ILE A C 1
ATOM 6869 O O . ILE A 1 857 ? 1.631 5.171 -31.870 1.00 71.44 857 ILE A O 1
ATOM 6873 N N . SER A 1 858 ? 1.002 6.816 -33.277 1.00 79.12 858 SER A N 1
ATOM 6874 C CA . SER A 1 858 ? -0.066 6.057 -33.941 1.00 79.12 858 SER A CA 1
ATOM 6875 C C . SER A 1 858 ? 0.515 4.938 -34.809 1.00 79.12 858 SER A C 1
ATOM 6877 O O . SER A 1 858 ? 1.587 5.102 -35.392 1.00 79.12 858 SER A O 1
ATOM 6879 N N . THR A 1 859 ? -0.220 3.833 -34.947 1.00 78.69 859 THR A N 1
ATOM 6880 C CA . THR A 1 859 ? 0.100 2.683 -35.809 1.00 78.69 859 THR A CA 1
ATOM 6881 C C . THR A 1 859 ? 0.516 3.122 -37.218 1.00 78.69 859 THR A C 1
ATOM 6883 O O . THR A 1 859 ? 1.563 2.697 -37.699 1.00 78.69 859 THR A O 1
ATOM 6886 N N . ALA A 1 860 ? -0.218 4.064 -37.826 1.00 84.19 860 ALA A N 1
ATOM 6887 C CA . ALA A 1 860 ? 0.103 4.623 -39.143 1.00 84.19 860 ALA A CA 1
ATOM 6888 C C . ALA A 1 860 ? 1.466 5.345 -39.172 1.00 84.19 860 ALA A C 1
ATOM 6890 O O . ALA A 1 860 ? 2.280 5.109 -40.061 1.00 84.19 860 ALA A O 1
ATOM 6891 N N . LYS A 1 861 ? 1.776 6.161 -38.151 1.00 84.88 861 LYS A N 1
ATOM 6892 C CA . LYS A 1 861 ? 3.095 6.810 -38.022 1.00 84.88 861 LYS A CA 1
ATOM 6893 C C . LYS A 1 861 ? 4.209 5.781 -37.784 1.00 84.88 861 LYS A C 1
ATOM 6895 O O . LYS A 1 861 ? 5.313 5.960 -38.283 1.00 84.88 861 LYS A O 1
ATOM 6900 N N . GLY A 1 862 ? 3.915 4.682 -37.083 1.00 85.62 862 GLY A N 1
ATOM 6901 C CA . GLY A 1 862 ? 4.815 3.533 -36.939 1.00 85.62 862 GLY A CA 1
ATOM 6902 C C . GLY A 1 862 ? 5.165 2.872 -38.276 1.00 85.62 862 GLY A C 1
ATOM 6903 O O . GLY A 1 862 ? 6.338 2.607 -38.527 1.00 85.62 862 GLY A O 1
ATOM 6904 N N . ILE A 1 863 ? 4.177 2.677 -39.156 1.00 88.25 863 ILE A N 1
ATOM 6905 C CA . ILE A 1 863 ? 4.383 2.143 -40.514 1.00 88.25 863 ILE A CA 1
ATOM 6906 C C . ILE A 1 863 ? 5.260 3.095 -41.341 1.00 88.25 863 ILE A C 1
ATOM 6908 O O . ILE A 1 863 ? 6.239 2.644 -41.926 1.00 88.25 863 ILE A O 1
ATOM 6912 N N . VAL A 1 864 ? 5.004 4.410 -41.301 1.00 91.25 864 VAL A N 1
ATOM 6913 C CA . VAL A 1 864 ? 5.857 5.413 -41.973 1.00 91.25 864 VAL A CA 1
ATOM 6914 C C . VAL A 1 864 ? 7.307 5.354 -41.474 1.00 91.25 864 VAL A C 1
ATOM 6916 O O . VAL A 1 864 ? 8.232 5.350 -42.286 1.00 91.25 864 VAL A O 1
ATOM 6919 N N . TYR A 1 865 ? 7.537 5.244 -40.158 1.00 90.31 865 TYR A N 1
ATOM 6920 C CA . TYR A 1 865 ? 8.893 5.066 -39.622 1.00 90.31 865 TYR A CA 1
ATOM 6921 C C . TYR A 1 865 ? 9.558 3.777 -40.123 1.00 90.31 865 TYR A C 1
ATOM 6923 O O . TYR A 1 865 ? 10.740 3.806 -40.457 1.00 90.31 865 TYR A O 1
ATOM 6931 N N . ILE A 1 866 ? 8.821 2.665 -40.216 1.00 93.81 866 ILE A N 1
ATOM 6932 C CA . ILE A 1 866 ? 9.335 1.404 -40.770 1.00 93.81 866 ILE A CA 1
ATOM 6933 C C . ILE A 1 866 ? 9.721 1.579 -42.247 1.00 93.81 866 ILE A C 1
ATOM 6935 O O . ILE A 1 866 ? 10.837 1.220 -42.618 1.00 93.81 866 ILE A O 1
ATOM 6939 N N . SER A 1 867 ? 8.871 2.198 -43.072 1.00 93.12 867 SER A N 1
ATOM 6940 C CA . SER A 1 867 ? 9.177 2.480 -44.483 1.00 93.12 867 SER A CA 1
ATOM 6941 C C . SER A 1 867 ? 10.452 3.319 -44.640 1.00 93.12 867 SER A C 1
ATOM 6943 O O . SER A 1 867 ? 11.328 2.967 -45.427 1.00 93.12 867 SER A O 1
ATOM 6945 N N . VAL A 1 868 ? 10.609 4.379 -43.837 1.00 94.06 868 VAL A N 1
ATOM 6946 C CA . VAL A 1 868 ? 11.823 5.217 -43.826 1.00 94.06 868 VAL A CA 1
ATOM 6947 C C . VAL A 1 868 ? 13.062 4.416 -43.402 1.00 94.06 868 VAL A C 1
ATOM 6949 O O . VAL A 1 868 ? 14.115 4.555 -44.025 1.00 94.06 868 VAL A O 1
ATOM 6952 N N . ILE A 1 869 ? 12.950 3.537 -42.398 1.00 94.69 869 ILE A N 1
ATOM 6953 C CA . ILE A 1 869 ? 14.044 2.648 -41.970 1.00 94.69 869 ILE A CA 1
ATOM 6954 C C . ILE A 1 869 ? 14.495 1.735 -43.119 1.00 94.69 869 ILE A C 1
ATOM 6956 O O . ILE A 1 869 ? 15.695 1.659 -43.382 1.00 94.69 869 ILE A O 1
ATOM 6960 N N . TRP A 1 870 ? 13.566 1.086 -43.827 1.00 95.38 870 TRP A N 1
ATOM 6961 C CA . TRP A 1 870 ? 13.897 0.198 -44.949 1.00 95.38 870 TRP A CA 1
ATOM 6962 C C . TRP A 1 870 ? 14.502 0.943 -46.143 1.00 95.38 870 TRP A C 1
ATOM 6964 O O . TRP A 1 870 ? 15.469 0.452 -46.728 1.00 95.38 870 TRP A O 1
ATOM 6974 N N . ILE A 1 871 ? 14.008 2.142 -46.472 1.00 94.81 871 ILE A N 1
ATOM 6975 C CA . ILE A 1 871 ? 14.571 2.982 -47.543 1.00 94.81 871 ILE A CA 1
ATOM 6976 C C . ILE A 1 871 ? 16.016 3.383 -47.211 1.00 94.81 871 ILE A C 1
ATOM 6978 O O . ILE A 1 871 ? 16.913 3.167 -48.028 1.00 94.81 871 ILE A O 1
ATOM 6982 N N . MET A 1 872 ? 16.276 3.893 -45.999 1.00 91.50 872 MET A N 1
ATOM 6983 C CA . MET A 1 872 ? 17.634 4.261 -45.574 1.00 91.50 872 MET A CA 1
ATOM 6984 C C . MET A 1 872 ? 18.566 3.041 -45.532 1.00 91.50 872 MET A C 1
ATOM 6986 O O . MET A 1 872 ? 19.652 3.073 -46.110 1.00 91.50 872 MET A O 1
ATOM 6990 N N . ALA A 1 873 ? 18.136 1.944 -44.901 1.00 93.44 873 ALA A N 1
ATOM 6991 C CA . ALA A 1 873 ? 18.923 0.718 -44.792 1.00 93.44 873 ALA A CA 1
ATOM 6992 C C . ALA A 1 873 ? 19.246 0.104 -46.160 1.00 93.44 873 ALA A C 1
ATOM 6994 O O . ALA A 1 873 ? 20.355 -0.386 -46.352 1.00 93.44 873 ALA A O 1
ATOM 6995 N N . THR A 1 874 ? 18.327 0.172 -47.124 1.00 92.69 874 THR A N 1
ATOM 6996 C CA . THR A 1 874 ? 18.558 -0.263 -48.510 1.00 92.69 874 THR A CA 1
ATOM 6997 C C . THR A 1 874 ? 19.562 0.651 -49.204 1.00 92.69 874 THR A C 1
ATOM 6999 O O . THR A 1 874 ? 20.554 0.157 -49.733 1.00 92.69 874 THR A O 1
ATOM 7002 N N . CYS A 1 875 ? 19.367 1.973 -49.130 1.00 91.19 875 CYS A N 1
ATOM 7003 C CA . CYS A 1 875 ? 20.242 2.971 -49.751 1.00 91.19 875 CYS A CA 1
ATOM 7004 C C . CYS A 1 875 ? 21.709 2.820 -49.308 1.00 91.19 875 CYS A C 1
ATOM 7006 O O . CYS A 1 875 ? 22.603 2.752 -50.148 1.00 91.19 875 CYS A O 1
ATOM 7008 N N . PHE A 1 876 ? 21.961 2.663 -48.005 1.00 87.25 876 PHE A N 1
ATOM 7009 C CA . PHE A 1 876 ? 23.322 2.474 -47.489 1.00 87.25 876 PHE A CA 1
ATOM 7010 C C . PHE A 1 876 ? 23.902 1.068 -47.730 1.00 87.25 876 PHE A C 1
ATOM 7012 O O . PHE A 1 876 ? 25.120 0.910 -47.764 1.00 87.25 876 PHE A O 1
ATOM 7019 N N . SER A 1 877 ? 23.065 0.042 -47.911 1.00 90.12 877 SER A N 1
ATOM 7020 C CA . SER A 1 877 ? 23.521 -1.336 -48.191 1.00 90.12 877 SER A CA 1
ATOM 7021 C C . SER A 1 877 ? 23.763 -1.612 -49.674 1.00 90.12 877 SER A C 1
ATOM 7023 O O . SER A 1 877 ? 24.490 -2.543 -50.014 1.00 90.12 877 SER A O 1
ATOM 7025 N N . LEU A 1 878 ? 23.156 -0.828 -50.567 1.00 89.06 878 LEU A N 1
ATOM 7026 C CA . LEU A 1 878 ? 23.220 -1.052 -52.009 1.00 89.06 878 LEU A CA 1
ATOM 7027 C C . LEU A 1 878 ? 24.646 -0.917 -52.596 1.00 89.06 878 LEU A C 1
ATOM 7029 O O . LEU A 1 878 ? 25.018 -1.792 -53.379 1.00 89.06 878 LEU A O 1
ATOM 7033 N N . PRO A 1 879 ? 25.498 0.056 -52.202 1.00 87.56 879 PRO A N 1
ATOM 7034 C CA . PRO A 1 879 ? 26.891 0.112 -52.659 1.00 87.56 879 PRO A CA 1
ATOM 7035 C C . PRO A 1 879 ? 27.688 -1.152 -52.306 1.00 87.56 879 PRO A C 1
ATOM 7037 O O . PRO A 1 879 ? 28.382 -1.702 -53.159 1.00 87.56 879 PRO A O 1
ATOM 7040 N N . HIS A 1 880 ? 27.522 -1.668 -51.082 1.00 83.81 880 HIS A N 1
ATOM 7041 C CA . HIS A 1 880 ? 28.147 -2.919 -50.627 1.00 83.81 880 HIS A CA 1
ATOM 7042 C C . HIS A 1 880 ? 27.709 -4.146 -51.433 1.00 83.81 880 HIS A C 1
ATOM 7044 O O . HIS A 1 880 ? 28.444 -5.127 -51.497 1.00 83.81 880 HIS A O 1
ATOM 7050 N N . ALA A 1 881 ? 26.521 -4.108 -52.039 1.00 87.44 881 ALA A N 1
ATOM 7051 C CA . ALA A 1 881 ? 26.025 -5.162 -52.916 1.00 87.44 881 ALA A CA 1
ATOM 7052 C C . ALA A 1 881 ? 26.540 -5.010 -54.356 1.00 87.44 881 ALA A C 1
ATOM 7054 O O . ALA A 1 881 ? 26.958 -5.997 -54.960 1.00 87.44 881 ALA A O 1
ATOM 7055 N N . ILE A 1 882 ? 26.543 -3.785 -54.897 1.00 87.00 882 ILE A N 1
ATOM 7056 C CA . ILE A 1 882 ? 26.991 -3.476 -56.268 1.00 87.00 882 ILE A CA 1
ATOM 7057 C C . ILE A 1 882 ? 28.477 -3.800 -56.453 1.00 87.00 882 ILE A C 1
ATOM 7059 O O . ILE A 1 882 ? 28.846 -4.441 -57.437 1.00 87.00 882 ILE A O 1
ATOM 7063 N N . TYR A 1 883 ? 29.323 -3.391 -55.503 1.00 84.06 883 TYR A N 1
ATOM 7064 C CA . TYR A 1 883 ? 30.772 -3.594 -55.584 1.00 84.06 883 TYR A CA 1
ATOM 7065 C C . TYR A 1 883 ? 31.231 -4.989 -55.134 1.00 84.06 883 TYR A C 1
ATOM 7067 O O . TYR A 1 883 ? 32.408 -5.303 -55.248 1.00 84.06 883 TYR A O 1
ATOM 7075 N N . GLN A 1 884 ? 30.341 -5.867 -54.666 1.00 83.44 884 GLN A N 1
ATOM 7076 C CA . GLN A 1 884 ? 30.687 -7.269 -54.418 1.00 83.44 884 GLN A CA 1
ATOM 7077 C C . GLN A 1 884 ? 30.673 -8.040 -55.750 1.00 83.44 884 GLN A C 1
ATOM 7079 O O . GLN A 1 884 ? 29.622 -8.165 -56.373 1.00 83.44 884 GLN A O 1
ATOM 7084 N N . LYS A 1 885 ? 31.811 -8.581 -56.201 1.00 81.06 885 LYS A N 1
ATOM 7085 C CA . LYS A 1 885 ? 31.926 -9.343 -57.458 1.00 81.06 885 LYS A CA 1
ATOM 7086 C C . LYS A 1 885 ? 32.357 -10.791 -57.228 1.00 81.06 885 LYS A C 1
ATOM 7088 O O . LYS A 1 885 ? 32.906 -11.158 -56.190 1.00 81.06 885 LYS A O 1
ATOM 7093 N N . LEU A 1 886 ? 32.077 -11.629 -58.224 1.00 81.50 886 LEU A N 1
ATOM 7094 C CA . LEU A 1 886 ? 32.484 -13.029 -58.263 1.00 81.50 886 LEU A CA 1
ATOM 7095 C C . LEU A 1 886 ? 33.732 -13.172 -59.139 1.00 81.50 886 LEU A C 1
ATOM 7097 O O . LEU A 1 886 ? 33.666 -12.922 -60.340 1.00 81.50 886 LEU A O 1
ATOM 7101 N N . PHE A 1 887 ? 34.839 -13.586 -58.532 1.00 79.06 887 PHE A N 1
ATOM 7102 C CA . PHE A 1 887 ? 36.100 -13.885 -59.202 1.00 79.06 887 PHE A CA 1
ATOM 7103 C C . PHE A 1 887 ? 36.259 -15.395 -59.395 1.00 79.06 887 PHE A C 1
ATOM 7105 O O . PHE A 1 887 ? 35.924 -16.177 -58.502 1.00 79.06 887 PHE A O 1
ATOM 7112 N N . THR A 1 888 ? 36.802 -15.799 -60.540 1.00 76.25 888 THR A N 1
ATOM 7113 C CA . THR A 1 888 ? 37.084 -17.193 -60.907 1.00 76.25 888 THR A CA 1
ATOM 7114 C C . THR A 1 888 ? 38.590 -17.397 -61.032 1.00 76.25 888 THR A C 1
ATOM 7116 O O . THR A 1 888 ? 39.244 -16.673 -61.779 1.00 76.25 888 THR A O 1
ATOM 7119 N N . PHE A 1 889 ? 39.132 -18.385 -60.323 1.00 73.00 889 PHE A N 1
ATOM 7120 C CA . PHE A 1 889 ? 40.550 -18.744 -60.351 1.00 73.00 889 PHE A CA 1
ATOM 7121 C C . PHE A 1 889 ? 40.704 -20.229 -60.680 1.00 73.00 889 PHE A C 1
ATOM 7123 O O . PHE A 1 889 ? 40.126 -21.077 -60.001 1.00 73.00 889 PHE A O 1
ATOM 7130 N N . GLU A 1 890 ? 41.512 -20.554 -61.678 1.00 66.62 890 GLU A N 1
ATOM 7131 C CA . GLU A 1 890 ? 41.963 -21.923 -61.935 1.00 66.62 890 GLU A CA 1
ATOM 7132 C C . GLU A 1 890 ? 43.055 -22.287 -60.915 1.00 66.62 890 GLU A C 1
ATOM 7134 O O . GLU A 1 890 ? 43.991 -21.519 -60.685 1.00 66.62 890 GLU A O 1
ATOM 7139 N N . TYR A 1 891 ? 42.893 -23.422 -60.232 1.00 55.50 891 TYR A N 1
ATOM 7140 C CA . TYR A 1 891 ? 43.801 -23.900 -59.176 1.00 55.50 891 TYR A CA 1
ATOM 7141 C C . TYR A 1 891 ? 44.649 -25.100 -59.635 1.00 55.50 891 TYR A C 1
ATOM 7143 O O . TYR A 1 891 ? 45.751 -25.316 -59.134 1.00 55.50 891 TYR A O 1
ATOM 7151 N N . SER A 1 892 ? 44.127 -25.854 -60.599 1.00 56.50 892 SER A N 1
ATOM 7152 C CA . SER A 1 892 ? 44.755 -26.928 -61.377 1.00 56.50 892 SER A CA 1
ATOM 7153 C C . SER A 1 892 ? 43.885 -27.166 -62.621 1.00 56.50 892 SER A C 1
ATOM 7155 O O . SER A 1 892 ? 42.763 -26.657 -62.654 1.00 56.50 892 SER A O 1
ATOM 7157 N N . GLU A 1 893 ? 44.351 -27.946 -63.602 1.00 55.72 893 GLU A N 1
ATOM 7158 C CA . GLU A 1 893 ? 43.641 -28.157 -64.884 1.00 55.72 893 GLU A CA 1
ATOM 7159 C C . GLU A 1 893 ? 42.170 -28.602 -64.706 1.00 55.72 893 GLU A C 1
ATOM 7161 O O . GLU A 1 893 ? 41.300 -28.098 -65.409 1.00 55.72 893 GLU A O 1
ATOM 7166 N N . ASP A 1 894 ? 41.865 -29.418 -63.687 1.00 52.12 894 ASP A N 1
ATOM 7167 C CA . ASP A 1 894 ? 40.497 -29.878 -63.374 1.00 52.12 894 ASP A CA 1
ATOM 7168 C C . ASP A 1 894 ? 39.759 -29.101 -62.251 1.00 52.12 894 ASP A C 1
ATOM 7170 O O . ASP A 1 894 ? 38.685 -29.525 -61.816 1.00 52.12 894 ASP A O 1
ATOM 7174 N N . VAL A 1 895 ? 40.304 -28.003 -61.694 1.00 62.50 895 VAL A N 1
ATOM 7175 C CA . VAL A 1 895 ? 39.714 -27.350 -60.495 1.00 62.50 895 VAL A CA 1
ATOM 7176 C C . VAL A 1 895 ? 39.628 -25.825 -60.601 1.00 62.50 895 VAL A C 1
ATOM 7178 O O . VAL A 1 895 ? 40.556 -25.092 -60.251 1.00 62.50 895 VAL A O 1
ATOM 7181 N N . THR A 1 896 ? 38.438 -25.330 -60.943 1.00 70.56 896 THR A N 1
ATOM 7182 C CA . THR A 1 896 ? 38.057 -23.913 -60.813 1.00 70.56 896 THR A CA 1
ATOM 7183 C C . THR A 1 896 ? 37.565 -23.582 -59.398 1.00 70.56 896 THR A C 1
ATOM 7185 O O . THR A 1 896 ? 36.663 -24.241 -58.874 1.00 70.56 896 THR A O 1
ATOM 7188 N N . ARG A 1 897 ? 38.079 -22.509 -58.786 1.00 72.50 897 ARG A N 1
ATOM 7189 C CA . ARG A 1 897 ? 37.592 -21.943 -57.516 1.00 72.50 897 ARG A CA 1
ATOM 7190 C C . ARG A 1 897 ? 36.955 -20.575 -57.734 1.00 72.50 897 ARG A C 1
ATOM 7192 O O . ARG A 1 897 ? 37.547 -19.687 -58.338 1.00 72.50 897 ARG A O 1
ATOM 7199 N N . CYS A 1 898 ? 35.761 -20.392 -57.184 1.00 76.50 898 CYS A N 1
ATOM 7200 C CA . CYS A 1 898 ? 35.002 -19.150 -57.255 1.00 76.50 898 CYS A CA 1
ATOM 7201 C C . CYS A 1 898 ? 35.055 -18.430 -55.900 1.00 76.50 898 CYS A C 1
ATOM 7203 O O . CYS A 1 898 ? 34.784 -19.039 -54.864 1.00 76.50 898 CYS A O 1
ATOM 7205 N N . LEU A 1 899 ? 35.374 -17.134 -55.882 1.00 73.25 899 LEU A N 1
ATOM 7206 C CA . LEU A 1 899 ? 35.409 -16.313 -54.668 1.00 73.25 899 LEU A CA 1
ATOM 7207 C C . LEU A 1 899 ? 34.564 -15.046 -54.843 1.00 73.25 899 LEU A C 1
ATOM 7209 O O . LEU A 1 899 ? 34.754 -14.276 -55.777 1.00 73.25 899 LEU A O 1
ATOM 7213 N N . CYS A 1 900 ? 33.638 -14.825 -53.913 1.00 79.00 900 CYS A N 1
ATOM 7214 C CA . CYS A 1 900 ? 32.812 -13.622 -53.839 1.00 79.00 900 CYS A CA 1
ATOM 7215 C C . CYS A 1 900 ? 33.535 -12.574 -52.969 1.00 79.00 900 CYS A C 1
ATOM 7217 O O . CYS A 1 900 ? 33.623 -12.757 -51.752 1.00 79.00 900 CYS A O 1
ATOM 7219 N N . LEU A 1 901 ? 34.071 -11.511 -53.576 1.00 73.56 901 LEU A N 1
ATOM 7220 C CA . LEU A 1 901 ? 34.945 -10.503 -52.948 1.00 73.56 901 LEU A CA 1
ATOM 7221 C C . LEU A 1 901 ? 34.538 -9.071 -53.354 1.00 73.56 901 LEU A C 1
ATOM 7223 O O . LEU A 1 901 ? 33.937 -8.898 -54.413 1.00 73.56 901 LEU A O 1
ATOM 7227 N N . PRO A 1 902 ? 34.847 -8.040 -52.548 1.00 73.25 902 PRO A N 1
ATOM 7228 C CA . PRO A 1 902 ? 34.674 -6.650 -52.964 1.00 73.25 902 PRO A CA 1
ATOM 7229 C C . PRO A 1 902 ? 35.643 -6.266 -54.096 1.00 73.25 902 PRO A C 1
ATOM 7231 O O . PRO A 1 902 ? 36.803 -6.668 -54.085 1.00 73.25 902 PRO A O 1
ATOM 7234 N N . ASP A 1 903 ? 35.157 -5.458 -55.035 1.00 77.94 903 ASP A N 1
ATOM 7235 C CA . ASP A 1 903 ? 35.881 -4.898 -56.177 1.00 77.94 903 ASP A CA 1
ATOM 7236 C C . ASP A 1 903 ? 35.410 -3.452 -56.414 1.00 77.94 903 ASP A C 1
ATOM 7238 O O . ASP A 1 903 ? 34.379 -3.194 -57.049 1.00 77.94 903 ASP A O 1
ATOM 7242 N N . PHE A 1 904 ? 36.135 -2.509 -55.812 1.00 76.50 904 PHE A N 1
ATOM 7243 C CA . PHE A 1 904 ? 35.808 -1.082 -55.781 1.00 76.50 904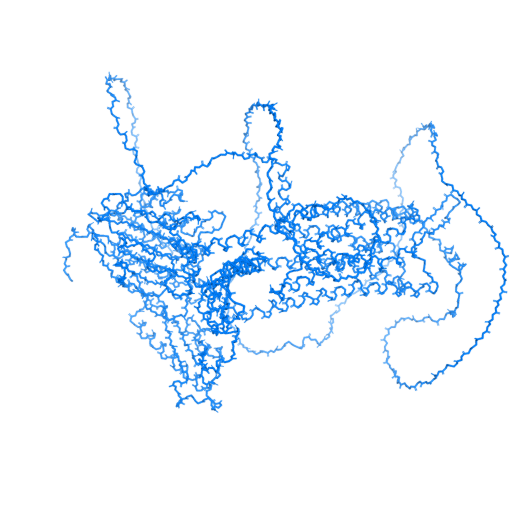 PHE A CA 1
ATOM 7244 C C . PHE A 1 904 ? 36.562 -0.302 -56.876 1.00 76.50 904 PHE A C 1
ATOM 7246 O O . PHE A 1 904 ? 37.666 -0.696 -57.248 1.00 76.50 904 PHE A O 1
ATOM 7253 N N . PRO A 1 905 ? 36.006 0.812 -57.392 1.00 72.75 905 PRO A N 1
ATOM 7254 C CA . PRO A 1 905 ? 36.660 1.621 -58.420 1.00 72.75 905 PRO A CA 1
ATOM 7255 C C . PRO A 1 905 ? 37.934 2.292 -57.891 1.00 72.75 905 PRO A C 1
ATOM 7257 O O . PRO A 1 905 ? 38.022 2.634 -56.711 1.00 72.75 905 PRO A O 1
ATOM 7260 N N . GLU A 1 906 ? 38.913 2.513 -58.771 1.00 62.44 906 GLU A N 1
ATOM 7261 C CA . GLU A 1 906 ? 40.170 3.164 -58.397 1.00 62.44 906 GLU A CA 1
ATOM 7262 C C . GLU A 1 906 ? 39.958 4.620 -57.930 1.00 62.44 906 GLU A C 1
ATOM 7264 O O . GLU A 1 906 ? 39.214 5.361 -58.579 1.00 62.44 906 GLU A O 1
ATOM 7269 N N . PRO A 1 907 ? 40.612 5.071 -56.836 1.00 71.50 907 PRO A N 1
ATOM 7270 C CA . PRO A 1 907 ? 41.505 4.321 -55.942 1.00 71.50 907 PRO A CA 1
ATOM 7271 C C . PRO A 1 907 ? 40.742 3.411 -54.952 1.00 71.50 907 PRO A C 1
ATOM 7273 O O . PRO A 1 907 ? 40.140 3.879 -53.980 1.00 71.50 907 PRO A O 1
ATOM 7276 N N . ALA A 1 908 ? 40.833 2.093 -55.166 1.00 66.31 908 ALA A N 1
ATOM 7277 C CA . ALA A 1 908 ? 39.966 1.096 -54.534 1.00 66.31 908 ALA A CA 1
ATOM 7278 C C . ALA A 1 908 ? 40.124 1.034 -53.007 1.00 66.31 908 ALA A C 1
ATOM 7280 O O . ALA A 1 908 ? 39.127 1.050 -52.287 1.00 66.31 908 ALA A O 1
ATOM 7281 N N . ASP A 1 909 ? 41.365 1.045 -52.508 1.00 69.94 909 ASP A N 1
ATOM 7282 C CA . ASP A 1 909 ? 41.671 1.061 -51.069 1.00 69.94 909 ASP A CA 1
ATOM 7283 C C . ASP A 1 909 ? 41.067 2.274 -50.355 1.00 69.94 909 ASP A C 1
ATOM 7285 O O . ASP A 1 909 ? 40.572 2.176 -49.231 1.00 69.94 909 ASP A O 1
ATOM 7289 N N . LEU A 1 910 ? 41.096 3.437 -51.013 1.00 74.31 910 LEU A N 1
ATOM 7290 C CA . LEU A 1 910 ? 40.599 4.682 -50.445 1.00 74.31 910 LEU A CA 1
ATOM 7291 C C . LEU A 1 910 ? 39.068 4.657 -50.370 1.00 74.31 910 LEU A C 1
ATOM 7293 O O . LEU A 1 910 ? 38.493 4.964 -49.324 1.00 74.31 910 LEU A O 1
ATOM 7297 N N . PHE A 1 911 ? 38.417 4.245 -51.462 1.00 78.06 911 PHE A N 1
ATOM 7298 C CA . PHE A 1 911 ? 36.963 4.146 -51.545 1.00 78.06 911 PHE A CA 1
ATOM 7299 C C . PHE A 1 911 ? 36.415 3.081 -50.583 1.00 78.06 911 PHE A C 1
ATOM 7301 O O . PHE A 1 911 ? 35.507 3.382 -49.810 1.00 78.06 911 PHE A O 1
ATOM 7308 N N . TRP A 1 912 ? 37.013 1.883 -50.548 1.00 77.06 912 TRP A N 1
ATOM 7309 C CA . TRP A 1 912 ? 36.646 0.808 -49.619 1.00 77.06 912 TRP A CA 1
ATOM 7310 C C . TRP A 1 912 ? 36.720 1.278 -48.161 1.00 77.06 912 TRP A C 1
ATOM 7312 O O . TRP A 1 912 ? 35.720 1.233 -47.438 1.00 77.06 912 TRP A O 1
ATOM 7322 N N . LYS A 1 913 ? 37.882 1.798 -47.749 1.00 80.88 913 LYS A N 1
ATOM 7323 C CA . LYS A 1 913 ? 38.135 2.276 -46.386 1.00 80.88 913 LYS A CA 1
ATOM 7324 C C . LYS A 1 913 ? 37.149 3.359 -45.959 1.00 80.88 913 LYS A C 1
ATOM 7326 O O . LYS A 1 913 ? 36.605 3.277 -44.859 1.00 80.88 913 LYS A O 1
ATOM 7331 N N . TYR A 1 914 ? 36.909 4.376 -46.791 1.00 84.25 914 TYR A N 1
ATOM 7332 C CA . TYR A 1 914 ? 35.958 5.435 -46.441 1.00 84.25 914 TYR A CA 1
ATOM 7333 C C . TYR A 1 914 ? 34.513 4.934 -46.413 1.00 84.25 914 TYR A C 1
ATOM 7335 O O . TYR A 1 914 ? 33.744 5.392 -45.567 1.00 84.25 914 TYR A O 1
ATOM 7343 N N . LEU A 1 915 ? 34.140 3.987 -47.274 1.00 84.19 915 LEU A N 1
ATOM 7344 C CA . LEU A 1 915 ? 32.781 3.461 -47.351 1.00 84.19 915 LEU A CA 1
ATOM 7345 C C . LEU A 1 915 ? 32.442 2.566 -46.145 1.00 84.19 915 LEU A C 1
ATOM 7347 O O . LEU A 1 915 ? 31.420 2.808 -45.497 1.00 84.19 915 LEU A O 1
ATOM 7351 N N . ASP A 1 916 ? 33.300 1.610 -45.767 1.00 82.06 916 ASP A N 1
ATOM 7352 C CA . ASP A 1 916 ? 33.102 0.801 -44.547 1.00 82.06 916 ASP A CA 1
ATOM 7353 C C . ASP A 1 916 ? 33.179 1.673 -43.273 1.00 82.06 916 ASP A C 1
ATOM 7355 O O . ASP A 1 916 ? 32.325 1.552 -42.389 1.00 82.06 916 ASP A O 1
ATOM 7359 N N . LEU A 1 917 ? 34.121 2.626 -43.191 1.00 85.94 917 LEU A N 1
ATOM 7360 C CA . LEU A 1 917 ? 34.231 3.549 -42.050 1.00 85.94 917 LEU A CA 1
ATOM 7361 C C . LEU A 1 917 ? 32.998 4.458 -41.904 1.00 85.94 917 LEU A C 1
ATOM 7363 O O . LEU A 1 917 ? 32.498 4.647 -40.793 1.00 85.94 917 LEU A O 1
ATOM 7367 N N . THR A 1 918 ? 32.480 5.001 -43.008 1.00 85.25 918 THR A N 1
ATOM 7368 C CA . THR A 1 918 ? 31.274 5.848 -43.000 1.00 85.25 918 THR A CA 1
ATOM 7369 C C . THR A 1 918 ? 30.036 5.034 -42.634 1.00 85.25 918 THR A C 1
ATOM 7371 O O . THR A 1 918 ? 29.235 5.483 -41.813 1.00 85.25 918 THR A O 1
ATOM 7374 N N . THR A 1 919 ? 29.917 3.811 -43.164 1.00 84.31 919 THR A N 1
ATOM 7375 C CA . THR A 1 919 ? 28.857 2.852 -42.800 1.00 84.31 919 THR A CA 1
ATOM 7376 C C . THR A 1 919 ? 28.866 2.597 -41.289 1.00 84.31 919 THR A C 1
ATOM 7378 O O . THR A 1 919 ? 27.846 2.767 -40.621 1.00 84.31 919 THR A O 1
ATOM 7381 N N . PHE A 1 920 ? 30.032 2.284 -40.716 1.00 86.44 920 PHE A N 1
ATOM 7382 C CA . PHE A 1 920 ? 30.190 2.055 -39.279 1.00 86.44 920 PHE A CA 1
ATOM 7383 C C . PHE A 1 920 ? 29.845 3.284 -38.427 1.00 86.44 920 PHE A C 1
ATOM 7385 O O . PHE A 1 920 ? 29.109 3.173 -37.445 1.00 86.44 920 PHE A O 1
ATOM 7392 N N . ILE A 1 921 ? 30.334 4.473 -38.790 1.00 88.31 921 ILE A N 1
ATOM 7393 C CA . ILE A 1 921 ? 30.063 5.691 -38.014 1.00 88.31 921 ILE A CA 1
ATOM 7394 C C . ILE A 1 921 ? 28.566 6.035 -38.044 1.00 88.31 921 ILE A C 1
ATOM 7396 O O . ILE A 1 921 ? 27.974 6.257 -36.985 1.00 88.31 921 ILE A O 1
ATOM 7400 N N . LEU A 1 922 ? 27.938 6.043 -39.225 1.00 84.19 922 LEU A N 1
ATOM 7401 C CA . LEU A 1 922 ? 26.552 6.493 -39.392 1.00 84.19 922 LEU A CA 1
ATOM 7402 C C . LEU A 1 922 ? 25.500 5.464 -38.957 1.00 84.19 922 LEU A C 1
ATOM 7404 O O . LEU A 1 922 ? 24.422 5.868 -38.526 1.00 84.19 922 LEU A O 1
ATOM 7408 N N . LEU A 1 923 ? 25.784 4.162 -39.067 1.00 81.88 923 LEU A N 1
ATOM 7409 C CA . LEU A 1 923 ? 24.776 3.097 -38.917 1.00 81.88 923 LEU A CA 1
ATOM 7410 C C . LEU A 1 923 ? 25.097 2.089 -37.807 1.00 81.88 923 LEU A C 1
ATOM 7412 O O . LEU A 1 923 ? 24.277 1.218 -37.520 1.00 81.88 923 LEU A O 1
ATOM 7416 N N . TYR A 1 924 ? 26.237 2.245 -37.131 1.00 86.19 924 TYR A N 1
ATOM 7417 C CA . TYR A 1 924 ? 26.557 1.510 -35.908 1.00 86.19 924 TYR A CA 1
ATOM 7418 C C . TYR A 1 924 ? 26.816 2.454 -34.727 1.00 86.19 924 TYR A C 1
ATOM 7420 O O . TYR A 1 924 ? 26.077 2.435 -33.741 1.00 86.19 924 TYR A O 1
ATOM 7428 N N . VAL A 1 925 ? 27.817 3.335 -34.832 1.00 89.31 925 VAL A N 1
ATOM 7429 C CA . VAL A 1 925 ? 28.228 4.214 -33.723 1.00 89.31 925 VAL A CA 1
ATOM 7430 C C . VAL A 1 925 ? 27.156 5.259 -33.403 1.00 89.31 925 VAL A C 1
ATOM 7432 O O . VAL A 1 925 ? 26.747 5.375 -32.248 1.00 89.31 925 VAL A O 1
ATOM 7435 N N . LEU A 1 926 ? 26.657 5.992 -34.402 1.00 88.88 926 LEU A N 1
ATOM 7436 C CA . LEU A 1 926 ? 25.636 7.028 -34.212 1.00 88.88 926 LEU A CA 1
ATOM 7437 C C . LEU A 1 926 ? 24.318 6.470 -33.615 1.00 88.88 926 LEU A C 1
ATOM 7439 O O . LEU A 1 926 ? 23.872 7.016 -32.601 1.00 88.88 926 LEU A O 1
ATOM 7443 N N . PRO A 1 927 ? 23.731 5.361 -34.119 1.00 89.88 927 PRO A N 1
ATOM 7444 C CA . PRO A 1 927 ? 22.620 4.666 -33.466 1.00 89.88 927 PRO A CA 1
ATOM 7445 C C . PRO A 1 927 ? 22.884 4.326 -31.997 1.00 89.88 927 PRO A C 1
ATOM 7447 O O . PRO A 1 927 ? 22.060 4.648 -31.138 1.00 89.88 927 PRO A O 1
ATOM 7450 N N . LEU A 1 928 ? 24.042 3.736 -31.676 1.00 89.00 928 LEU A N 1
ATOM 7451 C CA . LEU A 1 928 ? 24.391 3.372 -30.299 1.00 89.00 928 LEU A CA 1
ATOM 7452 C C . LEU A 1 928 ? 24.567 4.597 -29.389 1.00 89.00 928 LEU A C 1
ATOM 7454 O O . LEU A 1 928 ? 24.150 4.544 -28.229 1.00 89.00 928 LEU A O 1
ATOM 7458 N N . LEU A 1 929 ? 25.100 5.713 -29.894 1.00 90.44 929 LEU A N 1
ATOM 7459 C CA . LEU A 1 929 ? 25.183 6.978 -29.155 1.00 90.44 929 LEU A CA 1
ATOM 7460 C C . LEU A 1 929 ? 23.793 7.568 -28.872 1.00 90.44 929 LEU A C 1
ATOM 7462 O O . LEU A 1 929 ? 23.522 7.958 -27.735 1.00 90.44 929 LEU A O 1
ATOM 7466 N N . ILE A 1 930 ? 22.887 7.580 -29.859 1.00 90.56 930 ILE A N 1
ATOM 7467 C CA . ILE A 1 930 ? 21.505 8.066 -29.687 1.00 90.56 930 ILE A CA 1
ATOM 7468 C C . ILE A 1 930 ? 20.755 7.200 -28.667 1.00 90.56 930 ILE A C 1
ATOM 7470 O O . ILE A 1 930 ? 20.141 7.730 -27.737 1.00 90.56 930 ILE A O 1
ATOM 7474 N N . ILE A 1 931 ? 20.842 5.872 -28.796 1.00 88.75 931 ILE A N 1
ATOM 7475 C CA . ILE A 1 931 ? 20.217 4.916 -27.871 1.00 88.75 931 ILE A CA 1
ATOM 7476 C C . ILE A 1 931 ? 20.775 5.092 -26.449 1.00 88.75 931 ILE A C 1
ATOM 7478 O O . ILE A 1 931 ? 20.009 5.165 -25.483 1.00 88.75 931 ILE A O 1
ATOM 7482 N N . SER A 1 932 ? 22.098 5.222 -26.311 1.00 87.50 932 SER A N 1
ATOM 7483 C CA . SER A 1 932 ? 22.756 5.439 -25.017 1.00 87.50 932 SER A CA 1
ATOM 7484 C C . SER A 1 932 ? 22.316 6.755 -24.379 1.00 87.50 932 SER A C 1
ATOM 7486 O O . SER A 1 932 ? 21.933 6.768 -23.212 1.00 87.50 932 SER A O 1
ATOM 7488 N N . ALA A 1 933 ? 22.280 7.855 -25.136 1.00 88.56 933 ALA A N 1
ATOM 7489 C CA . ALA A 1 933 ? 21.808 9.148 -24.644 1.00 88.56 933 ALA A CA 1
ATOM 7490 C C . ALA A 1 933 ? 20.325 9.112 -24.228 1.00 88.56 933 ALA A C 1
ATOM 7492 O O . ALA A 1 933 ? 19.963 9.665 -23.184 1.00 88.56 933 ALA A O 1
ATOM 7493 N N . ALA A 1 934 ? 19.469 8.428 -24.994 1.00 86.94 934 ALA A N 1
ATOM 7494 C CA . ALA A 1 934 ? 18.052 8.253 -24.680 1.00 86.94 934 ALA A CA 1
ATOM 7495 C C . ALA A 1 934 ? 17.847 7.500 -23.352 1.00 86.94 934 ALA A C 1
ATOM 7497 O O . ALA A 1 934 ? 17.108 7.980 -22.480 1.00 86.94 934 ALA A O 1
ATOM 7498 N N . TYR A 1 935 ? 18.544 6.372 -23.157 1.00 82.25 935 TYR A N 1
ATOM 7499 C CA . TYR A 1 935 ? 18.466 5.592 -21.918 1.00 82.25 935 TYR A CA 1
ATOM 7500 C C . TYR A 1 935 ? 19.165 6.262 -20.731 1.00 82.25 935 TYR A C 1
ATOM 7502 O O . TYR A 1 935 ? 18.625 6.207 -19.629 1.00 82.25 935 TYR A O 1
ATOM 7510 N N . LEU A 1 936 ? 20.289 6.961 -20.922 1.00 83.25 936 LEU A N 1
ATOM 7511 C CA . LEU A 1 936 ? 20.941 7.741 -19.861 1.00 83.25 936 LEU A CA 1
ATOM 7512 C C . LEU A 1 936 ? 20.045 8.883 -19.364 1.00 83.25 936 LEU A C 1
ATOM 7514 O O . LEU A 1 936 ? 19.950 9.102 -18.157 1.00 83.25 936 LEU A O 1
ATOM 7518 N N . ARG A 1 937 ? 19.320 9.573 -20.257 1.00 84.06 937 ARG A N 1
ATOM 7519 C CA . ARG A 1 937 ? 18.321 10.584 -19.863 1.00 84.06 937 ARG A CA 1
ATOM 7520 C C . ARG A 1 937 ? 17.146 9.964 -19.096 1.00 84.06 937 ARG A C 1
ATOM 7522 O O . ARG A 1 937 ? 16.747 10.508 -18.067 1.00 84.06 937 ARG A O 1
ATOM 7529 N N . VAL A 1 938 ? 16.631 8.814 -19.547 1.00 78.94 938 VAL A N 1
ATOM 7530 C CA . VAL A 1 938 ? 15.573 8.061 -18.840 1.00 78.94 938 VAL A CA 1
ATOM 7531 C C . VAL A 1 938 ? 16.048 7.606 -17.456 1.00 78.94 938 VAL A C 1
ATOM 7533 O O . VAL A 1 938 ? 15.337 7.810 -16.474 1.00 78.94 938 VAL A O 1
ATOM 7536 N N . ALA A 1 939 ? 17.259 7.057 -17.351 1.00 74.88 939 ALA A N 1
ATOM 7537 C CA . ALA A 1 939 ? 17.865 6.645 -16.090 1.00 74.88 939 ALA A CA 1
ATOM 7538 C C . ALA A 1 939 ? 18.072 7.839 -15.147 1.00 74.88 939 ALA A C 1
ATOM 7540 O O . ALA A 1 939 ? 17.647 7.772 -13.997 1.00 74.88 939 ALA A O 1
ATOM 7541 N N . LYS A 1 940 ? 18.624 8.959 -15.639 1.00 78.56 940 LYS A N 1
ATOM 7542 C CA . LYS A 1 940 ? 18.811 10.193 -14.859 1.00 78.56 940 LYS A CA 1
ATOM 7543 C C . LYS A 1 940 ? 17.483 10.731 -14.319 1.00 78.56 940 LYS A C 1
ATOM 7545 O O . LYS A 1 940 ? 17.412 11.041 -13.136 1.00 78.56 940 LYS A O 1
ATOM 7550 N N . ASN A 1 941 ? 16.416 10.776 -15.121 1.00 73.44 941 ASN A N 1
ATOM 7551 C CA . ASN A 1 941 ? 15.087 11.189 -14.645 1.00 73.44 941 ASN A CA 1
ATOM 7552 C C . ASN A 1 941 ? 14.512 10.202 -13.603 1.00 73.44 941 ASN A C 1
ATOM 7554 O O . ASN A 1 941 ? 14.018 10.613 -12.556 1.00 73.44 941 ASN A O 1
ATOM 7558 N N . LEU A 1 942 ? 14.652 8.890 -13.834 1.00 66.25 942 LEU A N 1
ATOM 7559 C CA . LEU A 1 942 ? 14.250 7.837 -12.886 1.00 66.25 942 LEU A CA 1
ATOM 7560 C C . LEU A 1 942 ? 15.097 7.779 -11.600 1.00 66.25 942 LEU A C 1
ATOM 7562 O O . LEU A 1 942 ? 14.704 7.072 -10.667 1.00 66.25 942 LEU A O 1
ATOM 7566 N N . TRP A 1 943 ? 16.241 8.472 -11.560 1.00 58.84 943 TRP A N 1
ATOM 7567 C CA . TRP A 1 943 ? 17.141 8.543 -10.407 1.00 58.84 943 TRP A CA 1
ATOM 7568 C C . TRP A 1 943 ? 17.003 9.862 -9.637 1.00 58.84 943 TRP A C 1
ATOM 7570 O O . TRP A 1 943 ? 16.899 9.829 -8.417 1.00 58.84 943 TRP A O 1
ATOM 7580 N N . LEU A 1 944 ? 16.863 10.998 -10.331 1.00 56.28 944 LEU A N 1
ATOM 7581 C CA . LEU A 1 944 ? 16.521 12.294 -9.724 1.00 56.28 944 LEU A CA 1
ATOM 7582 C C . LEU A 1 944 ? 15.123 12.290 -9.077 1.00 56.28 944 LEU A C 1
ATOM 7584 O O . LEU A 1 944 ? 14.899 12.985 -8.095 1.00 56.28 944 LEU A O 1
ATOM 7588 N N . ARG A 1 945 ? 14.194 11.460 -9.572 1.00 54.50 945 ARG A N 1
ATOM 7589 C CA . ARG A 1 945 ? 12.884 11.203 -8.940 1.00 54.50 945 ARG A CA 1
ATOM 7590 C C . ARG A 1 945 ? 12.914 10.105 -7.854 1.00 54.50 945 ARG A C 1
ATOM 7592 O O . ARG A 1 945 ? 11.891 9.472 -7.613 1.00 54.50 945 ARG A O 1
ATOM 7599 N N . ASN A 1 946 ? 14.067 9.820 -7.235 1.00 46.34 946 ASN A N 1
ATOM 7600 C CA . ASN A 1 946 ? 14.152 8.935 -6.054 1.00 46.34 946 ASN A CA 1
ATOM 7601 C C . ASN A 1 946 ? 14.228 9.678 -4.715 1.00 46.34 946 ASN A C 1
ATOM 7603 O O . ASN A 1 946 ? 14.118 9.024 -3.686 1.00 46.34 946 ASN A O 1
ATOM 7607 N N . THR A 1 947 ? 14.478 10.989 -4.709 1.00 43.88 947 THR A N 1
ATOM 7608 C CA . THR A 1 947 ? 14.869 11.721 -3.490 1.00 43.88 947 THR A CA 1
ATOM 7609 C C . THR A 1 947 ? 13.790 12.639 -2.914 1.00 43.88 947 THR A C 1
ATOM 7611 O O . THR A 1 947 ? 14.030 13.237 -1.874 1.00 43.88 947 THR A O 1
ATOM 7614 N N . ILE A 1 948 ? 12.623 12.766 -3.560 1.00 36.75 948 ILE A N 1
ATOM 7615 C CA . ILE A 1 948 ? 11.449 13.495 -3.046 1.00 36.75 948 ILE A CA 1
ATOM 7616 C C . ILE A 1 948 ? 10.169 12.759 -3.471 1.00 36.75 948 ILE A C 1
ATOM 7618 O O . ILE A 1 948 ? 10.008 12.475 -4.661 1.00 36.75 948 ILE A O 1
ATOM 7622 N N . GLY A 1 949 ? 9.245 12.555 -2.526 1.00 34.19 949 GLY A N 1
ATOM 7623 C CA . GLY A 1 949 ? 7.822 12.307 -2.791 1.00 34.19 949 GLY A CA 1
ATOM 7624 C C . GLY A 1 949 ? 7.284 10.975 -2.269 1.00 34.19 949 GLY A C 1
ATOM 7625 O O . GLY A 1 949 ? 7.449 9.947 -2.927 1.00 34.19 949 GLY A O 1
ATOM 7626 N N . ASP A 1 950 ? 6.567 11.025 -1.145 1.00 45.16 950 ASP A N 1
ATOM 7627 C CA . ASP A 1 950 ? 5.686 9.946 -0.702 1.00 45.16 950 ASP A CA 1
ATOM 7628 C C . ASP A 1 950 ? 4.446 9.850 -1.597 1.00 45.16 950 ASP A C 1
ATOM 7630 O O . ASP A 1 950 ? 3.716 10.820 -1.793 1.00 45.16 950 ASP A O 1
ATOM 7634 N N . VAL A 1 951 ? 4.220 8.652 -2.135 1.00 36.81 951 VAL A N 1
ATOM 7635 C CA . VAL A 1 951 ? 2.957 8.168 -2.713 1.00 36.81 951 VAL A CA 1
ATOM 7636 C C . VAL A 1 951 ? 2.916 6.665 -2.428 1.00 36.81 951 VAL A C 1
ATOM 7638 O O . VAL A 1 951 ? 3.968 6.019 -2.473 1.00 36.81 951 VAL A O 1
ATOM 7641 N N . THR A 1 952 ? 1.729 6.118 -2.142 1.00 43.94 952 THR A N 1
ATOM 7642 C CA . THR A 1 952 ? 1.491 4.724 -1.717 1.00 43.94 952 THR A CA 1
ATOM 7643 C C . THR A 1 952 ? 2.430 3.716 -2.389 1.00 43.94 952 THR A C 1
ATOM 7645 O O . THR A 1 952 ? 2.387 3.441 -3.596 1.00 43.94 952 THR A O 1
ATOM 7648 N N . THR A 1 953 ? 3.347 3.188 -1.576 1.00 47.47 953 THR A N 1
ATOM 7649 C CA . THR A 1 953 ? 4.562 2.529 -2.062 1.00 47.47 953 THR A CA 1
ATOM 7650 C C . THR A 1 953 ? 4.256 1.296 -2.898 1.00 47.47 953 THR A C 1
ATOM 7652 O O . THR A 1 953 ? 4.932 1.074 -3.902 1.00 47.47 953 THR A O 1
ATOM 7655 N N . GLU A 1 954 ? 3.246 0.503 -2.543 1.00 47.66 954 GLU A N 1
ATOM 7656 C CA . GLU A 1 954 ? 3.036 -0.804 -3.162 1.00 47.66 954 GLU A CA 1
ATOM 7657 C C . GLU A 1 954 ? 2.519 -0.726 -4.607 1.00 47.66 954 GLU A C 1
ATOM 7659 O O . GLU A 1 954 ? 3.140 -1.303 -5.506 1.00 47.66 954 GLU A O 1
ATOM 7664 N N . GLN A 1 955 ? 1.462 0.048 -4.882 1.00 37.75 955 GLN A N 1
ATOM 7665 C CA . GLN A 1 955 ? 0.962 0.230 -6.252 1.00 37.75 955 GLN A CA 1
ATOM 7666 C C . GLN A 1 955 ? 2.024 0.885 -7.147 1.00 37.75 955 GLN A C 1
ATOM 7668 O O . GLN A 1 955 ? 2.273 0.423 -8.272 1.00 37.75 955 GLN A O 1
ATOM 7673 N N . TYR A 1 956 ? 2.731 1.898 -6.623 1.00 46.91 956 TYR A N 1
ATOM 7674 C CA . TYR A 1 956 ? 3.873 2.494 -7.312 1.00 46.91 956 TYR A CA 1
ATOM 7675 C C . TYR A 1 956 ? 4.958 1.445 -7.578 1.00 46.91 956 TYR A C 1
ATOM 7677 O O . TYR A 1 956 ? 5.413 1.332 -8.716 1.00 46.91 956 TYR A O 1
ATOM 7685 N N . PHE A 1 957 ? 5.336 0.610 -6.604 1.00 51.16 957 PHE A N 1
ATOM 7686 C CA . PHE A 1 957 ? 6.327 -0.451 -6.794 1.00 51.16 957 PHE A CA 1
ATOM 7687 C C . PHE A 1 957 ? 5.875 -1.531 -7.777 1.00 51.16 957 PHE A C 1
ATOM 7689 O O . PHE A 1 957 ? 6.714 -1.984 -8.553 1.00 51.16 957 PHE A O 1
ATOM 7696 N N . ILE A 1 958 ? 4.603 -1.929 -7.826 1.00 50.72 958 ILE A N 1
ATOM 7697 C CA . ILE A 1 958 ? 4.100 -2.916 -8.796 1.00 50.72 958 ILE A CA 1
ATOM 7698 C C . ILE A 1 958 ? 4.166 -2.341 -10.217 1.00 50.72 958 ILE A C 1
ATOM 7700 O O . ILE A 1 958 ? 4.769 -2.955 -11.108 1.00 50.72 958 ILE A O 1
ATOM 7704 N N . LEU A 1 959 ? 3.637 -1.133 -10.436 1.00 49.88 959 LEU A N 1
ATOM 7705 C CA . LEU A 1 959 ? 3.679 -0.472 -11.744 1.00 49.88 959 LEU A CA 1
ATOM 7706 C C . LEU A 1 959 ? 5.126 -0.161 -12.170 1.00 49.88 959 LEU A C 1
ATOM 7708 O O . LEU A 1 959 ? 5.495 -0.324 -13.336 1.00 49.88 959 LEU A O 1
ATOM 7712 N N . ARG A 1 960 ? 5.982 0.223 -11.218 1.00 58.19 960 ARG A N 1
ATOM 7713 C CA . ARG A 1 960 ? 7.411 0.505 -11.416 1.00 58.19 960 ARG A CA 1
ATOM 7714 C C . ARG A 1 960 ? 8.239 -0.758 -11.632 1.00 58.19 960 ARG A C 1
ATOM 7716 O O . ARG A 1 960 ? 9.175 -0.702 -12.423 1.00 58.19 960 ARG A O 1
ATOM 7723 N N . ARG A 1 961 ? 7.907 -1.897 -11.012 1.00 57.53 961 ARG A N 1
ATOM 7724 C CA . ARG A 1 961 ? 8.508 -3.217 -11.295 1.00 57.53 961 ARG A CA 1
ATOM 7725 C C . ARG A 1 961 ? 8.159 -3.654 -12.717 1.00 57.53 961 ARG A C 1
ATOM 7727 O O . ARG A 1 961 ? 9.075 -3.995 -13.463 1.00 57.53 961 ARG A O 1
ATOM 7734 N N . LYS A 1 962 ? 6.890 -3.534 -13.134 1.00 54.03 962 LYS A N 1
ATOM 7735 C CA . LYS A 1 962 ? 6.450 -3.786 -14.523 1.00 54.03 962 LYS A CA 1
ATOM 7736 C C . LYS A 1 962 ? 7.202 -2.885 -15.520 1.00 54.03 962 LYS A C 1
ATOM 7738 O O . LYS A 1 962 ? 7.880 -3.399 -16.406 1.00 54.03 962 LYS A O 1
ATOM 7743 N N . LYS A 1 963 ? 7.217 -1.560 -15.309 1.00 60.97 963 LYS A N 1
ATOM 7744 C CA . LYS A 1 963 ? 7.957 -0.597 -16.158 1.00 60.97 963 LYS A CA 1
ATOM 7745 C C . LYS A 1 963 ? 9.478 -0.859 -16.180 1.00 60.97 963 LYS A C 1
ATOM 7747 O O . LYS A 1 963 ? 10.068 -0.891 -17.258 1.00 60.97 963 LYS A O 1
ATOM 7752 N N . LYS A 1 964 ? 10.122 -1.123 -15.032 1.00 67.94 964 LYS A N 1
ATOM 7753 C CA . LYS A 1 964 ? 11.558 -1.479 -14.955 1.00 67.94 964 LYS A CA 1
ATOM 7754 C C . LYS A 1 964 ? 11.876 -2.798 -15.670 1.00 67.94 964 LYS A C 1
ATOM 7756 O O . LYS A 1 964 ? 12.922 -2.878 -16.307 1.00 67.94 964 LYS A O 1
ATOM 7761 N N . LYS A 1 965 ? 11.001 -3.810 -15.603 1.00 68.62 965 LYS A N 1
ATOM 7762 C CA . LYS A 1 965 ? 11.170 -5.096 -16.305 1.00 68.62 965 LYS A CA 1
ATOM 7763 C C . LYS A 1 965 ? 11.173 -4.904 -17.824 1.00 68.62 965 LYS A C 1
ATOM 7765 O O . LYS A 1 965 ? 12.080 -5.400 -18.488 1.00 68.62 965 LYS A O 1
ATOM 7770 N N . THR A 1 966 ? 10.245 -4.103 -18.355 1.00 67.12 966 THR A N 1
ATOM 7771 C CA . THR A 1 966 ? 10.207 -3.741 -19.783 1.00 67.12 966 THR A CA 1
ATOM 7772 C C . THR A 1 966 ? 11.437 -2.934 -20.212 1.00 67.12 966 THR A C 1
ATOM 7774 O O . THR A 1 966 ? 12.024 -3.234 -21.246 1.00 67.12 966 THR A O 1
ATOM 7777 N N . ILE A 1 967 ? 11.887 -1.956 -19.415 1.00 73.12 967 ILE A N 1
ATOM 7778 C CA . ILE A 1 967 ? 13.108 -1.186 -19.728 1.00 73.12 967 ILE A CA 1
ATOM 7779 C C . ILE A 1 967 ? 14.348 -2.096 -19.705 1.00 73.12 967 ILE A C 1
ATOM 7781 O O . ILE A 1 967 ? 15.148 -2.049 -20.636 1.00 73.12 967 ILE A O 1
ATOM 7785 N N . LYS A 1 968 ? 14.487 -2.979 -18.702 1.00 77.69 968 LYS A N 1
ATOM 7786 C CA . LYS A 1 968 ? 15.598 -3.945 -18.620 1.00 77.69 968 LYS A CA 1
ATOM 7787 C C . LYS A 1 968 ? 15.633 -4.886 -19.831 1.00 77.69 968 LYS A C 1
ATOM 7789 O O . LYS A 1 968 ? 16.718 -5.182 -20.316 1.00 77.69 968 LYS A O 1
ATOM 7794 N N . MET A 1 969 ? 14.473 -5.319 -20.330 1.00 79.88 969 MET A N 1
ATOM 7795 C CA . MET A 1 969 ? 14.366 -6.130 -21.550 1.00 79.88 969 MET A CA 1
ATOM 7796 C C . MET A 1 969 ? 14.934 -5.402 -22.771 1.00 79.88 969 MET A C 1
ATOM 7798 O O . MET A 1 969 ? 15.773 -5.956 -23.473 1.00 79.88 969 MET A O 1
ATOM 7802 N N . LEU A 1 970 ? 14.521 -4.154 -23.004 1.00 77.06 970 LEU A N 1
ATOM 7803 C CA . LEU A 1 970 ? 14.951 -3.395 -24.183 1.00 77.06 970 LEU A CA 1
ATOM 7804 C C . LEU A 1 970 ? 16.432 -2.989 -24.112 1.00 77.06 970 LEU A C 1
ATOM 7806 O O . LEU A 1 970 ? 17.127 -3.044 -25.123 1.00 77.06 970 LEU A O 1
ATOM 7810 N N . VAL A 1 971 ? 16.944 -2.669 -22.918 1.00 82.56 971 VAL A N 1
ATOM 7811 C CA . VAL A 1 971 ? 18.386 -2.453 -22.701 1.00 82.56 971 VAL A CA 1
ATOM 7812 C C . VAL A 1 971 ? 19.187 -3.737 -22.955 1.00 82.56 971 VAL A C 1
ATOM 7814 O O . VAL A 1 971 ? 20.255 -3.663 -23.552 1.00 82.56 971 VAL A O 1
ATOM 7817 N N . LEU A 1 972 ? 18.677 -4.914 -22.568 1.00 85.00 972 LEU A N 1
ATOM 7818 C CA . LEU A 1 972 ? 19.365 -6.189 -22.802 1.00 85.00 972 LEU A CA 1
ATOM 7819 C C . LEU A 1 972 ? 19.499 -6.518 -24.299 1.00 85.00 972 LEU A C 1
ATOM 7821 O O . LEU A 1 972 ? 20.576 -6.933 -24.715 1.00 85.00 972 LEU A O 1
ATOM 7825 N N . VAL A 1 973 ? 18.458 -6.275 -25.108 1.00 84.50 973 VAL A N 1
ATOM 7826 C CA . VAL A 1 973 ? 18.521 -6.437 -26.578 1.00 84.50 973 VAL A CA 1
ATOM 7827 C C . VAL A 1 973 ? 19.566 -5.498 -27.195 1.00 84.50 973 VAL A C 1
ATOM 7829 O O . VAL A 1 973 ? 20.368 -5.922 -28.022 1.00 84.50 973 VAL A O 1
ATOM 7832 N N . VAL A 1 974 ? 19.612 -4.235 -26.760 1.00 86.38 974 VAL A N 1
ATOM 7833 C CA . VAL A 1 974 ? 20.601 -3.255 -27.246 1.00 86.38 974 VAL A CA 1
ATOM 7834 C C . VAL A 1 974 ? 22.031 -3.650 -26.872 1.00 86.38 974 VAL A C 1
ATOM 7836 O O . VAL A 1 974 ? 22.920 -3.566 -27.715 1.00 86.38 974 VAL A O 1
ATOM 7839 N N . VAL A 1 975 ? 22.268 -4.094 -25.633 1.00 88.88 975 VAL A N 1
ATOM 7840 C CA . VAL A 1 975 ? 23.601 -4.538 -25.186 1.00 88.88 975 VAL A CA 1
ATOM 7841 C C . VAL A 1 975 ? 24.038 -5.796 -25.938 1.00 88.88 975 VAL A C 1
ATOM 7843 O O . VAL A 1 975 ? 25.179 -5.858 -26.382 1.00 88.88 975 VAL A O 1
ATOM 7846 N N . LEU A 1 976 ? 23.136 -6.762 -26.141 1.00 89.25 976 LEU A N 1
ATOM 7847 C CA . LEU A 1 976 ? 23.391 -7.948 -26.963 1.00 89.25 976 LEU A CA 1
ATOM 7848 C C . LEU A 1 976 ? 23.814 -7.552 -28.386 1.00 89.25 976 LEU A C 1
ATOM 7850 O O . LEU A 1 976 ? 24.869 -7.978 -28.848 1.00 89.25 976 LEU A O 1
ATOM 7854 N N . PHE A 1 977 ? 23.033 -6.698 -29.055 1.00 87.12 977 PHE A N 1
ATOM 7855 C CA . PHE A 1 977 ? 23.349 -6.201 -30.395 1.00 87.12 977 PHE A CA 1
ATOM 7856 C C . PHE A 1 977 ? 24.727 -5.516 -30.434 1.00 87.12 977 PHE A C 1
ATOM 7858 O O . PHE A 1 977 ? 25.572 -5.872 -31.256 1.00 87.12 977 PHE A O 1
ATOM 7865 N N . ALA A 1 978 ? 24.988 -4.603 -29.493 1.00 88.69 978 ALA A N 1
ATOM 7866 C CA . ALA A 1 978 ? 26.240 -3.854 -29.403 1.00 88.69 978 ALA A CA 1
ATOM 7867 C C . ALA A 1 978 ? 27.477 -4.728 -29.111 1.00 88.69 978 ALA A C 1
ATOM 7869 O O . ALA A 1 978 ? 28.586 -4.378 -29.516 1.00 88.69 978 ALA A O 1
ATOM 7870 N N . VAL A 1 979 ? 27.311 -5.852 -28.406 1.00 91.31 979 VAL A N 1
ATOM 7871 C CA . VAL A 1 979 ? 28.405 -6.785 -28.097 1.00 91.31 979 VAL A CA 1
ATOM 7872 C C . VAL A 1 979 ? 28.632 -7.771 -29.244 1.00 91.31 979 VAL A C 1
ATOM 7874 O O . VAL A 1 979 ? 29.773 -7.944 -29.663 1.00 91.31 979 VAL A O 1
ATOM 7877 N N . CYS A 1 980 ? 27.576 -8.379 -29.794 1.00 91.12 980 CYS A N 1
ATOM 7878 C CA . CYS A 1 980 ? 27.689 -9.377 -30.863 1.00 91.12 980 CYS A CA 1
ATOM 7879 C C . CYS A 1 980 ? 28.264 -8.796 -32.164 1.00 91.12 980 CYS A C 1
ATOM 7881 O O . CYS A 1 980 ? 29.080 -9.442 -32.821 1.00 91.12 980 CYS A O 1
ATOM 7883 N N . TRP A 1 981 ? 27.861 -7.579 -32.543 1.00 89.12 981 TRP A N 1
ATOM 7884 C CA . TRP A 1 981 ? 28.217 -6.994 -33.840 1.00 89.12 981 TRP A CA 1
ATOM 7885 C C . TRP A 1 981 ? 29.513 -6.176 -33.840 1.00 89.12 981 TRP A C 1
ATOM 7887 O O . TRP A 1 981 ? 30.109 -5.996 -34.906 1.00 89.12 981 TRP A O 1
ATOM 7897 N N . PHE A 1 982 ? 29.995 -5.715 -32.680 1.00 89.19 982 PHE A N 1
ATOM 7898 C CA . PHE A 1 982 ? 31.210 -4.896 -32.598 1.00 89.19 982 PHE A CA 1
ATOM 7899 C C . PHE A 1 982 ? 32.470 -5.605 -33.139 1.00 89.19 982 PHE A C 1
ATOM 7901 O O . PHE A 1 982 ? 33.159 -4.988 -33.954 1.00 89.19 982 PHE A O 1
ATOM 7908 N N . PRO A 1 983 ? 32.770 -6.879 -32.798 1.00 90.25 983 PRO A N 1
ATOM 7909 C CA . PRO A 1 983 ? 33.973 -7.553 -33.292 1.00 90.25 983 PRO A CA 1
ATOM 7910 C C . PRO A 1 983 ? 33.999 -7.706 -34.816 1.00 90.25 983 PRO A C 1
ATOM 7912 O O . PRO A 1 983 ? 35.039 -7.485 -35.432 1.00 90.25 983 PRO A O 1
ATOM 7915 N N . LEU A 1 984 ? 32.855 -8.021 -35.438 1.00 86.75 984 LEU A N 1
ATOM 7916 C CA . LEU A 1 984 ? 32.762 -8.177 -36.892 1.00 86.75 984 LEU A CA 1
ATOM 7917 C C . LEU A 1 984 ? 32.968 -6.840 -37.618 1.00 86.75 984 LEU A C 1
ATOM 7919 O O . LEU A 1 984 ? 33.742 -6.783 -38.570 1.00 86.75 984 LEU A O 1
ATOM 7923 N N . ASN A 1 985 ? 32.320 -5.769 -37.150 1.00 86.19 985 ASN A N 1
ATOM 7924 C CA . ASN A 1 985 ? 32.491 -4.431 -37.724 1.00 86.19 985 ASN A CA 1
ATOM 7925 C C . ASN A 1 985 ? 33.940 -3.938 -37.567 1.00 86.19 985 ASN A C 1
ATOM 7927 O O . ASN A 1 985 ? 34.548 -3.486 -38.533 1.00 86.19 985 ASN A O 1
ATOM 7931 N N . CYS A 1 986 ? 34.522 -4.096 -36.374 1.00 86.06 986 CYS A N 1
ATOM 7932 C CA . CYS A 1 986 ? 35.912 -3.734 -36.099 1.00 86.06 986 CYS A CA 1
ATOM 7933 C C . CYS A 1 986 ? 36.894 -4.498 -37.009 1.00 86.06 986 CYS A C 1
ATOM 7935 O O . CYS A 1 986 ? 37.789 -3.894 -37.599 1.00 86.06 986 CYS A O 1
ATOM 7937 N N . TYR A 1 987 ? 36.687 -5.807 -37.200 1.00 84.31 987 TYR A N 1
ATOM 7938 C CA . TYR A 1 987 ? 37.510 -6.629 -38.091 1.00 84.31 987 TYR A CA 1
ATOM 7939 C C . TYR A 1 987 ? 37.420 -6.193 -39.562 1.00 84.31 987 TYR A C 1
ATOM 7941 O O . TYR A 1 987 ? 38.448 -6.102 -40.229 1.00 84.31 987 TYR A O 1
ATOM 7949 N N . VAL A 1 988 ? 36.217 -5.889 -40.068 1.00 81.44 988 VAL A N 1
ATOM 7950 C CA . VAL A 1 988 ? 36.027 -5.401 -41.448 1.00 81.44 988 VAL A CA 1
ATOM 7951 C C . VAL A 1 988 ? 36.755 -4.070 -41.665 1.00 81.44 988 VAL A C 1
ATOM 7953 O O . VAL A 1 988 ? 37.472 -3.924 -42.653 1.00 81.44 988 VAL A O 1
ATOM 7956 N N . ILE A 1 989 ? 36.672 -3.139 -40.710 1.00 83.12 989 ILE A N 1
ATOM 7957 C CA . ILE A 1 989 ? 37.379 -1.851 -40.789 1.00 83.12 989 ILE A CA 1
ATOM 7958 C C . ILE A 1 989 ? 38.898 -2.058 -40.782 1.00 83.12 989 ILE A C 1
ATOM 7960 O O . ILE A 1 989 ? 39.577 -1.530 -41.658 1.00 83.12 989 ILE A O 1
ATOM 7964 N N . LEU A 1 990 ? 39.429 -2.860 -39.851 1.00 81.88 990 LEU A N 1
ATOM 7965 C CA . LEU A 1 990 ? 40.870 -3.134 -39.725 1.00 81.88 990 LEU A CA 1
ATOM 7966 C C . LEU A 1 990 ? 41.458 -3.888 -40.931 1.00 81.88 990 LEU A C 1
ATOM 7968 O O . LEU A 1 990 ? 42.659 -3.784 -41.200 1.00 81.88 990 LEU A O 1
ATOM 7972 N N . LEU A 1 991 ? 40.614 -4.619 -41.665 1.00 77.50 991 LEU A N 1
ATOM 7973 C CA . LEU A 1 991 ? 40.944 -5.210 -42.957 1.00 77.50 991 LEU A CA 1
ATOM 7974 C C . LEU A 1 991 ? 40.947 -4.148 -44.074 1.00 77.50 991 LEU A C 1
ATOM 7976 O O . LEU A 1 991 ? 41.929 -4.056 -44.806 1.00 77.50 991 LEU A O 1
ATOM 7980 N N . SER A 1 992 ? 39.912 -3.300 -44.158 1.00 74.69 992 SER A N 1
ATOM 7981 C CA . SER A 1 992 ? 39.831 -2.199 -45.141 1.00 74.69 992 SER A CA 1
ATOM 7982 C C . SER A 1 992 ? 40.938 -1.145 -44.973 1.00 74.69 992 SER A C 1
ATOM 7984 O O . SER A 1 992 ? 41.353 -0.505 -45.933 1.00 74.69 992 SER A O 1
ATOM 7986 N N . SER A 1 993 ? 41.473 -0.979 -43.757 1.00 75.12 993 SER A N 1
ATOM 7987 C CA . SER A 1 993 ? 42.623 -0.114 -43.471 1.00 75.12 993 SER A CA 1
ATOM 7988 C C . SER A 1 993 ? 43.978 -0.814 -43.641 1.00 75.12 993 SER A C 1
ATOM 7990 O O . SER A 1 993 ? 44.986 -0.288 -43.165 1.00 75.12 993 SER A O 1
ATOM 7992 N N . GLN A 1 994 ? 44.006 -2.007 -44.255 1.00 72.12 994 GLN A N 1
ATOM 7993 C CA . GLN A 1 994 ? 45.183 -2.865 -44.476 1.00 72.12 994 GLN A CA 1
ATOM 7994 C C . GLN A 1 994 ? 46.019 -3.154 -43.207 1.00 72.12 994 GLN A C 1
ATOM 7996 O O . GLN A 1 994 ? 47.179 -3.557 -43.277 1.00 72.12 994 GLN A O 1
ATOM 8001 N N . THR A 1 995 ? 45.440 -2.949 -42.021 1.00 69.94 995 THR A N 1
ATOM 8002 C CA . THR A 1 995 ? 46.159 -2.974 -40.736 1.00 69.94 995 THR A CA 1
ATOM 8003 C C . THR A 1 995 ? 46.321 -4.399 -40.203 1.00 69.94 995 THR A C 1
ATOM 8005 O O . THR A 1 995 ? 47.257 -4.686 -39.459 1.00 69.94 995 THR A O 1
ATOM 8008 N N . ILE A 1 996 ? 45.426 -5.310 -40.598 1.00 73.06 996 ILE A N 1
ATOM 8009 C CA . ILE A 1 996 ? 45.445 -6.728 -40.225 1.00 73.06 996 ILE A CA 1
ATOM 8010 C C . ILE A 1 996 ? 45.321 -7.590 -41.490 1.00 73.06 996 ILE A C 1
ATOM 8012 O O . ILE A 1 996 ? 44.551 -7.284 -42.397 1.00 73.06 996 ILE A O 1
ATOM 8016 N N . ARG A 1 997 ? 46.082 -8.691 -41.550 1.00 71.81 997 ARG A N 1
ATOM 8017 C CA . ARG A 1 997 ? 46.016 -9.670 -42.650 1.00 71.81 997 ARG A CA 1
ATOM 8018 C C . ARG A 1 997 ? 44.789 -10.575 -42.512 1.00 71.81 997 ARG A C 1
ATOM 8020 O O . ARG A 1 997 ? 44.391 -10.920 -41.402 1.00 71.81 997 ARG A O 1
ATOM 8027 N N . THR A 1 998 ? 44.235 -11.013 -43.641 1.00 65.31 998 THR A N 1
ATOM 8028 C CA . THR A 1 998 ? 43.096 -11.941 -43.694 1.00 65.31 998 THR A CA 1
ATOM 8029 C C . THR A 1 998 ? 43.347 -13.217 -42.880 1.00 65.31 998 THR A C 1
ATOM 8031 O O . THR A 1 998 ? 44.326 -13.929 -43.093 1.00 65.31 998 THR A O 1
ATOM 8034 N N . ASN A 1 999 ? 42.432 -13.531 -41.960 1.00 75.62 999 ASN A N 1
ATOM 8035 C CA . ASN A 1 999 ? 42.427 -14.774 -41.192 1.00 75.62 999 ASN A CA 1
ATOM 8036 C C . ASN A 1 999 ? 41.003 -15.353 -41.168 1.00 75.62 999 ASN A C 1
ATOM 8038 O O . ASN A 1 999 ? 40.084 -14.769 -40.590 1.00 75.62 999 ASN A O 1
ATOM 8042 N N . ASN A 1 1000 ? 40.829 -16.516 -41.801 1.00 71.62 1000 ASN A N 1
ATOM 8043 C CA . ASN A 1 1000 ? 39.521 -17.145 -41.982 1.00 71.62 1000 ASN A CA 1
ATOM 8044 C C . ASN A 1 1000 ? 38.873 -17.575 -40.656 1.00 71.62 1000 ASN A C 1
ATOM 8046 O O . ASN A 1 1000 ? 37.656 -17.460 -40.523 1.00 71.62 1000 ASN A O 1
ATOM 8050 N N . ALA A 1 1001 ? 39.663 -18.011 -39.669 1.00 74.62 1001 ALA A N 1
ATOM 8051 C CA . ALA A 1 1001 ? 39.168 -18.444 -38.362 1.00 74.62 1001 ALA A CA 1
ATOM 8052 C C . ALA A 1 1001 ? 38.710 -17.261 -37.491 1.00 74.62 1001 ALA A C 1
ATOM 8054 O O . ALA A 1 1001 ? 37.665 -17.342 -36.842 1.00 74.62 1001 ALA A O 1
ATOM 8055 N N . LEU A 1 1002 ? 39.431 -16.132 -37.523 1.00 77.69 1002 LEU A N 1
ATOM 8056 C CA . LEU A 1 1002 ? 39.003 -14.902 -36.842 1.00 77.69 1002 LEU A CA 1
ATOM 8057 C C . LEU A 1 1002 ? 37.734 -14.325 -37.479 1.00 77.69 1002 LEU A C 1
ATOM 8059 O O . LEU A 1 1002 ? 36.764 -14.053 -36.771 1.00 77.69 1002 LEU A O 1
ATOM 8063 N N . TYR A 1 1003 ? 37.699 -14.217 -38.813 1.00 80.06 1003 TYR A N 1
ATOM 8064 C CA . TYR A 1 1003 ? 36.504 -13.764 -39.529 1.00 80.06 1003 TYR A CA 1
ATOM 8065 C C . TYR A 1 1003 ? 35.296 -14.674 -39.260 1.00 80.06 1003 TYR A C 1
ATOM 8067 O O . TYR A 1 1003 ? 34.216 -14.173 -38.952 1.00 80.06 1003 TYR A O 1
ATOM 8075 N N . PHE A 1 1004 ? 35.477 -16.001 -39.296 1.00 80.12 1004 PHE A N 1
ATOM 8076 C CA . PHE A 1 1004 ? 34.445 -16.965 -38.906 1.00 80.12 1004 PHE A CA 1
ATOM 8077 C C . PHE A 1 1004 ? 33.929 -16.712 -37.484 1.00 80.12 1004 PHE A C 1
ATOM 8079 O O . PHE A 1 1004 ? 32.718 -16.628 -37.286 1.00 80.12 1004 PHE A O 1
ATOM 8086 N N . THR A 1 1005 ? 34.835 -16.571 -36.512 1.00 84.19 1005 THR A N 1
ATOM 8087 C CA . THR A 1 1005 ? 34.483 -16.437 -35.090 1.00 84.19 1005 THR A CA 1
ATOM 8088 C C . THR A 1 1005 ? 33.652 -15.178 -34.854 1.00 84.19 1005 THR A C 1
ATOM 8090 O O . THR A 1 1005 ? 32.593 -15.239 -34.229 1.00 84.19 1005 THR A O 1
ATOM 8093 N N . PHE A 1 1006 ? 34.075 -14.044 -35.417 1.00 88.62 1006 PHE A N 1
ATOM 8094 C CA . PHE A 1 1006 ? 33.333 -12.788 -35.309 1.00 88.62 1006 PHE A CA 1
ATOM 8095 C C . PHE A 1 1006 ? 32.022 -12.802 -36.109 1.00 88.62 1006 PHE A C 1
ATOM 8097 O O . PHE A 1 1006 ? 31.034 -12.225 -35.657 1.00 88.62 1006 PHE A O 1
ATOM 8104 N N . HIS A 1 1007 ? 31.967 -13.489 -37.256 1.00 86.12 1007 HIS A N 1
ATOM 8105 C CA . HIS A 1 1007 ? 30.734 -13.626 -38.036 1.00 86.12 1007 HIS A CA 1
ATOM 8106 C C . HIS A 1 1007 ? 29.696 -14.506 -37.327 1.00 86.12 1007 HIS A C 1
ATOM 8108 O O . HIS A 1 1007 ? 28.535 -14.116 -37.220 1.00 86.12 1007 HIS A O 1
ATOM 8114 N N . TRP A 1 1008 ? 30.112 -15.645 -36.764 1.00 88.06 1008 TRP A N 1
ATOM 8115 C CA . TRP A 1 1008 ? 29.248 -16.506 -35.950 1.00 88.06 1008 TRP A CA 1
ATOM 8116 C C . TRP A 1 1008 ? 28.724 -15.768 -34.711 1.00 88.06 1008 TRP A C 1
ATOM 8118 O O . TRP A 1 1008 ? 27.527 -15.805 -34.424 1.00 88.06 1008 TRP A O 1
ATOM 8128 N N . PHE A 1 1009 ? 29.598 -15.029 -34.020 1.00 89.50 1009 PHE A N 1
ATOM 8129 C CA . PHE A 1 1009 ? 29.218 -14.250 -32.843 1.00 89.50 1009 PHE A CA 1
ATOM 8130 C C . PHE A 1 1009 ? 28.196 -13.152 -33.176 1.00 89.50 1009 PHE A C 1
ATOM 8132 O O . PHE A 1 1009 ? 27.193 -13.024 -32.471 1.00 89.50 1009 PHE A O 1
ATOM 8139 N N . ALA A 1 1010 ? 28.368 -12.439 -34.294 1.00 88.69 1010 ALA A N 1
ATOM 8140 C CA . ALA A 1 1010 ? 27.380 -11.483 -34.795 1.00 88.69 1010 ALA A CA 1
ATOM 8141 C C . ALA A 1 1010 ? 26.024 -12.151 -35.089 1.00 88.69 1010 ALA A C 1
ATOM 8143 O O . ALA A 1 1010 ? 24.987 -11.701 -34.592 1.00 88.69 1010 ALA A O 1
ATOM 8144 N N . MET A 1 1011 ? 26.031 -13.274 -35.817 1.00 88.38 1011 MET A N 1
ATOM 8145 C CA . MET A 1 1011 ? 24.815 -14.021 -36.166 1.00 88.38 1011 MET A CA 1
ATOM 8146 C C . MET A 1 1011 ? 24.072 -14.578 -34.945 1.00 88.38 1011 MET A C 1
ATOM 8148 O O . MET A 1 1011 ? 22.843 -14.649 -34.969 1.00 88.38 1011 MET A O 1
ATOM 8152 N N . SER A 1 1012 ? 24.776 -14.906 -33.854 1.00 90.25 1012 SER A N 1
ATOM 8153 C CA . SER A 1 1012 ? 24.164 -15.434 -32.622 1.00 90.25 1012 SER A CA 1
ATOM 8154 C C . SER A 1 1012 ? 23.163 -14.473 -31.953 1.00 90.25 1012 SER A C 1
ATOM 8156 O O . SER A 1 1012 ? 22.275 -14.913 -31.220 1.00 90.25 1012 SER A O 1
ATOM 8158 N N . SER A 1 1013 ? 23.237 -13.167 -32.245 1.00 89.25 1013 SER A N 1
ATOM 8159 C CA . SER A 1 1013 ? 22.252 -12.188 -31.763 1.00 89.25 1013 SER A CA 1
ATOM 8160 C C . SER A 1 1013 ? 20.820 -12.493 -32.238 1.00 89.25 1013 SER A C 1
ATOM 8162 O O . SER A 1 1013 ? 19.881 -12.386 -31.447 1.00 89.25 1013 SER A O 1
ATOM 8164 N N . THR A 1 1014 ? 20.663 -12.973 -33.478 1.00 89.25 1014 THR A N 1
ATOM 8165 C CA . THR A 1 1014 ? 19.359 -13.233 -34.122 1.00 89.25 1014 THR A CA 1
ATOM 8166 C C . THR A 1 1014 ? 18.533 -14.305 -33.402 1.00 89.25 1014 THR A C 1
ATOM 8168 O O . THR A 1 1014 ? 17.332 -14.134 -33.195 1.00 89.25 1014 THR A O 1
ATOM 8171 N N . CYS A 1 1015 ? 19.168 -15.388 -32.932 1.00 88.94 1015 CYS A N 1
ATOM 8172 C CA . CYS A 1 1015 ? 18.482 -16.418 -32.150 1.00 88.94 1015 CYS A CA 1
ATOM 8173 C C . CYS A 1 1015 ? 18.250 -16.005 -30.689 1.00 88.94 1015 CYS A C 1
ATOM 8175 O O . CYS A 1 1015 ? 17.326 -16.508 -30.054 1.00 88.94 1015 CYS A O 1
ATOM 8177 N N . CYS A 1 1016 ? 19.044 -15.077 -30.145 1.00 87.88 1016 CYS A N 1
ATOM 8178 C CA . CYS A 1 1016 ? 18.918 -14.626 -28.755 1.00 87.88 1016 CYS A CA 1
ATOM 8179 C C . CYS A 1 1016 ? 17.745 -13.650 -28.532 1.00 87.88 1016 CYS A C 1
ATOM 8181 O O . CYS A 1 1016 ? 17.148 -13.656 -27.451 1.00 87.88 1016 CYS A O 1
ATOM 8183 N N . ASN A 1 1017 ? 17.373 -12.856 -29.544 1.00 85.19 1017 ASN A N 1
ATOM 8184 C CA . ASN A 1 1017 ? 16.269 -11.889 -29.476 1.00 85.19 1017 ASN A CA 1
ATOM 8185 C C . ASN A 1 1017 ? 14.928 -12.530 -29.029 1.00 85.19 1017 ASN A C 1
ATOM 8187 O O . ASN A 1 1017 ? 14.378 -12.095 -28.007 1.00 85.19 1017 ASN A O 1
ATOM 8191 N N . PRO A 1 1018 ? 14.431 -13.618 -29.661 1.00 85.00 1018 PRO A N 1
ATOM 8192 C CA . PRO A 1 1018 ? 13.257 -14.362 -29.193 1.00 85.00 1018 PRO A CA 1
ATOM 8193 C C . PRO A 1 1018 ? 13.317 -14.817 -27.729 1.00 85.00 1018 PRO A C 1
ATOM 8195 O O . PRO A 1 1018 ? 12.322 -14.683 -27.011 1.00 85.00 1018 PRO A O 1
ATOM 8198 N N . PHE A 1 1019 ? 14.465 -15.310 -27.243 1.00 82.94 1019 PHE A N 1
ATOM 8199 C CA . PHE A 1 1019 ? 14.599 -15.759 -25.850 1.00 82.94 1019 PHE A CA 1
ATOM 8200 C C . PHE A 1 1019 ? 14.469 -14.603 -24.850 1.00 82.94 1019 PHE A C 1
ATOM 8202 O O . PHE A 1 1019 ? 13.837 -14.769 -23.804 1.00 82.94 1019 PHE A O 1
ATOM 8209 N N . ILE A 1 1020 ? 14.994 -13.416 -25.176 1.00 83.44 1020 ILE A N 1
ATOM 8210 C CA . ILE A 1 1020 ? 14.854 -12.216 -24.335 1.00 83.44 1020 ILE A CA 1
ATOM 8211 C C . ILE A 1 1020 ? 13.376 -11.811 -24.213 1.00 83.44 1020 ILE A C 1
ATOM 8213 O O . ILE A 1 1020 ? 12.901 -11.541 -23.102 1.00 83.44 1020 ILE A O 1
ATOM 8217 N N . TYR A 1 1021 ? 12.624 -11.837 -25.319 1.00 79.56 1021 TYR A N 1
ATOM 8218 C CA . TYR A 1 1021 ? 11.181 -11.578 -25.301 1.00 79.56 1021 TYR A CA 1
ATOM 8219 C C . TYR A 1 1021 ? 10.412 -12.653 -24.518 1.00 79.56 1021 TYR A C 1
ATOM 8221 O O . TYR A 1 1021 ? 9.590 -12.310 -23.665 1.00 79.56 1021 TYR A O 1
ATOM 8229 N N . CYS A 1 1022 ? 10.730 -13.936 -24.722 1.00 73.62 1022 CYS A N 1
ATOM 8230 C CA . CYS A 1 1022 ? 10.132 -15.052 -23.983 1.00 73.62 1022 CYS A CA 1
ATOM 8231 C C . CYS A 1 1022 ? 10.399 -14.979 -22.473 1.00 73.62 1022 CYS A C 1
ATOM 8233 O O . CYS A 1 1022 ? 9.535 -15.345 -21.683 1.00 73.62 1022 CYS A O 1
ATOM 8235 N N . TRP A 1 1023 ? 11.573 -14.518 -22.039 1.00 72.06 1023 TRP A N 1
ATOM 8236 C CA . TRP A 1 1023 ? 11.915 -14.457 -20.616 1.00 72.06 1023 TRP A CA 1
ATOM 8237 C C . TRP A 1 1023 ? 11.227 -13.287 -19.897 1.00 72.06 1023 TRP A C 1
ATOM 8239 O O . TRP A 1 1023 ? 10.748 -13.437 -18.765 1.00 72.06 1023 TRP A O 1
ATOM 8249 N N . LEU A 1 1024 ? 11.167 -12.117 -20.541 1.00 61.88 1024 LEU A N 1
ATOM 8250 C CA . LEU A 1 1024 ? 10.827 -10.858 -19.872 1.00 61.88 1024 LEU A CA 1
ATOM 8251 C C . LEU A 1 1024 ? 9.426 -10.312 -20.189 1.00 61.88 1024 LEU A C 1
ATOM 8253 O O . LEU A 1 1024 ? 8.903 -9.558 -19.365 1.00 61.88 1024 LEU A O 1
ATOM 8257 N N . ASN A 1 1025 ? 8.773 -10.720 -21.283 1.00 67.19 1025 ASN A N 1
ATOM 8258 C CA . ASN A 1 1025 ? 7.375 -10.366 -21.553 1.00 67.19 1025 ASN A CA 1
ATOM 8259 C C . ASN A 1 1025 ? 6.415 -11.432 -20.988 1.00 67.19 1025 ASN A C 1
ATOM 8261 O O . ASN A 1 1025 ? 6.365 -12.576 -21.432 1.00 67.19 1025 ASN A O 1
ATOM 8265 N N . GLU A 1 1026 ? 5.615 -11.055 -19.991 1.00 66.88 1026 GLU A N 1
ATOM 8266 C CA . GLU A 1 1026 ? 4.701 -11.983 -19.311 1.00 66.88 1026 GLU A CA 1
ATOM 8267 C C . GLU A 1 1026 ? 3.472 -12.320 -20.156 1.00 66.88 1026 GLU A C 1
ATOM 8269 O O . GLU A 1 1026 ? 3.026 -13.464 -20.139 1.00 66.88 1026 GLU A O 1
ATOM 8274 N N . HIS A 1 1027 ? 2.999 -11.369 -20.965 1.00 65.62 1027 HIS A N 1
ATOM 8275 C CA . HIS A 1 1027 ? 1.904 -11.585 -21.908 1.00 65.62 1027 HIS A CA 1
ATOM 8276 C C . HIS A 1 1027 ? 2.326 -12.557 -23.019 1.00 65.62 1027 HIS A C 1
ATOM 8278 O O . HIS A 1 1027 ? 1.574 -13.461 -23.372 1.00 65.62 1027 HIS A O 1
ATOM 8284 N N . PHE A 1 1028 ? 3.576 -12.448 -23.489 1.00 66.44 1028 PHE A N 1
ATOM 8285 C CA . PHE A 1 1028 ? 4.162 -13.398 -24.440 1.00 66.44 1028 PHE A CA 1
ATOM 8286 C C . PHE A 1 1028 ? 4.268 -14.809 -23.847 1.00 66.44 1028 PHE A C 1
ATOM 8288 O O . PHE A 1 1028 ? 3.946 -15.778 -24.523 1.00 66.44 1028 PHE A O 1
ATOM 8295 N N . ARG A 1 1029 ? 4.651 -14.953 -22.568 1.00 75.56 1029 ARG A N 1
ATOM 8296 C CA . ARG A 1 1029 ? 4.670 -16.266 -21.889 1.00 75.56 1029 ARG A CA 1
ATOM 8297 C C . ARG A 1 1029 ? 3.280 -16.870 -21.710 1.00 75.56 1029 ARG A C 1
ATOM 8299 O O . ARG A 1 1029 ? 3.153 -18.090 -21.780 1.00 75.56 1029 ARG A O 1
ATOM 8306 N N . LEU A 1 1030 ? 2.260 -16.052 -21.454 1.00 70.19 1030 LEU A N 1
ATOM 8307 C CA . LEU A 1 1030 ? 0.875 -16.516 -21.343 1.00 70.19 1030 LEU A CA 1
ATOM 8308 C C . LEU A 1 1030 ? 0.330 -16.958 -22.706 1.00 70.19 1030 LEU A C 1
ATOM 8310 O O . LEU A 1 1030 ? -0.237 -18.043 -22.792 1.00 70.19 1030 LEU A O 1
ATOM 8314 N N . GLU A 1 1031 ? 0.590 -16.204 -23.776 1.00 69.19 1031 GLU A N 1
ATOM 8315 C CA . GLU A 1 1031 ? 0.226 -16.608 -25.141 1.00 69.19 1031 GLU A CA 1
ATOM 8316 C C . GLU A 1 1031 ? 1.023 -17.817 -25.637 1.00 69.19 1031 GLU A C 1
ATOM 8318 O O . GLU A 1 1031 ? 0.453 -18.724 -26.231 1.00 69.19 1031 GLU A O 1
ATOM 8323 N N . LEU A 1 1032 ? 2.318 -17.915 -25.333 1.00 69.06 1032 LEU A N 1
ATOM 8324 C CA . LEU A 1 1032 ? 3.110 -19.100 -25.662 1.00 69.06 1032 LEU A CA 1
ATOM 8325 C C . LEU A 1 1032 ? 2.588 -20.340 -24.919 1.00 69.06 1032 LEU A C 1
ATOM 8327 O O . LEU A 1 1032 ? 2.447 -21.400 -25.521 1.00 69.06 1032 LEU A O 1
ATOM 8331 N N . LYS A 1 1033 ? 2.213 -20.209 -23.639 1.00 74.44 1033 LYS A N 1
ATOM 8332 C CA . LYS A 1 1033 ? 1.500 -21.272 -22.911 1.00 74.44 1033 LYS A CA 1
ATOM 8333 C C . LYS A 1 1033 ? 0.129 -21.572 -23.521 1.00 74.44 1033 LYS A C 1
ATOM 8335 O O . LYS A 1 1033 ? -0.241 -22.736 -23.568 1.00 74.44 1033 LYS A O 1
ATOM 8340 N N . SER A 1 1034 ? -0.597 -20.568 -24.011 1.00 70.69 1034 SER A N 1
ATOM 8341 C CA . SER A 1 1034 ? -1.871 -20.739 -24.722 1.00 70.69 1034 SER A CA 1
ATOM 8342 C C . SER A 1 1034 ? -1.684 -21.539 -26.016 1.00 70.69 1034 SER A C 1
ATOM 8344 O O . SER A 1 1034 ? -2.373 -22.529 -26.226 1.00 70.69 1034 SER A O 1
ATOM 8346 N N . LEU A 1 1035 ? -0.683 -21.210 -26.838 1.00 65.06 1035 LEU A N 1
ATOM 8347 C CA . LEU A 1 1035 ? -0.346 -21.928 -28.074 1.00 65.06 1035 LEU A CA 1
ATOM 8348 C C . LEU A 1 1035 ? 0.169 -23.356 -27.815 1.00 65.06 1035 LEU A C 1
ATOM 8350 O O . LEU A 1 1035 ? -0.213 -24.287 -28.521 1.00 65.06 1035 LEU A O 1
ATOM 8354 N N . LEU A 1 1036 ? 0.969 -23.564 -26.767 1.00 68.38 1036 LEU A N 1
ATOM 8355 C CA . LEU A 1 1036 ? 1.404 -24.903 -26.348 1.00 68.38 1036 LEU A CA 1
ATOM 8356 C C . LEU A 1 1036 ? 0.248 -25.725 -25.741 1.00 68.38 1036 LEU A C 1
ATOM 8358 O O . LEU A 1 1036 ? 0.197 -26.940 -25.924 1.00 68.38 1036 LEU A O 1
ATOM 8362 N N . ASN A 1 1037 ? -0.723 -25.078 -25.090 1.00 60.06 1037 ASN A N 1
ATOM 8363 C CA . ASN A 1 1037 ? -1.949 -25.717 -24.602 1.00 60.06 1037 ASN A CA 1
ATOM 8364 C C . ASN A 1 1037 ? -3.035 -25.860 -25.685 1.00 60.06 1037 ASN A C 1
ATOM 8366 O O . ASN A 1 1037 ? -3.909 -26.704 -25.536 1.00 60.06 1037 ASN A O 1
ATOM 8370 N N . MET A 1 1038 ? -2.969 -25.149 -26.815 1.00 52.03 1038 MET A N 1
ATOM 8371 C CA . MET A 1 1038 ? -3.804 -25.430 -27.996 1.00 52.03 1038 MET A CA 1
ATOM 8372 C C . MET A 1 1038 ? -3.502 -26.821 -28.577 1.00 52.03 1038 MET A C 1
ATOM 8374 O O . MET A 1 1038 ? -4.391 -27.464 -29.131 1.00 52.03 1038 MET A O 1
ATOM 8378 N N . CYS A 1 1039 ? -2.288 -27.340 -28.356 1.00 49.25 1039 CYS A N 1
ATOM 8379 C CA . CYS A 1 1039 ? -1.935 -28.740 -28.618 1.00 49.25 1039 CYS A CA 1
ATOM 8380 C C . CYS A 1 1039 ? -2.550 -29.729 -27.594 1.00 49.25 1039 CYS A C 1
ATOM 8382 O O . CYS A 1 1039 ? -2.351 -30.936 -27.703 1.00 49.25 1039 CYS A O 1
ATOM 8384 N N . LYS A 1 1040 ? -3.311 -29.237 -26.605 1.00 49.19 1040 LYS A N 1
ATOM 8385 C CA . LYS A 1 1040 ? -4.049 -29.989 -25.576 1.00 49.19 1040 LYS A CA 1
ATOM 8386 C C . LYS A 1 1040 ? -5.484 -29.450 -25.452 1.00 49.19 1040 LYS A C 1
ATOM 8388 O O . LYS A 1 1040 ? -5.819 -28.782 -24.478 1.00 49.19 1040 LYS A O 1
ATOM 8393 N N . LYS A 1 1041 ? -6.316 -29.736 -26.465 1.00 33.16 1041 LYS A N 1
ATOM 8394 C CA . LYS A 1 1041 ? -7.717 -29.276 -26.607 1.00 33.16 1041 LYS A CA 1
ATOM 8395 C C . LYS A 1 1041 ? -8.471 -29.125 -25.263 1.00 33.16 1041 LYS A C 1
ATOM 8397 O O . LYS A 1 1041 ? -8.760 -30.148 -24.637 1.00 33.16 1041 LYS A O 1
ATOM 8402 N N . PRO A 1 1042 ? -8.874 -27.907 -24.855 1.00 41.62 1042 PRO A N 1
ATOM 8403 C CA . PRO A 1 1042 ? -9.895 -27.735 -23.824 1.00 41.62 1042 PRO A CA 1
ATOM 8404 C C . PRO A 1 1042 ? -11.294 -28.089 -24.378 1.00 41.62 1042 PRO A C 1
ATOM 8406 O O . PRO A 1 1042 ? -11.507 -28.017 -25.593 1.00 41.62 1042 PRO A O 1
ATOM 8409 N N . PRO A 1 1043 ? -12.259 -28.473 -23.521 1.00 33.53 1043 PRO A N 1
ATOM 8410 C CA . PRO A 1 1043 ? -13.637 -28.739 -23.935 1.00 33.53 1043 PRO A CA 1
ATOM 8411 C C . PRO A 1 1043 ? -14.412 -27.449 -24.260 1.00 33.53 1043 PRO A C 1
ATOM 8413 O O . PRO A 1 1043 ? -14.083 -26.364 -23.783 1.00 33.53 1043 PRO A O 1
ATOM 8416 N N . SER A 1 1044 ? -15.467 -27.581 -25.066 1.00 31.61 1044 SER A N 1
ATOM 8417 C CA . SER A 1 1044 ? -16.360 -26.487 -25.471 1.00 31.61 1044 SER A CA 1
ATOM 8418 C C . SER A 1 1044 ? -17.256 -25.981 -24.324 1.00 31.61 1044 SER A C 1
ATOM 8420 O O . SER A 1 1044 ? -17.621 -26.773 -23.450 1.00 31.61 1044 SER A O 1
ATOM 8422 N N . PRO A 1 1045 ? -17.673 -24.698 -24.337 1.00 38.53 1045 PRO A N 1
ATOM 8423 C CA . PRO A 1 1045 ? -18.578 -24.145 -23.330 1.00 38.53 1045 PRO A CA 1
ATOM 8424 C C . PRO A 1 1045 ? -19.981 -24.772 -23.395 1.00 38.53 1045 PRO A C 1
ATOM 8426 O O . PRO A 1 1045 ? -20.409 -25.271 -24.436 1.00 38.53 1045 PRO A O 1
ATOM 8429 N N . LYS A 1 1046 ? -20.708 -24.708 -22.273 1.00 31.28 1046 LYS A N 1
ATOM 8430 C CA . LYS A 1 1046 ? -22.164 -24.917 -22.229 1.00 31.28 1046 LYS A CA 1
ATOM 8431 C C . LYS A 1 1046 ? -22.880 -23.579 -22.406 1.00 31.28 1046 LYS A C 1
ATOM 8433 O O . LYS A 1 1046 ? -22.369 -22.547 -21.983 1.00 31.28 1046 LYS A O 1
ATOM 8438 N N . GLU A 1 1047 ? -24.065 -23.627 -22.999 1.00 30.67 1047 GLU A N 1
ATOM 8439 C CA . GLU A 1 1047 ? -24.899 -22.465 -23.309 1.00 30.67 1047 GLU A CA 1
ATOM 8440 C C . GLU A 1 1047 ? -26.186 -22.454 -22.456 1.00 30.67 1047 GLU A C 1
ATOM 8442 O O . GLU A 1 1047 ? -26.567 -23.482 -21.891 1.00 30.67 1047 GLU A O 1
ATOM 8447 N N . HIS A 1 1048 ? -26.860 -21.296 -22.423 1.00 29.89 1048 HIS A N 1
ATOM 8448 C CA . HIS A 1 1048 ? -28.081 -20.970 -21.664 1.00 29.89 1048 HIS A CA 1
ATOM 8449 C C . HIS A 1 1048 ? -27.875 -20.783 -20.137 1.00 29.89 1048 HIS A C 1
ATOM 8451 O O . HIS A 1 1048 ? -26.986 -21.379 -19.541 1.00 29.89 1048 HIS A O 1
ATOM 8457 N N . ARG A 1 1049 ? -28.675 -19.958 -19.439 1.00 25.31 1049 ARG A N 1
ATOM 8458 C CA . ARG A 1 1049 ? -29.916 -19.256 -19.845 1.00 25.31 1049 ARG A CA 1
ATOM 8459 C C . ARG A 1 1049 ? -30.030 -17.875 -19.170 1.00 25.31 1049 ARG A C 1
ATOM 8461 O O . ARG A 1 1049 ? -29.613 -17.728 -18.029 1.00 25.31 1049 ARG A O 1
ATOM 8468 N N . LEU A 1 1050 ? -30.659 -16.908 -19.844 1.00 34.94 1050 LEU A N 1
ATOM 8469 C CA . LEU A 1 1050 ? -31.154 -15.664 -19.230 1.00 34.94 1050 LEU A CA 1
ATOM 8470 C C . LEU A 1 1050 ? -32.412 -15.922 -18.375 1.00 34.94 1050 LEU A C 1
ATOM 8472 O O . LEU A 1 1050 ? -33.283 -16.683 -18.809 1.00 34.94 1050 LEU A O 1
ATOM 8476 N N . PRO A 1 1051 ? -32.556 -15.235 -17.232 1.00 32.56 1051 PRO A N 1
ATOM 8477 C CA . PRO A 1 1051 ? -33.837 -14.826 -16.661 1.00 32.56 1051 PRO A CA 1
ATOM 8478 C C . PRO A 1 1051 ? -34.038 -13.297 -16.758 1.00 32.56 1051 PRO A C 1
ATOM 8480 O O . PRO A 1 1051 ? -33.097 -12.550 -17.025 1.00 32.56 1051 PRO A O 1
ATOM 8483 N N . SER A 1 1052 ? -35.275 -12.837 -16.568 1.00 25.81 1052 SER A N 1
ATOM 8484 C CA . SER A 1 1052 ? -35.705 -11.443 -16.754 1.00 25.81 1052 SER A CA 1
ATOM 8485 C C . SER A 1 1052 ? -35.707 -10.604 -15.465 1.00 25.81 1052 SER A C 1
ATOM 8487 O O . SER A 1 1052 ? -35.546 -11.117 -14.360 1.00 25.81 1052 SER A O 1
ATOM 8489 N N . THR A 1 1053 ? -35.981 -9.307 -15.629 1.00 31.69 1053 THR A N 1
ATOM 8490 C CA . THR A 1 1053 ? -36.560 -8.404 -14.613 1.00 31.69 1053 THR A CA 1
ATOM 8491 C C . THR A 1 1053 ? -37.932 -8.940 -14.113 1.00 31.69 1053 THR A C 1
ATOM 8493 O O . THR A 1 1053 ? -38.484 -9.857 -14.726 1.00 31.69 1053 THR A O 1
ATOM 8496 N N . VAL A 1 1054 ? -38.560 -8.477 -13.017 1.00 29.88 1054 VAL A N 1
ATOM 8497 C CA . VAL A 1 1054 ? -38.400 -7.230 -12.224 1.00 29.88 1054 VAL A CA 1
ATOM 8498 C C . VAL A 1 1054 ? -38.192 -7.539 -10.693 1.00 29.88 1054 VAL A C 1
ATOM 8500 O O . VAL A 1 1054 ? -37.414 -8.463 -10.461 1.00 29.88 1054 VAL A O 1
ATOM 8503 N N . PRO A 1 1055 ? -38.670 -6.825 -9.628 1.00 45.72 1055 PRO A N 1
ATOM 8504 C CA . PRO A 1 1055 ? -37.813 -6.567 -8.454 1.00 45.72 1055 PRO A CA 1
ATOM 8505 C C . PRO A 1 1055 ? -38.255 -7.248 -7.130 1.00 45.72 1055 PRO A C 1
ATOM 8507 O O . PRO A 1 1055 ? -39.171 -8.065 -7.103 1.00 45.72 1055 PRO A O 1
ATOM 8510 N N . SER A 1 1056 ? -37.651 -6.774 -6.027 1.00 29.66 1056 SER A N 1
ATOM 8511 C CA . SER A 1 1056 ? -38.040 -6.886 -4.603 1.00 29.66 1056 SER A CA 1
ATOM 8512 C C . SER A 1 1056 ? -37.130 -7.755 -3.711 1.00 29.66 1056 SER A C 1
ATOM 8514 O O . SER A 1 1056 ? -36.194 -8.400 -4.183 1.00 29.66 1056 SER A O 1
ATOM 8516 N N . TYR A 1 1057 ? -37.359 -7.639 -2.399 1.00 33.34 1057 TYR A N 1
ATOM 8517 C CA . TYR A 1 1057 ? -36.534 -8.080 -1.262 1.00 33.34 1057 TYR A CA 1
ATOM 8518 C C . TYR A 1 1057 ? -35.961 -9.508 -1.358 1.00 33.34 1057 TYR A C 1
ATOM 8520 O O . TYR A 1 1057 ? -36.571 -10.421 -1.916 1.00 33.34 1057 TYR A O 1
ATOM 8528 N N . ARG A 1 1058 ? -34.799 -9.735 -0.725 1.00 37.97 1058 ARG A N 1
ATOM 8529 C CA . ARG A 1 1058 ? -34.230 -11.079 -0.523 1.00 37.97 1058 ARG A CA 1
ATOM 8530 C C . ARG A 1 1058 ? -34.294 -11.500 0.940 1.00 37.97 1058 ARG A C 1
ATOM 8532 O O . ARG A 1 1058 ? -33.918 -10.752 1.832 1.00 37.97 1058 ARG A O 1
ATOM 8539 N N . VAL A 1 1059 ? -34.753 -12.729 1.149 1.00 42.19 1059 VAL A N 1
ATOM 8540 C CA . VAL A 1 1059 ? -34.857 -13.388 2.454 1.00 42.19 1059 VAL A CA 1
ATOM 8541 C C . VAL A 1 1059 ? -33.535 -14.090 2.769 1.00 42.19 1059 VAL A C 1
ATOM 8543 O O . VAL A 1 1059 ? -33.014 -14.799 1.911 1.00 42.19 1059 VAL A O 1
ATOM 8546 N N . ALA A 1 1060 ? -33.019 -13.934 3.992 1.00 47.00 1060 ALA A N 1
ATOM 8547 C CA . ALA A 1 1060 ? -31.737 -14.522 4.399 1.00 47.00 1060 ALA A CA 1
ATOM 8548 C C . ALA A 1 1060 ? -31.740 -16.066 4.437 1.00 47.00 1060 ALA A C 1
ATOM 8550 O O . ALA A 1 1060 ? -30.745 -16.686 4.081 1.00 47.00 1060 ALA A O 1
ATOM 8551 N N . TRP A 1 1061 ? -32.863 -16.689 4.823 1.00 44.59 1061 TRP A N 1
ATOM 8552 C CA . TRP A 1 1061 ? -32.949 -18.136 5.073 1.00 44.59 1061 TRP A CA 1
ATOM 8553 C C . TRP A 1 1061 ? -34.276 -18.759 4.606 1.00 44.59 1061 TRP A C 1
ATOM 8555 O O . TRP A 1 1061 ? -35.341 -18.253 4.980 1.00 44.59 1061 TRP A O 1
ATOM 8565 N N . PRO A 1 1062 ? -34.263 -19.882 3.867 1.00 35.56 1062 PRO A N 1
ATOM 8566 C CA . PRO A 1 1062 ? -35.392 -20.799 3.771 1.00 35.56 1062 PRO A CA 1
ATOM 8567 C C . PRO A 1 1062 ? -35.286 -21.881 4.860 1.00 35.56 1062 PRO A C 1
ATOM 8569 O O . PRO A 1 1062 ? -34.280 -22.581 4.949 1.00 35.56 1062 PRO A O 1
ATOM 8572 N N . GLU A 1 1063 ? -36.327 -22.056 5.671 1.00 35.81 1063 GLU A N 1
ATOM 8573 C CA . GLU A 1 1063 ? -36.409 -23.218 6.562 1.00 35.81 1063 GLU A CA 1
ATOM 8574 C C . GLU A 1 1063 ? -36.684 -24.506 5.783 1.00 35.81 1063 GLU A C 1
ATOM 8576 O O . GLU A 1 1063 ? -37.379 -24.498 4.766 1.00 35.81 1063 GLU A O 1
ATOM 8581 N N . ASN A 1 1064 ? -36.206 -25.632 6.317 1.00 31.58 1064 ASN A N 1
ATOM 8582 C CA . ASN A 1 1064 ? -36.562 -26.967 5.837 1.00 31.58 1064 ASN A CA 1
ATOM 8583 C C . ASN A 1 1064 ? -37.147 -27.829 6.974 1.00 31.58 1064 ASN A C 1
ATOM 8585 O O . ASN A 1 1064 ? -36.725 -28.957 7.233 1.00 31.58 1064 ASN A O 1
ATOM 8589 N N . SER A 1 1065 ? -38.119 -27.260 7.688 1.00 30.83 1065 SER A N 1
ATOM 8590 C CA . SER A 1 1065 ? -38.824 -27.848 8.828 1.00 30.83 1065 SER A CA 1
ATOM 8591 C C . SER A 1 1065 ? -39.891 -28.864 8.375 1.00 30.83 1065 SER A C 1
ATOM 8593 O O . SER A 1 1065 ? -41.079 -28.571 8.284 1.00 30.83 1065 SER A O 1
ATOM 8595 N N . ASN A 1 1066 ? -39.472 -30.105 8.089 1.00 27.77 1066 ASN A N 1
ATOM 8596 C CA . ASN A 1 1066 ? -40.374 -31.209 7.710 1.00 27.77 1066 ASN A CA 1
ATOM 8597 C C . ASN A 1 1066 ? -40.239 -32.442 8.622 1.00 27.77 1066 ASN A C 1
ATOM 8599 O O . ASN A 1 1066 ? -39.742 -33.500 8.235 1.00 27.77 1066 ASN A O 1
ATOM 8603 N N . PHE A 1 1067 ? -40.738 -32.319 9.853 1.00 28.02 1067 PHE A N 1
ATOM 8604 C CA . PHE A 1 1067 ? -40.878 -33.447 10.776 1.00 28.02 1067 PHE A CA 1
ATOM 8605 C C . PHE A 1 1067 ? -42.173 -34.226 10.468 1.00 28.02 1067 PHE A C 1
ATOM 8607 O O . PHE A 1 1067 ? -43.274 -33.728 10.707 1.00 28.02 1067 PHE A O 1
ATOM 8614 N N . LYS A 1 1068 ? -42.076 -35.466 9.966 1.00 26.28 1068 LYS A N 1
ATOM 8615 C CA . LYS A 1 1068 ? -43.217 -36.404 9.876 1.00 26.28 1068 LYS A CA 1
ATOM 8616 C C . LYS A 1 1068 ? -42.854 -37.788 10.415 1.00 26.28 1068 LYS A C 1
ATOM 8618 O O . LYS A 1 1068 ? -41.739 -38.265 10.242 1.00 26.28 1068 LYS A O 1
ATOM 8623 N N . ARG A 1 1069 ? -43.811 -38.405 11.118 1.00 29.83 1069 ARG A N 1
ATOM 8624 C CA . ARG A 1 1069 ? -43.594 -39.499 12.080 1.00 29.83 1069 ARG A CA 1
ATOM 8625 C C . ARG A 1 1069 ? -44.581 -40.652 11.857 1.00 29.83 1069 ARG A C 1
ATOM 8627 O O . ARG A 1 1069 ? -45.754 -40.518 12.188 1.00 29.83 1069 ARG A O 1
ATOM 8634 N N . SER A 1 1070 ? -44.087 -41.791 11.371 1.00 25.33 1070 SER A N 1
ATOM 8635 C CA . SER A 1 1070 ? -44.798 -43.084 11.268 1.00 25.33 1070 SER A CA 1
ATOM 8636 C C . SER A 1 1070 ? -43.798 -44.174 10.830 1.00 25.33 1070 SER A C 1
ATOM 8638 O O . SER A 1 1070 ? -42.955 -43.869 9.995 1.00 25.33 1070 SER A O 1
ATOM 8640 N N . GLN A 1 1071 ? -43.821 -45.430 11.297 1.00 26.67 1071 GLN A N 1
ATOM 8641 C CA . GLN A 1 1071 ? -44.748 -46.099 12.227 1.00 26.67 1071 GLN A CA 1
ATOM 8642 C C . GLN A 1 1071 ? -44.061 -47.285 12.964 1.00 26.67 1071 GLN A C 1
ATOM 8644 O O . GLN A 1 1071 ? -42.878 -47.542 12.765 1.00 26.67 1071 GLN A O 1
ATOM 8649 N N . PHE A 1 1072 ? -44.794 -47.976 13.846 1.00 26.61 1072 PHE A N 1
ATOM 8650 C CA . PHE A 1 1072 ? -44.318 -49.043 14.751 1.00 26.61 1072 PHE A CA 1
ATOM 8651 C C . PHE A 1 1072 ? -44.086 -50.420 14.095 1.00 26.61 1072 PHE A C 1
ATOM 8653 O O . PHE A 1 1072 ? -44.857 -50.820 13.229 1.00 26.61 1072 PHE A O 1
ATOM 8660 N N . SER A 1 1073 ? -43.181 -51.227 14.675 1.00 24.53 1073 SER A N 1
ATOM 8661 C CA . SER A 1 1073 ? -43.489 -52.610 15.120 1.00 24.53 1073 SER A CA 1
ATOM 8662 C C . SER A 1 1073 ? -42.420 -53.165 16.090 1.00 24.53 1073 SER A C 1
ATOM 8664 O O . SER A 1 1073 ? -41.233 -52.916 15.913 1.00 24.53 1073 SER A O 1
ATOM 8666 N N . HIS A 1 1074 ? -42.839 -53.902 17.130 1.00 32.75 1074 HIS A N 1
ATOM 8667 C CA . HIS A 1 1074 ? -41.969 -54.600 18.100 1.00 32.75 1074 HIS A CA 1
ATOM 8668 C C . HIS A 1 1074 ? -41.984 -56.118 17.852 1.00 32.75 1074 HIS A C 1
ATOM 8670 O O . HIS A 1 1074 ? -43.073 -56.678 17.762 1.00 32.75 1074 HIS A O 1
ATOM 8676 N N . VAL A 1 1075 ? -40.820 -56.786 17.907 1.00 26.70 1075 VAL A N 1
ATOM 8677 C CA . VAL A 1 1075 ? -40.668 -58.220 18.262 1.00 26.70 1075 VAL A CA 1
ATOM 8678 C C . VAL A 1 1075 ? -39.340 -58.424 19.034 1.00 26.70 1075 VAL A C 1
ATOM 8680 O O . VAL A 1 1075 ? -38.374 -57.700 18.814 1.00 26.70 1075 VAL A O 1
ATOM 8683 N N . LEU A 1 1076 ? -39.315 -59.394 19.954 1.00 29.25 1076 LEU A N 1
ATOM 8684 C CA . LEU A 1 1076 ? -38.221 -59.877 20.835 1.00 29.25 1076 LEU A CA 1
ATOM 8685 C C . LEU A 1 1076 ? -38.282 -61.438 20.853 1.00 29.25 1076 LEU A C 1
ATOM 8687 O O . LEU A 1 1076 ? -39.274 -61.939 20.315 1.00 29.25 1076 LEU A O 1
ATOM 8691 N N . PRO A 1 1077 ? -37.377 -62.245 21.482 1.00 42.50 1077 PRO A N 1
ATOM 8692 C CA . PRO A 1 1077 ? -36.152 -61.968 22.274 1.00 42.50 1077 PRO A CA 1
ATOM 8693 C C . PRO A 1 1077 ? -34.928 -62.896 21.933 1.00 42.50 1077 PRO A C 1
ATOM 8695 O O . PRO A 1 1077 ? -34.955 -63.620 20.944 1.00 42.50 1077 PRO A O 1
ATOM 8698 N N . SER A 1 1078 ? -33.935 -62.987 22.851 1.00 25.36 1078 SER A N 1
ATOM 8699 C CA . SER A 1 1078 ? -33.035 -64.152 23.148 1.00 25.36 1078 SER A CA 1
ATOM 8700 C C . SER A 1 1078 ? -31.899 -64.531 22.163 1.00 25.36 1078 SER A C 1
ATOM 8702 O O . SER A 1 1078 ? -32.037 -64.292 20.973 1.00 25.36 1078 SER A O 1
ATOM 8704 N N . THR A 1 1079 ? -30.752 -65.146 22.532 1.00 26.95 1079 THR A N 1
ATOM 8705 C CA . THR A 1 1079 ? -29.959 -65.361 23.792 1.00 26.95 1079 THR A CA 1
ATOM 8706 C C . THR A 1 1079 ? -28.523 -65.800 23.372 1.00 26.95 1079 THR A C 1
ATOM 8708 O O . THR A 1 1079 ? -28.370 -66.451 22.344 1.00 26.95 1079 THR A O 1
ATOM 8711 N N . SER A 1 1080 ? -27.407 -65.494 24.060 1.00 28.17 1080 SER A N 1
ATOM 8712 C CA . SER A 1 1080 ? -26.803 -66.276 25.178 1.00 28.17 1080 SER A CA 1
ATOM 8713 C C . SER A 1 1080 ? -25.276 -65.985 25.311 1.00 28.17 1080 SER A C 1
ATOM 8715 O O . SER A 1 1080 ? -24.685 -65.533 24.336 1.00 28.17 1080 SER A O 1
ATOM 8717 N N . ASN A 1 1081 ? -24.650 -66.354 26.453 1.00 29.45 1081 ASN A N 1
ATOM 8718 C CA . ASN A 1 1081 ? -23.202 -66.662 26.663 1.00 29.45 1081 ASN A CA 1
ATOM 8719 C C . ASN A 1 1081 ? -22.137 -65.530 26.515 1.00 29.45 1081 ASN A C 1
ATOM 8721 O O . ASN A 1 1081 ? -22.265 -64.673 25.655 1.00 29.45 1081 ASN A O 1
ATOM 8725 N N . LEU A 1 1082 ? -20.998 -65.490 27.244 1.00 27.67 1082 LEU A N 1
ATOM 8726 C CA . LEU A 1 1082 ? -20.599 -66.005 28.581 1.00 27.67 1082 LEU A CA 1
ATOM 8727 C C . LEU A 1 1082 ? -19.350 -65.207 29.099 1.00 27.67 1082 LEU A C 1
ATOM 8729 O O . LEU A 1 1082 ? -18.854 -64.325 28.405 1.00 27.67 1082 LEU A O 1
ATOM 8733 N N . HIS A 1 1083 ? -18.851 -65.480 30.315 1.00 27.20 1083 HIS A N 1
ATOM 8734 C CA . HIS A 1 1083 ? -17.777 -64.744 31.027 1.00 27.20 1083 HIS A CA 1
ATOM 8735 C C . HIS A 1 1083 ? -16.359 -64.747 30.407 1.00 27.20 1083 HIS A C 1
ATOM 8737 O O . HIS A 1 1083 ? -15.923 -65.772 29.891 1.00 27.20 1083 HIS A O 1
ATOM 8743 N N . SER A 1 1084 ? -15.583 -63.673 30.673 1.00 27.20 1084 SER A N 1
ATOM 8744 C CA . SER A 1 1084 ? -14.280 -63.648 31.411 1.00 27.20 1084 SER A CA 1
ATOM 8745 C C . SER A 1 1084 ? -13.371 -62.479 30.944 1.00 27.20 1084 SER A C 1
ATOM 8747 O O . SER A 1 1084 ? -13.339 -62.202 29.753 1.00 27.20 1084 SER A O 1
ATOM 8749 N N . GLY A 1 1085 ? -12.587 -61.758 31.768 1.00 27.86 1085 GLY A N 1
ATOM 8750 C CA . GLY A 1 1085 ? -12.503 -61.729 33.239 1.00 27.86 1085 GLY A CA 1
ATOM 8751 C C . GLY A 1 1085 ? -11.135 -61.255 33.792 1.00 27.86 1085 GLY A C 1
ATOM 8752 O O . GLY A 1 1085 ? -10.182 -62.025 33.745 1.00 27.86 1085 GLY A O 1
ATOM 8753 N N . LYS A 1 1086 ? -11.083 -60.064 34.432 1.00 28.28 1086 LYS A N 1
ATOM 8754 C CA . LYS A 1 1086 ? -9.903 -59.427 35.103 1.00 28.28 1086 LYS A CA 1
ATOM 8755 C C . LYS A 1 1086 ? -8.749 -59.022 34.141 1.00 28.28 1086 LYS A C 1
ATOM 8757 O O . LYS A 1 1086 ? -8.783 -59.416 32.983 1.00 28.28 1086 LYS A O 1
ATOM 8762 N N . THR A 1 1087 ? -7.742 -58.205 34.493 1.00 31.97 1087 THR A N 1
ATOM 8763 C CA . THR A 1 1087 ? -7.289 -57.568 35.765 1.00 31.97 1087 THR A CA 1
ATOM 8764 C C . THR A 1 1087 ? -6.880 -56.096 35.569 1.00 31.97 1087 THR A C 1
ATOM 8766 O O . THR A 1 1087 ? -6.322 -55.760 34.527 1.00 31.97 1087 THR A O 1
ATOM 8769 N N . ASP A 1 1088 ? -7.018 -55.268 36.610 1.00 32.28 1088 ASP A N 1
ATOM 8770 C CA . ASP A 1 1088 ? -6.339 -53.966 36.749 1.00 32.28 1088 ASP A CA 1
ATOM 8771 C C . ASP A 1 1088 ? -4.833 -54.087 37.064 1.00 32.28 1088 ASP A C 1
ATOM 8773 O O . ASP A 1 1088 ? -4.398 -55.111 37.592 1.00 32.28 1088 ASP A O 1
ATOM 8777 N N . ILE A 1 1089 ? -4.078 -53.007 36.798 1.00 33.38 1089 ILE A N 1
ATOM 8778 C CA . ILE A 1 1089 ? -2.849 -52.533 37.488 1.00 33.38 1089 ILE A CA 1
ATOM 8779 C C . ILE A 1 1089 ? -2.507 -51.152 36.873 1.00 33.38 1089 ILE A C 1
ATOM 8781 O O . ILE A 1 1089 ? -2.210 -51.047 35.687 1.00 33.38 1089 ILE A O 1
ATOM 8785 N N . THR A 1 1090 ? -2.876 -50.040 37.523 1.00 29.81 1090 THR A N 1
ATOM 8786 C CA . THR A 1 1090 ? -2.034 -49.201 38.416 1.00 29.81 1090 THR A CA 1
ATOM 8787 C C . THR A 1 1090 ? -0.669 -48.819 37.808 1.00 29.81 1090 THR A C 1
ATOM 8789 O O . THR A 1 1090 ? 0.180 -49.691 37.662 1.00 29.81 1090 THR A O 1
ATOM 8792 N N . SER A 1 1091 ? -0.406 -47.595 37.321 1.00 32.06 1091 SER A N 1
ATOM 8793 C CA . SER A 1 1091 ? -0.398 -46.256 37.973 1.00 32.06 1091 SER A CA 1
ATOM 8794 C C . SER A 1 1091 ? 0.781 -46.006 38.928 1.00 32.06 1091 SER A C 1
ATOM 8796 O O . SER A 1 1091 ? 0.952 -46.803 39.844 1.00 32.06 1091 SER A O 1
ATOM 8798 N N . VAL A 1 1092 ? 1.488 -44.871 38.766 1.00 29.61 1092 VAL A N 1
ATOM 8799 C CA . VAL A 1 1092 ? 2.120 -43.981 39.787 1.00 29.61 1092 VAL A CA 1
ATOM 8800 C C . VAL A 1 1092 ? 3.161 -43.063 39.109 1.00 29.61 1092 VAL A C 1
ATOM 8802 O O . VAL A 1 1092 ? 3.799 -43.463 38.139 1.00 29.61 1092 VAL A O 1
ATOM 8805 N N . GLU A 1 1093 ? 3.300 -41.830 39.610 1.00 30.94 1093 GLU A N 1
ATOM 8806 C CA . GLU A 1 1093 ? 4.238 -40.796 39.133 1.00 30.94 1093 GLU A CA 1
ATOM 8807 C C . GLU A 1 1093 ? 5.505 -40.664 40.054 1.00 30.94 1093 GLU A C 1
ATOM 8809 O O . GLU A 1 1093 ? 6.137 -41.689 40.296 1.00 30.94 1093 GLU A O 1
ATOM 8814 N N . PRO A 1 1094 ? 5.931 -39.490 40.591 1.00 53.81 1094 PRO A N 1
ATOM 8815 C CA . PRO A 1 1094 ? 6.922 -38.575 39.978 1.00 53.81 1094 PRO A CA 1
ATOM 8816 C C . PRO A 1 1094 ? 8.197 -38.266 40.839 1.00 53.81 1094 PRO A C 1
ATOM 8818 O O . PRO A 1 1094 ? 8.493 -38.934 41.823 1.00 53.81 1094 PRO A O 1
ATOM 8821 N N . ILE A 1 1095 ? 8.844 -37.126 40.509 1.00 32.88 1095 ILE A N 1
ATOM 8822 C CA . ILE A 1 1095 ? 9.631 -36.159 41.333 1.00 32.88 1095 ILE A CA 1
ATOM 8823 C C . ILE A 1 1095 ? 11.186 -36.285 41.407 1.00 32.88 1095 ILE A C 1
ATOM 8825 O O . ILE A 1 1095 ? 11.741 -37.360 41.589 1.00 32.88 1095 ILE A O 1
ATOM 8829 N N . VAL A 1 1096 ? 11.834 -35.095 41.371 1.00 34.22 1096 VAL A N 1
ATOM 8830 C CA . VAL A 1 1096 ? 13.205 -34.656 41.785 1.00 34.22 1096 VAL A CA 1
ATOM 8831 C C . VAL A 1 1096 ? 14.444 -35.175 41.010 1.00 34.22 1096 VAL A C 1
ATOM 8833 O O . VAL A 1 1096 ? 14.435 -36.277 40.485 1.00 34.22 1096 VAL A O 1
ATOM 8836 N N . ALA A 1 1097 ? 15.560 -34.424 40.874 1.00 34.41 1097 ALA A N 1
ATOM 8837 C CA . ALA A 1 1097 ? 15.932 -33.090 41.401 1.00 34.41 1097 ALA A CA 1
ATOM 8838 C C . ALA A 1 1097 ? 17.041 -32.369 40.577 1.00 34.41 1097 ALA A C 1
ATOM 8840 O O . ALA A 1 1097 ? 17.836 -33.022 39.915 1.00 34.41 1097 ALA A O 1
ATOM 8841 N N . VAL A 1 1098 ? 17.126 -31.037 40.755 1.00 35.69 1098 VAL A N 1
ATOM 8842 C CA . VAL A 1 1098 ? 18.333 -30.162 40.771 1.00 35.69 1098 VAL A CA 1
ATOM 8843 C C . VAL A 1 1098 ? 19.375 -30.256 39.636 1.00 35.69 1098 VAL A C 1
ATOM 8845 O O . VAL A 1 1098 ? 20.188 -31.178 39.591 1.00 35.69 1098 VAL A O 1
ATOM 8848 N N . SER A 1 1099 ? 19.502 -29.157 38.877 1.00 40.81 1099 SER A N 1
ATOM 8849 C CA . SER A 1 1099 ? 20.762 -28.412 38.632 1.00 40.81 1099 SER A CA 1
ATOM 8850 C C . SER A 1 1099 ? 20.453 -27.015 38.093 1.00 40.81 1099 SER A C 1
ATOM 8852 O O . SER A 1 1099 ? 19.708 -26.948 37.092 1.00 40.81 1099 SER A O 1
#

InterPro domains:
  IPR000276 G protein-coupled receptor, rhodopsin-like [PF00001] (764-1021)
  IPR000276 G protein-coupled receptor, rhodopsin-like [PR00237] (749-773)
  IPR000276 G protein-coupled receptor, rhodopsin-like [PR00237] (782-803)
  IPR000276 G protein-coupled receptor, rhodopsin-like [PR00237] (827-849)
  IPR000276 G protein-coupled receptor, rhodopsin-like [PR00237] (861-882)
  IPR000276 G protein-coupled receptor, rhodopsin-like [PR00237] (916-939)
  IPR000276 G protein-coupled receptor, rhodopsin-like [PR00237] (966-990)
  IPR000276 G protein-coupled receptor, rhodopsin-like [PR00237] (1003-1029)
  IPR000276 G protein-coupled receptor, rhodopsin-like [PS00237] (833-849)
  IPR000276 G protein-coupled receptor, rhodopsin-like [SM01381] (758-1036)
  IPR000611 Neuropeptide Y receptor family [PR01012] (774-786)
  IPR000611 Neuropeptide Y receptor family [PR01012] (804-816)
  IPR000611 Neuropeptide Y receptor family [PR01012] (827-842)
  IPR000611 Neuropeptide Y receptor family [PR01012] (1008-1017)
  IPR000611 Neuropeptide Y receptor family [PR01012] (1019-1032)
  IPR003701 DNA double-strand break repair protein Mre11 [TIGR00583] (10-401)
  IPR004843 Calcineurin-like, phosphoesterase domain [PF00149] (13-249)
  IPR007281 Mre11, DNA-binding [PF04152] (294-462)
  IPR007281 Mre11, DNA-binding [SM01347] (294-462)
  IPR017452 GPCR, rhodopsin-like, 7TM [PS50262] (764-1021)

Radius of gyration: 44.86 Å; chains: 1; bounding box: 116×107×129 Å

Sequence (1099 aa):
MSRINSGDEEDTFKILVATDIHLGYLEKDPVRGNDTFVTFDEILRHAQQKEVDFILLGGDLFHENKPSRKTLHNCIELLRKYCMGDHPVQFEILSDQSVNFGFSKFPWVNYQDGNLNISIPVFSIHGNHDDPTGADALCALDILSSAGLLNHFGRSSSVEKIDISPILLHKGSTKIALYGLGSIPDERLYRMFVNKQVTMLRPKEEEDNWFNLFVIHQNRSKHGATNYIPEQFLDDFIDLVIWGHEHECKIAPTRNEQQLFYVSQPGSSVVTSLSPGEAINKHIGLLHIKGKKMNMEKIPLETVRSFYIEDIVLADHPDIFNPDNPKVTQAVQAFCIEKVETLLDNAERERLGNPRQPEKPLIRLRVDYSGGFEPFSIHRFSQKFMERTANPKDIIHFFRHREQKEKNEDEINFGKLIRRPASEGTTLRVEDLVKQYFQTAEKKVQLSLLTERGMGEAVQEFVDKEEKDAIEELVKFQLEKTQRFLKERHTDAEEAKIDEEVRKFRETRKENIEEEEEEVREAMTRARAHRSHEAALASGSSDDDLMDMGMSEQKTNDDSDAGTSASFSRGRGRGRGQARGGRGQISTSRGASRRGRGNTTQEQSNSSRSYKPVSTPTKNMSIIDAFKAARQQPSRNSSAKNYSEDIIDDDSDVEEVSFTAASKVTQSYEDCATESKRQLVKPPIDWTHTNAFERSAKLPINRSFEASFEIPNISSFFPWNNYTLADWQSFVGRRRYGAESQNLTVKALLIVAYSFIIVFSLFGNVLVCHVIIKNKKMHSATSLFIVNLAVADIMITLLNTPFTLARFVNSTWIFGKGMCHISRFAQYCSLHVSALTLTAIAVDRHQVIMHPLKPRISTAKGIVYISVIWIMATCFSLPHAIYQKLFTFEYSEDVTRCLCLPDFPEPADLFWKYLDLTTFILLYVLPLLIISAAYLRVAKNLWLRNTIGDVTTEQYFILRRKKKKTIKMLVLVVVLFAVCWFPLNCYVILLSSQTIRTNNALYFTFHWFAMSSTCCNPFIYCWLNEHFRLELKSLLNMCKKPPSPKEHRLPSTVPSYRVAWPENSNFKRSQFSHVLPSTSNLHSGKTDITSVEPIVAVS

Foldseek 3Di:
DDDDDPVVVLQKAWEWEAFQLAQQQPLVAPQCNCLSLLLLLVSLVVCQVVQGLAYEYQANNHQAQPDDPVRLVSVLVSLCVRFADDAQRQKDWPDQQCVFQVVAPPSDALCPPPVTRTSYAYEYEHADRQFQDDDSRHGSVSVCVNVSSYRYGQDADDDQAAEWAFTWMDGDQAIETETEHHDDQQLSVQVCLVVVRYYYAADPPPSPFYAYEYHHHAAPDDLDDRRGDDPVSDALSHAEYEYHNAQQAQQAWDADPPSRHTYGDQHYSACSDLDPRNQPFGWMWTWMDRGNDIDTDTGTRLAYAHADEDEAELVVCCVQAPLVDPCRQVSVLVVLLVVVVVVLVVSVVVCVVRVNYRQAHHAAYEYAPPPRDDHDDLVVVLVVVPPRHSCSSHNYHYDHDDDPPPDDPPDDDPVVLVDDPPSRQDPDAQLNSLLVDLVSDDPVPHDLQDDSRLQSVLVRCCPVVVLVCLNVLLVVLSVVVLVVVCVVVVDPPDPVRSSVVSNVVRVVVVVVVVVSVVSSVVSSVVSVVVVVVVVVVVVPDDDDDDDDDDDDDDDDDDDDDDDDDDDDDDDDDDDDDDDDDDDDDDDDDDDDDYDDDDDDDDDDDDDDDDDDDDDDDDDDDDDDPPPDDDDDDDDDDDDDDDDDDDDDDDDDDDDDDDDDDDDDDDDDDDDDDDDDDDDDDDDDDDDDDDYDDDDDDDDDDDDDDDDDDDDDDDDDDDDDDDDDPVVVVVVVVPDPPDDPPVDPVNLVVLCVLLVVLLVLLLVLLVLLLVLLVPDPVNDALLSLLSNQLSVLLNLLSPLASVQVSCCVSVVFRPPDWVSLLRNQLSVQLSLLLNLQSLLVNLVQLLCCLVPVPDDRQDPVNSVVSSVVSNVVSNVLSNVSSVQFGWDWDDPDPPDIGIDTGGHAPPVRLVCQLCSLVVSCVPRPVVSLVSSVVSVVVSVVVVVVVPPDDDDDPPVVVVVVVLVVLVVVLSVVLSVLQNVLQVQLSVVSNCVSNVNDDDDPVSNSVSVSSNSSSSSVNSVSCCVRPPSSVVVVVVVVCVVVDDDDDDDDDDDDDDDDDDRPDDDPPDDDDDDDDDDDDDDDDDDDDDDDDDDDDDDDDDD

pLDDT: mean 70.03, std 26.63, range [21.14, 98.69]